Protein 6OHM (pdb70)

Secondary structure (DSSP, 8-state):
--SS--GGG-SS--EEEEEEEEEESHHHHHHHHHHHHHT-SSEEEEEESS--TT-BSSSS-SSSTTBHHHHHHHHHHTT-EEEEEEE--------HHHHHHHHHHH-TTEEEEEE--S--S--B---EEEETTTEEEEES--SSTT----TT--S-------TT---SS-GGGS--TTT-----TTSTTS-SS-TTT-----EE-EEEEEESHHHHHHHHHHHHHHHHHHTTSHHHHSTTSPPP-------EEEEEEEEEEE-HHHHSS-EEHHHHHHHHHHHH-SSEEEEEES-B-----SSS----HHHHHHHHHHHHHHHT---EEEEE--SS-SS---GGGT--HHHHHHHHHHHHHHTSSTTSHHHHHHHHHGGGGGGTEEEEEEEEEEEETTEEEEEE-EE--EEEEETTTEEEEES--BSHHHHSSSSSBEEEEEEEESSEEEEEETTEEEEEEHHHHHHHHHHHHHHH------S-SSSHHHHHHHHHHHHHHHHHHHHHH--SS-TT--SHHHHHHHTTSPPHHHH-HHHHHHHHTT--SSEEE--TTTTTTS-----S-GGGT-/--SSS--GGG-SS--EEEEEEEEEESHHHHHHHHHHHHHT-SSEEEEEESS--TT-BSSSS--SSTTBHHHHHHHHHHTT-EEEEEEE---TTT----HHHHHHHHHTT-TTEEEEEE-SS--S--B---EEEETTTEEEEES--SSTT----TT--S-------TT---SS-GGGS--TTT-----TTSTTS-SS-TTT-----EE-EEEEEESHHHHHHHHHHHHHHHHHHTT-TTTTSTTSPPP--------EEEEEEEEEEE-HHHHSS-EEHHHHHHHHHHHH-SSEEEEEES-B-----SSS----HHHHHHHHHHHHHHHT---EEEEE--SS-SS---GGGT--HHHHHHHHHHHHHHTSSTTSHHHHHHHHHGGGGGGTEEEEEEEEEEEETTEEEEEE-EE--EEEEETTTEEEEES--BSHHHHSSSSSBEEEEEEEESSEEEEEETTEEEEEEHHHHHHHHHHHHHHHTTTT-TT---S-SSSHHHHHHHHHHHHHHHHHHHHHH--SS-TT--SHHHHHHHTTS--HHHH-HHHHHHHGGG--SSEEE--TTTTTTS--S----S-GGG--

Structure (mmCIF, N/CA/C/O backbone):
data_6OHM
#
_entry.id   6OHM
#
_cell.length_a   92.515
_cell.length_b   132.242
_cell.length_c   107.089
_cell.angle_alpha   90.00
_cell.angle_beta   111.45
_cell.angle_gamma   90.00
#
_symmetry.space_group_name_H-M   'C 1 2 1'
#
loop_
_entity.id
_entity.type
_entity.pdbx_description
1 polymer 'Phospholipase D2'
2 non-polymer TUNGSTATE(VI)ION
3 non-polymer 'SULFATE ION'
4 non-polymer GLYCEROL
5 water water
#
loop_
_atom_site.group_PDB
_atom_site.id
_atom_site.type_symbol
_atom_site.label_atom_id
_atom_site.label_alt_id
_atom_site.label_comp_id
_atom_site.label_asym_id
_atom_site.label_entity_id
_atom_site.label_seq_id
_atom_site.pdbx_PDB_ins_code
_atom_site.Cartn_x
_atom_site.Cartn_y
_atom_site.Cartn_z
_atom_site.occupancy
_atom_site.B_iso_or_equiv
_atom_site.auth_seq_id
_atom_site.auth_comp_id
_atom_site.auth_asym_id
_atom_site.auth_atom_id
_atom_site.pdbx_PDB_model_num
ATOM 1 N N . ASP A 1 23 ? 27.660 76.362 14.085 1.00 48.75 316 ASP A N 1
ATOM 2 C CA . ASP A 1 23 ? 27.801 77.814 14.028 1.00 47.64 316 ASP A CA 1
ATOM 3 C C . ASP A 1 23 ? 26.449 78.518 14.086 1.00 46.94 316 ASP A C 1
ATOM 4 O O . ASP A 1 23 ? 26.378 79.710 14.386 1.00 46.39 316 ASP A O 1
ATOM 9 N N . PHE A 1 24 ? 25.374 77.783 13.791 1.00 46.96 317 PHE A N 1
ATOM 10 C CA . PHE A 1 24 ? 24.056 78.388 13.633 1.00 45.98 317 PHE A CA 1
ATOM 11 C C . PHE A 1 24 ? 22.977 77.601 14.366 1.00 46.90 317 PHE A C 1
ATOM 12 O O . PHE A 1 24 ? 21.803 77.649 13.990 1.00 46.75 317 PHE A O 1
ATOM 20 N N . LEU A 1 25 ? 23.356 76.878 15.415 1.00 47.25 318 LEU A N 1
ATOM 21 C CA . LEU A 1 25 ? 22.388 76.215 16.277 1.00 47.80 318 LEU A CA 1
ATOM 22 C C . LEU A 1 25 ? 21.956 77.086 17.449 1.00 46.30 318 LEU A C 1
ATOM 23 O O . LEU A 1 25 ? 21.061 76.685 18.201 1.00 47.00 318 LEU A O 1
ATOM 28 N N . GLN A 1 26 ? 22.555 78.265 17.611 1.00 44.16 319 GLN A N 1
ATOM 29 C CA . GLN A 1 26 ? 22.327 79.099 18.783 1.00 43.03 319 GLN A CA 1
ATOM 30 C C . GLN A 1 26 ? 22.967 80.462 18.549 1.00 38.16 319 GLN A C 1
ATOM 31 O O . GLN A 1 26 ? 23.953 80.575 17.815 1.00 37.13 319 GLN A O 1
ATOM 37 N N . LEU A 1 27 ? 22.387 81.491 19.167 1.00 34.57 320 LEU A N 1
ATOM 38 C CA . LEU A 1 27 ? 22.884 82.851 19.019 1.00 31.45 320 LEU A CA 1
ATOM 39 C C . LEU A 1 27 ? 24.248 83.013 19.695 1.00 27.52 320 LEU A C 1
ATOM 40 O O . LEU A 1 27 ? 24.716 82.149 20.443 1.00 26.95 320 LEU A O 1
ATOM 45 N N . HIS A 1 28 ? 24.880 84.151 19.429 1.00 23.97 321 HIS A N 1
ATOM 46 C CA . HIS A 1 28 ? 26.281 84.364 19.776 1.00 21.92 321 HIS A CA 1
ATOM 47 C C . HIS A 1 28 ? 26.432 85.725 20.455 1.00 19.92 321 HIS A C 1
ATOM 48 O O . HIS A 1 28 ? 25.470 86.304 20.971 1.00 20.56 321 HIS A O 1
ATOM 55 N N . ARG A 1 29 ? 27.661 86.249 20.464 1.00 18.89 322 ARG A N 1
ATOM 56 C CA . ARG A 1 29 ? 27.935 87.560 21.048 1.00 18.29 322 ARG A CA 1
ATOM 57 C C . ARG A 1 29 ? 27.019 88.620 20.449 1.00 16.89 322 ARG A C 1
ATOM 58 O O . ARG A 1 29 ? 26.732 88.608 19.248 1.00 15.10 322 ARG A O 1
ATOM 66 N N . HIS A 1 30 ? 26.552 89.535 21.301 1.00 16.72 323 HIS A N 1
ATOM 67 C CA . HIS A 1 30 ? 25.585 90.568 20.926 1.00 17.17 323 HIS A CA 1
ATOM 68 C C . HIS A 1 30 ? 24.269 89.974 20.427 1.00 16.80 323 HIS A C 1
ATOM 69 O O . HIS A 1 30 ? 23.499 90.655 19.742 1.00 15.19 323 HIS A O 1
ATOM 76 N N . ASP A 1 31 ? 23.999 88.712 20.777 1.00 17.74 324 ASP A N 1
ATOM 77 C CA . ASP A 1 31 ? 22.798 87.991 20.346 1.00 19.65 324 ASP A CA 1
ATOM 78 C C . ASP A 1 31 ? 22.687 87.948 18.823 1.00 17.33 324 ASP A C 1
ATOM 79 O O . ASP A 1 31 ? 21.595 88.019 18.256 1.00 17.61 324 ASP A O 1
ATOM 84 N N . SER A 1 32 ? 23.826 87.828 18.151 1.00 17.24 325 SER A N 1
ATOM 85 C CA . SER A 1 32 ? 23.841 87.728 16.701 1.00 15.51 325 SER A CA 1
ATOM 86 C C . SER A 1 32 ? 23.677 86.276 16.259 1.00 14.97 325 SER A C 1
ATOM 87 O O . SER A 1 32 ? 23.999 85.336 16.990 1.00 15.53 325 SER A O 1
ATOM 90 N N . TYR A 1 33 ? 23.161 86.105 15.039 1.00 14.82 326 TYR A N 1
ATOM 91 C CA . TYR A 1 33 ? 23.058 84.771 14.460 1.00 16.40 326 TYR A CA 1
ATOM 92 C C . TYR A 1 33 ? 24.417 84.210 14.068 1.00 16.40 326 TYR A C 1
ATOM 93 O O . TYR A 1 33 ? 24.549 82.992 13.921 1.00 17.32 326 TYR A O 1
ATOM 102 N N . ALA A 1 34 ? 25.428 85.065 13.907 1.00 16.01 327 ALA A N 1
ATOM 103 C CA . ALA A 1 34 ? 26.739 84.645 13.448 1.00 16.10 327 ALA A CA 1
ATOM 104 C C . ALA A 1 34 ? 27.801 84.912 14.511 1.00 16.83 327 ALA A C 1
ATOM 105 O O . ALA A 1 34 ? 27.764 85.955 15.176 1.00 17.29 327 ALA A O 1
ATOM 107 N N . PRO A 1 35 ? 28.756 84.003 14.688 1.00 16.70 328 PRO A N 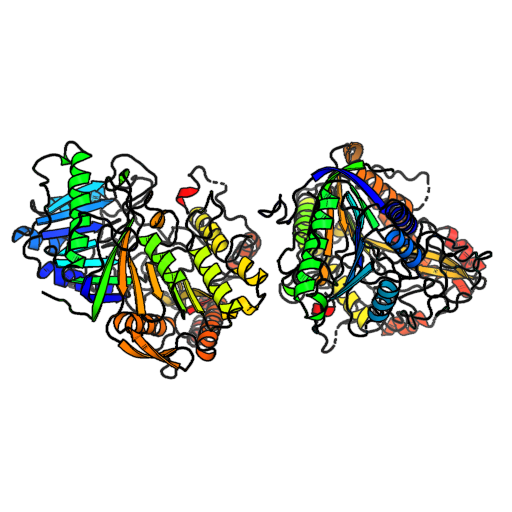1
ATOM 108 C CA . PRO A 1 35 ? 29.815 84.217 15.675 1.00 17.57 328 PRO A CA 1
ATOM 109 C C . PRO A 1 35 ? 30.918 85.091 15.106 1.00 17.76 328 PRO A C 1
ATOM 110 O O . PRO A 1 35 ? 31.047 85.223 13.878 1.00 16.70 328 PRO A O 1
ATOM 114 N N . PRO A 1 36 ? 31.728 85.712 15.965 1.00 17.63 329 PRO A N 1
ATOM 115 C CA . PRO A 1 36 ? 32.909 86.434 15.476 1.00 16.99 329 PRO A CA 1
ATOM 116 C C . PRO A 1 36 ? 33.845 85.496 14.731 1.00 17.45 329 PRO A C 1
ATOM 117 O O . PRO A 1 36 ? 33.985 84.322 15.083 1.00 17.72 329 PRO A O 1
ATOM 121 N N . ARG A 1 37 ? 34.489 86.029 13.696 1.00 15.45 330 ARG A N 1
ATOM 122 C CA . ARG A 1 37 ? 35.352 85.246 12.809 1.00 16.57 330 ARG A CA 1
ATOM 123 C C . ARG A 1 37 ? 36.770 85.797 12.830 1.00 18.00 330 ARG A C 1
ATOM 124 O O . ARG A 1 37 ? 37.069 86.775 12.121 1.00 14.40 330 ARG A O 1
ATOM 132 N N . PRO A 1 38 ? 37.674 85.212 13.609 1.00 21.43 331 PRO A N 1
ATOM 133 C CA . PRO A 1 38 ? 39.062 85.686 13.615 1.00 21.83 331 PRO A CA 1
ATOM 134 C C . PRO A 1 38 ? 39.764 85.363 12.306 1.00 22.40 331 PRO A C 1
ATOM 135 O O . PRO A 1 38 ? 39.380 84.455 11.564 1.00 22.75 331 PRO A O 1
ATOM 139 N N . GLY A 1 39 ? 40.816 86.128 12.031 1.00 22.05 332 GLY A N 1
ATOM 140 C CA . GLY A 1 39 ? 41.590 85.910 10.823 1.00 21.24 332 GLY A CA 1
ATOM 141 C C . GLY A 1 39 ? 40.850 86.231 9.547 1.00 20.42 332 GLY A C 1
ATOM 142 O O . GLY A 1 39 ? 41.067 85.567 8.527 1.00 20.24 332 GLY A O 1
ATOM 143 N N . THR A 1 40 ? 39.975 87.232 9.576 1.00 18.28 333 THR A N 1
ATOM 144 C CA . THR A 1 40 ? 39.190 87.618 8.412 1.00 17.62 333 THR A CA 1
ATOM 145 C C . THR A 1 40 ? 39.881 88.754 7.670 1.00 17.36 333 THR A C 1
ATOM 146 O O . THR A 1 40 ? 40.237 89.772 8.271 1.00 17.17 333 THR A O 1
ATOM 150 N N . LEU A 1 41 ? 40.055 88.584 6.364 1.00 18.34 334 LEU A N 1
ATOM 151 C CA . LEU A 1 41 ? 40.594 89.644 5.522 1.00 20.46 334 LEU A CA 1
ATOM 152 C C . LEU A 1 41 ? 39.482 90.637 5.193 1.00 18.18 334 LEU A C 1
ATOM 153 O O . LEU A 1 41 ? 38.460 90.261 4.608 1.00 17.69 334 LEU A O 1
ATOM 158 N N . ALA A 1 42 ? 39.671 91.901 5.573 1.00 15.82 335 ALA A N 1
ATOM 159 C CA . ALA A 1 42 ? 38.657 92.923 5.356 1.00 14.18 335 ALA A CA 1
ATOM 160 C C . ALA A 1 42 ? 39.309 94.196 4.837 1.00 14.24 335 ALA A C 1
ATOM 161 O O . ALA A 1 42 ? 40.459 94.503 5.165 1.00 15.08 335 ALA A O 1
ATOM 163 N N . ARG A 1 43 ? 38.558 94.935 4.025 1.00 14.30 336 ARG A N 1
ATOM 164 C CA . ARG A 1 43 ? 39.028 96.193 3.459 1.00 15.63 336 ARG A CA 1
ATOM 165 C C . ARG A 1 43 ? 37.882 97.192 3.421 1.00 14.03 336 ARG A C 1
ATOM 166 O O . ARG A 1 43 ? 36.805 96.881 2.904 1.00 13.58 336 ARG A O 1
ATOM 174 N N . TRP A 1 44 ? 38.115 98.390 3.952 1.00 14.76 337 TRP A N 1
ATOM 175 C CA . TRP A 1 44 ? 37.084 99.418 3.960 1.00 12.87 337 TRP A CA 1
ATOM 176 C C . TRP A 1 44 ? 37.146 100.263 2.690 1.00 13.29 337 TRP A C 1
ATOM 177 O O . TRP A 1 44 ? 38.178 100.354 2.020 1.00 12.95 337 TRP A O 1
ATOM 188 N N . PHE A 1 45 ? 36.012 100.880 2.359 1.00 11.88 338 PHE A N 1
ATOM 189 C CA . PHE A 1 45 ? 35.918 101.814 1.243 1.00 12.67 338 PHE A CA 1
ATOM 190 C C . PHE A 1 45 ? 35.234 103.084 1.720 1.00 13.41 338 PHE A C 1
ATOM 191 O O . PHE A 1 45 ? 34.193 103.020 2.381 1.00 14.56 338 PHE A O 1
ATOM 199 N N . VAL A 1 46 ? 35.810 104.232 1.383 1.00 14.40 339 VAL A N 1
ATOM 200 C CA . VAL A 1 46 ? 35.160 105.524 1.572 1.00 14.72 339 VAL A CA 1
ATOM 201 C C . VAL A 1 46 ? 34.791 106.041 0.188 1.00 14.12 339 VAL A C 1
ATOM 202 O O . VAL A 1 46 ? 35.657 106.140 -0.691 1.00 14.93 339 VAL A O 1
ATOM 206 N N . ASN A 1 47 ? 33.500 106.342 -0.006 1.00 14.78 340 ASN A N 1
ATOM 207 C CA . ASN A 1 47 ? 32.906 106.798 -1.265 1.00 13.91 340 ASN A CA 1
ATOM 208 C C . ASN A 1 47 ? 32.699 105.652 -2.253 1.00 14.31 340 ASN A C 1
ATOM 209 O O . ASN A 1 47 ? 33.338 104.601 -2.149 1.00 14.20 340 ASN A O 1
ATOM 214 N N . GLY A 1 48 ? 31.810 105.860 -3.230 1.00 14.66 341 GLY A N 1
ATOM 215 C CA . GLY A 1 48 ? 31.400 104.788 -4.121 1.00 14.72 341 GLY A CA 1
ATOM 216 C C . GLY A 1 48 ? 32.414 104.387 -5.173 1.00 14.52 341 GLY A C 1
ATOM 217 O O . GLY A 1 48 ? 32.347 103.258 -5.670 1.00 14.57 341 GLY A O 1
ATOM 218 N N . ALA A 1 49 ? 33.347 105.277 -5.527 1.00 15.04 342 ALA A N 1
ATOM 219 C CA . ALA A 1 49 ? 34.268 104.993 -6.626 1.00 14.98 342 ALA A CA 1
ATOM 220 C C . ALA A 1 49 ? 35.035 103.695 -6.389 1.00 15.12 342 ALA A C 1
ATOM 221 O O . ALA A 1 49 ? 34.982 102.770 -7.206 1.00 12.69 342 ALA A O 1
ATOM 223 N N . GLY A 1 50 ? 35.754 103.605 -5.269 1.00 15.70 343 GLY A N 1
ATOM 224 C CA . GLY A 1 50 ? 36.480 102.380 -4.975 1.00 16.26 343 GLY A CA 1
ATOM 225 C C . GLY A 1 50 ? 35.561 101.196 -4.742 1.00 16.02 343 GLY A C 1
ATOM 226 O O . GLY A 1 50 ? 35.857 100.073 -5.165 1.00 14.75 343 GLY A O 1
ATOM 227 N N . TYR A 1 51 ? 34.428 101.431 -4.076 1.00 15.02 344 TYR A N 1
ATOM 228 C CA . TYR A 1 51 ? 33.506 100.345 -3.759 1.00 15.24 344 TYR A CA 1
ATOM 229 C C . TYR A 1 51 ? 32.918 99.734 -5.024 1.00 13.82 344 TYR A C 1
ATOM 230 O O . TYR A 1 51 ? 32.967 98.514 -5.218 1.00 13.57 344 TYR A O 1
ATOM 239 N N . PHE A 1 52 ? 32.365 100.574 -5.905 1.00 14.07 345 PHE A N 1
ATOM 240 C CA . PHE A 1 52 ? 31.739 100.068 -7.122 1.00 15.81 345 PHE A CA 1
ATOM 241 C C . PHE A 1 52 ? 32.754 99.413 -8.053 1.00 13.75 345 PHE A C 1
ATOM 242 O O . PHE A 1 52 ? 32.418 98.451 -8.750 1.00 13.20 345 PHE A O 1
ATOM 250 N N . ALA A 1 53 ? 33.993 99.909 -8.076 1.00 12.35 346 ALA A N 1
ATOM 251 C CA . ALA A 1 53 ? 35.015 99.281 -8.906 1.00 13.17 346 ALA A CA 1
ATOM 252 C C . ALA A 1 53 ? 35.388 97.903 -8.371 1.00 13.17 346 ALA A C 1
ATOM 253 O O . ALA A 1 53 ? 35.579 96.960 -9.148 1.00 15.23 346 ALA A O 1
ATOM 255 N N . ALA A 1 54 ? 35.494 97.767 -7.048 1.00 13.39 347 ALA A N 1
ATOM 256 C CA . ALA A 1 54 ? 35.787 96.461 -6.468 1.00 14.24 347 ALA A CA 1
ATOM 257 C C . ALA A 1 54 ? 34.619 95.502 -6.657 1.00 13.82 347 ALA A C 1
ATOM 258 O O . ALA A 1 54 ? 34.823 94.303 -6.881 1.00 13.60 347 ALA A O 1
ATOM 260 N N . VAL A 1 55 ? 33.387 96.011 -6.573 1.00 13.51 348 VAL A N 1
ATOM 261 C CA . VAL A 1 55 ? 32.219 95.183 -6.867 1.00 13.40 348 VAL A CA 1
ATOM 262 C C . VAL A 1 55 ? 32.286 94.665 -8.298 1.00 13.87 348 VAL A C 1
ATOM 263 O O . VAL A 1 55 ? 32.027 93.483 -8.562 1.00 12.86 348 VAL A O 1
ATOM 267 N N . ALA A 1 56 ? 32.646 95.539 -9.242 1.00 13.91 349 ALA A N 1
ATOM 268 C CA . ALA A 1 56 ? 32.774 95.126 -10.636 1.00 13.69 349 ALA A CA 1
ATOM 269 C C . ALA A 1 56 ? 33.823 94.032 -10.795 1.00 14.54 349 ALA A C 1
ATOM 270 O O . ALA A 1 56 ? 33.591 93.029 -11.481 1.00 14.02 349 ALA A O 1
ATOM 272 N N . ASP A 1 57 ? 34.989 94.207 -10.163 1.00 12.83 350 ASP A N 1
ATOM 273 C CA . ASP A 1 57 ? 36.047 93.207 -10.271 1.00 14.82 350 ASP A CA 1
ATOM 274 C C . ASP A 1 57 ? 35.593 91.861 -9.715 1.00 14.01 350 ASP A C 1
ATOM 275 O O . ASP A 1 57 ? 35.942 90.806 -10.258 1.00 13.56 350 ASP A O 1
ATOM 280 N N . ALA A 1 58 ? 34.799 91.880 -8.640 1.00 12.64 351 ALA A N 1
ATOM 281 C CA . ALA A 1 58 ? 34.347 90.634 -8.027 1.00 13.97 351 ALA A CA 1
ATOM 282 C C . ALA A 1 58 ? 33.285 89.948 -8.874 1.00 15.42 351 ALA A C 1
ATOM 283 O O . ALA A 1 58 ? 33.265 88.714 -8.975 1.00 15.86 351 ALA A O 1
ATOM 285 N N . ILE A 1 59 ? 32.380 90.728 -9.468 1.00 15.85 352 ILE A N 1
ATOM 286 C CA . ILE A 1 59 ? 31.397 90.161 -10.385 1.00 15.91 352 ILE A CA 1
ATOM 287 C C . ILE A 1 59 ? 32.098 89.452 -11.535 1.00 17.76 352 ILE A C 1
ATOM 288 O O . ILE A 1 59 ? 31.715 88.343 -11.929 1.00 17.20 352 ILE A O 1
ATOM 293 N N . LEU A 1 60 ? 33.150 90.073 -12.075 1.00 19.08 353 LEU A N 1
ATOM 294 C CA . LEU A 1 60 ? 33.845 89.516 -13.230 1.00 22.05 353 LEU A CA 1
ATOM 295 C C . LEU A 1 60 ? 34.427 88.138 -12.942 1.00 22.59 353 LEU A C 1
ATOM 296 O O . LEU A 1 60 ? 34.489 87.292 -13.842 1.00 22.06 353 LEU A O 1
ATOM 301 N N . ARG A 1 61 ? 34.851 87.886 -11.707 1.00 23.77 354 ARG A N 1
ATOM 302 C CA . ARG A 1 61 ? 35.492 86.623 -11.370 1.00 26.93 354 ARG A CA 1
ATOM 303 C C . ARG A 1 61 ? 34.538 85.607 -10.748 1.00 22.65 354 ARG A C 1
ATOM 304 O O . ARG A 1 61 ? 34.982 84.518 -10.365 1.00 22.53 354 ARG A O 1
ATOM 312 N N . ALA A 1 62 ? 33.249 85.928 -10.645 1.00 19.64 355 ALA A N 1
ATOM 313 C CA . ALA A 1 62 ? 32.277 84.970 -10.133 1.00 18.30 355 ALA A CA 1
ATOM 314 C C . ALA A 1 62 ? 32.281 83.700 -10.976 1.00 19.71 355 ALA A C 1
ATOM 315 O O . ALA A 1 62 ? 32.370 83.749 -12.206 1.00 19.55 355 ALA A O 1
ATOM 317 N N . GLN A 1 63 ? 32.194 82.553 -10.300 1.00 19.87 356 GLN A N 1
ATOM 318 C CA . GLN A 1 63 ? 32.166 81.260 -10.964 1.00 22.44 356 GLN A CA 1
ATOM 319 C C . GLN A 1 63 ? 30.873 80.487 -10.759 1.00 20.57 356 GLN A C 1
ATOM 320 O O . GLN A 1 63 ? 30.552 79.631 -11.591 1.00 19.50 356 GLN A O 1
ATOM 326 N N . GLU A 1 64 ? 30.126 80.760 -9.690 1.00 19.34 357 GLU A N 1
ATOM 327 C CA . GLU A 1 64 ? 28.968 79.945 -9.342 1.00 21.78 357 GLU A CA 1
ATOM 328 C C . GLU A 1 64 ? 27.721 80.783 -9.074 1.00 18.59 357 GLU A C 1
ATOM 329 O O . GLU A 1 64 ? 26.679 80.567 -9.702 1.00 18.04 357 GLU A O 1
ATOM 335 N N . GLU A 1 65 ? 27.803 81.724 -8.132 1.00 17.35 358 GLU A N 1
ATOM 336 C CA . GLU A 1 65 ? 26.627 82.444 -7.666 1.00 17.38 358 GLU A CA 1
ATOM 337 C C . GLU A 1 65 ? 26.968 83.900 -7.385 1.00 15.07 358 GLU A C 1
ATOM 338 O O . GLU A 1 65 ? 28.088 84.230 -6.987 1.00 15.06 358 GLU A O 1
ATOM 344 N N . ILE A 1 66 ? 25.977 84.764 -7.589 1.00 13.85 359 ILE A N 1
ATOM 345 C CA . ILE A 1 66 ? 26.015 86.152 -7.141 1.00 12.78 359 ILE A CA 1
ATOM 346 C C . ILE A 1 66 ? 24.700 86.426 -6.419 1.00 12.47 359 ILE A C 1
ATOM 347 O O . ILE A 1 66 ? 23.623 86.193 -6.981 1.00 12.68 359 ILE A O 1
ATOM 352 N N . PHE A 1 67 ? 24.788 86.889 -5.174 1.00 12.99 360 PHE A N 1
ATOM 353 C CA . PHE A 1 67 ? 23.634 87.274 -4.369 1.00 12.62 360 PHE A CA 1
ATOM 354 C C . PHE A 1 67 ? 23.654 88.788 -4.203 1.00 12.12 360 PHE A C 1
ATOM 355 O O . PHE A 1 67 ? 24.702 89.358 -3.888 1.00 12.57 360 PHE A O 1
ATOM 363 N N . ILE A 1 68 ? 22.503 89.435 -4.389 1.00 11.78 361 ILE A N 1
ATOM 364 C CA . ILE A 1 68 ? 22.409 90.893 -4.311 1.00 12.19 361 ILE A CA 1
ATOM 365 C C . ILE A 1 68 ? 21.151 91.279 -3.544 1.00 12.41 361 ILE A C 1
ATOM 366 O O . ILE A 1 68 ? 20.058 90.803 -3.863 1.00 11.62 361 ILE A O 1
ATOM 371 N N . THR A 1 69 ? 21.297 92.158 -2.548 1.00 12.96 362 THR A N 1
ATOM 372 C CA . THR A 1 69 ? 20.163 92.855 -1.950 1.00 14.29 362 THR A CA 1
ATOM 373 C C . THR A 1 69 ? 20.340 94.351 -2.152 1.00 14.21 362 THR A C 1
ATOM 374 O O . THR A 1 69 ? 21.451 94.876 -2.032 1.00 14.81 362 THR A O 1
ATOM 378 N N . ASP A 1 70 ? 19.241 95.036 -2.448 1.00 13.65 363 ASP A N 1
ATOM 379 C CA . ASP A 1 70 ? 19.281 96.481 -2.605 1.00 14.40 363 ASP A CA 1
ATOM 380 C C . ASP A 1 70 ? 17.940 97.070 -2.204 1.00 12.66 363 ASP A C 1
ATOM 381 O O . ASP A 1 70 ? 16.884 96.528 -2.545 1.00 12.83 363 ASP A O 1
ATOM 386 N N . TRP A 1 71 ? 17.998 98.179 -1.470 1.00 12.55 364 TRP A N 1
ATOM 387 C CA . TRP A 1 71 ? 16.818 99.011 -1.299 1.00 13.22 364 TRP A CA 1
ATOM 388 C C . TRP A 1 71 ? 16.435 99.674 -2.615 1.00 13.48 364 TRP A C 1
ATOM 389 O O . TRP A 1 71 ? 15.245 99.865 -2.894 1.00 13.21 364 TRP A O 1
ATOM 400 N N . TRP A 1 72 ? 17.429 100.009 -3.438 1.00 11.91 365 TRP A N 1
ATOM 401 C CA . TRP A 1 72 ? 17.221 100.499 -4.795 1.00 14.34 365 TRP A CA 1
ATOM 402 C C . TRP A 1 72 ? 18.367 100.005 -5.666 1.00 14.63 365 TRP A C 1
ATOM 403 O O . TRP A 1 72 ? 19.537 100.162 -5.299 1.00 13.81 365 TRP A O 1
ATOM 414 N N . LEU A 1 73 ? 18.030 99.402 -6.804 1.00 15.06 366 LEU A N 1
ATOM 415 C CA . LEU A 1 73 ? 19.011 98.984 -7.801 1.00 15.35 366 LEU A CA 1
ATOM 416 C C . LEU A 1 73 ? 18.670 99.656 -9.122 1.00 15.37 366 LEU A C 1
ATOM 417 O O . LEU A 1 73 ? 17.569 99.464 -9.652 1.00 16.61 366 LEU A O 1
ATOM 422 N N . SER A 1 74 ? 19.611 100.441 -9.651 1.00 15.32 367 SER A N 1
ATOM 423 C CA . SER A 1 74 ? 19.467 101.038 -10.971 1.00 15.47 367 SER A CA 1
ATOM 424 C C . SER A 1 74 ? 20.181 100.148 -11.974 1.00 15.94 367 SER A C 1
ATOM 425 O O . SER A 1 74 ? 21.417 100.057 -11.931 1.00 16.29 367 SER A O 1
ATOM 428 N N . PRO A 1 75 ? 19.468 99.476 -12.881 1.00 16.38 368 PRO A N 1
ATOM 429 C CA . PRO A 1 75 ? 20.142 98.504 -13.762 1.00 16.26 368 PRO A CA 1
ATOM 430 C C . PRO A 1 75 ? 21.232 99.110 -14.626 1.00 15.39 368 PRO A C 1
ATOM 431 O O . PRO A 1 75 ? 22.255 98.459 -14.876 1.00 14.82 368 PRO A O 1
ATOM 435 N N . GLU A 1 76 ? 21.051 100.343 -15.086 1.00 15.11 369 GLU A N 1
ATOM 436 C CA . GLU A 1 76 ? 21.974 100.945 -16.035 1.00 17.34 369 GLU A CA 1
ATOM 437 C C . GLU A 1 76 ? 23.105 101.723 -15.369 1.00 15.54 369 GLU A C 1
ATOM 438 O O . GLU A 1 76 ? 23.825 102.444 -16.064 1.00 14.64 369 GLU A O 1
ATOM 444 N N . VAL A 1 77 ? 23.280 101.605 -14.049 1.00 15.08 370 VAL A N 1
ATOM 445 C CA . VAL A 1 77 ? 24.359 102.334 -13.390 1.00 14.99 370 VAL A CA 1
ATOM 446 C C . VAL A 1 77 ? 25.700 101.745 -13.807 1.00 16.06 370 VAL A C 1
ATOM 447 O O . VAL A 1 77 ? 25.841 100.527 -13.990 1.00 16.35 370 VAL A O 1
ATOM 451 N N . TYR A 1 78 ? 26.693 102.613 -13.978 1.00 16.26 371 TYR A N 1
ATOM 452 C CA . TYR A 1 78 ? 28.038 102.183 -14.330 1.00 16.59 371 TYR A CA 1
ATOM 453 C C . TYR A 1 78 ? 28.889 102.003 -13.083 1.00 15.87 371 TYR A C 1
ATOM 454 O O . TYR A 1 78 ? 28.879 102.844 -12.178 1.00 16.43 371 TYR A O 1
ATOM 463 N N . LEU A 1 79 ? 29.635 100.900 -13.049 1.00 14.62 372 LEU A N 1
ATOM 464 C CA . LEU A 1 79 ? 30.466 100.574 -11.899 1.00 13.87 372 LEU A CA 1
ATOM 465 C C . LEU A 1 79 ? 31.861 101.172 -11.984 1.00 14.84 372 LEU A C 1
ATOM 466 O O . LEU A 1 79 ? 32.555 101.231 -10.963 1.00 14.31 372 LEU A O 1
ATOM 471 N N . LYS A 1 80 ? 32.288 101.608 -13.168 1.00 16.10 373 LYS A N 1
ATOM 472 C CA . LYS A 1 80 ? 33.526 102.355 -13.338 1.00 16.81 373 LYS A CA 1
ATOM 473 C C . LYS A 1 80 ? 33.256 103.547 -14.248 1.00 18.61 373 LYS A C 1
ATOM 474 O O . LYS A 1 80 ? 32.423 103.474 -15.155 1.00 18.51 373 LYS A O 1
ATOM 480 N N . ARG A 1 81 ? 33.956 104.650 -13.990 1.00 18.14 374 ARG A N 1
ATOM 481 C CA . ARG A 1 81 ? 33.706 105.917 -14.661 1.00 18.63 374 ARG A CA 1
ATOM 482 C C . ARG A 1 81 ? 35.002 106.508 -15.194 1.00 18.93 374 ARG A C 1
ATOM 483 O O . ARG A 1 81 ? 36.077 106.248 -14.647 1.00 19.56 374 ARG A O 1
ATOM 491 N N . PRO A 1 82 ? 34.932 107.318 -16.264 1.00 20.11 375 PRO A N 1
ATOM 492 C CA . PRO A 1 82 ? 33.720 107.590 -17.046 1.00 20.04 375 PRO A CA 1
ATOM 493 C C . PRO A 1 82 ? 33.458 106.496 -18.070 1.00 20.15 375 PRO A C 1
ATOM 494 O O . PRO A 1 82 ? 34.397 105.856 -18.538 1.00 21.27 375 PRO A O 1
ATOM 498 N N . ALA A 1 83 ? 32.191 106.283 -18.408 1.00 19.82 376 ALA A N 1
ATOM 499 C CA . ALA A 1 83 ? 31.824 105.218 -19.328 1.00 19.90 376 ALA A CA 1
ATOM 500 C C . ALA A 1 83 ? 32.161 105.599 -20.763 1.00 21.83 376 ALA A C 1
ATOM 501 O O . ALA A 1 83 ? 31.936 106.735 -21.190 1.00 21.06 376 ALA A O 1
ATOM 503 N N . HIS A 1 84 ? 32.707 104.635 -21.506 1.00 23.64 377 HIS A N 1
ATOM 504 C CA . HIS A 1 84 ? 32.956 104.783 -22.932 1.00 26.58 377 HIS A CA 1
ATOM 505 C C . HIS A 1 84 ? 32.298 103.684 -23.750 1.00 25.72 377 HIS A C 1
ATOM 506 O O . HIS A 1 84 ? 32.401 103.702 -24.982 1.00 26.42 377 HIS A O 1
ATOM 513 N N . SER A 1 85 ? 31.636 102.732 -23.104 1.00 24.75 378 SER A N 1
ATOM 514 C CA . SER A 1 85 ? 30.972 101.616 -23.767 1.00 24.78 378 SER A CA 1
ATOM 515 C C . SER A 1 85 ? 30.019 100.986 -22.758 1.00 24.72 378 SER A C 1
ATOM 516 O O . SER A 1 85 ? 29.816 101.515 -21.659 1.00 23.14 378 SER A O 1
ATOM 519 N N . ASP A 1 86 ? 29.433 99.847 -23.128 1.00 27.03 379 ASP A N 1
ATOM 520 C CA . ASP A 1 86 ? 28.591 99.099 -22.204 1.00 29.81 379 ASP A CA 1
ATOM 521 C C . ASP A 1 86 ? 29.400 98.332 -21.168 1.00 26.42 379 ASP A C 1
ATOM 522 O O . ASP A 1 86 ? 28.813 97.798 -20.219 1.00 23.10 379 ASP A O 1
ATOM 527 N N . ASP A 1 87 ? 30.718 98.250 -21.340 1.00 26.20 380 ASP A N 1
ATOM 528 C CA . ASP A 1 87 ? 31.563 97.654 -20.319 1.00 27.31 380 ASP A CA 1
ATOM 529 C C . ASP A 1 87 ? 31.366 98.387 -19.000 1.00 25.28 380 ASP A C 1
ATOM 530 O O . ASP A 1 87 ? 31.284 99.620 -18.961 1.00 26.35 380 ASP A O 1
ATOM 535 N N . TRP A 1 88 ? 31.274 97.612 -17.925 1.00 21.84 381 TRP A N 1
ATOM 536 C CA . TRP A 1 88 ? 31.163 98.036 -16.536 1.00 19.47 381 TRP A CA 1
ATOM 537 C C . TRP A 1 88 ? 29.761 98.526 -16.185 1.00 17.03 381 TRP A C 1
ATOM 538 O O . TRP A 1 88 ? 29.544 98.934 -15.038 1.00 15.52 381 TRP A O 1
ATOM 549 N N . ARG A 1 89 ? 28.802 98.485 -17.106 1.00 16.52 382 ARG A N 1
ATOM 550 C CA . ARG A 1 89 ? 27.418 98.733 -16.726 1.00 16.87 382 ARG A CA 1
ATOM 551 C C . ARG A 1 89 ? 26.877 97.527 -15.967 1.00 15.71 382 ARG A C 1
ATOM 552 O O . ARG A 1 89 ? 27.094 96.379 -16.364 1.00 15.90 382 ARG A O 1
ATOM 560 N N . LEU A 1 90 ? 26.163 97.798 -14.869 1.00 15.29 383 LEU A N 1
ATOM 561 C CA . LEU A 1 90 ? 25.768 96.736 -13.945 1.00 15.64 383 LEU A CA 1
ATOM 562 C C . LEU A 1 90 ? 24.970 95.641 -14.644 1.00 16.91 383 LEU A C 1
ATOM 563 O O . LEU A 1 90 ? 25.274 94.450 -14.499 1.00 17.36 383 LEU A O 1
ATOM 568 N N . ASP A 1 91 ? 23.937 96.018 -15.404 1.00 17.89 384 ASP A N 1
ATOM 569 C CA . ASP A 1 91 ? 23.082 95.004 -16.016 1.00 18.40 384 ASP A CA 1
ATOM 570 C C . ASP A 1 91 ? 23.846 94.179 -17.044 1.00 19.13 384 ASP A C 1
ATOM 571 O O . ASP A 1 91 ? 23.688 92.953 -17.104 1.00 18.95 384 ASP A O 1
ATOM 576 N N . ILE A 1 92 ? 24.690 94.830 -17.846 1.00 18.64 385 ILE A N 1
ATOM 577 C CA . ILE A 1 92 ? 25.491 94.111 -18.834 1.00 18.40 385 ILE A CA 1
ATOM 578 C C . ILE A 1 92 ? 26.442 93.136 -18.149 1.00 16.19 385 ILE A C 1
ATOM 579 O O . ILE A 1 92 ? 26.596 91.991 -18.587 1.00 15.41 385 ILE A O 1
ATOM 584 N N . MET A 1 93 ? 27.095 93.572 -17.066 1.00 13.99 386 MET A N 1
ATOM 585 C CA . MET A 1 93 ? 28.026 92.688 -16.367 1.00 14.43 386 MET A CA 1
ATOM 586 C C . MET A 1 93 ? 27.317 91.455 -15.820 1.00 13.76 386 MET A C 1
ATOM 587 O O . MET A 1 93 ? 27.829 90.335 -15.937 1.00 14.03 386 MET A O 1
ATOM 592 N N . LEU A 1 94 ? 26.141 91.642 -15.213 1.00 13.87 387 LEU A N 1
ATOM 593 C CA . LEU A 1 94 ? 25.398 90.508 -14.671 1.00 14.50 387 LEU A CA 1
ATOM 594 C C . LEU A 1 94 ? 24.914 89.583 -15.782 1.00 15.69 387 LEU A C 1
ATOM 595 O O . LEU A 1 94 ? 24.913 88.357 -15.619 1.00 15.69 387 LEU A O 1
ATOM 600 N N . LYS A 1 95 ? 24.497 90.153 -16.914 1.00 14.38 388 LYS A N 1
ATOM 601 C CA . LYS A 1 95 ? 24.037 89.335 -18.031 1.00 15.03 388 LYS A CA 1
ATOM 602 C C . LYS A 1 95 ? 25.149 88.436 -18.558 1.00 17.49 388 LYS A C 1
ATOM 603 O O . LYS A 1 95 ? 24.920 87.260 -18.855 1.00 16.97 388 LYS A O 1
ATOM 609 N N . ARG A 1 96 ? 26.367 88.962 -18.667 1.00 18.86 389 ARG A N 1
ATOM 610 C CA . ARG A 1 96 ? 27.466 88.144 -19.173 1.00 22.41 389 ARG A CA 1
ATOM 611 C C . ARG A 1 96 ? 27.834 87.031 -18.231 1.00 19.49 389 ARG A C 1
ATOM 612 O O . ARG A 1 96 ? 28.216 85.944 -18.679 1.00 19.48 389 ARG A O 1
ATOM 620 N N . LYS A 1 97 ? 27.835 87.318 -16.935 1.00 16.85 390 LYS A N 1
ATOM 621 C CA . LYS A 1 97 ? 28.110 86.267 -15.974 1.00 16.73 390 LYS A CA 1
ATOM 622 C C . LYS A 1 97 ? 27.036 85.193 -16.039 1.00 16.23 390 LYS A C 1
ATOM 623 O O . LYS A 1 97 ? 27.347 83.997 -16.003 1.00 15.89 390 LYS A O 1
ATOM 629 N N . ALA A 1 98 ? 25.769 85.597 -16.173 1.00 16.44 391 ALA A N 1
ATOM 630 C CA . ALA A 1 98 ? 24.698 84.613 -16.296 1.00 15.72 391 ALA A CA 1
ATOM 631 C C . ALA A 1 98 ? 24.853 83.794 -17.570 1.00 16.54 391 ALA A C 1
ATOM 632 O O . ALA A 1 98 ? 24.566 82.590 -17.583 1.00 17.06 391 ALA A O 1
ATOM 634 N N . GLU A 1 99 ? 25.308 84.430 -18.653 1.00 18.02 392 GLU A N 1
ATOM 635 C CA . GLU A 1 99 ? 25.571 83.690 -19.881 1.00 20.53 392 GLU A CA 1
ATOM 636 C C . GLU A 1 99 ? 26.665 82.648 -19.681 1.00 20.30 392 GLU A C 1
ATOM 637 O O . GLU A 1 99 ? 26.674 81.620 -20.366 1.00 20.19 392 GLU A O 1
ATOM 643 N N . GLU A 1 100 ? 27.582 82.884 -18.741 1.00 21.29 393 GLU A N 1
ATOM 644 C CA . GLU A 1 100 ? 28.625 81.915 -18.432 1.00 24.25 393 GLU A CA 1
ATOM 645 C C . GLU A 1 100 ? 28.148 80.798 -17.512 1.00 24.42 393 GLU A C 1
ATOM 646 O O . GLU A 1 100 ? 28.913 79.863 -17.252 1.00 25.67 393 GLU A O 1
ATOM 652 N N . GLY A 1 101 ? 26.915 80.866 -17.015 1.00 21.96 394 GLY A N 1
ATOM 653 C CA . GLY A 1 101 ? 26.389 79.854 -16.120 1.00 19.95 394 GLY A CA 1
ATOM 654 C C . GLY A 1 101 ? 26.226 80.298 -14.683 1.00 18.16 394 GLY A C 1
ATOM 655 O O . GLY A 1 101 ? 25.712 79.519 -13.872 1.00 17.20 394 GLY A O 1
ATOM 656 N N . VAL A 1 102 ? 26.641 81.518 -14.338 1.00 16.81 395 VAL A N 1
ATOM 657 C CA . VAL A 1 102 ? 26.514 82.000 -12.968 1.00 16.10 395 VAL A CA 1
ATOM 658 C C . VAL A 1 102 ? 25.046 82.248 -12.651 1.00 17.08 395 VAL A C 1
ATOM 659 O O . VAL A 1 102 ? 24.313 82.845 -13.449 1.00 18.01 395 VAL A O 1
ATOM 663 N N . ARG A 1 103 ? 24.604 81.770 -11.490 1.00 16.77 396 ARG A N 1
ATOM 664 C CA . ARG A 1 103 ? 23.241 81.991 -11.024 1.00 17.62 396 ARG A CA 1
ATOM 665 C C . ARG A 1 103 ? 23.202 83.279 -10.208 1.00 16.13 396 ARG A C 1
ATOM 666 O O . ARG A 1 103 ? 23.857 83.376 -9.165 1.00 15.65 396 ARG A O 1
ATOM 674 N N . VAL A 1 104 ? 22.439 84.260 -10.680 1.00 16.69 397 VAL A N 1
ATOM 675 C CA . VAL A 1 104 ? 22.314 85.553 -10.016 1.00 18.13 397 VAL A CA 1
ATOM 676 C C . VAL A 1 104 ? 20.957 85.608 -9.326 1.00 13.66 397 VAL A C 1
ATOM 677 O O . VAL A 1 104 ? 19.914 85.470 -9.976 1.00 15.60 397 VAL A O 1
ATOM 681 N N . SER A 1 105 ? 20.969 85.806 -8.011 1.00 13.33 398 SER A N 1
ATOM 682 C CA . SER A 1 105 ? 19.757 85.901 -7.208 1.00 13.38 398 SER A CA 1
ATOM 683 C C . SER A 1 105 ? 19.709 87.276 -6.555 1.00 12.86 398 SER A C 1
ATOM 684 O O . SER A 1 105 ? 20.672 87.688 -5.901 1.00 12.87 398 SER A O 1
ATOM 687 N N . ILE A 1 106 ? 18.595 87.984 -6.737 1.00 13.54 399 ILE A N 1
ATOM 688 C CA . ILE A 1 106 ? 18.479 89.382 -6.335 1.00 12.76 399 ILE A CA 1
ATOM 689 C C . ILE A 1 106 ? 17.210 89.566 -5.512 1.00 13.61 399 ILE A C 1
ATOM 690 O O . ILE A 1 106 ? 16.136 89.100 -5.907 1.00 14.60 399 ILE A O 1
ATOM 695 N N . LEU A 1 107 ? 17.333 90.257 -4.377 1.00 12.94 400 LEU A N 1
ATOM 696 C CA . LEU A 1 107 ? 16.200 90.626 -3.536 1.00 13.83 400 LEU A CA 1
ATOM 697 C C . LEU A 1 107 ? 16.100 92.144 -3.509 1.00 14.13 400 LEU A C 1
ATOM 698 O O . LEU A 1 107 ? 17.024 92.819 -3.041 1.00 14.62 400 LEU A O 1
ATOM 703 N N . LEU A 1 108 ? 14.985 92.674 -4.003 1.00 13.22 401 LEU A N 1
ATOM 704 C CA . LEU A 1 108 ? 14.757 94.109 -4.081 1.00 12.72 401 LEU A CA 1
ATOM 705 C C . LEU A 1 108 ? 13.611 94.510 -3.164 1.00 13.08 401 LEU A C 1
ATOM 706 O O . LEU A 1 108 ? 12.637 93.765 -3.005 1.00 14.48 401 LEU A O 1
ATOM 711 N N . PHE A 1 109 ? 13.728 95.691 -2.569 1.00 12.95 402 PHE A N 1
ATOM 712 C CA . PHE A 1 109 ? 12.629 96.241 -1.791 1.00 13.37 402 PHE A CA 1
ATOM 713 C C . PHE A 1 109 ? 11.508 96.674 -2.726 1.00 13.91 402 PHE A C 1
ATOM 714 O O . PHE A 1 109 ? 11.755 97.314 -3.753 1.00 15.21 402 PHE A O 1
ATOM 722 N N . LYS A 1 110 ? 10.275 96.313 -2.377 1.00 14.51 403 LYS A N 1
ATOM 723 C CA . LYS A 1 110 ? 9.094 96.714 -3.131 1.00 16.22 403 LYS A CA 1
ATOM 724 C C . LYS A 1 110 ? 8.491 97.942 -2.456 1.00 16.88 403 LYS A C 1
ATOM 725 O O . LYS A 1 110 ? 7.884 97.838 -1.384 1.00 16.53 403 LYS A O 1
ATOM 731 N N . GLU A 1 111 ? 8.660 99.101 -3.084 1.00 18.70 404 GLU A N 1
ATOM 732 C CA . GLU A 1 111 ? 8.167 100.352 -2.535 1.00 24.30 404 GLU A CA 1
ATOM 733 C C . GLU A 1 111 ? 6.657 100.471 -2.730 1.00 29.04 404 GLU A C 1
ATOM 734 O O . GLU A 1 111 ? 6.016 99.649 -3.392 1.00 28.55 404 GLU A O 1
ATOM 740 N N . VAL A 1 112 ? 6.087 101.511 -2.133 1.00 33.82 405 VAL A N 1
ATOM 741 C CA . VAL A 1 112 ? 4.725 101.933 -2.436 1.00 38.93 405 VAL A CA 1
ATOM 742 C C . VAL A 1 112 ? 4.823 102.963 -3.556 1.00 42.46 405 VAL A C 1
ATOM 743 O O . VAL A 1 112 ? 5.246 104.100 -3.329 1.00 42.69 405 VAL A O 1
ATOM 747 N N . GLU A 1 113 ? 4.450 102.556 -4.768 1.00 46.43 406 GLU A N 1
ATOM 748 C CA . GLU A 1 113 ? 4.658 103.359 -5.974 1.00 50.70 406 GLU A CA 1
ATOM 749 C C . GLU A 1 113 ? 4.077 104.767 -5.864 1.00 52.70 406 GLU A C 1
ATOM 750 O O . GLU A 1 113 ? 4.756 105.751 -6.162 1.00 53.26 406 GLU A O 1
ATOM 756 N N . LEU A 1 116 ? 7.128 106.411 -3.058 1.00 51.16 409 LEU A N 1
ATOM 757 C CA . LEU A 1 116 ? 8.538 106.322 -3.425 1.00 49.73 409 LEU A CA 1
ATOM 758 C C . LEU A 1 116 ? 8.711 106.274 -4.940 1.00 49.43 409 LEU A C 1
ATOM 759 O O . LEU A 1 116 ? 7.843 105.776 -5.659 1.00 50.63 409 LEU A O 1
ATOM 764 N N . GLY A 1 117 ? 9.839 106.790 -5.421 1.00 47.33 410 GLY A N 1
ATOM 765 C CA . GLY A 1 117 ? 10.102 106.817 -6.846 1.00 45.05 410 GLY A CA 1
ATOM 766 C C . GLY A 1 117 ? 11.250 105.925 -7.275 1.00 40.60 410 GLY A C 1
ATOM 767 O O . GLY A 1 117 ? 11.862 106.160 -8.320 1.00 41.23 410 GLY A O 1
ATOM 768 N N . ILE A 1 118 ? 11.549 104.894 -6.481 1.00 35.33 411 ILE A N 1
ATOM 769 C CA . ILE A 1 118 ? 12.654 104.001 -6.820 1.00 30.46 411 ILE A CA 1
ATOM 770 C C . ILE A 1 118 ? 12.279 103.076 -7.972 1.00 26.00 411 ILE A C 1
ATOM 771 O O . ILE A 1 118 ? 13.159 102.588 -8.690 1.00 24.38 411 ILE A O 1
ATOM 776 N N . ASN A 1 119 ? 10.983 102.810 -8.162 1.00 23.84 412 ASN A N 1
ATOM 777 C CA . ASN A 1 119 ? 10.468 102.023 -9.285 1.00 22.14 412 ASN A CA 1
ATOM 778 C C . ASN A 1 119 ? 11.137 100.644 -9.345 1.00 18.98 412 ASN A C 1
ATOM 779 O O . ASN A 1 119 ? 11.887 100.317 -10.266 1.00 18.35 412 ASN A O 1
ATOM 784 N N . SER A 1 120 ? 10.837 99.835 -8.323 1.00 17.47 413 SER A N 1
ATOM 785 C CA . SER A 1 120 ? 11.369 98.476 -8.279 1.00 17.20 413 SER A CA 1
ATOM 786 C C . SER A 1 120 ? 10.775 97.600 -9.377 1.00 16.88 413 SER A C 1
ATOM 787 O O . SER A 1 120 ? 11.405 96.622 -9.795 1.00 16.63 413 SER A O 1
ATOM 790 N N . GLY A 1 121 ? 9.570 97.926 -9.848 1.00 18.15 414 GLY A N 1
ATOM 791 C CA . GLY A 1 121 ? 9.000 97.189 -10.964 1.00 17.95 414 GLY A CA 1
ATOM 792 C C . GLY A 1 121 ? 9.846 97.287 -12.218 1.00 18.58 414 GLY A C 1
ATOM 793 O O . GLY A 1 121 ? 10.057 96.292 -12.917 1.00 19.88 414 GLY A O 1
ATOM 794 N N . TYR A 1 122 ? 10.344 98.490 -12.520 1.00 18.59 415 TYR A N 1
ATOM 795 C CA . TYR A 1 122 ? 11.241 98.658 -13.659 1.00 18.85 415 TYR A CA 1
ATOM 796 C C . TYR A 1 122 ? 12.522 97.857 -13.471 1.00 17.43 415 TYR A C 1
ATOM 797 O O . TYR A 1 122 ? 12.987 97.189 -14.401 1.00 17.75 415 TYR A O 1
ATOM 806 N N . SER A 1 123 ? 13.107 97.916 -12.274 1.00 17.00 416 SER A N 1
ATOM 807 C CA . SER A 1 123 ? 14.344 97.186 -12.010 1.00 18.24 416 SER A CA 1
ATOM 808 C C . SER A 1 123 ? 14.131 95.684 -12.150 1.00 16.77 416 SER A C 1
ATOM 809 O O . SER A 1 123 ? 14.939 94.987 -12.774 1.00 16.71 416 SER A O 1
ATOM 812 N N . LYS A 1 124 ? 13.038 95.172 -11.580 1.00 14.55 417 LYS A N 1
ATOM 813 C CA . LYS A 1 124 ? 12.758 93.740 -11.644 1.00 17.48 417 LYS A CA 1
ATOM 814 C C . LYS A 1 124 ? 12.595 93.273 -13.084 1.00 18.17 417 LYS A C 1
ATOM 815 O O . LYS A 1 124 ? 13.201 92.277 -13.499 1.00 17.34 417 LYS A O 1
ATOM 821 N N . ARG A 1 125 ? 11.770 93.978 -13.862 1.00 20.03 418 ARG A N 1
ATOM 822 C CA . ARG A 1 125 ? 11.509 93.552 -15.234 1.00 20.96 418 ARG A CA 1
ATOM 823 C C . ARG A 1 125 ? 12.779 93.593 -16.075 1.00 20.27 418 ARG A C 1
ATOM 824 O O . ARG A 1 125 ? 13.032 92.684 -16.876 1.00 19.98 418 ARG A O 1
ATOM 832 N N . ALA A 1 126 ? 13.600 94.630 -15.893 1.00 19.22 419 ALA A N 1
ATOM 833 C CA . ALA A 1 126 ? 14.834 94.746 -16.665 1.00 18.92 419 ALA A CA 1
ATOM 834 C C . ALA A 1 126 ? 15.816 93.636 -16.314 1.00 18.34 419 ALA A C 1
ATOM 835 O O . ALA A 1 126 ? 16.445 93.052 -17.204 1.00 18.23 419 ALA A O 1
ATOM 837 N N . LEU A 1 127 ? 15.959 93.331 -15.023 1.00 17.11 420 LEU A N 1
ATOM 838 C CA . LEU A 1 127 ? 16.908 92.303 -14.610 1.00 16.45 420 LEU A CA 1
ATOM 839 C C . LEU A 1 127 ? 16.449 90.918 -15.048 1.00 18.29 420 LEU A C 1
ATOM 840 O O . LEU A 1 127 ? 17.264 90.104 -15.497 1.00 18.11 420 LEU A O 1
ATOM 845 N N . MET A 1 128 ? 15.150 90.633 -14.924 1.00 19.24 421 MET A N 1
ATOM 846 C CA . MET A 1 128 ? 14.637 89.325 -15.318 1.00 20.24 421 MET A CA 1
ATOM 847 C C . MET A 1 128 ? 14.755 89.110 -16.821 1.00 20.75 421 MET A C 1
ATOM 848 O O . MET A 1 128 ? 14.917 87.972 -17.276 1.00 21.54 421 MET A O 1
ATOM 853 N N . LEU A 1 129 ? 14.684 90.189 -17.601 1.00 20.89 422 LEU A N 1
ATOM 854 C CA . LEU A 1 129 ? 14.792 90.078 -19.048 1.00 21.69 422 LEU A CA 1
ATOM 855 C C . LEU A 1 129 ? 16.206 89.734 -19.500 1.00 20.30 422 LEU A C 1
ATOM 856 O O . LEU A 1 129 ? 16.377 89.196 -20.599 1.00 19.76 422 LEU A O 1
ATOM 861 N N . LEU A 1 130 ? 17.213 90.004 -18.663 1.00 19.29 423 LEU A N 1
ATOM 862 C CA . LEU A 1 130 ? 18.604 89.904 -19.097 1.00 19.76 423 LEU A CA 1
ATOM 863 C C . LEU A 1 130 ? 18.973 88.482 -19.503 1.00 16.47 423 LEU A C 1
ATOM 864 O O . LEU A 1 130 ? 19.558 88.265 -20.569 1.00 17.00 423 LEU A O 1
ATOM 869 N N . HIS A 1 131 ? 18.665 87.502 -18.655 1.00 18.24 424 HIS A N 1
ATOM 870 C CA . HIS A 1 131 ? 19.088 86.129 -18.900 1.00 17.88 424 HIS A CA 1
ATOM 871 C C . HIS A 1 131 ? 18.285 85.203 -18.002 1.00 18.23 424 HIS A C 1
ATOM 872 O O . HIS A 1 131 ? 17.913 85.598 -16.890 1.00 18.44 424 HIS A O 1
ATOM 879 N N . PRO A 1 132 ? 17.995 83.978 -18.450 1.00 21.09 425 PRO A N 1
ATOM 880 C CA . PRO A 1 132 ? 17.242 83.041 -17.597 1.00 19.74 425 PRO A CA 1
ATOM 881 C C . PRO A 1 132 ? 17.916 82.722 -16.269 1.00 19.38 425 PRO A C 1
ATOM 882 O O . PRO A 1 132 ? 17.219 82.341 -15.321 1.00 18.90 425 PRO A O 1
ATOM 886 N N . ASN A 1 133 ? 19.237 82.855 -16.163 1.00 17.00 426 ASN A N 1
ATOM 887 C CA . ASN A 1 133 ? 19.927 82.555 -14.913 1.00 16.57 426 ASN A CA 1
ATOM 888 C C . ASN A 1 133 ? 19.843 83.683 -13.891 1.00 15.77 426 ASN A C 1
ATOM 889 O O . ASN A 1 133 ? 20.442 83.560 -12.817 1.00 16.04 426 ASN A O 1
ATOM 894 N N . ILE A 1 134 ? 19.132 84.769 -14.187 1.00 15.58 427 ILE A N 1
ATOM 895 C CA . ILE A 1 134 ? 18.971 85.889 -13.262 1.00 15.60 427 ILE A CA 1
ATOM 896 C C . ILE A 1 134 ? 17.551 85.846 -12.720 1.00 16.72 427 ILE A C 1
ATOM 897 O O . ILE A 1 134 ? 16.583 85.859 -13.492 1.00 17.05 427 ILE A O 1
ATOM 902 N N . LYS A 1 135 ? 17.421 85.794 -11.398 1.00 14.83 428 LYS A N 1
ATOM 903 C CA . LYS A 1 135 ? 16.117 85.689 -10.756 1.00 15.70 428 LYS A CA 1
ATOM 904 C C . LYS A 1 135 ? 15.990 86.791 -9.719 1.00 14.88 428 LYS A C 1
ATOM 905 O O . LYS A 1 135 ? 16.910 87.009 -8.925 1.00 15.65 428 LYS A O 1
ATOM 911 N N . VAL A 1 136 ? 14.853 87.483 -9.733 1.00 14.70 429 VAL A N 1
ATOM 912 C CA . VAL A 1 136 ? 14.594 88.610 -8.848 1.00 17.62 429 VAL A CA 1
ATOM 913 C C . VAL A 1 136 ? 13.279 88.370 -8.124 1.00 17.34 429 VAL A C 1
ATOM 914 O O . VAL A 1 136 ? 12.282 87.994 -8.749 1.00 17.20 429 VAL A O 1
ATOM 918 N N . MET A 1 137 ? 13.277 88.587 -6.812 1.00 15.94 430 MET A N 1
ATOM 919 C CA . MET A 1 137 ? 12.061 88.612 -6.014 1.00 14.92 430 MET A CA 1
ATOM 920 C C . MET A 1 137 ? 11.961 89.965 -5.327 1.00 16.41 430 MET A C 1
ATOM 921 O O . MET A 1 137 ? 12.974 90.527 -4.903 1.00 13.98 430 MET A O 1
ATOM 926 N N . ARG A 1 138 ? 10.743 90.491 -5.236 1.00 16.49 431 ARG A N 1
ATOM 927 C CA . ARG A 1 138 ? 10.476 91.746 -4.550 1.00 16.87 431 ARG A CA 1
ATOM 928 C C . ARG A 1 138 ? 9.664 91.477 -3.290 1.00 17.25 431 ARG A C 1
ATOM 929 O O . ARG A 1 138 ? 8.893 90.517 -3.223 1.00 18.63 431 ARG A O 1
ATOM 937 N N . HIS A 1 139 ? 9.841 92.342 -2.292 1.00 15.93 432 HIS A N 1
ATOM 938 C CA . HIS A 1 139 ? 9.191 92.174 -0.998 1.00 15.92 432 HIS A CA 1
ATOM 939 C C . HIS A 1 139 ? 9.218 93.515 -0.282 1.00 16.18 432 HIS A C 1
ATOM 940 O O . HIS A 1 139 ? 10.184 94.272 -0.437 1.00 17.27 432 HIS A O 1
ATOM 947 N N . PRO A 1 140 ? 8.175 93.853 0.498 1.00 17.45 433 PRO A N 1
ATOM 948 C CA . PRO A 1 140 ? 6.948 93.102 0.779 1.00 17.99 433 PRO A CA 1
ATOM 949 C C . PRO A 1 140 ? 5.820 93.407 -0.196 1.00 21.58 433 PRO A C 1
ATOM 950 O O . PRO A 1 140 ? 5.878 94.411 -0.908 1.00 19.61 433 PRO A O 1
ATOM 954 N N . ASP A 1 141 ? 4.803 92.546 -0.212 1.00 26.86 434 ASP A N 1
ATOM 955 C CA . ASP A 1 141 ? 3.596 92.791 -0.990 1.00 35.93 434 ASP A CA 1
ATOM 956 C C . ASP A 1 141 ? 2.501 93.467 -0.175 1.00 38.31 434 ASP A C 1
ATOM 957 O O . ASP A 1 141 ? 1.654 94.159 -0.749 1.00 41.47 434 ASP A O 1
ATOM 962 N N . GLN A 1 142 ? 2.492 93.279 1.141 1.00 36.14 435 GLN A N 1
ATOM 963 C CA . GLN A 1 142 ? 1.525 93.954 1.991 1.00 33.97 435 GLN A CA 1
ATOM 964 C C . GLN A 1 142 ? 1.906 95.418 2.176 1.00 30.02 435 GLN A C 1
ATOM 965 O O . GLN A 1 142 ? 3.058 95.816 1.987 1.00 27.05 435 GLN A O 1
ATOM 971 N N . VAL A 1 143 ? 0.924 96.221 2.577 1.00 29.94 436 VAL A N 1
ATOM 972 C CA . VAL A 1 143 ? 1.200 97.602 2.955 1.00 30.32 436 VAL A CA 1
ATOM 973 C C . VAL A 1 143 ? 1.860 97.607 4.327 1.00 27.43 436 VAL A C 1
ATOM 974 O O . VAL A 1 143 ? 1.366 96.984 5.275 1.00 28.17 436 VAL A O 1
ATOM 978 N N . THR A 1 144 ? 3.001 98.282 4.427 1.00 25.53 437 THR A N 1
ATOM 979 C CA . THR A 1 144 ? 3.709 98.415 5.692 1.00 23.34 437 THR A CA 1
ATOM 980 C C . THR A 1 144 ? 4.571 99.666 5.623 1.00 21.37 437 THR A C 1
ATOM 981 O O . THR A 1 144 ? 4.905 100.149 4.539 1.00 20.04 437 THR A O 1
ATOM 985 N N . LEU A 1 145 ? 4.923 100.188 6.798 1.00 21.24 438 LEU A N 1
ATOM 986 C CA . LEU A 1 145 ? 5.828 101.327 6.865 1.00 20.88 438 LEU A CA 1
ATOM 987 C C . LEU A 1 145 ? 7.276 100.944 6.599 1.00 19.19 438 LEU A C 1
ATOM 988 O O . LEU A 1 145 ? 8.065 101.804 6.195 1.00 18.41 438 LEU A O 1
ATOM 993 N N . TRP A 1 146 ? 7.640 99.683 6.807 1.00 16.85 439 TRP A N 1
ATOM 994 C CA . TRP A 1 146 ? 9.034 99.272 6.875 1.00 16.63 439 TRP A CA 1
ATOM 995 C C . TRP A 1 146 ? 9.519 98.710 5.544 1.00 16.54 439 TRP A C 1
ATOM 996 O O . TRP A 1 146 ? 8.734 98.326 4.674 1.00 16.15 439 TRP A O 1
ATOM 1007 N N . ALA A 1 147 ? 10.842 98.679 5.399 1.00 15.29 440 ALA A N 1
ATOM 1008 C CA . ALA A 1 147 ? 11.481 98.383 4.129 1.00 16.58 440 ALA A CA 1
ATOM 1009 C C . ALA A 1 147 ? 12.632 97.416 4.342 1.00 15.18 440 ALA A C 1
ATOM 1010 O O . ALA A 1 147 ? 13.135 97.248 5.454 1.00 14.54 440 ALA A O 1
ATOM 1012 N N . HIS A 1 148 ? 13.046 96.783 3.251 1.00 15.31 441 HIS A N 1
ATOM 1013 C CA . HIS A 1 148 ? 14.298 96.037 3.210 1.00 13.96 441 HIS A CA 1
ATOM 1014 C C . HIS A 1 148 ? 15.400 97.018 2.843 1.00 13.83 441 HIS A C 1
ATOM 1015 O O . HIS A 1 148 ? 15.441 97.527 1.719 1.00 14.07 441 HIS A O 1
ATOM 1022 N N . HIS A 1 149 ? 16.294 97.282 3.793 1.00 13.72 442 HIS A N 1
ATOM 1023 C CA . HIS A 1 149 ? 17.230 98.385 3.669 1.00 12.98 442 HIS A CA 1
ATOM 1024 C C . HIS A 1 149 ? 18.676 97.954 3.483 1.00 12.76 442 HIS A C 1
ATOM 1025 O O . HIS A 1 149 ? 19.496 98.778 3.064 1.00 13.32 442 HIS A O 1
ATOM 1032 N N . GLU A 1 150 ? 19.009 96.700 3.773 1.00 12.09 443 GLU A N 1
ATOM 1033 C CA . GLU A 1 150 ? 20.396 96.272 3.688 1.00 11.79 443 GLU A CA 1
ATOM 1034 C C . GLU A 1 150 ? 20.890 96.298 2.245 1.00 12.35 443 GLU A C 1
ATOM 1035 O O . GLU A 1 150 ? 20.138 96.058 1.293 1.00 11.58 443 GLU A O 1
ATOM 1041 N N . LYS A 1 151 ? 22.175 96.608 2.096 1.00 11.77 444 LYS A N 1
ATOM 1042 C CA . LYS A 1 151 ? 22.857 96.628 0.808 1.00 12.44 444 LYS A CA 1
ATOM 1043 C C . LYS A 1 151 ? 23.926 95.545 0.843 1.00 13.26 444 LYS A C 1
ATOM 1044 O O . LYS A 1 151 ? 24.812 95.578 1.703 1.00 14.46 444 LYS A O 1
ATOM 1050 N N . LEU A 1 152 ? 23.833 94.579 -0.071 1.00 12.55 445 LEU A N 1
ATOM 1051 C CA . LEU A 1 152 ? 24.696 93.407 -0.009 1.00 12.92 445 LEU A CA 1
ATOM 1052 C C . LEU A 1 152 ? 24.959 92.871 -1.409 1.00 13.50 445 LEU A C 1
ATOM 1053 O O . LEU A 1 152 ? 24.062 92.858 -2.255 1.00 13.35 445 LEU A O 1
ATOM 1058 N N . LEU A 1 153 ? 26.195 92.436 -1.646 1.00 13.06 446 LEU A N 1
ATOM 1059 C CA . LEU A 1 153 ? 26.531 91.664 -2.836 1.00 13.18 446 LEU A CA 1
ATOM 1060 C C . LEU A 1 153 ? 27.563 90.622 -2.440 1.00 13.85 446 LEU A C 1
ATOM 1061 O O . LEU A 1 153 ? 28.640 90.972 -1.945 1.00 14.69 446 LEU A O 1
ATOM 1066 N N . VAL A 1 154 ? 27.239 89.348 -2.654 1.00 14.23 447 VAL A N 1
ATOM 1067 C CA . VAL A 1 154 ? 28.114 88.239 -2.287 1.00 13.89 447 VAL A CA 1
ATOM 1068 C C . VAL A 1 154 ? 28.418 87.423 -3.533 1.00 15.26 447 VAL A C 1
ATOM 1069 O O . VAL A 1 154 ? 27.500 87.039 -4.268 1.00 15.26 447 VAL A O 1
ATOM 1073 N N . VAL A 1 155 ? 29.699 87.134 -3.754 1.00 14.19 448 VAL A N 1
ATOM 1074 C CA . VAL A 1 155 ? 30.147 86.348 -4.897 1.00 14.37 448 VAL A CA 1
ATOM 1075 C C . VAL A 1 155 ? 30.620 84.992 -4.392 1.00 14.82 448 VAL A C 1
ATOM 1076 O O . VAL A 1 155 ? 31.497 84.918 -3.522 1.00 12.90 448 VAL A O 1
ATOM 1080 N N . ASP A 1 156 ? 30.034 83.923 -4.942 1.00 14.18 449 ASP A N 1
ATOM 1081 C CA . ASP A 1 156 ? 30.434 82.539 -4.658 1.00 16.38 449 ASP A CA 1
ATOM 1082 C C . ASP A 1 156 ? 30.479 82.247 -3.158 1.00 17.65 449 ASP A C 1
ATOM 1083 O O . ASP A 1 156 ? 31.223 81.372 -2.706 1.00 18.69 449 ASP A O 1
ATOM 1088 N N . GLN A 1 157 ? 29.678 82.986 -2.382 1.00 16.95 450 GLN A N 1
ATOM 1089 C CA . GLN A 1 157 ? 29.571 82.823 -0.930 1.00 16.56 450 GLN A CA 1
ATOM 1090 C C . GLN A 1 157 ? 30.926 82.939 -0.225 1.00 18.47 450 GLN A C 1
ATOM 1091 O O . GLN A 1 157 ? 31.130 82.345 0.839 1.00 19.06 450 GLN A O 1
ATOM 1097 N N . VAL A 1 158 ? 31.862 83.707 -0.793 1.00 17.53 451 VAL A N 1
ATOM 1098 C CA . VAL A 1 158 ? 33.210 83.798 -0.231 1.00 19.08 451 VAL A CA 1
ATOM 1099 C C . VAL A 1 158 ? 33.727 85.234 -0.214 1.00 17.45 451 VAL A C 1
ATOM 1100 O O . VAL A 1 158 ? 34.707 85.535 0.476 1.00 16.45 451 VAL A O 1
ATOM 1104 N N . VAL A 1 159 ? 33.093 86.133 -0.966 1.00 17.09 452 VAL A N 1
ATOM 1105 C CA . VAL A 1 159 ? 33.461 87.549 -0.967 1.00 17.61 452 VAL A CA 1
ATOM 1106 C C . VAL A 1 159 ? 32.185 88.370 -0.870 1.00 16.47 452 VAL A C 1
ATOM 1107 O O . VAL A 1 159 ? 31.285 88.220 -1.703 1.00 16.35 452 VAL A O 1
ATOM 1111 N N . ALA A 1 160 ? 32.108 89.246 0.133 1.00 15.49 453 ALA A N 1
ATOM 1112 C CA . ALA A 1 160 ? 30.871 89.954 0.436 1.00 14.97 453 ALA A CA 1
ATOM 1113 C C . ALA A 1 160 ? 31.127 91.444 0.610 1.00 13.21 453 ALA A C 1
ATOM 1114 O O . ALA A 1 160 ? 32.019 91.842 1.367 1.00 14.31 453 ALA A O 1
ATOM 1116 N N . PHE A 1 161 ? 30.326 92.255 -0.075 1.00 12.51 454 PHE A N 1
ATOM 1117 C CA . PHE A 1 161 ? 30.341 93.708 0.041 1.00 12.24 454 PHE A CA 1
ATOM 1118 C C . PHE A 1 161 ? 29.097 94.173 0.788 1.00 11.56 454 PHE A C 1
ATOM 1119 O O . PHE A 1 161 ? 27.993 93.687 0.523 1.00 11.40 454 PHE A O 1
ATOM 1127 N N . LEU A 1 162 ? 29.266 95.126 1.706 1.00 12.79 455 LEU A N 1
ATOM 1128 C CA . LEU A 1 162 ? 28.127 95.713 2.403 1.00 12.18 455 LEU A CA 1
ATOM 1129 C C . LEU A 1 162 ? 28.492 97.124 2.849 1.00 11.94 455 LEU A C 1
ATOM 1130 O O . LEU A 1 162 ? 29.605 97.603 2.620 1.00 13.06 455 LEU A O 1
ATOM 1135 N N . GLY A 1 163 ? 27.538 97.793 3.494 1.00 11.60 456 GLY A N 1
ATOM 1136 C CA . GLY A 1 163 ? 27.718 99.178 3.883 1.00 10.92 456 GLY A CA 1
ATOM 1137 C C . GLY A 1 163 ? 26.508 100.026 3.545 1.00 11.98 456 GLY A C 1
ATOM 1138 O O . GLY A 1 163 ? 25.379 99.524 3.536 1.00 12.78 456 GLY A O 1
ATOM 1139 N N . GLY A 1 164 ? 26.723 101.306 3.253 1.00 12.31 457 GLY A N 1
ATOM 1140 C CA . GLY A 1 164 ? 25.636 102.215 2.966 1.00 12.46 457 GLY A CA 1
ATOM 1141 C C . GLY A 1 164 ? 25.328 102.435 1.504 1.00 13.01 457 GLY A C 1
ATOM 1142 O O . GLY A 1 164 ? 24.393 103.177 1.187 1.00 13.85 457 GLY A O 1
ATOM 1143 N N . LEU A 1 165 ? 26.071 101.805 0.598 1.00 12.54 458 LEU A N 1
ATOM 1144 C CA . LEU A 1 165 ? 25.972 102.086 -0.828 1.00 13.84 458 LEU A CA 1
ATOM 1145 C C . LEU A 1 165 ? 25.050 101.080 -1.509 1.00 13.38 458 LEU A C 1
ATOM 1146 O O . LEU A 1 165 ? 25.352 99.882 -1.546 1.00 13.54 458 LEU A O 1
ATOM 1151 N N . ASP A 1 166 ? 23.933 101.568 -2.043 1.00 13.31 459 ASP A N 1
ATOM 1152 C CA . ASP A 1 166 ? 23.160 100.807 -3.012 1.00 12.71 459 ASP A CA 1
ATOM 1153 C C . ASP A 1 166 ? 23.797 100.955 -4.388 1.00 12.68 459 ASP A C 1
ATOM 1154 O O . ASP A 1 166 ? 24.470 101.949 -4.678 1.00 12.26 459 ASP A O 1
ATOM 1159 N N . LEU A 1 167 ? 23.573 99.960 -5.247 1.00 13.66 460 LEU A N 1
ATOM 1160 C CA . LEU A 1 167 ? 23.995 100.054 -6.647 1.00 14.49 460 LEU A CA 1
ATOM 1161 C C . LEU A 1 167 ? 22.955 100.890 -7.391 1.00 15.68 460 LEU A C 1
ATOM 1162 O O . LEU A 1 167 ? 22.113 100.384 -8.139 1.00 14.74 460 LEU A O 1
ATOM 1167 N N . ALA A 1 168 ? 23.024 102.206 -7.181 1.00 15.65 461 ALA A N 1
ATOM 1168 C CA . ALA A 1 168 ? 21.951 103.095 -7.603 1.00 16.53 461 ALA A CA 1
ATOM 1169 C C . ALA A 1 168 ? 22.512 104.440 -8.048 1.00 15.99 461 ALA A C 1
ATOM 1170 O O . ALA A 1 168 ? 23.668 104.784 -7.780 1.00 14.61 461 ALA A O 1
ATOM 1172 N N . TYR A 1 169 ? 21.654 105.205 -8.724 1.00 15.24 462 TYR A N 1
ATOM 1173 C CA . TYR A 1 169 ? 22.005 106.539 -9.195 1.00 15.88 462 TYR A CA 1
ATOM 1174 C C . TYR A 1 169 ? 22.320 107.471 -8.032 1.00 16.09 462 TYR A C 1
ATOM 1175 O O . TYR A 1 169 ? 21.739 107.372 -6.948 1.00 16.52 462 TYR A O 1
ATOM 1184 N N . GLY A 1 170 ? 23.242 108.402 -8.281 1.00 16.39 463 GLY A N 1
ATOM 1185 C CA . GLY A 1 170 ? 23.625 109.400 -7.308 1.00 15.81 463 GLY A CA 1
ATOM 1186 C C . GLY A 1 170 ? 24.667 108.963 -6.305 1.00 15.62 463 GLY A C 1
ATOM 1187 O O . GLY A 1 170 ? 25.170 109.810 -5.558 1.00 15.66 463 GLY A O 1
ATOM 1188 N N . ARG A 1 171 ? 25.017 107.673 -6.263 1.00 13.98 464 ARG A N 1
ATOM 1189 C CA . ARG A 1 171 ? 25.868 107.146 -5.200 1.00 12.19 464 ARG A CA 1
ATOM 1190 C C . ARG A 1 171 ? 27.352 107.221 -5.528 1.00 11.61 464 ARG A C 1
ATOM 1191 O O . ARG A 1 171 ? 28.176 107.345 -4.613 1.00 10.83 464 ARG A O 1
ATOM 1199 N N . TRP A 1 172 ? 27.713 107.139 -6.805 1.00 11.97 465 TRP A N 1
ATOM 1200 C CA . TRP A 1 172 ? 29.118 107.169 -7.189 1.00 12.86 465 TRP A CA 1
ATOM 1201 C C . TRP A 1 172 ? 29.724 108.532 -6.879 1.00 12.38 465 TRP A C 1
ATOM 1202 O O . TRP A 1 172 ? 29.157 109.567 -7.234 1.00 12.86 465 TRP A O 1
ATOM 1213 N N . ASP A 1 173 ? 30.885 108.528 -6.227 1.00 13.16 466 ASP A N 1
ATOM 1214 C CA . ASP A 1 173 ? 31.622 109.754 -5.941 1.00 13.68 466 ASP A CA 1
ATOM 1215 C C . ASP A 1 173 ? 33.027 109.374 -5.496 1.00 14.90 466 ASP A C 1
ATOM 1216 O O . ASP A 1 173 ? 33.328 108.201 -5.256 1.00 14.54 466 ASP A O 1
ATOM 1221 N N . ASP A 1 174 ? 33.883 110.386 -5.392 1.00 15.74 467 ASP A N 1
ATOM 1222 C CA . ASP A 1 174 ? 35.271 110.196 -4.987 1.00 17.73 467 ASP A CA 1
ATOM 1223 C C . ASP A 1 174 ? 35.706 111.410 -4.171 1.00 19.80 467 ASP A C 1
ATOM 1224 O O . ASP A 1 174 ? 34.897 112.287 -3.850 1.00 18.18 467 ASP A O 1
ATOM 1229 N N . LEU A 1 175 ? 37.006 111.470 -3.866 1.00 22.85 468 LEU A N 1
ATOM 1230 C CA . LEU A 1 175 ? 37.547 112.544 -3.039 1.00 26.66 468 LEU A CA 1
ATOM 1231 C C . LEU A 1 175 ? 37.344 113.922 -3.651 1.00 25.64 468 LEU A C 1
ATOM 1232 O O . LEU A 1 175 ? 37.412 114.920 -2.926 1.00 25.58 468 LEU A O 1
ATOM 1237 N N . HIS A 1 176 ? 37.111 114.009 -4.965 1.00 25.01 469 HIS A N 1
ATOM 1238 C CA . HIS A 1 176 ? 36.940 115.315 -5.589 1.00 26.19 469 HIS A CA 1
ATOM 1239 C C . HIS A 1 176 ? 35.581 115.925 -5.280 1.00 21.73 469 HIS A C 1
ATOM 1240 O O . HIS A 1 176 ? 35.450 117.153 -5.339 1.00 21.30 469 HIS A O 1
ATOM 1247 N N . TYR A 1 177 ? 34.597 115.108 -4.906 1.00 16.50 470 TYR A N 1
ATOM 1248 C CA . TYR A 1 177 ? 33.246 115.565 -4.573 1.00 16.04 470 TYR A CA 1
ATOM 1249 C C . TYR A 1 177 ? 32.796 116.666 -5.536 1.00 16.06 470 TYR A C 1
ATOM 1250 O O . TYR A 1 177 ? 32.485 117.792 -5.146 1.00 16.39 470 TYR A O 1
ATOM 1259 N N . ARG A 1 178 ? 32.800 116.318 -6.824 1.00 17.36 471 ARG A N 1
ATOM 1260 C CA . ARG A 1 178 ? 32.554 117.297 -7.877 1.00 18.67 471 ARG A CA 1
ATOM 1261 C C . ARG A 1 178 ? 31.144 117.861 -7.777 1.00 17.72 471 ARG A C 1
ATOM 1262 O O . ARG A 1 178 ? 30.168 117.112 -7.673 1.00 17.20 471 ARG A O 1
ATOM 1270 N N . LEU A 1 179 ? 31.039 119.188 -7.812 1.00 17.95 472 LEU A N 1
ATOM 1271 C CA . LEU A 1 179 ? 29.738 119.839 -7.885 1.00 18.33 472 LEU A CA 1
ATOM 1272 C C . LEU A 1 179 ? 29.228 119.972 -9.312 1.00 19.33 472 LEU A C 1
ATOM 1273 O O . LEU A 1 179 ? 28.032 120.218 -9.509 1.00 19.58 472 LEU A O 1
ATOM 1278 N N . THR A 1 180 ? 30.103 119.832 -10.305 1.00 18.97 473 THR A N 1
ATOM 1279 C CA . THR A 1 180 ? 29.737 119.981 -11.704 1.00 19.91 473 THR A CA 1
ATOM 1280 C C . THR A 1 180 ? 30.280 118.803 -12.501 1.00 20.75 473 THR A C 1
ATOM 1281 O O . THR A 1 180 ? 31.198 118.099 -12.069 1.00 21.60 473 THR A O 1
ATOM 1285 N N . ASP A 1 181 ? 29.698 118.597 -13.683 1.00 20.64 474 ASP A N 1
ATOM 1286 C CA . ASP A 1 181 ? 30.036 117.466 -14.541 1.00 20.81 474 ASP A CA 1
ATOM 1287 C C . ASP A 1 181 ? 29.758 117.900 -15.982 1.00 21.65 474 ASP A C 1
ATOM 1288 O O . ASP A 1 181 ? 28.833 117.442 -16.642 1.00 21.36 474 ASP A O 1
ATOM 1293 N N . LEU A 1 182 ? 30.576 118.826 -16.481 1.00 23.72 475 LEU A N 1
ATOM 1294 C CA . LEU A 1 182 ? 30.401 119.386 -17.814 1.00 27.36 475 LEU A CA 1
ATOM 1295 C C . LEU A 1 182 ? 31.411 118.862 -18.824 1.00 30.34 475 LEU A C 1
ATOM 1296 O O . LEU A 1 182 ? 31.333 119.228 -20.000 1.00 29.96 475 LEU A O 1
ATOM 1301 N N . GLY A 1 183 ? 32.355 118.026 -18.403 1.00 32.95 476 GLY A N 1
ATOM 1302 C CA . GLY A 1 183 ? 33.373 117.520 -19.305 1.00 36.25 476 GLY A CA 1
ATOM 1303 C C . GLY A 1 183 ? 34.748 118.100 -19.033 1.00 38.91 476 GLY A C 1
ATOM 1304 O O . GLY A 1 183 ? 35.723 117.750 -19.699 1.00 40.95 476 GLY A O 1
ATOM 1305 N N . PRO A 1 204 ? 22.740 106.533 -28.142 1.00 59.52 497 PRO A N 1
ATOM 1306 C CA . PRO A 1 204 ? 23.745 107.039 -27.204 1.00 58.37 497 PRO A CA 1
ATOM 1307 C C . PRO A 1 204 ? 25.118 106.394 -27.379 1.00 57.96 497 PRO A C 1
ATOM 1308 O O . PRO A 1 204 ? 25.433 105.407 -26.712 1.00 56.73 497 PRO A O 1
ATOM 1312 N N . ASP A 1 205 ? 25.921 106.956 -28.279 1.00 58.57 498 ASP A N 1
ATOM 1313 C CA . ASP A 1 205 ? 27.296 106.514 -28.469 1.00 56.64 498 ASP A CA 1
ATOM 1314 C C . ASP A 1 205 ? 28.173 107.122 -27.380 1.00 51.06 498 ASP A C 1
ATOM 1315 O O . ASP A 1 205 ? 28.311 108.347 -27.297 1.00 52.30 498 ASP A O 1
ATOM 1320 N N . LEU A 1 206 ? 28.762 106.269 -26.546 1.00 43.83 499 LEU A N 1
ATOM 1321 C CA . LEU A 1 206 ? 29.550 106.717 -25.407 1.00 38.33 499 LEU A CA 1
ATOM 1322 C C . LEU A 1 206 ? 31.040 106.807 -25.702 1.00 35.68 499 LEU A C 1
ATOM 1323 O O . LEU A 1 206 ? 31.811 107.135 -24.793 1.00 32.38 499 LEU A O 1
ATOM 1328 N N . SER A 1 207 ? 31.460 106.534 -26.942 1.00 35.97 500 SER A N 1
ATOM 1329 C CA . SER A 1 207 ? 32.886 106.478 -27.254 1.00 36.25 500 SER A CA 1
ATOM 1330 C C . SER A 1 207 ? 33.603 107.776 -26.902 1.00 36.87 500 SER A C 1
ATOM 1331 O O . SER A 1 207 ? 34.767 107.747 -26.488 1.00 36.87 500 SER A O 1
ATOM 1334 N N . HIS A 1 208 ? 32.931 108.917 -27.043 1.00 37.96 501 HIS A N 1
ATOM 1335 C CA . HIS A 1 208 ? 33.529 110.211 -26.744 1.00 39.16 501 HIS A CA 1
ATOM 1336 C C . HIS A 1 208 ? 33.046 110.800 -25.424 1.00 34.45 501 HIS A C 1
ATOM 1337 O O . HIS A 1 208 ? 33.279 111.985 -25.167 1.00 34.42 501 HIS A O 1
ATOM 1344 N N . ASN A 1 209 ? 32.387 110.008 -24.584 1.00 30.84 502 ASN A N 1
ATOM 1345 C CA . ASN A 1 209 ? 31.807 110.551 -23.365 1.00 26.57 502 ASN A CA 1
ATOM 1346 C C . ASN A 1 209 ? 32.891 110.974 -22.382 1.00 25.13 502 ASN A C 1
ATOM 1347 O O . ASN A 1 209 ? 33.903 110.289 -22.212 1.00 24.22 502 ASN A O 1
ATOM 1352 N N . GLN A 1 210 ? 32.665 112.113 -21.729 1.00 24.17 503 GLN A N 1
ATOM 1353 C CA . GLN A 1 210 ? 33.537 112.606 -20.675 1.00 23.35 503 GLN A CA 1
ATOM 1354 C C . GLN A 1 210 ? 32.809 112.809 -19.354 1.00 22.31 503 GLN A C 1
ATOM 1355 O O . GLN A 1 210 ? 33.456 113.144 -18.355 1.00 23.25 503 GLN A O 1
ATOM 1361 N N . PHE A 1 211 ? 31.492 112.616 -19.314 1.00 22.91 504 PHE A N 1
ATOM 1362 C CA . PHE A 1 211 ? 30.727 112.830 -18.092 1.00 22.21 504 PHE A CA 1
ATOM 1363 C C . PHE A 1 211 ? 30.942 111.688 -17.105 1.00 20.13 504 PHE A C 1
ATOM 1364 O O . PHE A 1 211 ? 30.982 110.514 -17.486 1.00 17.31 504 PHE A O 1
ATOM 1372 N N . PHE A 1 212 ? 31.063 112.039 -15.823 1.00 18.44 505 PHE A N 1
ATOM 1373 C CA . PHE A 1 212 ? 31.145 111.016 -14.787 1.00 18.35 505 PHE A CA 1
ATOM 1374 C C . PHE A 1 212 ? 29.769 110.492 -14.393 1.00 16.41 505 PHE A C 1
ATOM 1375 O O . PHE A 1 212 ? 29.649 109.326 -14.000 1.00 15.72 505 PHE A O 1
ATOM 1383 N N . TRP A 1 213 ? 28.730 111.326 -14.484 1.00 16.22 506 TRP A N 1
ATOM 1384 C CA . TRP A 1 213 ? 27.368 110.950 -14.101 1.00 16.89 506 TRP A CA 1
ATOM 1385 C C . TRP A 1 213 ? 26.454 111.152 -15.306 1.00 18.89 506 TRP A C 1
ATOM 1386 O O . TRP A 1 213 ? 26.014 112.274 -15.577 1.00 19.17 506 TRP A O 1
ATOM 1397 N N . LEU A 1 214 ? 26.156 110.067 -16.018 1.00 18.72 507 LEU A N 1
ATOM 1398 C CA . LEU A 1 214 ? 25.311 110.140 -17.201 1.00 18.59 507 LEU A CA 1
ATOM 1399 C C . LEU A 1 214 ? 23.836 110.185 -16.820 1.00 18.60 507 LEU A C 1
ATOM 1400 O O . LEU A 1 214 ? 23.392 109.474 -15.915 1.00 16.38 507 LEU A O 1
ATOM 1405 N N . GLY A 1 215 ? 23.079 111.028 -17.525 1.00 19.82 508 GLY A N 1
ATOM 1406 C CA . GLY A 1 215 ? 21.634 111.091 -17.377 1.00 20.71 508 GLY A CA 1
ATOM 1407 C C . GLY A 1 215 ? 21.127 111.164 -15.950 1.00 20.17 508 GLY A C 1
ATOM 1408 O O . GLY A 1 215 ? 21.481 112.082 -15.205 1.00 19.76 508 GLY A O 1
ATOM 1409 N N . LYS A 1 216 ? 20.309 110.180 -15.556 1.00 19.72 509 LYS A N 1
ATOM 1410 C CA . LYS A 1 216 ? 19.689 110.176 -14.234 1.00 19.79 509 LYS A CA 1
ATOM 1411 C C . LYS A 1 216 ? 20.702 110.058 -13.100 1.00 17.97 509 LYS A C 1
ATOM 1412 O O . LYS A 1 216 ? 20.340 110.282 -11.939 1.00 16.68 509 LYS A O 1
ATOM 1418 N N . ASP A 1 217 ? 21.950 109.686 -13.405 1.00 17.61 510 ASP A N 1
ATOM 1419 C CA . ASP A 1 217 ? 22.973 109.571 -12.370 1.00 16.30 510 ASP A CA 1
ATOM 1420 C C . ASP A 1 217 ? 23.417 110.940 -11.867 1.00 16.28 510 ASP A C 1
ATOM 1421 O O . ASP A 1 217 ? 23.867 111.064 -10.722 1.00 14.18 510 ASP A O 1
ATOM 1426 N N . TYR A 1 218 ? 23.321 111.967 -12.707 1.00 16.00 511 TYR A N 1
ATOM 1427 C CA . TYR A 1 218 ? 23.593 113.337 -12.287 1.00 16.85 511 TYR A CA 1
ATOM 1428 C C . TYR A 1 218 ? 22.367 113.850 -11.546 1.00 18.44 511 TYR A C 1
ATOM 1429 O O . TYR A 1 218 ? 21.298 114.017 -12.144 1.00 18.21 511 TYR A O 1
ATOM 1438 N N . SER A 1 219 ? 22.508 114.093 -10.246 1.00 20.15 512 SER A N 1
ATOM 1439 C CA . SER A 1 219 ? 21.328 114.334 -9.432 1.00 23.23 512 SER A CA 1
ATOM 1440 C C . SER A 1 219 ? 21.696 115.117 -8.183 1.00 21.93 512 SER A C 1
ATOM 1441 O O . SER A 1 219 ? 22.847 115.127 -7.737 1.00 20.77 512 SER A O 1
ATOM 1444 N N . ASN A 1 220 ? 20.679 115.763 -7.622 1.00 22.47 513 ASN A N 1
ATOM 1445 C CA . ASN A 1 220 ? 20.759 116.437 -6.329 1.00 23.93 513 ASN A CA 1
ATOM 1446 C C . ASN A 1 220 ? 19.428 116.136 -5.644 1.00 25.64 513 ASN A C 1
ATOM 1447 O O . ASN A 1 220 ? 18.435 116.826 -5.889 1.00 26.12 513 ASN A O 1
ATOM 1452 N N . LEU A 1 221 ? 19.405 115.095 -4.806 1.00 27.60 514 LEU A N 1
ATOM 1453 C CA . LEU A 1 221 ? 18.136 114.593 -4.287 1.00 30.42 514 LEU A CA 1
ATOM 1454 C C . LEU A 1 221 ? 17.425 115.586 -3.378 1.00 30.91 514 LEU A C 1
ATOM 1455 O O . LEU A 1 221 ? 16.247 115.375 -3.067 1.00 32.46 514 LEU A O 1
ATOM 1460 N N . ILE A 1 222 ? 18.093 116.657 -2.952 1.00 29.72 515 ILE A N 1
ATOM 1461 C CA . ILE A 1 222 ? 17.385 117.715 -2.239 1.00 30.91 515 ILE A CA 1
ATOM 1462 C C . ILE A 1 222 ? 16.744 118.686 -3.223 1.00 29.86 515 ILE A C 1
ATOM 1463 O O . ILE A 1 222 ? 15.639 119.186 -2.986 1.00 30.44 515 ILE A O 1
ATOM 1468 N N . THR A 1 223 ? 17.415 118.957 -4.346 1.00 28.93 516 THR A N 1
ATOM 1469 C CA . THR A 1 223 ? 16.828 119.820 -5.368 1.00 28.85 516 THR A CA 1
ATOM 1470 C C . THR A 1 223 ? 15.610 119.165 -6.008 1.00 29.67 516 THR A C 1
ATOM 1471 O O . THR A 1 223 ? 14.563 119.803 -6.169 1.00 30.53 516 THR A O 1
ATOM 1475 N N . LYS A 1 224 ? 15.728 117.890 -6.382 1.00 28.94 517 LYS A N 1
ATOM 1476 C CA . LYS A 1 224 ? 14.648 117.213 -7.088 1.00 30.74 517 LYS A CA 1
ATOM 1477 C C . LYS A 1 224 ? 14.798 115.708 -6.935 1.00 28.88 517 LYS A C 1
ATOM 1478 O O . LYS A 1 224 ? 15.901 115.174 -7.092 1.00 26.49 517 LYS A O 1
ATOM 1484 N N . ASP A 1 225 ? 13.691 115.033 -6.640 1.00 30.84 518 ASP A N 1
ATOM 1485 C CA . ASP A 1 225 ? 13.684 113.581 -6.581 1.00 31.75 518 ASP A CA 1
ATOM 1486 C C . ASP A 1 225 ? 13.712 112.994 -7.991 1.00 28.77 518 ASP A C 1
ATOM 1487 O O . ASP A 1 225 ? 13.378 113.659 -8.977 1.00 28.44 518 ASP A O 1
ATOM 1492 N N . TRP A 1 226 ? 14.125 111.731 -8.075 1.00 26.18 519 TRP A N 1
ATOM 1493 C CA . TRP A 1 226 ? 14.253 111.065 -9.365 1.00 25.43 519 TRP A CA 1
ATOM 1494 C C . TRP A 1 226 ? 12.890 110.860 -10.012 1.00 26.74 519 TRP A C 1
ATOM 1495 O O . TRP A 1 226 ? 11.909 110.530 -9.341 1.00 27.97 519 TRP A O 1
ATOM 1506 N N . VAL A 1 227 ? 12.840 111.047 -11.331 1.00 27.28 520 VAL A N 1
ATOM 1507 C CA . VAL A 1 227 ? 11.653 110.773 -12.129 1.00 27.96 520 VAL A CA 1
ATOM 1508 C C . VAL A 1 227 ? 12.084 110.046 -13.396 1.00 27.18 520 VAL A C 1
ATOM 1509 O O . VAL A 1 227 ? 13.249 110.089 -13.796 1.00 26.34 520 VAL A O 1
ATOM 1513 N N . GLN A 1 228 ? 11.122 109.363 -14.018 1.00 27.07 521 GLN A N 1
ATOM 1514 C CA . GLN A 1 228 ? 11.294 108.733 -15.328 1.00 28.06 521 GLN A CA 1
ATOM 1515 C C . GLN A 1 228 ? 12.565 107.882 -15.384 1.00 26.08 521 GLN A C 1
ATOM 1516 O O . GLN A 1 228 ? 13.473 108.112 -16.187 1.00 25.82 521 GLN A O 1
ATOM 1522 N N . LEU A 1 229 ? 12.614 106.881 -14.504 1.00 24.76 522 LEU A N 1
ATOM 1523 C CA . LEU A 1 229 ? 13.782 106.012 -14.438 1.00 23.70 522 LEU A CA 1
ATOM 1524 C C . LEU A 1 229 ? 13.876 105.072 -15.634 1.00 25.74 522 LEU A C 1
ATOM 1525 O O . LEU A 1 229 ? 14.943 104.493 -15.868 1.00 24.03 522 LEU A O 1
ATOM 1530 N N . ASP A 1 230 ? 12.794 104.907 -16.394 1.00 29.02 523 ASP A N 1
ATOM 1531 C CA . ASP A 1 230 ? 12.848 104.144 -17.634 1.00 32.87 523 ASP A CA 1
ATOM 1532 C C . ASP A 1 230 ? 13.486 104.927 -18.776 1.00 32.61 523 ASP A C 1
ATOM 1533 O O . ASP A 1 230 ? 13.554 104.413 -19.897 1.00 33.10 523 ASP A O 1
ATOM 1538 N N . ARG A 1 231 ? 13.946 106.154 -18.517 1.00 32.34 524 ARG A N 1
ATOM 1539 C CA . ARG A 1 231 ? 14.763 106.930 -19.449 1.00 33.40 524 ARG A CA 1
ATOM 1540 C C . ARG A 1 231 ? 16.110 107.180 -18.778 1.00 30.37 524 ARG A C 1
ATOM 1541 O O . ARG A 1 231 ? 16.419 108.309 -18.371 1.00 29.33 524 ARG A O 1
ATOM 1549 N N . PRO A 1 232 ? 16.939 106.140 -18.651 1.00 28.55 525 PRO A N 1
ATOM 1550 C CA . PRO A 1 232 ? 18.118 106.243 -17.775 1.00 26.00 525 PRO A CA 1
ATOM 1551 C C . PRO A 1 232 ? 19.149 107.262 -18.225 1.00 26.39 525 PRO A C 1
ATOM 1552 O O . PRO A 1 232 ? 19.880 107.797 -17.382 1.00 24.61 525 PRO A O 1
ATOM 1556 N N . PHE A 1 233 ? 19.238 107.556 -19.522 1.00 27.80 526 PHE A N 1
ATOM 1557 C CA . PHE A 1 233 ? 20.323 108.374 -20.046 1.00 29.85 526 PHE A CA 1
ATOM 1558 C C . PHE A 1 233 ? 19.884 109.793 -20.380 1.00 29.01 526 PHE A C 1
ATOM 1559 O O . PHE A 1 233 ? 20.611 110.514 -21.072 1.00 29.36 526 PHE A O 1
ATOM 1567 N N . GLU A 1 234 ? 18.723 110.214 -19.894 1.00 28.89 527 GLU A N 1
ATOM 1568 C CA . GLU A 1 234 ? 18.243 111.573 -20.085 1.00 31.21 527 GLU A CA 1
ATOM 1569 C C . GLU A 1 234 ? 18.396 112.346 -18.784 1.00 27.10 527 GLU A C 1
ATOM 1570 O O . GLU A 1 234 ? 18.063 111.833 -17.709 1.00 24.38 527 GLU A O 1
ATOM 1576 N N . ASP A 1 235 ? 18.922 113.564 -18.883 1.00 25.93 528 ASP A N 1
ATOM 1577 C CA . ASP A 1 235 ? 19.037 114.422 -17.713 1.00 26.36 528 ASP A CA 1
ATOM 1578 C C . ASP A 1 235 ? 17.651 114.784 -17.191 1.00 26.47 528 ASP A C 1
ATOM 1579 O O . ASP A 1 235 ? 16.685 114.886 -17.951 1.00 28.08 528 ASP A O 1
ATOM 1584 N N . PHE A 1 236 ? 17.553 114.973 -15.876 1.00 25.69 529 PHE A N 1
ATOM 1585 C CA . PHE A 1 236 ? 16.338 115.515 -15.284 1.00 26.89 529 PHE A CA 1
ATOM 1586 C C . PHE A 1 236 ? 16.590 116.770 -14.461 1.00 27.83 529 PHE A C 1
ATOM 1587 O O . PHE A 1 236 ? 15.639 117.326 -13.901 1.00 29.28 529 PHE A O 1
ATOM 1595 N N . ILE A 1 237 ? 17.837 117.241 -14.387 1.00 27.00 530 ILE A N 1
ATOM 1596 C CA . ILE A 1 237 ? 18.156 118.578 -13.905 1.00 27.63 530 ILE A CA 1
ATOM 1597 C C . ILE A 1 237 ? 19.149 119.202 -14.876 1.00 28.46 530 ILE A C 1
ATOM 1598 O O . ILE A 1 237 ? 19.863 118.506 -15.603 1.00 27.56 530 ILE A O 1
ATOM 1603 N N . ASP A 1 238 ? 19.188 120.536 -14.881 1.00 29.77 531 ASP A N 1
ATOM 1604 C CA . ASP A 1 238 ? 20.006 121.272 -15.841 1.00 31.14 531 ASP A CA 1
ATOM 1605 C C . ASP A 1 238 ? 21.467 121.233 -15.409 1.00 29.59 531 ASP A C 1
ATOM 1606 O O . ASP A 1 238 ? 21.869 121.928 -14.469 1.00 28.82 531 ASP A O 1
ATOM 1611 N N . ARG A 1 239 ? 22.259 120.440 -16.132 1.00 29.39 532 ARG A N 1
ATOM 1612 C CA . ARG A 1 239 ? 23.693 120.325 -15.888 1.00 29.72 532 ARG A CA 1
ATOM 1613 C C . ARG A 1 239 ? 24.388 121.683 -15.901 1.00 30.35 532 ARG A C 1
ATOM 1614 O O . ARG A 1 239 ? 25.320 121.925 -15.124 1.00 28.19 532 ARG A O 1
ATOM 1622 N N . GLU A 1 240 ? 23.950 122.582 -16.780 1.00 32.49 533 GLU A N 1
ATOM 1623 C CA . GLU A 1 240 ? 24.634 123.854 -16.962 1.00 34.16 533 GLU A CA 1
ATOM 1624 C C . GLU A 1 240 ? 24.376 124.842 -15.832 1.00 31.73 533 GLU A C 1
ATOM 1625 O O . GLU A 1 240 ? 25.142 125.799 -15.681 1.00 31.44 533 GLU A O 1
ATOM 1631 N N . THR A 1 241 ? 23.321 124.641 -15.041 1.00 30.28 534 THR A N 1
ATOM 1632 C CA . THR A 1 241 ? 22.943 125.596 -14.009 1.00 30.34 534 THR A CA 1
ATOM 1633 C C . THR A 1 241 ? 22.756 124.990 -12.627 1.00 28.00 534 THR A C 1
ATOM 1634 O O . THR A 1 241 ? 22.697 125.747 -11.651 1.00 26.59 534 THR A O 1
ATOM 1638 N N . THR A 1 242 ? 22.655 123.673 -12.506 1.00 26.88 535 THR A N 1
ATOM 1639 C CA . THR A 1 242 ? 22.231 123.039 -11.258 1.00 26.33 535 THR A CA 1
ATOM 1640 C C . THR A 1 242 ? 23.293 122.074 -10.757 1.00 24.95 535 THR A C 1
ATOM 1641 O O . THR A 1 242 ? 23.450 120.977 -11.327 1.00 24.32 535 THR A O 1
ATOM 1645 N N . PRO A 1 243 ? 24.036 122.423 -9.708 1.00 24.68 536 PRO A N 1
ATOM 1646 C CA . PRO A 1 243 ? 25.077 121.517 -9.208 1.00 22.82 536 PRO A CA 1
ATOM 1647 C C . PRO A 1 243 ? 24.494 120.229 -8.651 1.00 22.40 536 PRO A C 1
ATOM 1648 O O . PRO A 1 243 ? 23.443 120.224 -8.005 1.00 22.54 536 PRO A O 1
ATOM 1652 N N . ARG A 1 244 ? 25.192 119.127 -8.914 1.00 19.73 537 ARG A N 1
ATOM 1653 C CA . ARG A 1 244 ? 24.866 117.867 -8.271 1.00 19.53 537 ARG A CA 1
ATOM 1654 C C . ARG A 1 244 ? 25.228 117.940 -6.791 1.00 19.53 537 ARG A C 1
ATOM 1655 O O . ARG A 1 244 ? 25.959 118.826 -6.341 1.00 19.18 537 ARG A O 1
ATOM 1663 N N . MET A 1 245 ? 24.715 116.992 -6.019 1.00 21.79 538 MET A N 1
ATOM 1664 C CA . MET A 1 245 ? 25.073 116.960 -4.615 1.00 24.91 538 MET A CA 1
ATOM 1665 C C . MET A 1 245 ? 26.063 115.840 -4.362 1.00 20.10 538 MET A C 1
ATOM 1666 O O . MET A 1 245 ? 25.771 114.675 -4.684 1.00 17.53 538 MET A O 1
ATOM 1671 N N . PRO A 1 246 ? 27.238 116.143 -3.816 1.00 18.76 539 PRO A N 1
ATOM 1672 C CA . PRO A 1 246 ? 28.219 115.091 -3.542 1.00 16.78 539 PRO A CA 1
ATOM 1673 C C . PRO A 1 246 ? 27.669 114.075 -2.557 1.00 15.67 539 PRO A C 1
ATOM 1674 O O . PRO A 1 246 ? 26.872 114.398 -1.674 1.00 14.95 539 PRO A O 1
ATOM 1678 N N . TRP A 1 247 ? 28.104 112.832 -2.733 1.00 14.35 540 TRP A N 1
ATOM 1679 C CA . TRP A 1 247 ? 27.639 111.692 -1.956 1.00 13.27 540 TRP A CA 1
ATOM 1680 C C . TRP A 1 247 ? 28.842 111.084 -1.250 1.00 11.68 540 TRP A C 1
ATOM 1681 O O . TRP A 1 247 ? 29.788 110.640 -1.905 1.00 12.19 540 TRP A O 1
ATOM 1692 N N . ARG A 1 248 ? 28.823 111.102 0.075 1.00 12.47 541 ARG A N 1
ATOM 1693 C CA . ARG A 1 248 ? 29.839 110.447 0.882 1.00 13.80 541 ARG A CA 1
ATOM 1694 C C . ARG A 1 248 ? 29.225 109.224 1.546 1.00 12.98 541 ARG A C 1
ATOM 1695 O O . ARG A 1 248 ? 28.107 109.287 2.068 1.00 13.96 541 ARG A O 1
ATOM 1703 N N . ASP A 1 249 ? 29.957 108.116 1.525 1.00 13.38 542 ASP A N 1
ATOM 1704 C CA . ASP A 1 249 ? 29.444 106.856 2.047 1.00 12.71 542 ASP A CA 1
ATOM 1705 C C . ASP A 1 249 ? 30.623 105.982 2.443 1.00 12.13 542 ASP A C 1
ATOM 1706 O O . ASP A 1 249 ? 31.780 106.289 2.141 1.00 11.07 542 ASP A O 1
ATOM 1711 N N . VAL A 1 250 ? 30.315 104.880 3.126 1.00 12.67 543 VAL A N 1
ATOM 1712 C CA . VAL A 1 250 ? 31.325 103.937 3.591 1.00 13.32 543 VAL A CA 1
ATOM 1713 C C . VAL A 1 250 ? 30.851 102.525 3.278 1.00 12.06 543 VAL A C 1
ATOM 1714 O O . VAL A 1 250 ? 29.715 102.158 3.598 1.00 12.71 543 VAL A O 1
ATOM 1718 N N . GLY A 1 251 ? 31.719 101.740 2.642 1.00 11.10 544 GLY A N 1
ATOM 1719 C CA . GLY A 1 251 ? 31.467 100.333 2.419 1.00 11.55 544 GLY A CA 1
ATOM 1720 C C . GLY A 1 251 ? 32.614 99.496 2.950 1.00 12.72 544 GLY A C 1
ATOM 1721 O O . GLY A 1 251 ? 33.608 100.017 3.462 1.00 13.19 544 GLY A O 1
ATOM 1722 N N . VAL A 1 252 ? 32.457 98.179 2.811 1.00 13.28 545 VAL A N 1
ATOM 1723 C CA . VAL A 1 252 ? 33.481 97.246 3.258 1.00 13.82 545 VAL A CA 1
ATOM 1724 C C . VAL A 1 252 ? 33.307 95.949 2.487 1.00 13.36 545 VAL A C 1
ATOM 1725 O O . VAL A 1 252 ? 32.199 95.600 2.071 1.00 12.67 545 VAL A O 1
ATOM 1729 N N . VAL A 1 253 ? 34.416 95.249 2.270 1.00 13.90 546 VAL A N 1
ATOM 1730 C CA . VAL A 1 253 ? 34.404 93.901 1.720 1.00 12.14 546 VAL A CA 1
ATOM 1731 C C . VAL A 1 253 ? 35.070 92.978 2.731 1.00 12.25 546 VAL A C 1
ATOM 1732 O O . VAL A 1 253 ? 36.088 93.333 3.338 1.00 13.32 546 VAL A O 1
ATOM 1736 N N . VAL A 1 254 ? 34.467 91.810 2.942 1.00 12.21 547 VAL A N 1
ATOM 1737 C CA . VAL A 1 254 ? 35.009 90.797 3.836 1.00 12.00 547 VAL A CA 1
ATOM 1738 C C . VAL A 1 254 ? 35.124 89.490 3.063 1.00 14.20 547 VAL A C 1
ATOM 1739 O O . VAL A 1 254 ? 34.354 89.227 2.133 1.00 13.05 547 VAL A O 1
ATOM 1743 N N . HIS A 1 255 ? 36.110 88.679 3.440 1.00 16.81 548 HIS A N 1
ATOM 1744 C CA . HIS A 1 255 ? 36.365 87.402 2.792 1.00 19.55 548 HIS A CA 1
ATOM 1745 C C . HIS A 1 255 ? 36.192 86.263 3.785 1.00 18.84 548 HIS A C 1
ATOM 1746 O O . HIS A 1 255 ? 36.286 86.447 5.002 1.00 20.28 548 HIS A O 1
ATOM 1753 N N . GLY A 1 256 ? 35.952 85.073 3.243 1.00 17.88 549 GLY A N 1
ATOM 1754 C CA . GLY A 1 256 ? 35.942 83.866 4.045 1.00 16.88 549 GLY A CA 1
ATOM 1755 C C . GLY A 1 256 ? 34.686 83.668 4.866 1.00 16.23 549 GLY A C 1
ATOM 1756 O O . GLY A 1 256 ? 33.572 83.841 4.364 1.00 15.24 549 GLY A O 1
ATOM 1757 N N . LEU A 1 257 ? 34.864 83.306 6.137 1.00 17.29 550 LEU A N 1
ATOM 1758 C CA . LEU A 1 257 ? 33.727 82.924 6.975 1.00 18.54 550 LEU A CA 1
ATOM 1759 C C . LEU A 1 257 ? 32.663 84.009 7.107 1.00 17.34 550 LEU A C 1
ATOM 1760 O O . LEU A 1 257 ? 31.469 83.677 6.998 1.00 16.74 550 LEU A O 1
ATOM 1765 N N . PRO A 1 258 ? 32.990 85.288 7.341 1.00 16.26 551 PRO A N 1
ATOM 1766 C CA . PRO A 1 258 ? 31.913 86.293 7.419 1.00 15.77 551 PRO A CA 1
ATOM 1767 C C . PRO A 1 258 ? 31.172 86.482 6.108 1.00 14.51 551 PRO A C 1
ATOM 1768 O O . PRO A 1 258 ? 29.979 86.816 6.117 1.00 13.79 551 PRO A O 1
ATOM 1772 N N . ALA A 1 259 ? 31.846 86.299 4.973 1.00 14.10 552 ALA A N 1
ATOM 1773 C CA . ALA A 1 259 ? 31.137 86.332 3.701 1.00 13.76 552 ALA A CA 1
ATOM 1774 C C . ALA A 1 259 ? 30.153 85.174 3.587 1.00 15.80 552 ALA A C 1
ATOM 1775 O O . ALA A 1 259 ? 29.064 85.341 3.025 1.00 15.49 552 ALA A O 1
ATOM 1777 N N . ARG A 1 260 ? 30.509 84.000 4.118 1.00 18.47 553 ARG A N 1
ATOM 1778 C CA . ARG A 1 260 ? 29.551 82.900 4.149 1.00 21.88 553 ARG A CA 1
ATOM 1779 C C . ARG A 1 260 ? 28.402 83.196 5.105 1.00 19.21 553 ARG A C 1
ATOM 1780 O O . ARG A 1 260 ? 27.249 82.859 4.813 1.00 18.42 553 ARG A O 1
ATOM 1788 N N . ASP A 1 261 ? 28.696 83.821 6.253 1.00 17.05 554 ASP A N 1
ATOM 1789 C CA . ASP A 1 261 ? 27.630 84.230 7.165 1.00 16.12 554 ASP A CA 1
ATOM 1790 C C . ASP A 1 261 ? 26.665 85.188 6.481 1.00 14.15 554 ASP A C 1
ATOM 1791 O O . ASP A 1 261 ? 25.442 85.067 6.631 1.00 14.47 554 ASP A O 1
ATOM 1796 N N . LEU A 1 262 ? 27.199 86.160 5.736 1.00 13.45 555 LEU A N 1
ATOM 1797 C CA . LEU A 1 262 ? 26.341 87.085 5.005 1.00 13.05 555 LEU A CA 1
ATOM 1798 C C . LEU A 1 262 ? 25.545 86.359 3.928 1.00 13.14 555 LEU A C 1
ATOM 1799 O O . LEU A 1 262 ? 24.360 86.649 3.724 1.00 13.67 555 LEU A O 1
ATOM 1804 N N . ALA A 1 263 ? 26.170 85.401 3.238 1.00 13.69 556 ALA A N 1
ATOM 1805 C CA . ALA A 1 263 ? 25.426 84.574 2.295 1.00 14.77 556 ALA A CA 1
ATOM 1806 C C . ALA A 1 263 ? 24.289 83.831 2.984 1.00 15.05 556 ALA A C 1
ATOM 1807 O O . ALA A 1 263 ? 23.219 83.651 2.392 1.00 14.85 556 ALA A O 1
ATOM 1809 N N . ARG A 1 264 ? 24.491 83.406 4.235 1.00 17.05 557 ARG A N 1
ATOM 1810 C CA . ARG A 1 264 ? 23.439 82.677 4.937 1.00 19.67 557 ARG A CA 1
ATOM 1811 C C . ARG A 1 264 ? 22.256 83.582 5.256 1.00 16.99 557 ARG A C 1
ATOM 1812 O O . ARG A 1 264 ? 21.102 83.137 5.218 1.00 16.56 557 ARG A O 1
ATOM 1820 N N . HIS A 1 265 ? 22.517 84.851 5.586 1.00 15.19 558 HIS A N 1
ATOM 1821 C CA . HIS A 1 265 ? 21.420 85.798 5.758 1.00 12.83 558 HIS A CA 1
ATOM 1822 C C . HIS A 1 265 ? 20.636 85.966 4.462 1.00 12.31 558 HIS A C 1
ATOM 1823 O O . HIS A 1 265 ? 19.400 85.998 4.472 1.00 12.38 558 HIS A O 1
ATOM 1830 N N . PHE A 1 266 ? 21.339 86.087 3.334 1.00 11.74 559 PHE A N 1
ATOM 1831 C CA . PHE A 1 266 ? 20.650 86.195 2.055 1.00 12.40 559 PHE A CA 1
ATOM 1832 C C . PHE A 1 266 ? 19.828 84.946 1.772 1.00 13.20 559 PHE A C 1
ATOM 1833 O O . PHE A 1 266 ? 18.673 85.039 1.344 1.00 14.13 559 PHE A O 1
ATOM 1841 N N . ILE A 1 267 ? 20.409 83.767 2.008 1.00 14.54 560 ILE A N 1
ATOM 1842 C CA . ILE A 1 267 ? 19.706 82.513 1.743 1.00 14.56 560 ILE A CA 1
ATOM 1843 C C . ILE A 1 267 ? 18.468 82.396 2.623 1.00 14.52 560 ILE A C 1
ATOM 1844 O O . ILE A 1 267 ? 17.394 81.983 2.162 1.00 14.31 560 ILE A O 1
ATOM 1849 N N . GLN A 1 268 ? 18.592 82.765 3.900 1.00 13.80 561 GLN A N 1
ATOM 1850 C CA . GLN A 1 268 ? 17.442 82.719 4.800 1.00 17.29 561 GLN A CA 1
ATOM 1851 C C . GLN A 1 268 ? 16.314 83.614 4.297 1.00 16.18 561 GLN A C 1
ATOM 1852 O O . GLN A 1 268 ? 15.149 83.200 4.253 1.00 16.18 561 GLN A O 1
ATOM 1858 N N . ARG A 1 269 ? 16.646 84.846 3.904 1.00 15.31 562 ARG A N 1
ATOM 1859 C CA . ARG A 1 269 ? 15.631 85.762 3.389 1.00 17.28 562 ARG A CA 1
ATOM 1860 C C . ARG A 1 269 ? 15.064 85.281 2.059 1.00 15.32 562 ARG A C 1
ATOM 1861 O O . ARG A 1 269 ? 13.859 85.414 1.810 1.00 14.41 562 ARG A O 1
ATOM 1869 N N . TRP A 1 270 ? 15.920 84.738 1.188 1.00 14.05 563 TRP A N 1
ATOM 1870 C CA . TRP A 1 270 ? 15.462 84.238 -0.107 1.00 14.80 563 TRP A CA 1
ATOM 1871 C C . TRP A 1 270 ? 14.444 83.117 0.063 1.00 16.50 563 TRP A C 1
ATOM 1872 O O . TRP A 1 270 ? 13.333 83.182 -0.479 1.00 17.52 563 TRP A O 1
ATOM 1883 N N . ASN A 1 271 ? 14.809 82.073 0.812 1.00 16.59 564 ASN A N 1
ATOM 1884 C CA . ASN A 1 271 ? 13.903 80.945 0.993 1.00 17.16 564 ASN A CA 1
ATOM 1885 C C . ASN A 1 271 ? 12.648 81.348 1.753 1.00 17.08 564 ASN A C 1
ATOM 1886 O O . ASN A 1 271 ? 11.566 80.822 1.478 1.00 17.45 564 ASN A O 1
ATOM 1891 N N . PHE A 1 272 ? 12.766 82.289 2.694 1.00 16.49 565 PHE A N 1
ATOM 1892 C CA . PHE A 1 272 ? 11.584 82.810 3.371 1.00 17.27 565 PHE A CA 1
ATOM 1893 C C . PHE A 1 272 ? 10.670 83.544 2.397 1.00 17.73 565 PHE A C 1
ATOM 1894 O O . PHE A 1 272 ? 9.446 83.369 2.428 1.00 17.79 565 PHE A O 1
ATOM 1902 N N . THR A 1 273 ? 11.250 84.376 1.527 1.00 17.10 566 THR A N 1
ATOM 1903 C CA . THR A 1 273 ? 10.453 85.132 0.565 1.00 18.06 566 THR A CA 1
ATOM 1904 C C . THR A 1 273 ? 9.735 84.213 -0.416 1.00 20.11 566 THR A C 1
ATOM 1905 O O . THR A 1 273 ? 8.636 84.540 -0.881 1.00 21.25 566 THR A O 1
ATOM 1909 N N . LYS A 1 274 ? 10.329 83.057 -0.729 1.00 19.52 567 LYS A N 1
ATOM 1910 C CA . LYS A 1 274 ? 9.663 82.084 -1.592 1.00 20.81 567 LYS A CA 1
ATOM 1911 C C . LYS A 1 274 ? 8.285 81.719 -1.056 1.00 22.25 567 LYS A C 1
ATOM 1912 O O . LYS A 1 274 ? 7.334 81.546 -1.826 1.00 21.83 567 LYS A O 1
ATOM 1918 N N . THR A 1 275 ? 8.159 81.605 0.264 1.00 24.41 568 THR A N 1
ATOM 1919 C CA . THR A 1 275 ? 6.910 81.202 0.897 1.00 26.90 568 THR A CA 1
ATOM 1920 C C . THR A 1 275 ? 5.881 82.324 0.977 1.00 27.91 568 THR A C 1
ATOM 1921 O O . THR A 1 275 ? 4.767 82.077 1.455 1.00 29.03 568 THR A O 1
ATOM 1925 N N . THR A 1 276 ? 6.207 83.540 0.531 1.00 27.57 569 THR A N 1
ATOM 1926 C CA . THR A 1 276 ? 5.312 84.668 0.772 1.00 27.86 569 THR A CA 1
ATOM 1927 C C . THR A 1 276 ? 4.193 84.788 -0.256 1.00 30.57 569 THR A C 1
ATOM 1928 O O . THR A 1 276 ? 3.175 85.422 0.044 1.00 31.10 569 THR A O 1
ATOM 1932 N N . LYS A 1 277 ? 4.341 84.208 -1.446 1.00 28.81 570 LYS A N 1
ATOM 1933 C CA . LYS A 1 277 ? 3.236 84.213 -2.398 1.00 30.29 570 LYS A CA 1
ATOM 1934 C C . LYS A 1 277 ? 3.425 83.094 -3.412 1.00 28.60 570 LYS A C 1
ATOM 1935 O O . LYS A 1 277 ? 4.528 82.571 -3.596 1.00 27.31 570 LYS A O 1
ATOM 1941 N N . ALA A 1 278 ? 2.320 82.746 -4.079 1.00 28.67 571 ALA A N 1
ATOM 1942 C CA . ALA A 1 278 ? 2.282 81.539 -4.902 1.00 28.42 571 ALA A CA 1
ATOM 1943 C C . ALA A 1 278 ? 3.302 81.589 -6.032 1.00 27.06 571 ALA A C 1
ATOM 1944 O O . ALA A 1 278 ? 3.927 80.573 -6.354 1.00 26.39 571 ALA A O 1
ATOM 1946 N N . LYS A 1 279 ? 3.483 82.760 -6.647 1.00 26.84 572 LYS A N 1
ATOM 1947 C CA . LYS A 1 279 ? 4.401 82.868 -7.778 1.00 26.92 572 LYS A CA 1
ATOM 1948 C C . LYS A 1 279 ? 5.826 82.512 -7.372 1.00 24.95 572 LYS A C 1
ATOM 1949 O O . LYS A 1 279 ? 6.560 81.882 -8.141 1.00 23.31 572 LYS A O 1
ATOM 1955 N N . TYR A 1 280 ? 6.231 82.898 -6.163 1.00 25.21 573 TYR A N 1
ATOM 1956 C CA . TYR A 1 280 ? 7.586 82.637 -5.697 1.00 28.44 573 TYR A CA 1
ATOM 1957 C C . TYR A 1 280 ? 7.777 81.224 -5.156 1.00 23.87 573 TYR A C 1
ATOM 1958 O O . TYR A 1 280 ? 8.923 80.797 -4.986 1.00 24.56 573 TYR A O 1
ATOM 1967 N N . LYS A 1 281 ? 6.697 80.486 -4.886 1.00 26.95 574 LYS A N 1
ATOM 1968 C CA . LYS A 1 281 ? 6.833 79.148 -4.321 1.00 27.40 574 LYS A CA 1
ATOM 1969 C C . LYS A 1 281 ? 7.333 78.130 -5.338 1.00 25.68 574 LYS A C 1
ATOM 1970 O O . LYS A 1 281 ? 7.794 77.054 -4.940 1.00 26.23 574 LYS A O 1
ATOM 1976 N N . THR A 1 282 ? 7.264 78.446 -6.631 1.00 23.63 575 THR A N 1
ATOM 1977 C CA . THR A 1 282 ? 7.571 77.491 -7.685 1.00 22.67 575 THR A CA 1
ATOM 1978 C C . THR A 1 282 ? 9.078 77.360 -7.895 1.00 23.14 575 THR A C 1
ATOM 1979 O O . THR A 1 282 ? 9.850 78.242 -7.510 1.00 24.43 575 THR A O 1
ATOM 1983 N N . PRO A 1 283 ? 9.524 76.258 -8.511 1.00 23.52 576 PRO A N 1
ATOM 1984 C CA . PRO A 1 283 ? 10.965 76.090 -8.775 1.00 23.81 576 PRO A CA 1
ATOM 1985 C C . PRO A 1 283 ? 11.554 77.113 -9.738 1.00 25.14 576 PRO A C 1
ATOM 1986 O O . PRO A 1 283 ? 12.775 77.099 -9.939 1.00 26.13 576 PRO A O 1
ATOM 1990 N N . THR A 1 284 ? 10.740 77.979 -10.351 1.00 26.07 577 THR A N 1
ATOM 1991 C CA . THR A 1 284 ? 11.295 79.112 -11.087 1.00 26.69 577 THR A CA 1
ATOM 1992 C C . THR A 1 284 ? 12.212 79.941 -10.198 1.00 24.13 577 THR A C 1
ATOM 1993 O O . THR A 1 284 ? 13.194 80.525 -10.676 1.00 22.88 577 THR A O 1
ATOM 1997 N N . TYR A 1 285 ? 11.920 79.985 -8.903 1.00 21.57 578 TYR A N 1
ATOM 1998 C CA . TYR A 1 285 ? 12.767 80.657 -7.925 1.00 20.66 578 TYR A CA 1
ATOM 1999 C C . TYR A 1 285 ? 13.386 79.595 -7.031 1.00 20.72 578 TYR A C 1
ATOM 2000 O O . TYR A 1 285 ? 12.747 79.147 -6.067 1.00 21.43 578 TYR A O 1
ATOM 2009 N N . PRO A 1 286 ? 14.605 79.144 -7.316 1.00 21.38 579 PRO A N 1
ATOM 2010 C CA . PRO A 1 286 ? 15.125 77.947 -6.649 1.00 21.14 579 PRO A CA 1
ATOM 2011 C C . PRO A 1 286 ? 15.435 78.200 -5.185 1.00 20.04 579 PRO A C 1
ATOM 2012 O O . PRO A 1 286 ? 15.801 79.309 -4.783 1.00 19.95 579 PRO A O 1
ATOM 2016 N N . TYR A 1 287 ? 15.280 77.151 -4.382 1.00 19.68 580 TYR A N 1
ATOM 2017 C CA . TYR A 1 287 ? 15.820 77.188 -3.032 1.00 19.86 580 TYR A CA 1
ATOM 2018 C C . TYR A 1 287 ? 17.318 77.436 -3.101 1.00 19.64 580 TYR A C 1
ATOM 2019 O O . TYR A 1 287 ? 18.024 76.833 -3.913 1.00 16.97 580 TYR A O 1
ATOM 2028 N N . LEU A 1 288 ? 17.800 78.336 -2.255 1.00 16.38 581 LEU A N 1
ATOM 2029 C CA . LEU A 1 288 ? 19.228 78.572 -2.131 1.00 16.19 581 LEU A CA 1
ATOM 2030 C C . LEU A 1 288 ? 19.756 77.847 -0.902 1.00 17.22 581 LEU A C 1
ATOM 2031 O O . LEU A 1 288 ? 19.031 77.629 0.072 1.00 16.47 581 LEU A O 1
ATOM 2036 N N . LEU A 1 289 ? 21.029 77.464 -0.961 1.00 17.74 582 LEU A N 1
ATOM 2037 C CA . LEU A 1 289 ? 21.611 76.630 0.074 1.00 16.78 582 LEU A CA 1
ATOM 2038 C C . LEU A 1 289 ? 22.994 77.138 0.454 1.00 17.22 582 LEU A C 1
ATOM 2039 O O . LEU A 1 289 ? 23.777 77.525 -0.427 1.00 16.53 582 LEU A O 1
ATOM 2044 N N . PRO A 1 290 ? 23.325 77.129 1.746 1.00 19.27 583 PRO A N 1
ATOM 2045 C CA . PRO A 1 290 ? 24.639 77.624 2.174 1.00 21.64 583 PRO A CA 1
ATOM 2046 C C . PRO A 1 290 ? 25.747 76.660 1.783 1.00 26.24 583 PRO A C 1
ATOM 2047 O O . PRO A 1 290 ? 25.618 75.442 1.924 1.00 25.06 583 PRO A O 1
ATOM 2051 N N . LYS A 1 291 ? 26.847 77.221 1.286 1.00 32.32 584 LYS A N 1
ATOM 2052 C CA . LYS A 1 291 ? 27.979 76.413 0.837 1.00 40.06 584 LYS A CA 1
ATOM 2053 C C . LYS A 1 291 ? 28.919 76.203 2.012 1.00 44.77 584 LYS A C 1
ATOM 2054 O O . LYS A 1 291 ? 29.834 76.992 2.254 1.00 45.84 584 LYS A O 1
ATOM 2060 N N . SER A 1 292 ? 28.694 75.115 2.740 1.00 48.16 585 SER A N 1
ATOM 2061 C CA . SER A 1 292 ? 29.527 74.755 3.877 1.00 51.02 585 SER A CA 1
ATOM 2062 C C . SER A 1 292 ? 30.950 74.436 3.431 1.00 51.88 585 SER A C 1
ATOM 2063 O O . SER A 1 292 ? 31.683 73.733 4.124 1.00 52.43 585 SER A O 1
ATOM 2066 N N . PRO A 1 304 ? 43.428 92.314 -2.063 1.00 47.93 597 PRO A N 1
ATOM 2067 C CA . PRO A 1 304 ? 43.804 93.619 -2.610 1.00 47.35 597 PRO A CA 1
ATOM 2068 C C . PRO A 1 304 ? 43.636 94.755 -1.600 1.00 46.00 597 PRO A C 1
ATOM 2069 O O . PRO A 1 304 ? 42.649 95.485 -1.666 1.00 44.60 597 PRO A O 1
ATOM 2073 N N . GLY A 1 305 ? 44.589 94.899 -0.681 1.00 46.64 598 GLY A N 1
ATOM 2074 C CA . GLY A 1 305 ? 44.505 95.907 0.357 1.00 46.33 598 GLY A CA 1
ATOM 2075 C C . GLY A 1 305 ? 43.785 95.481 1.616 1.00 45.48 598 GLY A C 1
ATOM 2076 O O . GLY A 1 305 ? 43.491 96.336 2.462 1.00 46.10 598 GLY A O 1
ATOM 2077 N N . GLY A 1 306 ? 43.494 94.190 1.772 1.00 43.39 599 GLY A N 1
ATOM 2078 C CA . GLY A 1 306 ? 42.752 93.733 2.929 1.00 40.52 599 GLY A CA 1
ATOM 2079 C C . GLY A 1 306 ? 43.632 93.547 4.151 1.00 38.34 599 GLY A C 1
ATOM 2080 O O . GLY A 1 306 ? 44.812 93.206 4.060 1.00 40.40 599 GLY A O 1
ATOM 2081 N N . GLN A 1 307 ? 43.032 93.780 5.313 1.00 32.82 600 GLN A N 1
ATOM 2082 C CA . GLN A 1 307 ? 43.705 93.678 6.598 1.00 26.88 600 GLN A CA 1
ATOM 2083 C C . GLN A 1 307 ? 43.113 92.518 7.389 1.00 23.46 600 GLN A C 1
ATOM 2084 O O . GLN A 1 307 ? 41.893 92.336 7.420 1.00 21.19 600 GLN A O 1
ATOM 2090 N N . CYS A 1 308 ? 43.981 91.729 8.017 1.00 23.46 601 CYS A N 1
ATOM 2091 C CA . CYS A 1 308 ? 43.523 90.632 8.860 1.00 25.00 601 CYS A CA 1
ATOM 2092 C C . CYS A 1 308 ? 42.875 91.190 10.123 1.00 22.41 601 CYS A C 1
ATOM 2093 O O . CYS A 1 308 ? 43.500 91.958 10.862 1.00 21.30 601 CYS A O 1
ATOM 2096 N N . THR A 1 309 ? 41.618 90.816 10.362 1.00 17.61 602 THR A N 1
ATOM 2097 C CA . THR A 1 309 ? 40.829 91.344 11.468 1.00 17.17 602 THR A CA 1
ATOM 2098 C C . THR A 1 309 ? 39.929 90.246 12.018 1.00 17.08 602 THR A C 1
ATOM 2099 O O . THR A 1 309 ? 39.813 89.160 11.445 1.00 18.75 602 THR A O 1
ATOM 2103 N N . THR A 1 310 ? 39.268 90.551 13.131 1.00 17.24 603 THR A N 1
ATOM 2104 C CA . THR A 1 310 ? 38.158 89.747 13.626 1.00 17.62 603 THR A CA 1
ATOM 2105 C C . THR A 1 310 ? 36.861 90.442 13.230 1.00 17.41 603 THR A C 1
ATOM 2106 O O . THR A 1 310 ? 36.657 91.616 13.555 1.00 18.37 603 THR A O 1
ATOM 2110 N N . VAL A 1 311 ? 35.993 89.723 12.523 1.00 15.73 604 VAL A N 1
ATOM 2111 C CA . VAL A 1 311 ? 34.781 90.287 11.943 1.00 15.14 604 VAL A CA 1
ATOM 2112 C C . VAL A 1 311 ? 33.584 89.483 12.429 1.00 16.44 604 VAL A C 1
ATOM 2113 O O . VAL A 1 311 ? 33.612 88.247 12.409 1.00 17.03 604 VAL A O 1
ATOM 2117 N N . GLN A 1 312 ? 32.536 90.183 12.861 1.00 14.66 605 GLN A N 1
ATOM 2118 C CA . GLN A 1 312 ? 31.275 89.546 13.213 1.00 17.56 605 GLN A CA 1
ATOM 2119 C C . GLN A 1 312 ? 30.143 90.223 12.462 1.00 17.35 605 GLN A C 1
ATOM 2120 O O . GLN A 1 312 ? 30.023 91.454 12.487 1.00 13.82 605 GLN A O 1
ATOM 2126 N N . VAL A 1 313 ? 29.316 89.417 11.804 1.00 14.08 606 VAL A N 1
ATOM 2127 C CA . VAL A 1 313 ? 28.142 89.919 11.101 1.00 13.72 606 VAL A CA 1
ATOM 2128 C C . VAL A 1 313 ? 27.021 90.171 12.101 1.00 14.99 606 VAL A C 1
ATOM 2129 O O . VAL A 1 313 ? 26.833 89.408 13.059 1.00 15.28 606 VAL A O 1
ATOM 2133 N N . LEU A 1 314 ? 26.275 91.252 11.878 1.00 13.50 607 LEU A N 1
ATOM 2134 C CA . LEU A 1 314 ? 25.144 91.651 12.703 1.00 13.32 607 LEU A CA 1
ATOM 2135 C C . LEU A 1 314 ? 23.977 92.015 11.793 1.00 13.12 607 LEU A C 1
ATOM 2136 O O . LEU A 1 314 ? 24.167 92.327 10.615 1.00 12.94 607 LEU A O 1
ATOM 2141 N N . ARG A 1 315 ? 22.761 91.990 12.340 1.00 13.21 608 ARG A N 1
ATOM 2142 C CA . ARG A 1 315 ? 21.616 92.331 11.505 1.00 13.67 608 ARG A CA 1
ATOM 2143 C C . ARG A 1 315 ? 20.433 92.792 12.349 1.00 14.52 608 ARG A C 1
ATOM 2144 O O . ARG A 1 315 ? 20.385 92.589 13.567 1.00 14.45 608 ARG A O 1
ATOM 2152 N N . SER A 1 316 ? 19.493 93.450 11.667 1.00 13.16 609 SER A N 1
ATOM 2153 C CA . SER A 1 316 ? 18.147 93.718 12.162 1.00 13.70 609 SER A CA 1
ATOM 2154 C C . SER A 1 316 ? 17.169 92.980 11.260 1.00 13.64 609 SER A C 1
ATOM 2155 O O . SER A 1 316 ? 17.133 93.235 10.052 1.00 13.38 609 SER A O 1
ATOM 2158 N N . VAL A 1 317 ? 16.384 92.063 11.836 1.00 13.90 610 VAL A N 1
ATOM 2159 C CA . VAL A 1 317 ? 15.346 91.348 11.099 1.00 14.14 610 VAL A CA 1
ATOM 2160 C C . VAL A 1 317 ? 14.183 91.083 12.043 1.00 14.92 610 VAL A C 1
ATOM 2161 O O . VAL A 1 317 ? 14.322 91.129 13.266 1.00 14.77 610 VAL A O 1
ATOM 2165 N N . ASP A 1 318 ? 13.026 90.794 11.456 1.00 16.12 611 ASP A N 1
ATOM 2166 C CA . ASP A 1 318 ? 11.801 90.546 12.197 1.00 19.56 611 ASP A CA 1
ATOM 2167 C C . ASP A 1 318 ? 11.043 89.425 11.498 1.00 17.83 611 ASP A C 1
ATOM 2168 O O . ASP A 1 318 ? 11.455 88.934 10.444 1.00 15.57 611 ASP A O 1
ATOM 2173 N N . ARG A 1 319 ? 9.937 89.003 12.114 1.00 18.46 612 ARG A N 1
ATOM 2174 C CA . ARG A 1 319 ? 9.037 88.045 11.482 1.00 19.97 612 ARG A CA 1
ATOM 2175 C C . ARG A 1 319 ? 8.687 88.464 10.057 1.00 17.67 612 ARG A C 1
ATOM 2176 O O . ARG A 1 319 ? 8.774 87.660 9.123 1.00 16.61 612 ARG A O 1
ATOM 2184 N N . TRP A 1 320 ? 8.303 89.733 9.870 1.00 16.52 613 TRP A N 1
ATOM 2185 C CA . TRP A 1 320 ? 7.826 90.167 8.559 1.00 16.49 613 TRP A CA 1
ATOM 2186 C C . TRP A 1 320 ? 8.926 90.119 7.507 1.00 15.94 613 TRP A C 1
ATOM 2187 O O . TRP A 1 320 ? 8.648 89.841 6.335 1.00 16.00 613 TRP A O 1
ATOM 2198 N N . SER A 1 321 ? 10.173 90.374 7.899 1.00 16.26 614 SER A N 1
ATOM 2199 C CA . SER A 1 321 ? 11.253 90.516 6.930 1.00 17.85 614 SER A CA 1
ATOM 2200 C C . SER A 1 321 ? 12.049 89.240 6.707 1.00 17.59 614 SER A C 1
ATOM 2201 O O . SER A 1 321 ? 12.623 89.070 5.628 1.00 18.13 614 SER A O 1
ATOM 2204 N N . ALA A 1 322 ? 12.101 88.338 7.683 1.00 17.63 615 ALA A N 1
ATOM 2205 C CA . ALA A 1 322 ? 12.934 87.150 7.529 1.00 18.23 615 ALA A CA 1
ATOM 2206 C C . ALA A 1 322 ? 12.428 85.930 8.283 1.00 19.18 615 ALA A C 1
ATOM 2207 O O . ALA A 1 322 ? 13.090 84.890 8.227 1.00 20.00 615 ALA A O 1
ATOM 2209 N N . GLY A 1 323 ? 11.300 86.006 8.984 1.00 19.41 616 GLY A N 1
ATOM 2210 C CA . GLY A 1 323 ? 10.821 84.864 9.737 1.00 20.54 616 GLY A CA 1
ATOM 2211 C C . GLY A 1 323 ? 11.588 84.571 11.005 1.00 20.26 616 GLY A C 1
ATOM 2212 O O . GLY A 1 323 ? 11.485 83.460 11.534 1.00 19.79 616 GLY A O 1
ATOM 2213 N N . THR A 1 324 ? 12.356 85.533 11.510 1.00 20.64 617 THR A N 1
ATOM 2214 C CA . THR A 1 324 ? 13.103 85.371 12.751 1.00 21.43 617 THR A CA 1
ATOM 2215 C C . THR A 1 324 ? 13.457 86.758 13.269 1.00 19.38 617 THR A C 1
ATOM 2216 O O . THR A 1 324 ? 13.437 87.739 12.523 1.00 17.03 617 THR A O 1
ATOM 2220 N N . LEU A 1 325 ? 13.781 86.828 14.559 1.00 19.80 618 LEU A N 1
ATOM 2221 C CA . LEU A 1 325 ? 13.923 88.091 15.274 1.00 21.52 618 LEU A CA 1
ATOM 2222 C C . LEU A 1 325 ? 15.380 88.306 15.662 1.00 19.36 618 LEU A C 1
ATOM 2223 O O . LEU A 1 325 ? 16.020 87.392 16.193 1.00 19.48 618 LEU A O 1
ATOM 2228 N N . GLU A 1 326 ? 15.888 89.518 15.426 1.00 17.99 619 GLU A N 1
ATOM 2229 C CA . GLU A 1 326 ? 17.262 89.850 15.783 1.00 14.88 619 GLU A CA 1
ATOM 2230 C C . GLU A 1 326 ? 17.451 91.361 15.750 1.00 15.60 619 GLU A C 1
ATOM 2231 O O . GLU A 1 326 ? 16.974 92.034 14.831 1.00 14.77 619 GLU A O 1
ATOM 2237 N N . ASN A 1 327 ? 18.151 91.885 16.754 1.00 14.88 620 ASN A N 1
ATOM 2238 C CA . ASN A 1 327 ? 18.574 93.284 16.768 1.00 14.74 620 ASN A CA 1
ATOM 2239 C C . ASN A 1 327 ? 20.015 93.375 17.266 1.00 14.07 620 ASN A C 1
ATOM 2240 O O . ASN A 1 327 ? 20.332 94.110 18.202 1.00 14.12 620 ASN A O 1
ATOM 2245 N N . SER A 1 328 ? 20.912 92.618 16.629 1.00 13.97 621 SER A N 1
ATOM 2246 C CA . SER A 1 328 ? 22.294 92.566 17.087 1.00 15.46 621 SER A CA 1
ATOM 2247 C C . SER A 1 328 ? 23.113 93.781 16.671 1.00 14.42 621 SER A C 1
ATOM 2248 O O . SER A 1 328 ? 24.149 94.045 17.291 1.00 14.06 621 SER A O 1
ATOM 2251 N N . ILE A 1 329 ? 22.691 94.522 15.640 1.00 13.31 622 ILE A N 1
ATOM 2252 C CA . ILE A 1 329 ? 23.363 95.782 15.326 1.00 13.42 622 ILE A CA 1
ATOM 2253 C C . ILE A 1 329 ? 23.235 96.745 16.497 1.00 13.14 622 ILE A C 1
ATOM 2254 O O . ILE A 1 329 ? 24.225 97.319 16.968 1.00 14.51 622 ILE A O 1
ATOM 2259 N N . LEU A 1 330 ? 22.006 96.929 16.985 1.00 13.29 623 LEU A N 1
ATOM 2260 C CA . LEU A 1 330 ? 21.775 97.774 18.151 1.00 13.45 623 LEU A CA 1
ATOM 2261 C C . LEU A 1 330 ? 22.603 97.308 19.343 1.00 13.70 623 LEU A C 1
ATOM 2262 O O . LEU A 1 330 ? 23.238 98.122 20.024 1.00 13.73 623 LEU A O 1
ATOM 2267 N N . ASN A 1 331 ? 22.610 95.997 19.611 1.00 13.95 624 ASN A N 1
ATOM 2268 C CA . ASN A 1 331 ? 23.359 95.481 20.754 1.00 14.57 624 ASN A CA 1
ATOM 2269 C C . ASN A 1 331 ? 24.843 95.816 20.641 1.00 14.23 624 ASN A C 1
ATOM 2270 O O . ASN A 1 331 ? 25.472 96.230 21.624 1.00 14.91 624 ASN A O 1
ATOM 2275 N N . ALA A 1 332 ? 25.420 95.640 19.451 1.00 13.88 625 ALA A N 1
ATOM 2276 C CA . ALA A 1 332 ? 26.840 95.922 19.269 1.00 13.84 625 ALA A CA 1
ATOM 2277 C C . ALA A 1 332 ? 27.136 97.409 19.417 1.00 13.88 625 ALA A C 1
ATOM 2278 O O . ALA A 1 332 ? 28.188 97.784 19.949 1.00 13.81 625 ALA A O 1
ATOM 2280 N N . TYR A 1 333 ? 26.230 98.269 18.941 1.00 13.42 626 TYR A N 1
ATOM 2281 C CA . TYR A 1 333 ? 26.408 99.707 19.119 1.00 13.32 626 TYR A CA 1
ATOM 2282 C C . TYR A 1 333 ? 26.474 100.067 20.598 1.00 14.34 626 TYR A C 1
ATOM 2283 O O . TYR A 1 333 ? 27.402 100.754 21.042 1.00 13.76 626 TYR A O 1
ATOM 2292 N N . LEU A 1 334 ? 25.497 99.599 21.382 1.00 15.08 627 LEU A N 1
ATOM 2293 C CA . LEU A 1 334 ? 25.451 99.963 22.796 1.00 15.39 627 LEU A CA 1
ATOM 2294 C C . LEU A 1 334 ? 26.658 99.419 23.550 1.00 15.39 627 LEU A C 1
ATOM 2295 O O . LEU A 1 334 ? 27.241 100.118 24.391 1.00 16.27 627 LEU A O 1
ATOM 2300 N N . HIS A 1 335 ? 27.050 98.175 23.263 1.00 14.55 628 HIS A N 1
ATOM 2301 C CA . HIS A 1 335 ? 28.211 97.596 23.930 1.00 17.85 628 HIS A CA 1
ATOM 2302 C C . HIS A 1 335 ? 29.492 98.334 23.559 1.00 16.57 628 HIS A C 1
ATOM 2303 O O . HIS A 1 335 ? 30.333 98.598 24.426 1.00 15.10 628 HIS A O 1
ATOM 2310 N N . THR A 1 336 ? 29.655 98.675 22.277 1.00 14.40 629 THR A N 1
ATOM 2311 C CA . THR A 1 336 ? 30.877 99.338 21.830 1.00 14.35 629 THR A CA 1
ATOM 2312 C C . THR A 1 336 ? 31.029 100.713 22.472 1.00 15.94 629 THR A C 1
ATOM 2313 O O . THR A 1 336 ? 32.132 101.097 22.880 1.00 16.38 629 THR A O 1
ATOM 2317 N N . ILE A 1 337 ? 29.932 101.466 22.573 1.00 15.37 630 ILE A N 1
ATOM 2318 C CA . ILE A 1 337 ? 29.987 102.773 23.222 1.00 16.51 630 ILE A CA 1
ATOM 2319 C C . ILE A 1 337 ? 30.299 102.614 24.704 1.00 16.87 630 ILE A C 1
ATOM 2320 O O . ILE A 1 337 ? 31.173 103.298 25.249 1.00 17.14 630 ILE A O 1
ATOM 2325 N N . ARG A 1 338 ? 29.599 101.697 25.372 1.00 17.74 631 ARG A N 1
ATOM 2326 C CA . ARG A 1 338 ? 29.782 101.518 26.810 1.00 19.25 631 ARG A CA 1
ATOM 2327 C C . ARG A 1 338 ? 31.213 101.118 27.147 1.00 18.55 631 ARG A C 1
ATOM 2328 O O . ARG A 1 338 ? 31.778 101.587 28.142 1.00 17.49 631 ARG A O 1
ATOM 2336 N N . GLU A 1 339 ? 31.826 100.272 26.319 1.00 18.20 632 GLU A N 1
ATOM 2337 C CA . GLU A 1 339 ? 33.155 99.745 26.601 1.00 20.73 632 GLU A CA 1
ATOM 2338 C C . GLU A 1 339 ? 34.277 100.593 26.014 1.00 19.67 632 GLU A C 1
ATOM 2339 O O . GLU A 1 339 ? 35.449 100.287 26.256 1.00 19.72 632 GLU A O 1
ATOM 2345 N N . SER A 1 340 ? 33.953 101.644 25.261 1.00 17.96 633 SER A N 1
ATOM 2346 C CA . SER A 1 340 ? 34.979 102.519 24.713 1.00 16.37 633 SER A CA 1
ATOM 2347 C C . SER A 1 340 ? 35.755 103.201 25.837 1.00 17.38 633 SER A C 1
ATOM 2348 O O . SER A 1 340 ? 35.237 103.430 26.933 1.00 17.38 633 SER A O 1
ATOM 2351 N N . GLN A 1 341 ? 37.018 103.526 25.558 1.00 17.76 634 GLN A N 1
ATOM 2352 C CA . GLN A 1 341 ? 37.889 104.104 26.567 1.00 21.43 634 GLN A CA 1
ATOM 2353 C C . GLN A 1 341 ? 38.413 105.493 26.231 1.00 18.87 634 GLN A C 1
ATOM 2354 O O . GLN A 1 341 ? 38.849 106.199 27.149 1.00 17.07 634 GLN A O 1
ATOM 2360 N N . HIS A 1 342 ? 38.385 105.910 24.962 1.00 17.55 635 HIS A N 1
ATOM 2361 C CA . HIS A 1 342 ? 39.044 107.154 24.575 1.00 16.45 635 HIS A CA 1
ATOM 2362 C C . HIS A 1 342 ? 38.194 108.039 23.670 1.00 16.06 635 HIS A C 1
ATOM 2363 O O . HIS A 1 342 ? 38.063 109.240 23.933 1.00 16.02 635 HIS A O 1
ATOM 2370 N N . PHE A 1 343 ? 37.631 107.487 22.595 1.00 15.59 636 PHE A N 1
ATOM 2371 C CA . PHE A 1 343 ? 36.844 108.335 21.711 1.00 17.13 636 PHE A CA 1
ATOM 2372 C C . PHE A 1 343 ? 35.902 107.504 20.855 1.00 14.80 636 PHE A C 1
ATOM 2373 O O . PHE A 1 343 ? 36.088 106.298 20.667 1.00 16.78 636 PHE A O 1
ATOM 2381 N N . LEU A 1 344 ? 34.878 108.186 20.345 1.00 14.49 637 LEU A N 1
ATOM 2382 C CA . LEU A 1 344 ? 33.984 107.675 19.319 1.00 14.13 637 LEU A CA 1
ATOM 2383 C C . LEU A 1 344 ? 34.008 108.621 18.126 1.00 14.42 637 LEU A C 1
ATOM 2384 O O . LEU A 1 344 ? 34.047 109.845 18.294 1.00 14.18 637 LEU A O 1
ATOM 2389 N N . TYR A 1 345 ? 34.001 108.053 16.924 1.00 13.90 638 TYR A N 1
ATOM 2390 C CA . TYR A 1 345 ? 33.804 108.809 15.692 1.00 13.84 638 TYR A CA 1
ATOM 2391 C C . TYR A 1 345 ? 32.574 108.233 15.008 1.00 15.12 638 TYR A C 1
ATOM 2392 O O . TYR A 1 345 ? 32.549 107.042 14.674 1.00 14.08 638 TYR A O 1
ATOM 2401 N N . ILE A 1 346 ? 31.551 109.062 14.823 1.00 14.92 639 ILE A N 1
ATOM 2402 C CA . ILE A 1 346 ? 30.269 108.616 14.292 1.00 14.14 639 ILE A CA 1
ATOM 2403 C C . ILE A 1 346 ? 29.965 109.422 13.041 1.00 15.59 639 ILE A C 1
ATOM 2404 O O . ILE A 1 346 ? 29.853 110.652 13.096 1.00 16.65 639 ILE A O 1
ATOM 2409 N N . GLU A 1 347 ? 29.838 108.729 11.917 1.00 14.43 640 GLU A N 1
ATOM 2410 C CA . GLU A 1 347 ? 29.459 109.333 10.647 1.00 14.46 640 GLU A CA 1
ATOM 2411 C C . GLU A 1 347 ? 28.191 108.621 10.196 1.00 14.44 640 GLU A C 1
ATOM 2412 O O . GLU A 1 347 ? 28.237 107.440 9.837 1.00 14.60 640 GLU A O 1
ATOM 2418 N N . ASN A 1 348 ? 27.056 109.315 10.252 1.00 13.77 641 ASN A N 1
ATOM 2419 C CA . ASN A 1 348 ? 25.782 108.653 10.011 1.00 14.03 641 ASN A CA 1
ATOM 2420 C C . ASN A 1 348 ? 24.798 109.605 9.351 1.00 14.84 641 ASN A C 1
ATOM 2421 O O . ASN A 1 348 ? 24.784 110.810 9.624 1.00 15.80 641 ASN A O 1
ATOM 2426 N N . GLN A 1 349 ? 23.960 109.031 8.484 1.00 14.30 642 GLN A N 1
ATOM 2427 C CA . GLN A 1 349 ? 22.925 109.802 7.806 1.00 15.40 642 GLN A CA 1
ATOM 2428 C C . GLN A 1 349 ? 21.886 110.336 8.784 1.00 16.47 642 GLN A C 1
ATOM 2429 O O . GLN A 1 349 ? 21.363 111.438 8.586 1.00 13.72 642 GLN A O 1
ATOM 2435 N N . PHE A 1 350 ? 21.568 109.577 9.831 1.00 16.16 643 PHE A N 1
ATOM 2436 C CA . PHE A 1 350 ? 20.580 109.993 10.814 1.00 17.29 643 PHE A CA 1
ATOM 2437 C C . PHE A 1 350 ? 21.168 109.888 12.212 1.00 15.97 643 PHE A C 1
ATOM 2438 O O . PHE A 1 350 ? 22.079 109.095 12.468 1.00 16.67 643 PHE A O 1
ATOM 2446 N N . PHE A 1 351 ? 20.628 110.705 13.121 1.00 16.04 644 PHE A N 1
ATOM 2447 C CA . PHE A 1 351 ? 21.037 110.726 14.517 1.00 17.09 644 PHE A CA 1
ATOM 2448 C C . PHE A 1 351 ? 19.779 110.990 15.347 1.00 16.11 644 PHE A C 1
ATOM 2449 O O . PHE A 1 351 ? 19.577 112.065 15.911 1.00 15.99 644 PHE A O 1
ATOM 2457 N N . ILE A 1 352 ? 18.907 109.990 15.400 1.00 14.95 645 ILE A N 1
ATOM 2458 C CA . ILE A 1 352 ? 17.622 110.078 16.080 1.00 14.87 645 ILE A CA 1
ATOM 2459 C C . ILE A 1 352 ? 17.640 109.040 17.193 1.00 15.26 645 ILE A C 1
ATOM 2460 O O . ILE A 1 352 ? 17.571 107.833 16.927 1.00 14.95 645 ILE A O 1
ATOM 2465 N N . SER A 1 353 ? 17.744 109.501 18.435 1.00 16.04 646 SER A N 1
ATOM 2466 C CA . SER A 1 353 ? 17.943 108.608 19.572 1.00 15.94 646 SER A CA 1
ATOM 2467 C C . SER A 1 353 ? 17.561 109.362 20.842 1.00 14.80 646 SER A C 1
ATOM 2468 O O . SER A 1 353 ? 16.932 110.424 20.780 1.00 15.75 646 SER A O 1
ATOM 2471 N N . CYS A 1 354 ? 17.960 108.808 21.995 1.00 17.54 647 CYS A N 1
ATOM 2472 C CA . CYS A 1 354 ? 17.594 109.270 23.336 1.00 17.80 647 CYS A CA 1
ATOM 2473 C C . CYS A 1 354 ? 16.147 108.914 23.647 1.00 18.59 647 CYS A C 1
ATOM 2474 O O . CYS A 1 354 ? 15.218 109.627 23.252 1.00 19.04 647 CYS A O 1
ATOM 2477 N N . SER A 1 355 ? 15.957 107.817 24.375 1.00 18.56 648 SER A N 1
ATOM 2478 C CA . SER A 1 355 ? 14.644 107.209 24.522 1.00 19.84 648 SER A CA 1
ATOM 2479 C C . SER A 1 355 ? 13.775 107.962 25.519 1.00 19.58 648 SER A C 1
ATOM 2480 O O . SER A 1 355 ? 14.229 108.351 26.600 1.00 19.32 648 SER A O 1
ATOM 2483 N N . ASP A 1 356 ? 12.511 108.160 25.145 1.00 20.58 649 ASP A N 1
ATOM 2484 C CA . ASP A 1 356 ? 11.468 108.566 26.077 1.00 21.83 649 ASP A CA 1
ATOM 2485 C C . ASP A 1 356 ? 10.493 107.430 26.360 1.00 23.96 649 ASP A C 1
ATOM 2486 O O . ASP A 1 356 ? 9.467 107.648 27.013 1.00 24.17 649 ASP A O 1
ATOM 2491 N N . GLY A 1 357 ? 10.783 106.228 25.865 1.00 25.02 650 GLY A N 1
ATOM 2492 C CA . GLY A 1 357 ? 9.931 105.079 26.071 1.00 27.99 650 GLY A CA 1
ATOM 2493 C C . GLY A 1 357 ? 8.648 105.065 25.273 1.00 30.77 650 GLY A C 1
ATOM 2494 O O . GLY A 1 357 ? 7.867 104.117 25.414 1.00 32.03 650 GLY A O 1
ATOM 2495 N N . ARG A 1 358 ? 8.404 106.071 24.431 1.00 30.37 651 ARG A N 1
ATOM 2496 C CA . ARG A 1 358 ? 7.138 106.158 23.713 1.00 32.29 651 ARG A CA 1
ATOM 2497 C C . ARG A 1 358 ? 7.331 106.496 22.238 1.00 29.82 651 ARG A C 1
ATOM 2498 O O . ARG A 1 358 ? 6.888 105.741 21.367 1.00 32.12 651 ARG A O 1
ATOM 2500 N N . THR A 1 359 ? 7.979 107.623 21.939 1.00 28.87 652 THR A N 1
ATOM 2501 C CA . THR A 1 359 ? 8.130 108.071 20.558 1.00 26.56 652 THR A CA 1
ATOM 2502 C C . THR A 1 359 ? 9.489 107.738 19.957 1.00 22.99 652 THR A C 1
ATOM 2503 O O . THR A 1 359 ? 9.571 107.455 18.756 1.00 22.90 652 THR A O 1
ATOM 2507 N N . VAL A 1 360 ? 10.555 107.778 20.751 1.00 20.52 653 VAL A N 1
ATOM 2508 C CA . VAL A 1 360 ? 11.881 107.333 20.333 1.00 17.89 653 VAL A CA 1
ATOM 2509 C C . VAL A 1 360 ? 12.345 106.298 21.346 1.00 17.55 653 VAL A C 1
ATOM 2510 O O . VAL A 1 360 ? 12.230 106.517 22.557 1.00 18.31 653 VAL A O 1
ATOM 2514 N N . LEU A 1 361 ? 12.848 105.167 20.860 1.00 17.47 654 LEU A N 1
ATOM 2515 C CA . LEU A 1 361 ? 13.053 104.011 21.727 1.00 19.20 654 LEU A CA 1
ATOM 2516 C C . LEU A 1 361 ? 14.505 103.581 21.870 1.00 18.38 654 LEU A C 1
ATOM 2517 O O . LEU A 1 361 ? 14.894 103.135 22.952 1.00 18.78 654 LEU A O 1
ATOM 2522 N N . ASN A 1 362 ? 15.319 103.688 20.821 1.00 16.49 655 ASN A N 1
ATOM 2523 C CA . ASN A 1 362 ? 16.681 103.173 20.899 1.00 16.69 655 ASN A CA 1
ATOM 2524 C C . ASN A 1 362 ? 17.534 104.024 21.837 1.00 18.08 655 ASN A C 1
ATOM 2525 O O . ASN A 1 362 ? 17.336 105.236 21.971 1.00 18.33 655 ASN A O 1
ATOM 2530 N N . LYS A 1 363 ? 18.505 103.372 22.481 1.00 18.93 656 LYS A N 1
ATOM 2531 C CA . LYS A 1 363 ? 19.255 103.962 23.585 1.00 21.11 656 LYS A CA 1
ATOM 2532 C C . LYS A 1 363 ? 20.678 104.361 23.201 1.00 18.78 656 LYS A C 1
ATOM 2533 O O . LYS A 1 363 ? 21.512 104.575 24.087 1.00 17.74 656 LYS A O 1
ATOM 2539 N N . VAL A 1 364 ? 20.972 104.477 21.904 1.00 14.07 657 VAL A N 1
ATOM 2540 C CA . VAL A 1 364 ? 22.328 104.825 21.482 1.00 13.80 657 VAL A CA 1
ATOM 2541 C C . VAL A 1 364 ? 22.731 106.180 22.050 1.00 14.31 657 VAL A C 1
ATOM 2542 O O . VAL A 1 364 ? 23.823 106.340 22.608 1.00 13.96 657 VAL A O 1
ATOM 2546 N N . GLY A 1 365 ? 21.854 107.176 21.918 1.00 14.03 658 GLY A N 1
ATOM 2547 C CA . GLY A 1 365 ? 22.153 108.484 22.478 1.00 15.29 658 GLY A CA 1
ATOM 2548 C C . GLY A 1 365 ? 22.315 108.450 23.985 1.00 15.36 658 GLY A C 1
ATOM 2549 O O . GLY A 1 365 ? 23.153 109.162 24.544 1.00 15.65 658 GLY A O 1
ATOM 2550 N N . ASP A 1 366 ? 21.526 107.611 24.664 1.00 16.37 659 ASP A N 1
ATOM 2551 C CA . ASP A 1 366 ? 21.621 107.511 26.119 1.00 18.48 659 ASP A CA 1
ATOM 2552 C C . ASP A 1 366 ? 22.958 106.920 26.552 1.00 16.73 659 ASP A C 1
ATOM 2553 O O . ASP A 1 366 ? 23.520 107.331 27.576 1.00 15.39 659 ASP A O 1
ATOM 2558 N N . GLU A 1 367 ? 23.478 105.948 25.796 1.00 16.67 660 GLU A N 1
ATOM 2559 C CA . GLU A 1 367 ? 24.782 105.378 26.130 1.00 19.63 660 GLU A CA 1
ATOM 2560 C C . GLU A 1 367 ? 25.891 106.394 25.911 1.00 17.66 660 GLU A C 1
ATOM 2561 O O . GLU A 1 367 ? 26.886 106.404 26.644 1.00 14.93 660 GLU A O 1
ATOM 2567 N N . ILE A 1 368 ? 25.739 107.253 24.901 1.00 15.71 661 ILE A N 1
ATOM 2568 C CA . ILE A 1 368 ? 26.719 108.307 24.672 1.00 14.42 661 ILE A CA 1
ATOM 2569 C C . ILE A 1 368 ? 26.725 109.290 25.837 1.00 14.78 661 ILE A C 1
ATOM 2570 O O . ILE A 1 368 ? 27.789 109.689 26.326 1.00 14.93 661 ILE A O 1
ATOM 2575 N N . VAL A 1 369 ? 25.538 109.690 26.305 1.00 15.72 662 VAL A N 1
ATOM 2576 C CA . VAL A 1 369 ? 25.450 110.602 27.446 1.00 17.01 662 VAL A CA 1
ATOM 2577 C C . VAL A 1 369 ? 26.109 109.985 28.675 1.00 17.07 662 VAL A C 1
ATOM 2578 O O . VAL A 1 369 ? 26.936 110.620 29.342 1.00 17.73 662 VAL A O 1
ATOM 2582 N N . ASP A 1 370 ? 25.752 108.737 28.992 1.00 15.73 663 ASP A N 1
ATOM 2583 C CA . ASP A 1 370 ? 26.303 108.090 30.180 1.00 18.46 663 ASP A CA 1
ATOM 2584 C C . ASP A 1 370 ? 27.816 107.944 30.078 1.00 17.03 663 ASP A C 1
ATOM 2585 O O . ASP A 1 370 ? 28.531 108.122 31.071 1.00 16.45 663 ASP A O 1
ATOM 2590 N N . ARG A 1 371 ? 28.321 107.622 28.885 1.00 17.26 664 ARG A N 1
ATOM 2591 C CA . ARG A 1 371 ? 29.760 107.455 28.713 1.00 17.09 664 ARG A CA 1
ATOM 2592 C C . ARG A 1 371 ? 30.496 108.774 28.907 1.00 16.27 664 ARG A C 1
ATOM 2593 O O . ARG A 1 371 ? 31.552 108.814 29.549 1.00 16.19 664 ARG A O 1
ATOM 2601 N N . ILE A 1 372 ? 29.953 109.864 28.362 1.00 15.81 665 ILE A N 1
ATOM 2602 C CA . ILE A 1 372 ? 30.571 111.172 28.551 1.00 15.82 665 ILE A CA 1
ATOM 2603 C C . ILE A 1 372 ? 30.497 111.590 30.015 1.00 16.78 665 ILE A C 1
ATOM 2604 O O . ILE A 1 372 ? 31.478 112.084 30.585 1.00 17.15 665 ILE A O 1
ATOM 2609 N N . LEU A 1 373 ? 29.337 111.397 30.646 1.00 17.37 666 LEU A N 1
ATOM 2610 C CA . LEU A 1 373 ? 29.199 111.739 32.058 1.00 18.91 666 LEU A CA 1
ATOM 2611 C C . LEU A 1 373 ? 30.172 110.937 32.915 1.00 18.44 666 LEU A C 1
ATOM 2612 O O . LEU A 1 373 ? 30.717 111.454 33.897 1.00 17.70 666 LEU A O 1
ATOM 2617 N N . LYS A 1 374 ? 30.415 109.676 32.549 1.00 19.27 667 LYS A N 1
ATOM 2618 C CA . LYS A 1 374 ? 31.352 108.857 33.311 1.00 21.44 667 LYS A CA 1
ATOM 2619 C C . LYS A 1 374 ? 32.778 109.372 33.159 1.00 20.49 667 LYS A C 1
ATOM 2620 O O . LYS A 1 374 ? 33.527 109.442 34.140 1.00 22.20 667 LYS A O 1
ATOM 2626 N N . ALA A 1 375 ? 33.168 109.750 31.940 1.00 19.33 668 ALA A N 1
ATOM 2627 C CA . ALA A 1 375 ? 34.507 110.288 31.729 1.00 19.45 668 ALA A CA 1
ATOM 2628 C C . ALA A 1 375 ? 34.685 111.625 32.438 1.00 20.61 668 ALA A C 1
ATOM 2629 O O . ALA A 1 375 ? 35.766 111.915 32.964 1.00 20.97 668 ALA A O 1
ATOM 2631 N N . HIS A 1 376 ? 33.640 112.454 32.457 1.00 21.13 669 HIS A N 1
ATOM 2632 C CA . HIS A 1 376 ? 33.723 113.730 33.160 1.00 22.54 669 HIS A CA 1
ATOM 2633 C C . HIS A 1 376 ? 33.824 113.523 34.667 1.00 23.65 669 HIS A C 1
ATOM 2634 O O . HIS A 1 376 ? 34.559 114.245 35.352 1.00 24.16 669 HIS A O 1
ATOM 2641 N N . LYS A 1 377 ? 33.097 112.536 35.199 1.00 25.03 670 LYS A N 1
ATOM 2642 C CA . LYS A 1 377 ? 33.148 112.258 36.632 1.00 27.40 670 LYS A CA 1
ATOM 2643 C C . LYS A 1 377 ? 34.520 111.742 37.051 1.00 25.89 670 LYS A C 1
ATOM 2644 O O . LYS A 1 377 ? 35.006 112.066 38.141 1.00 24.52 670 LYS A O 1
ATOM 2650 N N . GLN A 1 378 ? 35.162 110.943 36.203 1.00 24.63 671 GLN A N 1
ATOM 2651 C CA . GLN A 1 378 ? 36.450 110.352 36.539 1.00 25.98 671 GLN A CA 1
ATOM 2652 C C . GLN A 1 378 ? 37.630 111.220 36.130 1.00 24.27 671 GLN A C 1
ATOM 2653 O O . GLN A 1 378 ? 38.770 110.893 36.481 1.00 23.00 671 GLN A O 1
ATOM 2659 N N . GLY A 1 379 ? 37.389 112.308 35.402 1.00 24.00 672 GLY A N 1
ATOM 2660 C CA . GLY A 1 379 ? 38.457 113.203 35.007 1.00 24.27 672 GLY A CA 1
ATOM 2661 C C . GLY A 1 379 ? 39.315 112.718 33.862 1.00 25.23 672 GLY A C 1
ATOM 2662 O O . GLY A 1 379 ? 40.463 113.156 33.736 1.00 25.44 672 GLY A O 1
ATOM 2663 N N . TRP A 1 380 ? 38.802 111.828 33.018 1.00 25.29 673 TRP A N 1
ATOM 2664 C CA . TRP A 1 380 ? 39.570 111.298 31.901 1.00 27.31 673 TRP A CA 1
ATOM 2665 C C . TRP A 1 380 ? 39.214 112.029 30.610 1.00 23.95 673 TRP A C 1
ATOM 2666 O O . TRP A 1 380 ? 38.106 112.546 30.445 1.00 22.81 673 TRP A O 1
ATOM 2677 N N . CYS A 1 381 ? 40.182 112.073 29.699 1.00 22.93 674 CYS A N 1
ATOM 2678 C CA . CYS A 1 381 ? 40.010 112.689 28.391 1.00 22.68 674 CYS A CA 1
ATOM 2679 C C . CYS A 1 381 ? 39.178 111.779 27.493 1.00 21.55 674 CYS A C 1
ATOM 2680 O O . CYS A 1 381 ? 39.513 110.606 27.301 1.00 22.56 674 CYS A O 1
ATOM 2683 N N . TYR A 1 382 ? 38.093 112.321 26.947 1.00 19.90 675 TYR A N 1
ATOM 2684 C CA . TYR A 1 382 ? 37.173 111.543 26.128 1.00 18.35 675 TYR A CA 1
ATOM 2685 C C . TYR A 1 382 ? 36.504 112.474 25.128 1.00 17.56 675 TYR A C 1
ATOM 2686 O O . TYR A 1 382 ? 36.039 113.553 25.506 1.00 18.16 675 TYR A O 1
ATOM 2695 N N . ARG A 1 383 ? 36.455 112.063 23.861 1.00 15.85 676 ARG A N 1
ATOM 2696 C CA . ARG A 1 383 ? 35.890 112.891 22.804 1.00 15.51 676 ARG A CA 1
ATOM 2697 C C . ARG A 1 383 ? 34.899 112.086 21.975 1.00 15.06 676 ARG A C 1
ATOM 2698 O O . ARG A 1 383 ? 35.114 110.900 21.709 1.00 14.95 676 ARG A O 1
ATOM 2706 N N . VAL A 1 384 ? 33.817 112.739 21.563 1.00 14.86 677 VAL A N 1
ATOM 2707 C CA . VAL A 1 384 ? 32.842 112.164 20.643 1.00 14.49 677 VAL A CA 1
ATOM 2708 C C . VAL A 1 384 ? 32.728 113.094 19.443 1.00 14.47 677 VAL A C 1
ATOM 2709 O O . VAL A 1 384 ? 32.353 114.265 19.592 1.00 14.62 677 VAL A O 1
ATOM 2713 N N . TYR A 1 385 ? 33.058 112.579 18.261 1.00 14.34 678 TYR A N 1
ATOM 2714 C CA . TYR A 1 385 ? 32.872 113.293 17.004 1.00 15.11 678 TYR A CA 1
ATOM 2715 C C . TYR A 1 385 ? 31.627 112.759 16.310 1.00 14.75 678 TYR A C 1
ATOM 2716 O O . TYR A 1 385 ? 31.507 111.549 16.091 1.00 14.90 678 TYR A O 1
ATOM 2725 N N . VAL A 1 386 ? 30.708 113.655 15.963 1.00 14.05 679 VAL A N 1
ATOM 2726 C CA . VAL A 1 386 ? 29.490 113.288 15.250 1.00 14.54 679 VAL A CA 1
ATOM 2727 C C . VAL A 1 386 ? 29.473 114.045 13.933 1.00 15.20 679 VAL A C 1
ATOM 2728 O O . VAL A 1 386 ? 29.537 115.282 13.922 1.00 16.35 679 VAL A O 1
ATOM 2732 N N . LEU A 1 387 ? 29.393 113.307 12.829 1.00 13.83 680 LEU A N 1
ATOM 2733 C CA . LEU A 1 387 ? 29.379 113.882 11.488 1.00 21.11 680 LEU A CA 1
ATOM 2734 C C . LEU A 1 387 ? 28.048 113.545 10.830 1.00 19.11 680 LEU A C 1
ATOM 2735 O O . LEU A 1 387 ? 27.753 112.369 10.590 1.00 13.60 680 LEU A O 1
ATOM 2740 N N . LEU A 1 388 ? 27.253 114.570 10.544 1.00 15.96 681 LEU A N 1
ATOM 2741 C CA . LEU A 1 388 ? 25.901 114.404 10.035 1.00 16.01 681 LEU A CA 1
ATOM 2742 C C . LEU A 1 388 ? 25.725 115.195 8.749 1.00 16.01 681 LEU A C 1
ATOM 2743 O O . LEU A 1 388 ? 26.384 116.220 8.553 1.00 16.90 681 LEU A O 1
ATOM 2748 N N . PRO A 1 389 ? 24.838 114.751 7.860 1.00 16.31 682 PRO A N 1
ATOM 2749 C CA . PRO A 1 389 ? 24.481 115.592 6.712 1.00 16.15 682 PRO A CA 1
ATOM 2750 C C . PRO A 1 389 ? 23.808 116.868 7.196 1.00 17.19 682 PRO A C 1
ATOM 2751 O O . PRO A 1 389 ? 22.971 116.841 8.099 1.00 16.72 682 PRO A O 1
ATOM 2755 N N . LEU A 1 390 ? 24.195 117.997 6.596 1.00 17.12 683 LEU A N 1
ATOM 2756 C CA . LEU A 1 390 ? 23.689 119.285 7.062 1.00 16.12 683 LEU A CA 1
ATOM 2757 C C . LEU A 1 390 ? 22.181 119.402 6.880 1.00 18.21 683 LEU A C 1
ATOM 2758 O O . LEU A 1 390 ? 21.520 120.126 7.635 1.00 18.72 683 LEU A O 1
ATOM 2763 N N . LEU A 1 391 ? 21.624 118.712 5.892 1.00 17.90 684 LEU A N 1
ATOM 2764 C CA . LEU A 1 391 ? 20.187 118.631 5.686 1.00 19.37 684 LEU A CA 1
ATOM 2765 C C . LEU A 1 391 ? 19.830 117.188 5.369 1.00 20.30 684 LEU A C 1
ATOM 2766 O O . LEU A 1 391 ? 20.644 116.460 4.788 1.00 19.05 684 LEU A O 1
ATOM 2771 N N . PRO A 1 392 ? 18.633 116.745 5.747 1.00 22.89 685 PRO A N 1
ATOM 2772 C CA . PRO A 1 392 ? 18.216 115.381 5.410 1.00 24.18 685 PRO A CA 1
ATOM 2773 C C . PRO A 1 392 ? 17.990 115.232 3.914 1.00 25.98 685 PRO A C 1
ATOM 2774 O O . PRO A 1 392 ? 17.620 116.181 3.218 1.00 25.77 685 PRO A O 1
ATOM 2778 N N . GLY A 1 393 ? 18.212 114.016 3.425 1.00 27.02 686 GLY A N 1
ATOM 2779 C CA . GLY A 1 393 ? 18.082 113.737 2.008 1.00 28.04 686 GLY A CA 1
ATOM 2780 C C . GLY A 1 393 ? 16.652 113.569 1.536 1.00 29.48 686 GLY A C 1
ATOM 2781 O O . GLY A 1 393 ? 16.237 112.468 1.164 1.00 28.45 686 GLY A O 1
ATOM 2782 N N . PHE A 1 394 ? 15.888 114.657 1.557 1.00 31.13 687 PHE A N 1
ATOM 2783 C CA . PHE A 1 394 ? 14.536 114.688 1.021 1.00 33.47 687 PHE A CA 1
ATOM 2784 C C . PHE A 1 394 ? 14.394 115.900 0.115 1.00 32.09 687 PHE A C 1
ATOM 2785 O O . PHE A 1 394 ? 15.010 116.944 0.350 1.00 31.53 687 PHE A O 1
ATOM 2793 N N . GLU A 1 395 ? 13.576 115.756 -0.924 1.00 32.69 688 GLU A N 1
ATOM 2794 C CA . GLU A 1 395 ? 13.311 116.878 -1.812 1.00 33.26 688 GLU A CA 1
ATOM 2795 C C . GLU A 1 395 ? 12.590 117.980 -1.048 1.00 34.63 688 GLU A C 1
ATOM 2796 O O . GLU A 1 395 ? 11.606 117.724 -0.347 1.00 34.71 688 GLU A O 1
ATOM 2802 N N . GLY A 1 396 ? 13.082 119.202 -1.175 1.00 34.92 689 GLY A N 1
ATOM 2803 C CA . GLY A 1 396 ? 12.489 120.313 -0.462 1.00 35.37 689 GLY A CA 1
ATOM 2804 C C . GLY A 1 396 ? 13.277 121.579 -0.711 1.00 35.72 689 GLY A C 1
ATOM 2805 O O . GLY A 1 396 ? 14.419 121.550 -1.184 1.00 36.74 689 GLY A O 1
ATOM 2806 N N . ASP A 1 397 ? 12.642 122.695 -0.379 1.00 35.06 690 ASP A N 1
ATOM 2807 C CA . ASP A 1 397 ? 13.208 124.027 -0.566 1.00 33.94 690 ASP A CA 1
ATOM 2808 C C . ASP A 1 397 ? 13.527 124.584 0.816 1.00 30.44 690 ASP A C 1
ATOM 2809 O O . ASP A 1 397 ? 12.647 125.117 1.499 1.00 28.30 690 ASP A O 1
ATOM 2814 N N . ILE A 1 398 ? 14.793 124.463 1.222 1.00 28.72 691 ILE A N 1
ATOM 2815 C CA . ILE A 1 398 ? 15.193 124.902 2.553 1.00 28.18 691 ILE A CA 1
ATOM 2816 C C . ILE A 1 398 ? 15.043 126.410 2.718 1.00 29.30 691 ILE A C 1
ATOM 2817 O O . ILE A 1 398 ? 14.874 126.891 3.844 1.00 29.53 691 ILE A O 1
ATOM 2822 N N . SER A 1 399 ? 15.079 127.172 1.621 1.00 30.43 692 SER A N 1
ATOM 2823 C CA . SER A 1 399 ? 14.931 128.620 1.718 1.00 32.81 692 SER A CA 1
ATOM 2824 C C . SER A 1 399 ? 13.547 129.031 2.205 1.00 33.03 692 SER A C 1
ATOM 2825 O O . SER A 1 399 ? 13.385 130.155 2.692 1.00 32.03 692 SER A O 1
ATOM 2828 N N . THR A 1 400 ? 12.550 128.152 2.087 1.00 33.55 693 THR A N 1
ATOM 2829 C CA . THR A 1 400 ? 11.207 128.415 2.589 1.00 34.31 693 THR A CA 1
ATOM 2830 C C . THR A 1 400 ? 10.846 127.515 3.766 1.00 34.59 693 THR A C 1
ATOM 2831 O O . THR A 1 400 ? 9.663 127.361 4.083 1.00 35.47 693 THR A O 1
ATOM 2835 N N . GLY A 1 401 ? 11.841 126.916 4.419 1.00 34.10 694 GLY A N 1
ATOM 2836 C CA . GLY A 1 401 ? 11.625 126.057 5.563 1.00 33.62 694 GLY A CA 1
ATOM 2837 C C . GLY A 1 401 ? 11.960 124.600 5.326 1.00 32.92 694 GLY A C 1
ATOM 2838 O O . GLY A 1 401 ? 12.210 123.872 6.296 1.00 32.17 694 GLY A O 1
ATOM 2839 N N . GLY A 1 402 ? 11.960 124.149 4.071 1.00 32.63 695 GLY A N 1
ATOM 2840 C CA . GLY A 1 402 ? 12.378 122.810 3.724 1.00 32.31 695 GLY A CA 1
ATOM 2841 C C . GLY A 1 402 ? 11.253 121.830 3.460 1.00 32.53 695 GLY A C 1
ATOM 2842 O O . GLY A 1 402 ? 11.502 120.772 2.871 1.00 32.68 695 GLY A O 1
ATOM 2843 N N . GLY A 1 403 ? 10.029 122.145 3.872 1.00 33.05 696 GLY A N 1
ATOM 2844 C CA . GLY A 1 403 ? 8.926 121.218 3.744 1.00 33.06 696 GLY A CA 1
ATOM 2845 C C . GLY A 1 403 ? 8.814 120.288 4.940 1.00 33.18 696 GLY A C 1
ATOM 2846 O O . GLY A 1 403 ? 9.712 120.173 5.776 1.00 31.57 696 GLY A O 1
ATOM 2847 N N . ASN A 1 404 ? 7.680 119.589 5.005 1.00 35.24 697 ASN A N 1
ATOM 2848 C CA . ASN A 1 404 ? 7.332 118.883 6.233 1.00 37.67 697 ASN A CA 1
ATOM 2849 C C . ASN A 1 404 ? 8.176 117.632 6.447 1.00 34.41 697 ASN A C 1
ATOM 2850 O O . ASN A 1 404 ? 8.423 117.249 7.595 1.00 33.70 697 ASN A O 1
ATOM 2855 N N . SER A 1 405 ? 8.629 116.983 5.373 1.00 32.72 698 SER A N 1
ATOM 2856 C CA . SER A 1 405 ? 9.517 115.838 5.539 1.00 30.63 698 SER A CA 1
ATOM 2857 C C . SER A 1 405 ? 10.857 116.273 6.119 1.00 27.95 698 SER A C 1
ATOM 2858 O O . SER A 1 405 ? 11.356 115.674 7.080 1.00 25.87 698 SER A O 1
ATOM 2861 N N . ILE A 1 406 ? 11.449 117.327 5.554 1.00 27.28 699 ILE A N 1
ATOM 2862 C CA . ILE A 1 406 ? 12.709 117.843 6.080 1.00 27.60 699 ILE A CA 1
ATOM 2863 C C . ILE A 1 406 ? 12.528 118.334 7.512 1.00 24.69 699 ILE A C 1
ATOM 2864 O O . ILE A 1 406 ? 13.369 118.079 8.382 1.00 22.15 699 ILE A O 1
ATOM 2869 N N . GLN A 1 407 ? 11.420 119.024 7.787 1.00 24.47 700 GLN A N 1
ATOM 2870 C CA . GLN A 1 407 ? 11.212 119.560 9.129 1.00 25.43 700 GLN A CA 1
ATOM 2871 C C . GLN A 1 407 ? 10.970 118.448 10.144 1.00 23.58 700 GLN A C 1
ATOM 2872 O O . GLN A 1 407 ? 11.414 118.546 11.294 1.00 22.38 700 GLN A O 1
ATOM 2878 N N . ALA A 1 408 ? 10.276 117.381 9.737 1.00 23.06 701 ALA A N 1
ATOM 2879 C CA . ALA A 1 408 ? 10.052 116.256 10.640 1.00 21.83 701 ALA A CA 1
ATOM 2880 C C . ALA A 1 408 ? 11.371 115.616 11.055 1.00 20.66 701 ALA A C 1
ATOM 2881 O O . ALA A 1 408 ? 11.598 115.347 12.241 1.00 21.30 701 ALA A O 1
ATOM 2883 N N . ILE A 1 409 ? 12.258 115.364 10.090 1.00 18.90 702 ILE A N 1
ATOM 2884 C CA . ILE A 1 409 ? 13.564 114.810 10.430 1.00 18.21 702 ILE A CA 1
ATOM 2885 C C . ILE A 1 409 ? 14.367 115.806 11.256 1.00 16.55 702 ILE A C 1
ATOM 2886 O O . ILE A 1 409 ? 15.004 115.437 12.251 1.00 15.99 702 ILE A O 1
ATOM 2891 N N . LEU A 1 410 ? 14.347 117.084 10.864 1.00 16.78 703 LEU A N 1
ATOM 2892 C CA . LEU A 1 410 ? 15.054 118.104 11.634 1.00 20.11 703 LEU A CA 1
ATOM 2893 C C . LEU A 1 410 ? 14.577 118.130 13.081 1.00 19.04 703 LEU A C 1
ATOM 2894 O O . LEU A 1 410 ? 15.386 118.283 14.004 1.00 18.95 703 LEU A O 1
ATOM 2899 N N . HIS A 1 411 ? 13.270 117.972 13.301 1.00 18.77 704 HIS A N 1
ATOM 2900 C CA . HIS A 1 411 ? 12.748 117.971 14.664 1.00 19.76 704 HIS A CA 1
ATOM 2901 C C . HIS A 1 411 ? 13.400 116.877 15.499 1.00 17.04 704 HIS A C 1
ATOM 2902 O O . HIS A 1 411 ? 13.906 117.135 16.597 1.00 17.00 704 HIS A O 1
ATOM 2909 N N . PHE A 1 412 ? 13.398 115.642 14.992 1.00 16.64 705 PHE A N 1
ATOM 2910 C CA . PHE A 1 412 ? 13.951 114.539 15.766 1.00 16.19 705 PHE A CA 1
ATOM 2911 C C . PHE A 1 412 ? 15.472 114.568 15.801 1.00 16.22 705 PHE A C 1
ATOM 2912 O O . PHE A 1 412 ? 16.065 114.046 16.750 1.00 17.00 705 PHE A O 1
ATOM 2920 N N . THR A 1 413 ? 16.115 115.178 14.804 1.00 15.62 706 THR A N 1
ATOM 2921 C CA . THR A 1 413 ? 17.561 115.357 14.863 1.00 15.47 706 THR A CA 1
ATOM 2922 C C . THR A 1 413 ? 17.942 116.304 15.995 1.00 16.98 706 THR A C 1
ATOM 2923 O O . THR A 1 413 ? 18.801 115.985 16.825 1.00 16.54 706 THR A O 1
ATOM 2927 N N . TYR A 1 414 ? 17.298 117.471 16.055 1.00 16.42 707 TYR A N 1
ATOM 2928 C CA . TYR A 1 414 ? 17.609 118.422 17.115 1.00 18.46 707 TYR A CA 1
ATOM 2929 C C . TYR A 1 414 ? 17.133 117.925 18.476 1.00 18.63 707 TYR A C 1
ATOM 2930 O O . TYR A 1 414 ? 17.703 118.309 19.504 1.00 18.98 707 TYR A O 1
ATOM 2939 N N . ARG A 1 415 ? 16.105 117.068 18.503 1.00 18.39 708 ARG A N 1
ATOM 2940 C CA . ARG A 1 415 ? 15.671 116.467 19.761 1.00 18.94 708 ARG A CA 1
ATOM 2941 C C . ARG A 1 415 ? 16.764 115.586 20.357 1.00 19.31 708 ARG A C 1
ATOM 2942 O O . ARG A 1 415 ? 16.932 115.533 21.581 1.00 19.31 708 ARG A O 1
ATOM 2950 N N . THR A 1 416 ? 17.517 114.880 19.509 1.00 17.91 709 THR A N 1
ATOM 2951 C CA . THR A 1 416 ? 18.653 114.112 20.007 1.00 17.42 709 THR A CA 1
ATOM 2952 C C . THR A 1 416 ? 19.778 115.032 20.456 1.00 16.79 709 THR A C 1
ATOM 2953 O O . THR A 1 416 ? 20.430 114.778 21.476 1.00 16.13 709 THR A O 1
ATOM 2957 N N . LEU A 1 417 ? 20.003 116.118 19.716 1.00 16.58 710 LEU A N 1
ATOM 2958 C CA . LEU A 1 417 ? 21.214 116.910 19.887 1.00 17.00 710 LEU A CA 1
ATOM 2959 C C . LEU A 1 417 ? 21.102 117.891 21.050 1.00 16.68 710 LEU A C 1
ATOM 2960 O O . LEU A 1 417 ? 21.937 117.880 21.958 1.00 16.90 710 LEU A O 1
ATOM 2965 N N . CYS A 1 418 ? 20.080 118.750 21.046 1.00 17.55 711 CYS A N 1
ATOM 2966 C CA . CYS A 1 418 ? 20.153 119.911 21.926 1.00 18.76 711 CYS A CA 1
ATOM 2967 C C . CYS A 1 418 ? 18.823 120.544 22.326 1.00 18.75 711 CYS A C 1
ATOM 2968 O O . CYS A 1 418 ? 18.827 121.578 22.997 1.00 19.83 711 CYS A O 1
ATOM 2971 N N . ARG A 1 419 ? 17.685 119.971 21.941 1.00 17.25 712 ARG A N 1
ATOM 2972 C CA . ARG A 1 419 ? 16.393 120.596 22.222 1.00 21.53 712 ARG A CA 1
ATOM 2973 C C . ARG A 1 419 ? 15.516 119.644 23.030 1.00 20.70 712 ARG A C 1
ATOM 2974 O O . ARG A 1 419 ? 15.106 118.591 22.530 1.00 19.93 712 ARG A O 1
ATOM 2982 N N . GLY A 1 420 ? 15.226 120.017 24.274 1.00 20.27 713 GLY A N 1
ATOM 2983 C CA . GLY A 1 420 ? 14.346 119.252 25.134 1.00 19.48 713 GLY A CA 1
ATOM 2984 C C . GLY A 1 420 ? 15.103 118.432 26.169 1.00 20.09 713 GLY A C 1
ATOM 2985 O O . GLY A 1 420 ? 16.330 118.308 26.150 1.00 19.32 713 GLY A O 1
ATOM 2986 N N . GLU A 1 421 ? 14.325 117.839 27.082 1.00 21.31 714 GLU A N 1
ATOM 2987 C CA . GLU A 1 421 ? 14.891 117.185 28.260 1.00 22.33 714 GLU A CA 1
ATOM 2988 C C . GLU A 1 421 ? 15.672 115.917 27.934 1.00 20.69 714 GLU A C 1
ATOM 2989 O O . GLU A 1 421 ? 16.507 115.498 28.744 1.00 19.29 714 GLU A O 1
ATOM 2995 N N . TYR A 1 422 ? 15.429 115.296 26.781 1.00 17.75 715 TYR A N 1
ATOM 2996 C CA . TYR A 1 422 ? 16.114 114.060 26.427 1.00 18.50 715 TYR A CA 1
ATOM 2997 C C . TYR A 1 422 ? 17.375 114.286 25.607 1.00 16.65 715 TYR A C 1
ATOM 2998 O O . TYR A 1 422 ? 18.149 113.340 25.421 1.00 16.23 715 TYR A O 1
ATOM 3007 N N . SER A 1 423 ? 17.605 115.505 25.129 1.00 16.70 716 SER A N 1
ATOM 3008 C CA . SER A 1 423 ? 18.721 115.764 24.232 1.00 16.27 716 SER A CA 1
ATOM 3009 C C . SER A 1 423 ? 20.057 115.571 24.941 1.00 17.46 716 SER A C 1
ATOM 3010 O O . SER A 1 423 ? 20.170 115.718 26.162 1.00 17.40 716 SER A O 1
ATOM 3013 N N . ILE A 1 424 ? 21.075 115.230 24.148 1.00 16.55 717 ILE A N 1
ATOM 3014 C CA . ILE A 1 424 ? 22.414 115.007 24.689 1.00 17.37 717 ILE A CA 1
ATOM 3015 C C . ILE A 1 424 ? 22.924 116.262 25.386 1.00 18.28 717 ILE A C 1
ATOM 3016 O O . ILE A 1 424 ? 23.427 116.207 26.515 1.00 19.25 717 ILE A O 1
ATOM 3021 N N . LEU A 1 425 ? 22.795 117.416 24.726 1.00 18.53 718 LEU A N 1
ATOM 3022 C CA . LEU A 1 425 ? 23.385 118.636 25.268 1.00 20.12 718 LEU A CA 1
ATOM 3023 C C . LEU A 1 425 ? 22.663 119.102 26.526 1.00 19.55 718 LEU A C 1
ATOM 3024 O O . LEU A 1 425 ? 23.298 119.615 27.453 1.00 19.26 718 LEU A O 1
ATOM 3029 N N . HIS A 1 426 ? 21.338 118.942 26.582 1.00 18.61 719 HIS A N 1
ATOM 3030 C CA . HIS A 1 426 ? 20.620 119.341 27.788 1.00 21.22 719 HIS A CA 1
ATOM 3031 C C . HIS A 1 426 ? 21.077 118.527 28.991 1.00 20.01 719 HIS A C 1
ATOM 3032 O O . HIS A 1 426 ? 21.261 119.072 30.086 1.00 20.01 719 HIS A O 1
ATOM 3039 N N . ARG A 1 427 ? 21.275 117.222 28.806 1.00 17.27 720 ARG A N 1
ATOM 3040 C CA . ARG A 1 427 ? 21.686 116.376 29.919 1.00 18.46 720 ARG A CA 1
ATOM 3041 C C . ARG A 1 427 ? 23.154 116.585 30.273 1.00 18.86 720 ARG A C 1
ATOM 3042 O O . ARG A 1 427 ? 23.528 116.474 31.446 1.00 19.71 720 ARG A O 1
ATOM 3050 N N . LEU A 1 428 ? 23.996 116.905 29.288 1.00 17.15 721 LEU A N 1
ATOM 3051 C CA . LEU A 1 428 ? 25.381 117.249 29.595 1.00 17.26 721 LEU A CA 1
ATOM 3052 C C . LEU A 1 428 ? 25.464 118.592 30.312 1.00 17.81 721 LEU A C 1
ATOM 3053 O O . LEU A 1 428 ? 26.162 118.720 31.326 1.00 19.00 721 LEU A O 1
ATOM 3058 N N . LYS A 1 429 ? 24.753 119.605 29.801 1.00 19.24 722 LYS A N 1
ATOM 3059 C CA . LYS A 1 429 ? 24.737 120.914 30.454 1.00 21.35 722 LYS A CA 1
ATOM 3060 C C . LYS A 1 429 ? 24.277 120.802 31.901 1.00 21.45 722 LYS A C 1
ATOM 3061 O O . LYS A 1 429 ? 24.777 121.519 32.779 1.00 20.88 722 LYS A O 1
ATOM 3067 N N . ALA A 1 430 ? 23.317 119.912 32.164 1.00 20.97 723 ALA A N 1
ATOM 3068 C CA . ALA A 1 430 ? 22.805 119.741 33.517 1.00 22.34 723 ALA A CA 1
ATOM 3069 C C . ALA A 1 430 ? 23.909 119.323 34.479 1.00 23.20 723 ALA A C 1
ATOM 3070 O O . ALA A 1 430 ? 23.944 119.777 35.627 1.00 24.09 723 ALA A O 1
ATOM 3072 N N . ALA A 1 431 ? 24.825 118.470 34.027 1.00 22.21 724 ALA A N 1
ATOM 3073 C CA . ALA A 1 431 ? 25.870 117.958 34.903 1.00 22.25 724 ALA A CA 1
ATOM 3074 C C . ALA A 1 431 ? 27.139 118.799 34.883 1.00 22.39 724 ALA A C 1
ATOM 3075 O O . ALA A 1 431 ? 27.850 118.850 35.892 1.00 22.61 724 ALA A O 1
ATOM 3077 N N . MET A 1 432 ? 27.442 119.466 33.769 1.00 24.28 725 MET A N 1
ATOM 3078 C CA . MET A 1 432 ? 28.737 120.115 33.620 1.00 28.90 725 MET A CA 1
ATOM 3079 C C . MET A 1 432 ? 28.680 121.492 32.975 1.00 28.53 725 MET A C 1
ATOM 3080 O O . MET A 1 432 ? 29.741 122.071 32.723 1.00 28.48 725 MET A O 1
ATOM 3085 N N . GLY A 1 433 ? 27.497 122.031 32.694 1.00 30.97 726 GLY A N 1
ATOM 3086 C CA . GLY A 1 433 ? 27.420 123.357 32.104 1.00 19.94 726 GLY A CA 1
ATOM 3087 C C . GLY A 1 433 ? 28.066 123.417 30.734 1.00 21.61 726 GLY A C 1
ATOM 3088 O O . GLY A 1 433 ? 27.972 122.485 29.925 1.00 18.75 726 GLY A O 1
ATOM 3089 N N . THR A 1 434 ? 28.748 124.535 30.467 1.00 22.20 727 THR A N 1
ATOM 3090 C CA . THR A 1 434 ? 29.331 124.782 29.153 1.00 22.54 727 THR A CA 1
ATOM 3091 C C . THR A 1 434 ? 30.489 123.848 28.823 1.00 22.68 727 THR A C 1
ATOM 3092 O O . THR A 1 434 ? 30.962 123.858 27.680 1.00 21.56 727 THR A O 1
ATOM 3096 N N . ALA A 1 435 ? 30.948 123.041 29.782 1.00 21.59 728 ALA A N 1
ATOM 3097 C CA . ALA A 1 435 ? 32.050 122.119 29.542 1.00 21.27 728 ALA A CA 1
ATOM 3098 C C . ALA A 1 435 ? 31.697 120.994 28.576 1.00 20.04 728 ALA A C 1
ATOM 3099 O O . ALA A 1 435 ? 32.589 120.217 28.215 1.00 20.00 728 ALA A O 1
ATOM 3101 N N . TRP A 1 436 ? 30.432 120.883 28.147 1.00 20.35 729 TRP A N 1
ATOM 3102 C CA . TRP A 1 436 ? 30.067 119.828 27.204 1.00 19.53 729 TRP A CA 1
ATOM 3103 C C . TRP A 1 436 ? 30.875 119.927 25.918 1.00 18.78 729 TRP A C 1
ATOM 3104 O O . TRP A 1 436 ? 31.122 118.909 25.259 1.00 16.91 729 TRP A O 1
ATOM 3115 N N . ARG A 1 437 ? 31.307 121.138 25.556 1.00 19.80 730 ARG A N 1
ATOM 3116 C CA . ARG A 1 437 ? 32.113 121.352 24.361 1.00 21.46 730 ARG A CA 1
ATOM 3117 C C . ARG A 1 437 ? 33.476 120.676 24.434 1.00 19.88 730 ARG A C 1
ATOM 3118 O O . ARG A 1 437 ? 34.134 120.545 23.396 1.00 16.43 730 ARG A O 1
ATOM 3126 N N . ASP A 1 438 ? 33.917 120.260 25.623 1.00 16.99 731 ASP A N 1
ATOM 3127 C CA . ASP A 1 438 ? 35.152 119.496 25.747 1.00 21.33 731 ASP A CA 1
ATOM 3128 C C . ASP A 1 438 ? 34.989 118.039 25.336 1.00 18.70 731 ASP A C 1
ATOM 3129 O O . ASP A 1 438 ? 35.997 117.354 25.130 1.00 18.57 731 ASP A O 1
ATOM 3134 N N . TYR A 1 439 ? 33.754 117.542 25.216 1.00 16.14 732 TYR A N 1
ATOM 3135 C CA . TYR A 1 439 ? 33.532 116.114 25.051 1.00 15.78 732 TYR A CA 1
ATOM 3136 C C . TYR A 1 439 ? 32.819 115.717 23.771 1.00 15.92 732 TYR A C 1
ATOM 3137 O O . TYR A 1 439 ? 32.913 114.548 23.379 1.00 16.12 732 TYR A O 1
ATOM 3146 N N . ILE A 1 440 ? 32.107 116.625 23.113 1.00 15.95 733 ILE A N 1
ATOM 3147 C CA . ILE A 1 440 ? 31.338 116.264 21.931 1.00 15.88 733 ILE A CA 1
ATOM 3148 C C . ILE A 1 440 ? 31.389 117.418 20.937 1.00 17.18 733 ILE A C 1
ATOM 3149 O O . ILE A 1 440 ? 31.243 118.585 21.317 1.00 17.26 733 ILE A O 1
ATOM 3154 N N . SER A 1 441 ? 31.627 117.087 19.668 1.00 16.17 734 SER A N 1
ATOM 3155 C CA . SER A 1 441 ? 31.623 118.043 18.570 1.00 16.52 734 SER A CA 1
ATOM 3156 C C . SER A 1 441 ? 30.716 117.510 17.473 1.00 15.97 734 SER A C 1
ATOM 3157 O O . SER A 1 441 ? 30.881 116.370 17.025 1.00 14.21 734 SER A O 1
ATOM 3160 N N . ILE A 1 442 ? 29.753 118.324 17.054 1.00 16.15 735 ILE A N 1
ATOM 3161 C CA . ILE A 1 442 ? 28.769 117.938 16.050 1.00 16.20 735 ILE A CA 1
ATOM 3162 C C . ILE A 1 442 ? 29.013 118.784 14.808 1.00 16.83 735 ILE A C 1
ATOM 3163 O O . ILE A 1 442 ? 28.961 120.019 14.868 1.00 14.22 735 ILE A O 1
ATOM 3168 N N . CYS A 1 443 ? 29.272 118.121 13.683 1.00 15.15 736 CYS A N 1
ATOM 3169 C CA . CYS A 1 443 ? 29.713 118.801 12.477 1.00 16.45 736 CYS A CA 1
ATOM 3170 C C . CYS A 1 443 ? 29.009 118.221 11.259 1.00 14.94 736 CYS A C 1
ATOM 3171 O O . CYS A 1 443 ? 28.402 117.149 11.308 1.00 14.75 736 CYS A O 1
ATOM 3174 N N . GLY A 1 444 ? 29.097 118.963 10.160 1.00 14.87 737 GLY A N 1
ATOM 3175 C CA . GLY A 1 444 ? 28.687 118.497 8.852 1.00 14.64 737 GLY A CA 1
ATOM 3176 C C . GLY A 1 444 ? 29.807 118.737 7.861 1.00 14.79 737 GLY A C 1
ATOM 3177 O O . GLY A 1 444 ? 30.921 119.091 8.264 1.00 14.30 737 GLY A O 1
ATOM 3178 N N . LEU A 1 445 ? 29.532 118.560 6.571 1.00 14.28 738 LEU A N 1
ATOM 3179 C CA . LEU A 1 445 ? 30.532 118.745 5.529 1.00 14.97 738 LEU A CA 1
ATOM 3180 C C . LEU A 1 445 ? 29.965 119.622 4.425 1.00 14.52 738 LEU A C 1
ATOM 3181 O O . LEU A 1 445 ? 28.774 119.543 4.106 1.00 14.07 738 LEU A O 1
ATOM 3186 N N . ARG A 1 446 ? 30.827 120.452 3.842 1.00 14.36 739 ARG A N 1
ATOM 3187 C CA . ARG A 1 446 ? 30.438 121.343 2.760 1.00 15.80 739 ARG A CA 1
ATOM 3188 C C . ARG A 1 446 ? 31.617 121.499 1.810 1.00 15.53 739 ARG A C 1
ATOM 3189 O O . ARG A 1 446 ? 32.775 121.387 2.219 1.00 15.06 739 ARG A O 1
ATOM 3197 N N . THR A 1 447 ? 31.316 121.748 0.535 1.00 15.18 740 THR A N 1
ATOM 3198 C CA . THR A 1 447 ? 32.351 122.014 -0.456 1.00 15.79 740 THR A CA 1
ATOM 3199 C C . THR A 1 447 ? 31.893 123.150 -1.363 1.00 16.62 740 THR A C 1
ATOM 3200 O O . THR A 1 447 ? 30.771 123.656 -1.252 1.00 16.04 740 THR A O 1
ATOM 3204 N N . HIS A 1 448 ? 32.781 123.564 -2.264 1.00 16.33 741 HIS A N 1
ATOM 3205 C CA . HIS A 1 448 ? 32.461 124.625 -3.206 1.00 20.14 741 HIS A CA 1
ATOM 3206 C C . HIS A 1 448 ? 33.155 124.346 -4.530 1.00 20.39 741 HIS A C 1
ATOM 3207 O O . HIS A 1 448 ? 34.113 123.570 -4.606 1.00 19.90 741 HIS A O 1
ATOM 3214 N N . GLY A 1 449 ? 32.652 124.985 -5.568 1.00 20.37 742 GLY A N 1
ATOM 3215 C CA . GLY A 1 449 ? 33.186 124.834 -6.906 1.00 21.63 742 GLY A CA 1
ATOM 3216 C C . GLY A 1 449 ? 32.816 126.059 -7.703 1.00 21.22 742 GLY A C 1
ATOM 3217 O O . GLY A 1 449 ? 32.584 127.134 -7.143 1.00 21.59 742 GLY A O 1
ATOM 3218 N N . GLU A 1 450 ? 32.744 125.901 -9.022 1.00 22.30 743 GLU A N 1
ATOM 3219 C CA . GLU A 1 450 ? 32.428 127.013 -9.909 1.00 24.83 743 GLU A CA 1
ATOM 3220 C C . GLU A 1 450 ? 31.427 126.561 -10.960 1.00 25.35 743 GLU A C 1
ATOM 3221 O O . GLU A 1 450 ? 31.545 125.462 -11.510 1.00 24.95 743 GLU A O 1
ATOM 3227 N N . LEU A 1 451 ? 30.448 127.421 -11.237 1.00 25.33 744 LEU A N 1
ATOM 3228 C CA . LEU A 1 451 ? 29.429 127.133 -12.239 1.00 25.75 744 LEU A CA 1
ATOM 3229 C C . LEU A 1 451 ? 28.821 128.446 -12.705 1.00 26.39 744 LEU A C 1
ATOM 3230 O O . LEU A 1 451 ? 28.474 129.297 -11.881 1.00 26.33 744 LEU A O 1
ATOM 3235 N N . GLY A 1 452 ? 28.696 128.607 -14.020 1.00 26.37 745 GLY A N 1
ATOM 3236 C CA . GLY A 1 452 ? 28.146 129.835 -14.556 1.00 27.55 745 GLY A CA 1
ATOM 3237 C C . GLY A 1 452 ? 28.995 131.062 -14.324 1.00 28.08 745 GLY A C 1
ATOM 3238 O O . GLY A 1 452 ? 28.478 132.180 -14.379 1.00 28.93 745 GLY A O 1
ATOM 3239 N N . GLY A 1 453 ? 30.287 130.889 -14.060 1.00 28.29 746 GLY A N 1
ATOM 3240 C CA . GLY A 1 453 ? 31.182 132.011 -13.873 1.00 28.25 746 GLY A CA 1
ATOM 3241 C C . GLY A 1 453 ? 31.280 132.550 -12.462 1.00 28.05 746 GLY A C 1
ATOM 3242 O O . GLY A 1 453 ? 31.832 133.640 -12.275 1.00 28.73 746 GLY A O 1
ATOM 3243 N N . HIS A 1 454 ? 30.771 131.832 -11.466 1.00 25.51 747 HIS A N 1
ATOM 3244 C CA . HIS A 1 454 ? 30.821 132.296 -10.087 1.00 26.39 747 HIS A CA 1
ATOM 3245 C C . HIS A 1 454 ? 30.876 131.087 -9.167 1.00 25.84 747 HIS A C 1
ATOM 3246 O O . HIS A 1 454 ? 30.509 129.977 -9.571 1.00 23.49 747 HIS A O 1
ATOM 3253 N N . PRO A 1 455 ? 31.340 131.264 -7.929 1.00 25.56 748 PRO A N 1
ATOM 3254 C CA . PRO A 1 455 ? 31.377 130.136 -6.990 1.00 19.81 748 PRO A CA 1
ATOM 3255 C C . PRO A 1 455 ? 29.985 129.634 -6.639 1.00 19.48 748 PRO A C 1
ATOM 3256 O O . PRO A 1 455 ? 29.028 130.406 -6.535 1.00 19.77 748 PRO A O 1
ATOM 3260 N N . VAL A 1 456 ? 29.886 128.318 -6.454 1.00 19.95 749 VAL A N 1
ATOM 3261 C CA . VAL A 1 456 ? 28.681 127.668 -5.962 1.00 18.55 749 VAL A CA 1
ATOM 3262 C C . VAL A 1 456 ? 29.088 126.764 -4.810 1.00 17.90 749 VAL A C 1
ATOM 3263 O O . VAL A 1 456 ? 30.245 126.360 -4.688 1.00 17.72 749 VAL A O 1
ATOM 3267 N N . SER A 1 457 ? 28.118 126.442 -3.959 1.00 17.59 750 SER A N 1
ATOM 3268 C CA . SER A 1 457 ? 28.387 125.599 -2.804 1.00 19.27 750 SER A CA 1
ATOM 3269 C C . SER A 1 457 ? 27.256 124.601 -2.617 1.00 19.45 750 SER A C 1
ATOM 3270 O O . SER A 1 457 ? 26.108 124.854 -2.990 1.00 20.66 750 SER A O 1
ATOM 3273 N N . GLU A 1 458 ? 27.601 123.460 -2.032 1.00 19.20 751 GLU A N 1
ATOM 3274 C CA . GLU A 1 458 ? 26.616 122.458 -1.669 1.00 19.43 751 GLU A CA 1
ATOM 3275 C C . GLU A 1 458 ? 27.175 121.645 -0.514 1.00 17.16 751 GLU A C 1
ATOM 3276 O O . GLU A 1 458 ? 28.391 121.473 -0.391 1.00 15.90 751 GLU A O 1
ATOM 3282 N N . LEU A 1 459 ? 26.282 121.172 0.349 1.00 15.11 752 LEU A N 1
ATOM 3283 C CA . LEU A 1 459 ? 26.700 120.253 1.392 1.00 14.66 752 LEU A CA 1
ATOM 3284 C C . LEU A 1 459 ? 27.164 118.945 0.767 1.00 14.98 752 LEU A C 1
ATOM 3285 O O . LEU A 1 459 ? 26.751 118.579 -0.336 1.00 14.72 752 LEU A O 1
ATOM 3290 N N . ILE A 1 460 ? 28.055 118.255 1.471 1.00 14.18 753 ILE A N 1
ATOM 3291 C CA . ILE A 1 460 ? 28.426 116.891 1.119 1.00 15.95 753 ILE A CA 1
ATOM 3292 C C . ILE A 1 460 ? 27.494 115.964 1.887 1.00 14.90 753 ILE A C 1
ATOM 3293 O O . ILE A 1 460 ? 27.472 115.980 3.122 1.00 13.41 753 ILE A O 1
ATOM 3298 N N . TYR A 1 461 ? 26.697 115.184 1.158 1.00 16.36 754 TYR A N 1
ATOM 3299 C CA . TYR A 1 461 ? 25.672 114.359 1.787 1.00 16.41 754 TYR A CA 1
ATOM 3300 C C . TYR A 1 461 ? 26.322 113.165 2.468 1.00 16.21 754 TYR A C 1
ATOM 3301 O O . TYR A 1 461 ? 26.818 112.250 1.801 1.00 16.97 754 TYR A O 1
ATOM 3310 N N . ILE A 1 462 ? 26.317 113.172 3.799 1.00 16.56 755 ILE A N 1
ATOM 3311 C CA . ILE A 1 462 ? 26.846 112.067 4.591 1.00 16.13 755 ILE A CA 1
ATOM 3312 C C . ILE A 1 462 ? 25.781 110.975 4.604 1.00 16.29 755 ILE A C 1
ATOM 3313 O O . ILE A 1 462 ? 24.801 111.051 5.347 1.00 16.84 755 ILE A O 1
ATOM 3318 N N . HIS A 1 463 ? 25.955 109.967 3.756 1.00 15.26 756 HIS A N 1
ATOM 3319 C CA . HIS A 1 463 ? 25.075 108.811 3.735 1.00 15.61 756 HIS A CA 1
ATOM 3320 C C . HIS A 1 463 ? 25.673 107.620 4.469 1.00 14.41 756 HIS A C 1
ATOM 3321 O O . HIS A 1 463 ? 25.006 106.588 4.597 1.00 15.77 756 HIS A O 1
ATOM 3328 N N . SER A 1 464 ? 26.903 107.752 4.961 1.00 13.99 757 SER A N 1
ATOM 3329 C CA . SER A 1 464 ? 27.588 106.687 5.678 1.00 13.84 757 SER A CA 1
ATOM 3330 C C . SER A 1 464 ? 26.789 106.240 6.898 1.00 13.13 757 SER A C 1
ATOM 3331 O O . SER A 1 464 ? 25.922 106.955 7.406 1.00 12.72 757 SER A O 1
ATOM 3334 N N . LYS A 1 465 ? 27.108 105.027 7.378 1.00 12.52 758 LYS A N 1
ATOM 3335 C CA . LYS A 1 465 ? 26.573 104.483 8.627 1.00 12.59 758 LYS A CA 1
ATOM 3336 C C . LYS A 1 465 ? 27.731 103.772 9.336 1.00 13.63 758 LYS A C 1
ATOM 3337 O O . LYS A 1 465 ? 27.808 102.545 9.393 1.00 14.29 758 LYS A O 1
ATOM 3343 N N . VAL A 1 466 ? 28.661 104.552 9.883 1.00 13.26 759 VAL A N 1
ATOM 3344 C CA . VAL A 1 466 ? 29.893 103.998 10.428 1.00 13.36 759 VAL A CA 1
ATOM 3345 C C . VAL A 1 466 ? 30.130 104.539 11.832 1.00 12.99 759 VAL A C 1
ATOM 3346 O O . VAL A 1 466 ? 29.794 105.685 12.148 1.00 12.26 759 VAL A O 1
ATOM 3350 N N . LEU A 1 467 ? 30.704 103.689 12.682 1.00 11.82 760 LEU A N 1
ATOM 3351 C CA . LEU A 1 467 ? 31.189 104.076 13.997 1.00 11.95 760 LEU A CA 1
ATOM 3352 C C . LEU A 1 467 ? 32.605 103.551 14.169 1.00 13.48 760 LEU A C 1
ATOM 3353 O O . LEU A 1 467 ? 32.906 102.420 13.774 1.00 13.69 760 LEU A O 1
ATOM 3358 N N . ILE A 1 468 ? 33.473 104.376 14.751 1.00 12.24 761 ILE A N 1
ATOM 3359 C CA . ILE A 1 468 ? 34.832 103.981 15.109 1.00 12.45 761 ILE A CA 1
ATOM 3360 C C . ILE A 1 468 ? 35.022 104.257 16.593 1.00 13.68 761 ILE A C 1
ATOM 3361 O O . ILE A 1 468 ? 34.641 105.327 17.081 1.00 12.71 761 ILE A O 1
ATOM 3366 N N . ALA A 1 469 ? 35.611 103.301 17.306 1.00 13.41 762 ALA A N 1
ATOM 3367 C CA . ALA A 1 469 ? 35.917 103.466 18.720 1.00 14.53 762 ALA A CA 1
ATOM 3368 C C . ALA A 1 469 ? 37.398 103.213 18.956 1.00 14.20 762 ALA A C 1
ATOM 3369 O O . ALA A 1 469 ? 37.933 102.190 18.515 1.00 14.29 762 ALA A O 1
ATOM 3371 N N . ASP A 1 470 ? 38.053 104.158 19.630 1.00 15.20 763 ASP A N 1
ATOM 3372 C CA . ASP A 1 470 ? 39.377 103.973 20.226 1.00 15.61 763 ASP A CA 1
ATOM 3373 C C . ASP A 1 470 ? 40.453 103.589 19.211 1.00 15.88 763 ASP A C 1
ATOM 3374 O O . ASP A 1 470 ? 41.480 103.011 19.590 1.00 16.13 763 ASP A O 1
ATOM 3379 N N . ASP A 1 471 ? 40.256 103.899 17.927 1.00 14.09 764 ASP A N 1
ATOM 3380 C CA . ASP A 1 471 ? 41.201 103.507 16.876 1.00 14.11 764 ASP A CA 1
ATOM 3381 C C . ASP A 1 471 ? 41.419 101.995 16.852 1.00 14.49 764 ASP A C 1
ATOM 3382 O O . ASP A 1 471 ? 42.488 101.518 16.463 1.00 14.95 764 ASP A O 1
ATOM 3387 N N . ARG A 1 472 ? 40.414 101.230 17.281 1.00 13.96 765 ARG A N 1
ATOM 3388 C CA . ARG A 1 472 ? 40.537 99.775 17.364 1.00 15.90 765 ARG A CA 1
ATOM 3389 C C . ARG A 1 472 ? 39.317 99.013 16.874 1.00 15.47 765 ARG A C 1
ATOM 3390 O O . ARG A 1 472 ? 39.469 97.858 16.459 1.00 16.58 765 ARG A O 1
ATOM 3398 N N . THR A 1 473 ? 38.123 99.599 16.904 1.00 14.62 766 THR A N 1
ATOM 3399 C CA . THR A 1 473 ? 36.876 98.911 16.609 1.00 14.73 766 THR A CA 1
ATOM 3400 C C . THR A 1 473 ? 36.077 99.738 15.614 1.00 13.96 766 THR A C 1
ATOM 3401 O O . THR A 1 473 ? 35.990 100.963 15.749 1.00 13.26 766 THR A O 1
ATOM 3405 N N . VAL A 1 474 ? 35.496 99.070 14.615 1.00 12.70 767 VAL A N 1
ATOM 3406 C CA . VAL A 1 474 ? 34.721 99.725 13.569 1.00 12.61 767 VAL A CA 1
ATOM 3407 C C . VAL A 1 474 ? 33.425 98.955 13.348 1.00 14.13 767 VAL A C 1
ATOM 3408 O O . VAL A 1 474 ? 33.423 97.719 13.314 1.00 15.02 767 VAL A O 1
ATOM 3412 N N . ILE A 1 475 ? 32.324 99.687 13.195 1.00 13.35 768 ILE A N 1
ATOM 3413 C CA . ILE A 1 475 ? 31.054 99.129 12.742 1.00 11.95 768 ILE A CA 1
ATOM 3414 C C . ILE A 1 475 ? 30.713 99.786 11.410 1.00 11.84 768 ILE A C 1
ATOM 3415 O O . ILE A 1 475 ? 30.639 101.017 11.324 1.00 11.79 768 ILE A O 1
ATOM 3420 N N . ILE A 1 476 ? 30.498 98.970 10.380 1.00 11.86 769 ILE A N 1
ATOM 3421 C CA . ILE A 1 476 ? 30.115 99.447 9.056 1.00 12.63 769 ILE A CA 1
ATOM 3422 C C . ILE A 1 476 ? 28.877 98.678 8.624 1.00 12.76 769 ILE A C 1
ATOM 3423 O O . ILE A 1 476 ? 28.851 97.445 8.711 1.00 12.39 769 ILE A O 1
ATOM 3428 N N . GLY A 1 477 ? 27.861 99.390 8.160 1.00 13.32 770 GLY A N 1
ATOM 3429 C CA . GLY A 1 477 ? 26.679 98.706 7.680 1.00 12.47 770 GLY A CA 1
ATOM 3430 C C . GLY A 1 477 ? 25.688 99.634 7.019 1.00 12.11 770 GLY A C 1
ATOM 3431 O O . GLY A 1 477 ? 26.030 100.734 6.583 1.00 11.93 770 GLY A O 1
ATOM 3432 N N . SER A 1 478 ? 24.447 99.159 6.940 1.00 13.13 771 SER A N 1
ATOM 3433 C CA . SER A 1 478 ? 23.348 99.928 6.376 1.00 13.95 771 SER A CA 1
ATOM 3434 C C . SER A 1 478 ? 22.529 100.649 7.435 1.00 12.85 771 SER A C 1
ATOM 3435 O O . SER A 1 478 ? 21.687 101.480 7.085 1.00 13.00 771 SER A O 1
ATOM 3438 N N . ALA A 1 479 ? 22.762 100.361 8.713 1.00 12.13 772 ALA A N 1
ATOM 3439 C CA . ALA A 1 479 ? 21.863 100.799 9.773 1.00 12.33 772 ALA A CA 1
ATOM 3440 C C . ALA A 1 479 ? 22.127 102.255 10.140 1.00 12.98 772 ALA A C 1
ATOM 3441 O O . ALA A 1 479 ? 23.207 102.597 10.636 1.00 12.17 772 ALA A O 1
ATOM 3443 N N . ASN A 1 480 ? 21.137 103.106 9.903 1.00 13.23 773 ASN A N 1
ATOM 3444 C CA . ASN A 1 480 ? 21.168 104.459 10.430 1.00 12.76 773 ASN A CA 1
ATOM 3445 C C . ASN A 1 480 ? 20.973 104.433 11.941 1.00 13.00 773 ASN A C 1
ATOM 3446 O O . ASN A 1 480 ? 20.542 103.433 12.521 1.00 12.52 773 ASN A O 1
ATOM 3451 N N . ILE A 1 481 ? 21.302 105.549 12.587 1.00 12.35 774 ILE A N 1
ATOM 3452 C CA . ILE A 1 48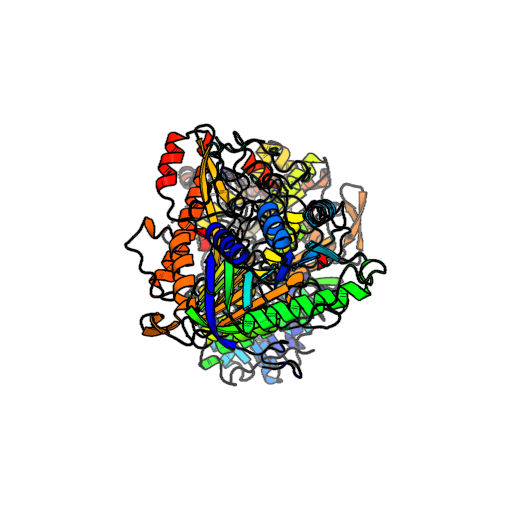1 ? 21.046 105.701 14.019 1.00 15.64 774 ILE A CA 1
ATOM 3453 C C . ILE A 1 481 ? 19.632 106.262 14.138 1.00 15.45 774 ILE A C 1
ATOM 3454 O O . ILE A 1 481 ? 19.414 107.477 14.198 1.00 15.38 774 ILE A O 1
ATOM 3459 N N . ASN A 1 482 ? 18.657 105.354 14.129 1.00 14.68 775 ASN A N 1
ATOM 3460 C CA . ASN A 1 482 ? 17.255 105.663 14.380 1.00 14.11 775 ASN A CA 1
ATOM 3461 C C . ASN A 1 482 ? 16.551 104.363 14.746 1.00 14.14 775 ASN A C 1
ATOM 3462 O O . ASN A 1 482 ? 17.131 103.277 14.660 1.00 13.29 775 ASN A O 1
ATOM 3467 N N . ASP A 1 483 ? 15.287 104.483 15.156 1.00 14.20 776 ASP A N 1
ATOM 3468 C CA . ASP A 1 483 ? 14.528 103.296 15.537 1.00 15.67 776 ASP A CA 1
ATOM 3469 C C . ASP A 1 483 ? 14.260 102.399 14.334 1.00 14.02 776 ASP A C 1
ATOM 3470 O O . ASP A 1 483 ? 14.241 101.169 14.463 1.00 14.84 776 ASP A O 1
ATOM 3475 N N . ARG A 1 484 ? 14.039 103.000 13.163 1.00 14.03 777 ARG A N 1
ATOM 3476 C CA . ARG A 1 484 ? 13.742 102.227 11.960 1.00 15.57 777 ARG A CA 1
ATOM 3477 C C . ARG A 1 484 ? 14.822 101.186 11.684 1.00 15.56 777 ARG A C 1
ATOM 3478 O O . ARG A 1 484 ? 14.514 100.033 11.358 1.00 13.90 777 ARG A O 1
ATOM 3486 N N . SER A 1 485 ? 16.092 101.567 11.831 1.00 15.01 778 SER A N 1
ATOM 3487 C CA . SER A 1 485 ? 17.195 100.661 11.540 1.00 14.79 778 SER A CA 1
ATOM 3488 C C . SER A 1 485 ? 17.559 99.758 12.712 1.00 14.62 778 SER A C 1
ATOM 3489 O O . SER A 1 485 ? 17.971 98.614 12.494 1.00 15.46 778 SER A O 1
ATOM 3492 N N . LEU A 1 486 ? 17.411 100.233 13.948 1.00 14.12 779 LEU A N 1
ATOM 3493 C CA . LEU A 1 486 ? 18.038 99.575 15.089 1.00 14.77 779 LEU A CA 1
ATOM 3494 C C . LEU A 1 486 ? 17.117 98.642 15.863 1.00 14.65 779 LEU A C 1
ATOM 3495 O O . LEU A 1 486 ? 17.607 97.694 16.486 1.00 14.25 779 LEU A O 1
ATOM 3500 N N . LEU A 1 487 ? 15.802 98.873 15.850 1.00 15.30 780 LEU A N 1
ATOM 3501 C CA . LEU A 1 487 ? 14.918 98.099 16.715 1.00 16.63 780 LEU A CA 1
ATOM 3502 C C . LEU A 1 487 ? 14.771 96.652 16.265 1.00 18.30 780 LEU A C 1
ATOM 3503 O O . LEU A 1 487 ? 14.348 95.809 17.064 1.00 18.94 780 LEU A O 1
ATOM 3508 N N . GLY A 1 488 ? 15.112 96.343 15.018 1.00 17.43 781 GLY A N 1
ATOM 3509 C CA . GLY A 1 488 ? 14.929 95.003 14.496 1.00 16.74 781 GLY A CA 1
ATOM 3510 C C . GLY A 1 488 ? 13.546 94.787 13.916 1.00 17.86 781 GLY A C 1
ATOM 3511 O O . GLY A 1 488 ? 13.402 94.227 12.826 1.00 17.75 781 GLY A O 1
ATOM 3512 N N . LYS A 1 489 ? 12.520 95.238 14.644 1.00 20.26 782 LYS A N 1
ATOM 3513 C CA . LYS A 1 489 ? 11.128 95.054 14.246 1.00 23.49 782 LYS A CA 1
ATOM 3514 C C . LYS A 1 489 ? 10.747 95.836 12.996 1.00 19.96 782 LYS A C 1
ATOM 3515 O O . LYS A 1 489 ? 9.678 95.579 12.432 1.00 19.70 782 LYS A O 1
ATOM 3521 N N . ARG A 1 490 ? 11.570 96.786 12.559 1.00 17.31 783 ARG A N 1
ATOM 3522 C CA . ARG A 1 490 ? 11.163 97.669 11.472 1.00 15.19 783 ARG A CA 1
ATOM 3523 C C . ARG A 1 490 ? 11.941 97.336 10.202 1.00 15.57 783 ARG A C 1
ATOM 3524 O O . ARG A 1 490 ? 11.740 96.257 9.637 1.00 15.69 783 ARG A O 1
ATOM 3532 N N . ASP A 1 491 ? 12.818 98.222 9.738 1.00 14.92 784 ASP A N 1
ATOM 3533 C CA . ASP A 1 491 ? 13.582 97.922 8.532 1.00 14.39 784 ASP A CA 1
ATOM 3534 C C . ASP A 1 491 ? 14.582 96.800 8.796 1.00 14.15 784 ASP A C 1
ATOM 3535 O O . ASP A 1 491 ? 15.121 96.665 9.897 1.00 14.26 784 ASP A O 1
ATOM 3540 N N . SER A 1 492 ? 14.834 95.986 7.771 1.00 14.56 785 SER A N 1
ATOM 3541 C CA . SER A 1 492 ? 15.903 95.002 7.862 1.00 14.01 785 SER A CA 1
ATOM 3542 C C . SER A 1 492 ? 17.230 95.655 7.491 1.00 15.01 785 SER A C 1
ATOM 3543 O O . SER A 1 492 ? 17.292 96.492 6.584 1.00 13.57 785 SER A O 1
ATOM 3546 N N . GLU A 1 493 ? 18.286 95.298 8.228 1.00 13.34 786 GLU A N 1
ATOM 3547 C CA . GLU A 1 493 ? 19.586 95.952 8.117 1.00 13.20 786 GLU A CA 1
ATOM 3548 C C . GLU A 1 493 ? 20.702 94.936 8.328 1.00 12.89 786 GLU A C 1
ATOM 3549 O O . GLU A 1 493 ? 20.504 93.880 8.933 1.00 13.04 786 GLU A O 1
ATOM 3555 N N . LEU A 1 494 ? 21.893 95.291 7.846 1.00 12.69 787 LEU A N 1
ATOM 3556 C CA . LEU A 1 494 ? 23.098 94.494 8.027 1.00 13.54 787 LEU A CA 1
ATOM 3557 C C . LEU A 1 494 ? 24.239 95.385 8.500 1.00 13.48 787 LEU A C 1
ATOM 3558 O O . LEU A 1 494 ? 24.286 96.578 8.186 1.00 13.35 787 LEU A O 1
ATOM 3563 N N . ALA A 1 495 ? 25.170 94.790 9.242 1.00 12.52 788 ALA A N 1
ATOM 3564 C CA . ALA A 1 495 ? 26.399 95.479 9.613 1.00 12.52 788 ALA A CA 1
ATOM 3565 C C . ALA A 1 495 ? 27.468 94.441 9.918 1.00 13.49 788 ALA A C 1
ATOM 3566 O O . ALA A 1 495 ? 27.172 93.260 10.119 1.00 14.03 788 ALA A O 1
ATOM 3568 N N . VAL A 1 496 ? 28.720 94.894 9.941 1.00 13.11 789 VAL A N 1
ATOM 3569 C CA . VAL A 1 496 ? 29.833 94.082 10.415 1.00 13.25 789 VAL A CA 1
ATOM 3570 C C . VAL A 1 496 ? 30.554 94.843 11.518 1.00 14.06 789 VAL A C 1
ATOM 3571 O O . VAL A 1 496 ? 30.787 96.053 11.408 1.00 12.28 789 VAL A O 1
ATOM 3575 N N . LEU A 1 497 ? 30.887 94.126 12.587 1.00 14.42 790 LEU A N 1
ATOM 3576 C CA . LEU A 1 497 ? 31.710 94.637 13.672 1.00 14.58 790 LEU A CA 1
ATOM 3577 C C . LEU A 1 497 ? 33.138 94.160 13.437 1.00 14.53 790 LEU A C 1
ATOM 3578 O O . LEU A 1 497 ? 33.398 92.953 13.439 1.00 14.93 790 LEU A O 1
ATOM 3583 N N . ILE A 1 498 ? 34.052 95.101 13.219 1.00 13.24 791 ILE A N 1
ATOM 3584 C CA . ILE A 1 498 ? 35.426 94.793 12.835 1.00 14.16 791 ILE A CA 1
ATOM 3585 C C . ILE A 1 498 ? 36.347 95.194 13.978 1.00 13.89 791 ILE A C 1
ATOM 3586 O O . ILE A 1 498 ? 36.459 96.381 14.312 1.00 13.85 791 ILE A O 1
ATOM 3591 N N . GLU A 1 499 ? 37.002 94.204 14.577 1.00 15.03 792 GLU A N 1
ATOM 3592 C CA . GLU A 1 499 ? 37.918 94.420 15.689 1.00 15.97 792 GLU A CA 1
ATOM 3593 C C . GLU A 1 499 ? 39.326 94.039 15.256 1.00 15.88 792 GLU A C 1
ATOM 3594 O O . GLU A 1 499 ? 39.537 92.965 14.680 1.00 15.40 792 GLU A O 1
ATOM 3600 N N . ASP A 1 500 ? 40.284 94.917 15.529 1.00 16.43 793 ASP A N 1
ATOM 3601 C CA . ASP A 1 500 ? 41.654 94.673 15.109 1.00 17.82 793 ASP A CA 1
ATOM 3602 C C . ASP A 1 500 ? 42.357 93.726 16.069 1.00 18.88 793 ASP A C 1
ATOM 3603 O O . ASP A 1 500 ? 42.199 93.818 17.289 1.00 18.77 793 ASP A O 1
ATOM 3608 N N . THR A 1 501 ? 43.139 92.807 15.504 1.00 20.47 794 THR A N 1
ATOM 3609 C CA . THR A 1 501 ? 44.088 92.019 16.273 1.00 22.97 794 THR A CA 1
ATOM 3610 C C . THR A 1 501 ? 45.530 92.388 15.970 1.00 23.35 794 THR A C 1
ATOM 3611 O O . THR A 1 501 ? 46.411 92.099 16.786 1.00 23.91 794 THR A O 1
ATOM 3615 N N . GLU A 1 502 ? 45.788 93.010 14.825 1.00 23.63 795 GLU A N 1
ATOM 3616 C CA . GLU A 1 502 ? 47.094 93.556 14.492 1.00 24.32 795 GLU A CA 1
ATOM 3617 C C . GLU A 1 502 ? 47.077 95.054 14.751 1.00 20.99 795 GLU A C 1
ATOM 3618 O O . GLU A 1 502 ? 46.062 95.720 14.528 1.00 19.81 795 GLU A O 1
ATOM 3624 N N . THR A 1 503 ? 48.195 95.582 15.237 1.00 19.52 796 THR A N 1
ATOM 3625 C CA . THR A 1 503 ? 48.249 96.958 15.699 1.00 19.19 796 THR A CA 1
ATOM 3626 C C . THR A 1 503 ? 49.462 97.667 15.112 1.00 20.51 796 THR A C 1
ATOM 3627 O O . THR A 1 503 ? 50.328 97.060 14.476 1.00 20.09 796 THR A O 1
ATOM 3631 N N . GLU A 1 504 ? 49.515 98.976 15.338 1.00 20.71 797 GLU A N 1
ATOM 3632 C CA . GLU A 1 504 ? 50.691 99.758 14.995 1.00 23.32 797 GLU A CA 1
ATOM 3633 C C . GLU A 1 504 ? 50.840 100.869 16.017 1.00 20.68 797 GLU A C 1
ATOM 3634 O O . GLU A 1 504 ? 49.837 101.327 16.583 1.00 19.09 797 GLU A O 1
ATOM 3640 N N . PRO A 1 505 ? 52.067 101.308 16.300 1.00 21.23 798 PRO A N 1
ATOM 3641 C CA . PRO A 1 505 ? 52.270 102.327 17.341 1.00 21.63 798 PRO A CA 1
ATOM 3642 C C . PRO A 1 505 ? 51.670 103.662 16.926 1.00 21.46 798 PRO A C 1
ATOM 3643 O O . PRO A 1 505 ? 51.892 104.141 15.811 1.00 21.72 798 PRO A O 1
ATOM 3647 N N . SER A 1 506 ? 50.909 104.260 17.835 1.00 19.88 799 SER A N 1
ATOM 3648 C CA . SER A 1 506 ? 50.234 105.524 17.571 1.00 19.29 799 SER A CA 1
ATOM 3649 C C . SER A 1 506 ? 50.257 106.342 18.857 1.00 19.30 799 SER A C 1
ATOM 3650 O O . SER A 1 506 ? 51.068 106.102 19.759 1.00 20.73 799 SER A O 1
ATOM 3653 N N . LEU A 1 507 ? 49.352 107.314 18.950 1.00 17.81 800 LEU A N 1
ATOM 3654 C CA . LEU A 1 507 ? 49.261 108.198 20.099 1.00 19.47 800 LEU A CA 1
ATOM 3655 C C . LEU A 1 507 ? 47.820 108.275 20.583 1.00 19.41 800 LEU A C 1
ATOM 3656 O O . LEU A 1 507 ? 46.872 108.155 19.798 1.00 18.15 800 LEU A O 1
ATOM 3661 N N . MET A 1 508 ? 47.666 108.486 21.888 1.00 17.80 801 MET A N 1
ATOM 3662 C CA . MET A 1 508 ? 46.352 108.710 22.486 1.00 18.31 801 MET A CA 1
ATOM 3663 C C . MET A 1 508 ? 46.552 109.665 23.653 1.00 18.53 801 MET A C 1
ATOM 3664 O O . MET A 1 508 ? 47.064 109.260 24.702 1.00 19.64 801 MET A O 1
ATOM 3669 N N . ASN A 1 509 ? 46.160 110.926 23.462 1.00 18.72 802 ASN A N 1
ATOM 3670 C CA . ASN A 1 509 ? 46.391 112.000 24.432 1.00 19.72 802 ASN A CA 1
ATOM 3671 C C . ASN A 1 509 ? 47.848 112.033 24.885 1.00 20.17 802 ASN A C 1
ATOM 3672 O O . ASN A 1 509 ? 48.155 112.136 26.075 1.00 19.72 802 ASN A O 1
ATOM 3677 N N . GLY A 1 510 ? 48.758 111.936 23.912 1.00 21.14 803 GLY A N 1
ATOM 3678 C CA . GLY A 1 510 ? 50.178 112.083 24.156 1.00 22.94 803 GLY A CA 1
ATOM 3679 C C . GLY A 1 510 ? 50.907 110.819 24.568 1.00 24.53 803 GLY A C 1
ATOM 3680 O O . GLY A 1 510 ? 52.143 110.797 24.538 1.00 24.89 803 GLY A O 1
ATOM 3681 N N . ALA A 1 511 ? 50.191 109.773 24.959 1.00 24.24 804 ALA A N 1
ATOM 3682 C CA . ALA A 1 511 ? 50.825 108.537 25.392 1.00 25.01 804 ALA A CA 1
ATOM 3683 C C . ALA A 1 511 ? 50.939 107.568 24.223 1.00 24.53 804 ALA A C 1
ATOM 3684 O O . ALA A 1 511 ? 50.121 107.585 23.300 1.00 23.15 804 ALA A O 1
ATOM 3686 N N . GLU A 1 512 ? 51.971 106.725 24.260 1.00 26.33 805 GLU A N 1
ATOM 3687 C CA . GLU A 1 512 ? 52.096 105.692 23.241 1.00 28.59 805 GLU A CA 1
ATOM 3688 C C . GLU A 1 512 ? 50.908 104.744 23.323 1.00 25.36 805 GLU A C 1
ATOM 3689 O O . GLU A 1 512 ? 50.460 104.375 24.412 1.00 24.40 805 GLU A O 1
ATOM 3695 N N . TYR A 1 513 ? 50.397 104.351 22.159 1.00 22.59 806 TYR A N 1
ATOM 3696 C CA . TYR A 1 513 ? 49.130 103.634 22.089 1.00 20.14 806 TYR A CA 1
ATOM 3697 C C . TYR A 1 513 ? 49.153 102.697 20.893 1.00 19.93 806 TYR A C 1
ATOM 3698 O O . TYR A 1 513 ? 49.388 103.138 19.764 1.00 20.68 806 TYR A O 1
ATOM 3707 N N . GLN A 1 514 ? 48.912 101.411 21.137 1.00 20.43 807 GLN A N 1
ATOM 3708 C CA . GLN A 1 514 ? 48.835 100.423 20.062 1.00 22.05 807 GLN A CA 1
ATOM 3709 C C . GLN A 1 514 ? 47.444 100.492 19.445 1.00 18.86 807 GLN A C 1
ATOM 3710 O O . GLN A 1 514 ? 46.477 99.962 19.997 1.00 17.04 807 GLN A O 1
ATOM 3716 N N . ALA A 1 515 ? 47.338 101.154 18.296 1.00 18.24 808 ALA A N 1
ATOM 3717 C CA . ALA A 1 515 ? 46.071 101.298 17.598 1.00 17.19 808 ALA A CA 1
ATOM 3718 C C . ALA A 1 515 ? 45.893 100.180 16.576 1.00 15.77 808 ALA A C 1
ATOM 3719 O O . ALA A 1 515 ? 46.865 99.647 16.037 1.00 16.12 808 ALA A O 1
ATOM 3721 N N . GLY A 1 516 ? 44.637 99.835 16.307 1.00 15.25 809 GLY A N 1
ATOM 3722 C CA . GLY A 1 516 ? 44.360 98.779 15.346 1.00 16.25 809 GLY A CA 1
ATOM 3723 C C . GLY A 1 516 ? 44.583 99.248 13.918 1.00 16.99 809 GLY A C 1
ATOM 3724 O O . GLY A 1 516 ? 44.277 100.384 13.560 1.00 16.56 809 GLY A O 1
ATOM 3725 N N . ARG A 1 517 ? 45.108 98.346 13.083 1.00 17.24 810 ARG A N 1
ATOM 3726 C CA . ARG A 1 517 ? 45.518 98.741 11.737 1.00 18.06 810 ARG A CA 1
ATOM 3727 C C . ARG A 1 517 ? 44.323 99.136 10.876 1.00 16.40 810 ARG A C 1
ATOM 3728 O O . ARG A 1 517 ? 44.348 100.176 10.209 1.00 14.63 810 ARG A O 1
ATOM 3736 N N . PHE A 1 518 ? 43.266 98.317 10.881 1.00 15.75 811 PHE A N 1
ATOM 3737 C CA . PHE A 1 518 ? 42.074 98.613 10.087 1.00 13.96 811 PHE A CA 1
ATOM 3738 C C . PHE A 1 518 ? 41.398 99.891 10.569 1.00 14.72 811 PHE A C 1
ATOM 3739 O O . PHE A 1 518 ? 41.052 100.769 9.766 1.00 13.53 811 PHE A O 1
ATOM 3747 N N . ALA A 1 519 ? 41.199 100.012 11.883 1.00 14.45 812 ALA A N 1
ATOM 3748 C CA . ALA A 1 519 ? 40.475 101.160 12.421 1.00 14.85 812 ALA A CA 1
ATOM 3749 C C . ALA A 1 519 ? 41.276 102.447 12.269 1.00 14.37 812 ALA A C 1
ATOM 3750 O O . ALA A 1 519 ? 40.723 103.485 11.890 1.00 13.46 812 ALA A O 1
ATOM 3752 N N . LEU A 1 520 ? 42.579 102.403 12.557 1.00 14.30 813 LEU A N 1
ATOM 3753 C CA . LEU A 1 520 ? 43.390 103.614 12.469 1.00 14.32 813 LEU A CA 1
ATOM 3754 C C . LEU A 1 520 ? 43.498 104.113 11.033 1.00 14.60 813 LEU A C 1
ATOM 3755 O O . LEU A 1 520 ? 43.416 105.322 10.785 1.00 14.27 813 LEU A O 1
ATOM 3760 N N . SER A 1 521 ? 43.694 103.202 10.074 1.00 14.86 814 SER A N 1
ATOM 3761 C CA . SER A 1 521 ? 43.775 103.621 8.678 1.00 15.86 814 SER A CA 1
ATOM 3762 C C . SER A 1 521 ? 42.474 104.272 8.229 1.00 13.91 814 SER A C 1
ATOM 3763 O O . SER A 1 521 ? 42.489 105.301 7.544 1.00 14.76 814 SER A O 1
ATOM 3766 N N . LEU A 1 522 ? 41.336 103.700 8.624 1.00 13.56 815 LEU A N 1
ATOM 3767 C CA . LEU A 1 522 ? 40.049 104.286 8.260 1.00 13.22 815 LEU A CA 1
ATOM 3768 C C . LEU A 1 522 ? 39.845 105.635 8.940 1.00 13.74 815 LEU A C 1
ATOM 3769 O O . LEU A 1 522 ? 39.408 106.602 8.304 1.00 13.13 815 LEU A O 1
ATOM 3774 N N . ARG A 1 523 ? 40.145 105.717 10.239 1.00 13.76 816 ARG A N 1
ATOM 3775 C CA . ARG A 1 523 ? 39.940 106.970 10.960 1.00 16.97 816 ARG A CA 1
ATOM 3776 C C . ARG A 1 523 ? 40.831 108.079 10.411 1.00 14.75 816 ARG A C 1
ATOM 3777 O O . ARG A 1 523 ? 40.377 109.215 10.225 1.00 13.79 816 ARG A O 1
ATOM 3785 N N . LYS A 1 524 ? 42.102 107.769 10.137 1.00 13.95 817 LYS A N 1
ATOM 3786 C CA . LYS A 1 524 ? 42.996 108.773 9.569 1.00 16.30 817 LYS A CA 1
ATOM 3787 C C . LYS A 1 524 ? 42.556 109.195 8.174 1.00 15.07 817 LYS A C 1
ATOM 3788 O O . LYS A 1 524 ? 42.755 110.353 7.787 1.00 14.38 817 LYS A O 1
ATOM 3794 N N . HIS A 1 525 ? 41.975 108.274 7.402 1.00 14.73 818 HIS A N 1
ATOM 3795 C CA . HIS A 1 525 ? 41.484 108.638 6.078 1.00 17.37 818 HIS A CA 1
ATOM 3796 C C . HIS A 1 525 ? 40.279 109.563 6.178 1.00 16.55 818 HIS A C 1
ATOM 3797 O O . HIS A 1 525 ? 40.151 110.511 5.395 1.00 16.02 818 HIS A O 1
ATOM 3804 N N . CYS A 1 526 ? 39.383 109.304 7.134 1.00 15.59 819 CYS A N 1
ATOM 3805 C CA . CYS A 1 526 ? 38.261 110.211 7.353 1.00 15.80 819 CYS A CA 1
ATOM 3806 C C . CYS A 1 526 ? 38.754 111.585 7.790 1.00 16.04 819 CYS A C 1
ATOM 3807 O O . CYS A 1 526 ? 38.366 112.609 7.216 1.00 15.96 819 CYS A O 1
ATOM 3810 N N . PHE A 1 527 ? 39.631 111.624 8.797 1.00 15.79 820 PHE A N 1
ATOM 3811 C CA . PHE A 1 527 ? 40.136 112.903 9.291 1.00 16.63 820 PHE A CA 1
ATOM 3812 C C . PHE A 1 527 ? 40.887 113.657 8.204 1.00 17.45 820 PHE A C 1
ATOM 3813 O O . PHE A 1 527 ? 40.736 114.878 8.068 1.00 17.93 820 PHE A O 1
ATOM 3821 N N . GLY A 1 528 ? 41.702 112.948 7.420 1.00 18.11 821 GLY A N 1
ATOM 3822 C CA . GLY A 1 528 ? 42.518 113.614 6.418 1.00 18.90 821 GLY A CA 1
ATOM 3823 C C . GLY A 1 528 ? 41.695 114.252 5.316 1.00 19.90 821 GLY A C 1
ATOM 3824 O O . GLY A 1 528 ? 41.952 115.392 4.918 1.00 19.91 821 GLY A O 1
ATOM 3825 N N . VAL A 1 529 ? 40.697 113.528 4.805 1.00 19.17 822 VAL A N 1
ATOM 3826 C CA . VAL A 1 529 ? 39.824 114.089 3.778 1.00 21.00 822 VAL A CA 1
ATOM 3827 C C . VAL A 1 529 ? 39.012 115.246 4.344 1.00 20.41 822 VAL A C 1
ATOM 3828 O O . VAL A 1 529 ? 38.840 116.283 3.692 1.00 20.88 822 VAL A O 1
ATOM 3832 N N . ILE A 1 530 ? 38.513 115.091 5.571 1.00 20.03 823 ILE A N 1
ATOM 3833 C CA . ILE A 1 530 ? 37.643 116.100 6.166 1.00 20.47 823 ILE A CA 1
ATOM 3834 C C . ILE A 1 530 ? 38.415 117.381 6.461 1.00 21.04 823 ILE A C 1
ATOM 3835 O O . ILE A 1 530 ? 37.893 118.490 6.291 1.00 20.00 823 ILE A O 1
ATOM 3840 N N . LEU A 1 531 ? 39.665 117.255 6.906 1.00 21.06 824 LEU A N 1
ATOM 3841 C CA . LEU A 1 531 ? 40.461 118.415 7.285 1.00 22.47 824 LEU A CA 1
ATOM 3842 C C . LEU A 1 531 ? 41.346 118.932 6.157 1.00 23.58 824 LEU A C 1
ATOM 3843 O O . LEU A 1 531 ? 41.975 119.984 6.319 1.00 22.84 824 LEU A O 1
ATOM 3848 N N . GLY A 1 532 ? 41.408 118.228 5.032 1.00 26.01 825 GLY A N 1
ATOM 3849 C CA . GLY A 1 532 ? 42.211 118.651 3.900 1.00 29.89 825 GLY A CA 1
ATOM 3850 C C . GLY A 1 532 ? 43.698 118.443 4.107 1.00 33.06 825 GLY A C 1
ATOM 3851 O O . GLY A 1 532 ? 44.511 119.280 3.712 1.00 35.50 825 GLY A O 1
ATOM 3852 N N . PRO A 1 537 ? 48.372 117.836 5.160 1.00 49.43 830 PRO A N 1
ATOM 3853 C CA . PRO A 1 537 ? 49.703 117.955 4.556 1.00 50.25 830 PRO A CA 1
ATOM 3854 C C . PRO A 1 537 ? 50.785 118.036 5.622 1.00 50.56 830 PRO A C 1
ATOM 3855 O O . PRO A 1 537 ? 51.700 117.219 5.643 1.00 51.51 830 PRO A O 1
ATOM 3859 N N . ASP A 1 538 ? 50.675 119.039 6.488 1.00 49.77 831 ASP A N 1
ATOM 3860 C CA . ASP A 1 538 ? 51.461 119.128 7.708 1.00 49.16 831 ASP A CA 1
ATOM 3861 C C . ASP A 1 538 ? 50.627 118.806 8.940 1.00 44.27 831 ASP A C 1
ATOM 3862 O O . ASP A 1 538 ? 51.119 118.938 10.065 1.00 44.67 831 ASP A O 1
ATOM 3867 N N . LEU A 1 539 ? 49.376 118.392 8.748 1.00 39.21 832 LEU A N 1
ATOM 3868 C CA . LEU A 1 539 ? 48.494 118.088 9.865 1.00 35.21 832 LEU A CA 1
ATOM 3869 C C . LEU A 1 539 ? 48.940 116.812 10.566 1.00 30.38 832 LEU A C 1
ATOM 3870 O O . LEU A 1 539 ? 49.201 115.792 9.920 1.00 29.78 832 LEU A O 1
ATOM 3875 N N . ASP A 1 540 ? 49.025 116.870 11.893 1.00 27.25 833 ASP A N 1
ATOM 3876 C CA . ASP A 1 540 ? 49.357 115.705 12.704 1.00 24.37 833 ASP A CA 1
ATOM 3877 C C . ASP A 1 540 ? 48.056 115.015 13.100 1.00 21.96 833 ASP A C 1
ATOM 3878 O O . ASP A 1 540 ? 47.304 115.525 13.937 1.00 21.58 833 ASP A O 1
ATOM 3883 N N . LEU A 1 541 ? 47.792 113.854 12.501 1.00 21.34 834 LEU A N 1
ATOM 3884 C CA . LEU A 1 541 ? 46.565 113.107 12.745 1.00 19.65 834 LEU A CA 1
ATOM 3885 C C . LEU A 1 541 ? 46.785 111.873 13.613 1.00 18.67 834 LEU A C 1
ATOM 3886 O O . LEU A 1 541 ? 45.879 111.040 13.729 1.00 17.48 834 LEU A O 1
ATOM 3891 N N . ARG A 1 542 ? 47.962 111.731 14.223 1.00 19.08 835 ARG A N 1
ATOM 3892 C CA . ARG A 1 542 ? 48.239 110.538 15.017 1.00 18.62 835 ARG A CA 1
ATOM 3893 C C . ARG A 1 542 ? 47.362 110.482 16.261 1.00 19.11 835 ARG A C 1
ATOM 3894 O O . ARG A 1 542 ? 46.805 109.428 16.588 1.00 19.25 835 ARG A O 1
ATOM 3902 N N . ASP A 1 543 ? 47.230 111.607 16.964 1.00 18.50 836 ASP A N 1
ATOM 3903 C CA . ASP A 1 543 ? 46.526 111.661 18.234 1.00 18.00 836 ASP A CA 1
ATOM 3904 C C . ASP A 1 543 ? 45.121 112.197 18.013 1.00 17.58 836 ASP A C 1
ATOM 3905 O O . ASP A 1 543 ? 44.969 113.373 17.646 1.00 17.95 836 ASP A O 1
ATOM 3910 N N . PRO A 1 544 ? 44.076 111.402 18.225 1.00 17.03 837 PRO A N 1
ATOM 3911 C CA . PRO A 1 544 ? 42.710 111.876 17.967 1.00 16.93 837 PRO A CA 1
ATOM 3912 C C . PRO A 1 544 ? 41.998 112.536 19.141 1.00 17.80 837 PRO A C 1
ATOM 3913 O O . PRO A 1 544 ? 40.851 112.960 18.958 1.00 17.62 837 PRO A O 1
ATOM 3917 N N . ILE A 1 545 ? 42.604 112.651 20.327 1.00 18.14 838 ILE A N 1
ATOM 3918 C CA . ILE A 1 545 ? 41.867 113.188 21.473 1.00 17.85 838 ILE A CA 1
ATOM 3919 C C . ILE A 1 545 ? 42.624 114.275 22.229 1.00 19.17 838 ILE A C 1
ATOM 3920 O O . ILE A 1 545 ? 42.054 114.925 23.114 1.00 19.21 838 ILE A O 1
ATOM 3925 N N . CYS A 1 546 ? 43.902 114.481 21.917 1.00 19.53 839 CYS A N 1
ATOM 3926 C CA . CYS A 1 546 ? 44.679 115.455 22.673 1.00 19.83 839 CYS A CA 1
ATOM 3927 C C . CYS A 1 546 ? 44.097 116.858 22.512 1.00 20.01 839 CYS A C 1
ATOM 3928 O O . CYS A 1 546 ? 43.473 117.184 21.499 1.00 17.54 839 CYS A O 1
ATOM 3931 N N . ASP A 1 547 ? 44.307 117.687 23.541 1.00 20.88 840 ASP A N 1
ATOM 3932 C CA . ASP A 1 547 ? 43.734 119.033 23.579 1.00 22.62 840 ASP A CA 1
ATOM 3933 C C . ASP A 1 547 ? 44.047 119.820 22.313 1.00 20.90 840 ASP A C 1
ATOM 3934 O O . ASP A 1 547 ? 43.165 120.464 21.733 1.00 21.58 840 ASP A O 1
ATOM 3939 N N . ASP A 1 548 ? 45.310 119.793 21.882 1.00 21.14 841 ASP A N 1
ATOM 3940 C CA . ASP A 1 548 ? 45.708 120.576 20.717 1.00 23.04 841 ASP A CA 1
ATOM 3941 C C . ASP A 1 548 ? 44.930 120.159 19.475 1.00 21.82 841 ASP A C 1
ATOM 3942 O O . ASP A 1 548 ? 44.483 121.013 18.701 1.00 21.97 841 ASP A O 1
ATOM 3947 N N . PHE A 1 549 ? 44.743 118.854 19.267 1.00 20.63 842 PHE A N 1
ATOM 3948 C CA . PHE A 1 549 ? 44.020 118.437 18.069 1.00 19.56 842 PHE A CA 1
ATOM 3949 C C . PHE A 1 549 ? 42.534 118.750 18.176 1.00 18.97 842 PHE A C 1
ATOM 3950 O O . PHE A 1 549 ? 41.918 119.189 17.197 1.00 19.02 842 PHE A O 1
ATOM 3958 N N . PHE A 1 550 ? 41.930 118.501 19.341 1.00 19.39 843 PHE A N 1
ATOM 3959 C CA . PHE A 1 550 ? 40.501 118.756 19.485 1.00 20.76 843 PHE A CA 1
ATOM 3960 C C . PHE A 1 550 ? 40.189 120.233 19.292 1.00 22.08 843 PHE A C 1
ATOM 3961 O O . PHE A 1 550 ? 39.172 120.586 18.685 1.00 20.91 843 PHE A O 1
ATOM 3969 N N . GLN A 1 551 ? 41.059 121.112 19.795 1.00 25.03 844 GLN A N 1
ATOM 3970 C CA . GLN A 1 551 ? 40.897 122.543 19.554 1.00 28.97 844 GLN A CA 1
ATOM 3971 C C . GLN A 1 551 ? 41.028 122.865 18.072 1.00 25.76 844 GLN A C 1
ATOM 3972 O O . GLN A 1 551 ? 40.253 123.658 17.525 1.00 23.13 844 GLN A O 1
ATOM 3978 N N . LEU A 1 552 ? 42.010 122.253 17.409 1.00 25.89 845 LEU A N 1
ATOM 3979 C CA . LEU A 1 552 ? 42.204 122.460 15.980 1.00 27.36 845 LEU A CA 1
ATOM 3980 C C . LEU A 1 552 ? 40.970 122.031 15.188 1.00 23.93 845 LEU A C 1
ATOM 3981 O O . LEU A 1 552 ? 40.543 122.730 14.261 1.00 22.71 845 LEU A O 1
ATOM 3986 N N . TRP A 1 553 ? 40.370 120.898 15.563 1.00 21.49 846 TRP A N 1
ATOM 3987 C CA . TRP A 1 553 ? 39.142 120.432 14.923 1.00 19.45 846 TRP A CA 1
ATOM 3988 C C . TRP A 1 553 ? 38.017 121.453 15.071 1.00 20.33 846 TRP A C 1
ATOM 3989 O O . TRP A 1 553 ? 37.369 121.830 14.086 1.00 18.72 846 TRP A O 1
ATOM 4000 N N . GLN A 1 554 ? 37.772 121.911 16.301 1.00 20.23 847 GLN A N 1
ATOM 4001 C CA . GLN A 1 554 ? 36.692 122.863 16.537 1.00 22.24 847 GLN A CA 1
ATOM 4002 C C . GLN A 1 554 ? 36.964 124.196 15.850 1.00 20.99 847 GLN A C 1
ATOM 4003 O O . GLN A 1 554 ? 36.047 124.805 15.287 1.00 16.38 847 GLN A O 1
ATOM 4009 N N . ASP A 1 555 ? 38.214 124.666 15.887 1.00 21.03 848 ASP A N 1
ATOM 4010 C CA . ASP A 1 555 ? 38.544 125.938 15.248 1.00 21.97 848 ASP A CA 1
ATOM 4011 C C . ASP A 1 555 ? 38.277 125.888 13.749 1.00 22.61 848 ASP A C 1
ATOM 4012 O O . ASP A 1 555 ? 37.723 126.834 13.177 1.00 22.37 848 ASP A O 1
ATOM 4017 N N . MET A 1 556 ? 38.662 124.788 13.096 1.00 24.01 849 MET A N 1
ATOM 4018 C CA . MET A 1 556 ? 38.460 124.678 11.655 1.00 27.66 849 MET A CA 1
ATOM 4019 C C . MET A 1 556 ? 36.980 124.564 11.310 1.00 23.35 849 MET A C 1
ATOM 4020 O O . MET A 1 556 ? 36.511 125.201 10.359 1.00 21.81 849 MET A O 1
ATOM 4025 N N . ALA A 1 557 ? 36.232 123.756 12.069 1.00 20.34 850 ALA A N 1
ATOM 4026 C CA . ALA A 1 557 ? 34.796 123.638 11.833 1.00 18.55 850 ALA A CA 1
ATOM 4027 C C . ALA A 1 557 ? 34.108 124.991 11.945 1.00 18.21 850 ALA A C 1
ATOM 4028 O O . ALA A 1 557 ? 33.239 125.326 11.132 1.00 17.20 850 ALA A O 1
ATOM 4030 N N . GLU A 1 558 ? 34.487 125.786 12.946 1.00 19.57 851 GLU A N 1
ATOM 4031 C CA . GLU A 1 558 ? 33.883 127.103 13.106 1.00 22.83 851 GLU A CA 1
ATOM 4032 C C . GLU A 1 558 ? 34.351 128.062 12.018 1.00 21.55 851 GLU A C 1
ATOM 4033 O O . GLU A 1 558 ? 33.546 128.824 11.468 1.00 19.86 851 GLU A O 1
ATOM 4039 N N . SER A 1 559 ? 35.647 128.036 11.695 1.00 20.31 852 SER A N 1
ATOM 4040 C CA . SER A 1 559 ? 36.188 128.952 10.696 1.00 20.29 852 SER A CA 1
ATOM 4041 C C . SER A 1 559 ? 35.583 128.691 9.321 1.00 19.64 852 SER A C 1
ATOM 4042 O O . SER A 1 559 ? 35.172 129.627 8.624 1.00 19.91 852 SER A O 1
ATOM 4045 N N . ASN A 1 560 ? 35.522 127.420 8.913 1.00 17.95 853 ASN A N 1
ATOM 4046 C CA . ASN A 1 560 ? 34.929 127.087 7.620 1.00 18.37 853 ASN A CA 1
ATOM 4047 C C . ASN A 1 560 ? 33.455 127.462 7.575 1.00 16.68 853 ASN A C 1
ATOM 4048 O O . ASN A 1 560 ? 32.979 128.022 6.580 1.00 17.37 853 ASN A O 1
ATOM 4053 N N . ALA A 1 561 ? 32.714 127.148 8.641 1.00 16.36 854 ALA A N 1
ATOM 4054 C CA . ALA A 1 561 ? 31.297 127.493 8.678 1.00 17.10 854 ALA A CA 1
ATOM 4055 C C . ALA A 1 561 ? 31.093 128.993 8.523 1.00 18.33 854 ALA A C 1
ATOM 4056 O O . ALA A 1 561 ? 30.180 129.430 7.814 1.00 18.09 854 ALA A O 1
ATOM 4058 N N . ASN A 1 562 ? 31.947 129.795 9.167 1.00 19.97 855 ASN A N 1
ATOM 4059 C CA . ASN A 1 562 ? 31.820 131.248 9.083 1.00 22.15 855 ASN A CA 1
ATOM 4060 C C . ASN A 1 562 ? 32.111 131.752 7.673 1.00 20.85 855 ASN A C 1
ATOM 4061 O O . ASN A 1 562 ? 31.432 132.662 7.181 1.00 21.01 855 ASN A O 1
ATOM 4066 N N . ILE A 1 563 ? 33.126 131.186 7.015 1.00 19.81 856 ILE A N 1
ATOM 4067 C CA . ILE A 1 563 ? 33.465 131.616 5.661 1.00 20.50 856 ILE A CA 1
ATOM 4068 C C . ILE A 1 563 ? 32.345 131.257 4.695 1.00 19.55 856 ILE A C 1
ATOM 4069 O O . ILE A 1 563 ? 31.920 132.082 3.876 1.00 18.90 856 ILE A O 1
ATOM 4074 N N . TYR A 1 564 ? 31.849 130.019 4.776 1.00 19.43 857 TYR A N 1
ATOM 4075 C CA . TYR A 1 564 ? 30.768 129.598 3.890 1.00 19.71 857 TYR A CA 1
ATOM 4076 C C . TYR A 1 564 ? 29.526 130.457 4.090 1.00 18.80 857 TYR A C 1
ATOM 4077 O O . TYR A 1 564 ? 28.820 130.776 3.124 1.00 17.96 857 TYR A O 1
ATOM 4086 N N . GLU A 1 565 ? 29.250 130.853 5.335 1.00 19.68 858 GLU A N 1
ATOM 4087 C CA . GLU A 1 565 ? 28.107 131.726 5.593 1.00 23.16 858 GLU A CA 1
ATOM 4088 C C . GLU A 1 565 ? 28.353 133.129 5.051 1.00 22.34 858 GLU A C 1
ATOM 4089 O O . GLU A 1 565 ? 27.428 133.780 4.548 1.00 21.45 858 GLU A O 1
ATOM 4095 N N . GLN A 1 566 ? 29.594 133.611 5.143 1.00 21.73 859 GLN A N 1
ATOM 4096 C CA . GLN A 1 566 ? 29.914 134.941 4.632 1.00 23.58 859 GLN A CA 1
ATOM 4097 C C . GLN A 1 566 ? 29.808 135.006 3.112 1.00 21.22 859 GLN A C 1
ATOM 4098 O O . GLN A 1 566 ? 29.408 136.040 2.562 1.00 20.46 859 GLN A O 1
ATOM 4104 N N . ILE A 1 567 ? 30.146 133.921 2.422 1.00 20.00 860 ILE A N 1
ATOM 4105 C CA . ILE A 1 567 ? 30.215 133.942 0.963 1.00 20.38 860 ILE A CA 1
ATOM 4106 C C . ILE A 1 567 ? 28.902 133.502 0.329 1.00 21.00 860 ILE A C 1
ATOM 4107 O O . ILE A 1 567 ? 28.459 134.091 -0.661 1.00 22.01 860 ILE A O 1
ATOM 4112 N N . PHE A 1 568 ? 28.261 132.474 0.884 1.00 20.69 861 PHE A N 1
ATOM 4113 C CA . PHE A 1 568 ? 27.106 131.851 0.255 1.00 20.19 861 PHE A CA 1
ATOM 4114 C C . PHE A 1 568 ? 25.796 132.060 1.000 1.00 20.11 861 PHE A C 1
ATOM 4115 O O . PHE A 1 568 ? 24.734 131.807 0.419 1.00 19.81 861 PHE A O 1
ATOM 4123 N N . ARG A 1 569 ? 25.836 132.507 2.258 1.00 20.34 862 ARG A N 1
ATOM 4124 C CA . ARG A 1 569 ? 24.633 132.609 3.089 1.00 20.59 862 ARG A CA 1
ATOM 4125 C C . ARG A 1 569 ? 23.837 131.307 3.046 1.00 20.19 862 ARG A C 1
ATOM 4126 O O . ARG A 1 569 ? 22.611 131.303 2.907 1.00 20.84 862 ARG A O 1
ATOM 4134 N N . CYS A 1 570 ? 24.548 130.189 3.154 1.00 21.54 863 CYS A N 1
ATOM 4135 C CA . CYS A 1 570 ? 23.939 128.885 2.952 1.00 23.84 863 CYS A CA 1
ATOM 4136 C C . CYS A 1 570 ? 23.194 128.427 4.199 1.00 24.21 863 CYS A C 1
ATOM 4137 O O . CYS A 1 570 ? 23.518 128.810 5.328 1.00 24.10 863 CYS A O 1
ATOM 4140 N N . LEU A 1 571 ? 22.179 127.602 3.977 1.00 23.50 864 LEU A N 1
ATOM 4141 C CA . LEU A 1 571 ? 21.339 127.026 5.006 1.00 24.17 864 LEU A CA 1
ATOM 4142 C C . LEU A 1 571 ? 21.646 125.539 5.162 1.00 22.30 864 LEU A C 1
ATOM 4143 O O . LEU A 1 571 ? 22.009 124.874 4.187 1.00 22.86 864 LEU A O 1
ATOM 4148 N N . PRO A 1 572 ? 21.522 124.980 6.376 1.00 21.52 865 PRO A N 1
ATOM 4149 C CA . PRO A 1 572 ? 21.078 125.621 7.620 1.00 21.13 865 PRO A CA 1
ATOM 4150 C C . PRO A 1 572 ? 22.103 126.587 8.206 1.00 21.21 865 PRO A C 1
ATOM 4151 O O . PRO A 1 572 ? 23.279 126.547 7.840 1.00 20.73 865 PRO A O 1
ATOM 4155 N N . SER A 1 573 ? 21.648 127.444 9.115 1.00 21.82 866 SER A N 1
ATOM 4156 C CA . SER A 1 573 ? 22.499 128.473 9.688 1.00 22.98 866 SER A CA 1
ATOM 4157 C C . SER A 1 573 ? 21.952 128.867 11.050 1.00 23.47 866 SER A C 1
ATOM 4158 O O . SER A 1 573 ? 20.742 128.824 11.283 1.00 22.95 866 SER A O 1
ATOM 4161 N N . ASN A 1 574 ? 22.858 129.259 11.947 1.00 23.87 867 ASN A N 1
ATOM 4162 C CA . ASN A 1 574 ? 22.425 129.793 13.231 1.00 24.22 867 ASN A CA 1
ATOM 4163 C C . ASN A 1 574 ? 21.839 131.195 13.111 1.00 25.98 867 ASN A C 1
ATOM 4164 O O . ASN A 1 574 ? 21.295 131.707 14.095 1.00 26.62 867 ASN A O 1
ATOM 4169 N N . ALA A 1 575 ? 21.927 131.819 11.933 1.00 23.89 868 ALA A N 1
ATOM 4170 C CA . ALA A 1 575 ? 21.392 133.158 11.726 1.00 23.18 868 ALA A CA 1
ATOM 4171 C C . ALA A 1 575 ? 19.885 133.177 11.504 1.00 22.31 868 ALA A C 1
ATOM 4172 O O . ALA A 1 575 ? 19.282 134.251 11.578 1.00 22.59 868 ALA A O 1
ATOM 4174 N N . THR A 1 576 ? 19.264 132.032 11.232 1.00 21.54 869 THR A N 1
ATOM 4175 C CA . THR A 1 576 ? 17.830 131.951 10.956 1.00 22.08 869 THR A CA 1
ATOM 4176 C C . THR A 1 576 ? 17.200 131.046 12.010 1.00 23.04 869 THR A C 1
ATOM 4177 O O . THR A 1 576 ? 17.096 129.831 11.823 1.00 22.03 869 THR A O 1
ATOM 4181 N N . ARG A 1 577 ? 16.775 131.643 13.118 1.00 24.33 870 ARG A N 1
ATOM 4182 C CA . ARG A 1 577 ? 16.187 130.878 14.206 1.00 27.40 870 ARG A CA 1
ATOM 4183 C C . ARG A 1 577 ? 14.670 130.803 14.127 1.00 25.82 870 ARG A C 1
ATOM 4184 O O . ARG A 1 577 ? 14.061 130.070 14.913 1.00 25.24 870 ARG A O 1
ATOM 4192 N N . SER A 1 578 ? 14.049 131.521 13.194 1.00 26.06 871 SER A N 1
ATOM 4193 C CA . SER A 1 578 ? 12.615 131.431 12.974 1.00 27.21 871 SER A CA 1
ATOM 4194 C C . SER A 1 578 ? 12.340 131.496 11.480 1.00 29.39 871 SER A C 1
ATOM 4195 O O . SER A 1 578 ? 13.187 131.916 10.687 1.00 28.99 871 SER A O 1
ATOM 4198 N N . LEU A 1 579 ? 11.141 131.051 11.097 1.00 31.06 872 LEU A N 1
ATOM 4199 C CA . LEU A 1 579 ? 10.715 131.219 9.714 1.00 33.18 872 LEU A CA 1
ATOM 4200 C C . LEU A 1 579 ? 10.547 132.692 9.374 1.00 34.19 872 LEU A C 1
ATOM 4201 O O . LEU A 1 579 ? 10.749 133.093 8.222 1.00 34.35 872 LEU A O 1
ATOM 4206 N N . ARG A 1 580 ? 10.191 133.506 10.369 1.00 34.53 873 ARG A N 1
ATOM 4207 C CA . ARG A 1 580 ? 10.123 134.952 10.192 1.00 35.63 873 ARG A CA 1
ATOM 4208 C C . ARG A 1 580 ? 11.460 135.508 9.712 1.00 32.91 873 ARG A C 1
ATOM 4209 O O . ARG A 1 580 ? 11.535 136.185 8.680 1.00 31.62 873 ARG A O 1
ATOM 4217 N N . THR A 1 581 ? 12.536 135.222 10.451 1.00 31.24 874 THR A N 1
ATOM 4218 C CA . THR A 1 581 ? 13.847 135.734 10.065 1.00 30.37 874 THR A CA 1
ATOM 4219 C C . THR A 1 581 ? 14.396 135.018 8.837 1.00 29.03 874 THR A C 1
ATOM 4220 O O . THR A 1 581 ? 15.163 135.610 8.069 1.00 29.22 874 THR A O 1
ATOM 4224 N N . LEU A 1 582 ? 14.022 133.752 8.635 1.00 27.80 875 LEU A N 1
ATOM 4225 C CA . LEU A 1 582 ? 14.447 133.046 7.431 1.00 27.46 875 LEU A CA 1
ATOM 4226 C C . LEU A 1 582 ? 13.907 133.726 6.178 1.00 28.46 875 LEU A C 1
ATOM 4227 O O . LEU A 1 582 ? 14.609 133.824 5.164 1.00 26.08 875 LEU A O 1
ATOM 4232 N N . ARG A 1 583 ? 12.662 134.209 6.237 1.00 30.63 876 ARG A N 1
ATOM 4233 C CA . ARG A 1 583 ? 12.050 134.866 5.086 1.00 33.97 876 ARG A CA 1
ATOM 4234 C C . ARG A 1 583 ? 12.856 136.085 4.653 1.00 33.24 876 ARG A C 1
ATOM 4235 O O . ARG A 1 583 ? 13.102 136.292 3.459 1.00 33.24 876 ARG A O 1
ATOM 4243 N N . GLU A 1 584 ? 13.277 136.907 5.615 1.00 33.17 877 GLU A N 1
ATOM 4244 C CA . GLU A 1 584 ? 14.084 138.075 5.281 1.00 33.85 877 GLU A CA 1
ATOM 4245 C C . GLU A 1 584 ? 15.503 137.681 4.891 1.00 29.06 877 GLU A C 1
ATOM 4246 O O . GLU A 1 584 ? 16.117 138.339 4.042 1.00 26.81 877 GLU A O 1
ATOM 4252 N N . TYR A 1 585 ? 16.026 136.606 5.485 1.00 26.38 878 TYR A N 1
ATOM 4253 C CA . TYR A 1 585 ? 17.416 136.219 5.264 1.00 24.61 878 TYR A CA 1
ATOM 4254 C C . TYR A 1 585 ? 17.660 135.784 3.825 1.00 23.32 878 TYR A C 1
ATOM 4255 O O . TYR A 1 585 ? 18.673 136.158 3.222 1.00 23.82 878 TYR A O 1
ATOM 4264 N N . VAL A 1 586 ? 16.750 134.987 3.258 1.00 22.68 879 VAL A N 1
ATOM 4265 C CA . VAL A 1 586 ? 16.976 134.425 1.928 1.00 22.49 879 VAL A CA 1
ATOM 4266 C C . VAL A 1 586 ? 16.703 135.415 0.808 1.00 23.18 879 VAL A C 1
ATOM 4267 O O . VAL A 1 586 ? 17.019 135.121 -0.351 1.00 22.89 879 VAL A O 1
ATOM 4271 N N . ALA A 1 587 ? 16.126 136.575 1.113 1.00 23.80 880 ALA A N 1
ATOM 4272 C CA . ALA A 1 587 ? 15.890 137.592 0.095 1.00 26.20 880 ALA A CA 1
ATOM 4273 C C . ALA A 1 587 ? 17.139 138.402 -0.227 1.00 26.72 880 ALA A C 1
ATOM 4274 O O . ALA A 1 587 ? 17.074 139.309 -1.063 1.00 28.39 880 ALA A O 1
ATOM 4276 N N . VAL A 1 588 ? 18.263 138.095 0.409 1.00 25.70 881 VAL A N 1
ATOM 4277 C CA . VAL A 1 588 ? 19.517 138.810 0.214 1.00 24.73 881 VAL A CA 1
ATOM 4278 C C . VAL A 1 588 ? 20.382 138.006 -0.746 1.00 24.02 881 VAL A C 1
ATOM 4279 O O . VAL A 1 588 ? 20.548 136.792 -0.573 1.00 23.42 881 VAL A O 1
ATOM 4283 N N . GLU A 1 589 ? 20.925 138.672 -1.764 1.00 23.39 882 GLU A N 1
ATOM 4284 C CA . GLU A 1 589 ? 21.822 137.988 -2.691 1.00 25.47 882 GLU A CA 1
ATOM 4285 C C . GLU A 1 589 ? 23.188 137.794 -2.040 1.00 22.59 882 GLU A C 1
ATOM 4286 O O . GLU A 1 589 ? 23.762 138.756 -1.521 1.00 22.92 882 GLU A O 1
ATOM 4292 N N . PRO A 1 590 ? 23.731 136.580 -2.037 1.00 22.95 883 PRO A N 1
ATOM 4293 C CA . PRO A 1 590 ? 25.027 136.351 -1.392 1.00 22.36 883 PRO A CA 1
ATOM 4294 C C . PRO A 1 590 ? 26.190 136.880 -2.221 1.00 22.18 883 PRO A C 1
ATOM 4295 O O . PRO A 1 590 ? 26.086 137.116 -3.427 1.00 22.21 883 PRO A O 1
ATOM 4299 N N . LEU A 1 591 ? 27.319 137.066 -1.530 1.00 22.30 884 LEU A N 1
ATOM 4300 C CA . LEU A 1 591 ? 28.518 137.615 -2.154 1.00 22.05 884 LEU A CA 1
ATOM 4301 C C . LEU A 1 591 ? 29.031 136.754 -3.304 1.00 23.76 884 LEU A C 1
ATOM 4302 O O . LEU A 1 591 ? 29.708 137.279 -4.195 1.00 22.32 884 LEU A O 1
ATOM 4307 N N . ALA A 1 592 ? 28.724 135.452 -3.301 1.00 21.20 885 ALA A N 1
ATOM 4308 C CA . ALA A 1 592 ? 29.193 134.563 -4.362 1.00 21.01 885 ALA A CA 1
ATOM 4309 C C . ALA A 1 592 ? 28.849 135.101 -5.747 1.00 21.64 885 ALA A C 1
ATOM 4310 O O . ALA A 1 592 ? 29.675 135.043 -6.665 1.00 22.31 885 ALA A O 1
ATOM 4312 N N . THR A 1 593 ? 27.638 135.636 -5.919 1.00 22.15 886 THR A N 1
ATOM 4313 C CA . THR A 1 593 ? 27.229 136.171 -7.213 1.00 23.55 886 THR A CA 1
ATOM 4314 C C . THR A 1 593 ? 27.295 137.689 -7.292 1.00 24.72 886 THR A C 1
ATOM 4315 O O . THR A 1 593 ? 27.407 138.226 -8.399 1.00 25.12 886 THR A O 1
ATOM 4319 N N . VAL A 1 594 ? 27.224 138.391 -6.157 1.00 23.51 887 VAL A N 1
ATOM 4320 C CA . VAL A 1 594 ? 27.362 139.846 -6.175 1.00 24.30 887 VAL A CA 1
ATOM 4321 C C . VAL A 1 594 ? 28.762 140.241 -6.626 1.00 26.77 887 VAL A C 1
ATOM 4322 O O . VAL A 1 594 ? 28.937 141.169 -7.425 1.00 25.34 887 VAL A O 1
ATOM 4326 N N . SER A 1 595 ? 29.780 139.544 -6.127 1.00 25.96 888 SER A N 1
ATOM 4327 C CA . SER A 1 595 ? 31.171 139.837 -6.477 1.00 28.11 888 SER A CA 1
ATOM 4328 C C . SER A 1 595 ? 31.965 138.541 -6.501 1.00 27.20 888 SER A C 1
ATOM 4329 O O . SER A 1 595 ? 32.623 138.173 -5.520 1.00 26.39 888 SER A O 1
ATOM 4332 N N . PRO A 1 596 ? 31.927 137.817 -7.617 1.00 27.56 889 PRO A N 1
ATOM 4333 C CA . PRO A 1 596 ? 32.666 136.544 -7.720 1.00 27.44 889 PRO A CA 1
ATOM 4334 C C . PRO A 1 596 ? 34.146 136.695 -7.398 1.00 28.75 889 PRO A C 1
ATOM 4335 O O . PRO A 1 596 ? 34.716 135.805 -6.748 1.00 28.16 889 PRO A O 1
ATOM 4339 N N . PRO A 1 597 ? 34.818 137.784 -7.817 1.00 30.77 890 PRO A N 1
ATOM 4340 C CA . PRO A 1 597 ? 36.229 137.935 -7.407 1.00 31.62 890 PRO A CA 1
ATOM 4341 C C . PRO A 1 597 ? 36.420 138.030 -5.902 1.00 31.31 890 PRO A C 1
ATOM 4342 O O . PRO A 1 597 ? 37.288 137.345 -5.347 1.00 31.23 890 PRO A O 1
ATOM 4346 N N . LEU A 1 598 ? 35.639 138.875 -5.224 1.00 31.67 891 LEU A N 1
ATOM 4347 C CA . LEU A 1 598 ? 35.754 138.985 -3.772 1.00 31.94 891 LEU A CA 1
ATOM 4348 C C . LEU A 1 598 ? 35.420 137.662 -3.095 1.00 28.18 891 LEU A C 1
ATOM 4349 O O . LEU A 1 598 ? 36.045 137.291 -2.093 1.00 27.30 891 LEU A O 1
ATOM 4354 N N . ALA A 1 599 ? 34.438 136.935 -3.631 1.00 25.96 892 ALA A N 1
ATOM 4355 C CA . ALA A 1 599 ? 34.064 135.648 -3.055 1.00 24.48 892 ALA A CA 1
ATOM 4356 C C . ALA A 1 599 ? 35.185 134.628 -3.205 1.00 24.91 892 ALA A C 1
ATOM 4357 O O . ALA A 1 599 ? 35.471 133.870 -2.271 1.00 24.03 892 ALA A O 1
ATOM 4359 N N . ARG A 1 600 ? 35.832 134.597 -4.373 1.00 27.05 893 ARG A N 1
ATOM 4360 C CA . ARG A 1 600 ? 36.918 133.649 -4.600 1.00 29.39 893 ARG A CA 1
ATOM 4361 C C . ARG A 1 600 ? 38.092 133.916 -3.668 1.00 30.34 893 ARG A C 1
ATOM 4362 O O . ARG A 1 600 ? 38.719 132.977 -3.166 1.00 29.77 893 ARG A O 1
ATOM 4370 N N . SER A 1 601 ? 38.408 135.191 -3.432 1.00 31.54 894 SER A N 1
ATOM 4371 C CA . SER A 1 601 ? 39.513 135.529 -2.542 1.00 31.81 894 SER A CA 1
ATOM 4372 C C . SER A 1 601 ? 39.262 135.005 -1.131 1.00 29.09 894 SER A C 1
ATOM 4373 O O . SER A 1 601 ? 40.143 134.391 -0.518 1.00 27.82 894 SER A O 1
ATOM 4376 N N . GLU A 1 602 ? 38.053 135.225 -0.606 1.00 26.35 895 GLU A N 1
ATOM 4377 C CA . GLU A 1 602 ? 37.737 134.750 0.737 1.00 24.91 895 GLU A CA 1
ATOM 4378 C C . GLU A 1 602 ? 37.701 133.228 0.810 1.00 23.32 895 GLU A C 1
ATOM 4379 O O . GLU A 1 602 ? 38.049 132.653 1.849 1.00 22.17 895 GLU A O 1
ATOM 4385 N N . LEU A 1 603 ? 37.290 132.558 -0.272 1.00 22.00 896 LEU A N 1
ATOM 4386 C CA . LEU A 1 603 ? 37.171 131.104 -0.243 1.00 23.02 896 LEU A CA 1
ATOM 4387 C C . LEU A 1 603 ? 38.523 130.408 -0.142 1.00 24.18 896 LEU A C 1
ATOM 4388 O O . LEU A 1 603 ? 38.569 129.232 0.234 1.00 24.10 896 LEU A O 1
ATOM 4393 N N . THR A 1 604 ? 39.620 131.100 -0.456 1.00 25.64 897 THR A N 1
ATOM 4394 C CA . THR A 1 604 ? 40.940 130.496 -0.303 1.00 27.58 897 THR A CA 1
ATOM 4395 C C . THR A 1 604 ? 41.271 130.196 1.154 1.00 26.95 897 THR A C 1
ATOM 4396 O O . THR A 1 604 ? 42.191 129.416 1.422 1.00 27.08 897 THR A O 1
ATOM 4400 N N . GLN A 1 605 ? 40.548 130.796 2.099 1.00 26.72 898 GLN A N 1
ATOM 4401 C CA . GLN A 1 605 ? 40.788 130.551 3.514 1.00 26.73 898 GLN A CA 1
ATOM 4402 C C . GLN A 1 605 ? 40.076 129.308 4.037 1.00 23.25 898 GLN A C 1
ATOM 4403 O O . GLN A 1 605 ? 40.279 128.946 5.200 1.00 22.20 898 GLN A O 1
ATOM 4409 N N . VAL A 1 606 ? 39.247 128.653 3.224 1.00 22.44 899 VAL A N 1
ATOM 4410 C CA . VAL A 1 606 ? 38.662 127.381 3.632 1.00 21.72 899 VAL A CA 1
ATOM 4411 C C . VAL A 1 606 ? 39.733 126.300 3.582 1.00 22.76 899 VAL A C 1
ATOM 4412 O O . VAL A 1 606 ? 40.558 126.260 2.659 1.00 21.91 899 VAL A O 1
ATOM 4416 N N . GLN A 1 607 ? 39.739 125.422 4.584 1.00 24.25 900 GLN A N 1
ATOM 4417 C CA . GLN A 1 607 ? 40.625 124.264 4.595 1.00 26.73 900 GLN A CA 1
ATOM 4418 C C . GLN A 1 607 ? 39.810 123.033 4.957 1.00 22.72 900 GLN A C 1
ATOM 4419 O O . GLN A 1 607 ? 39.211 122.977 6.035 1.00 21.60 900 GLN A O 1
ATOM 4425 N N . GLY A 1 608 ? 39.794 122.051 4.061 1.00 20.18 901 GLY A N 1
ATOM 4426 C CA . GLY A 1 608 ? 38.979 120.875 4.273 1.00 19.15 901 GLY A CA 1
ATOM 4427 C C . GLY A 1 608 ? 37.505 121.180 4.053 1.00 18.37 901 GLY A C 1
ATOM 4428 O O . GLY A 1 608 ? 37.119 122.226 3.529 1.00 19.15 901 GLY A O 1
ATOM 4429 N N . HIS A 1 609 ? 36.674 120.237 4.490 1.00 16.19 902 HIS A N 1
ATOM 4430 C CA . HIS A 1 609 ? 35.230 120.337 4.325 1.00 15.71 902 HIS A CA 1
ATOM 4431 C C . HIS A 1 609 ? 34.473 120.484 5.641 1.00 14.90 902 HIS A C 1
ATOM 4432 O O . HIS A 1 609 ? 33.248 120.630 5.619 1.00 14.42 902 HIS A O 1
ATOM 4439 N N . LEU A 1 610 ? 35.163 120.468 6.778 1.00 15.62 903 LEU A N 1
ATOM 4440 C CA . LEU A 1 610 ? 34.501 120.417 8.077 1.00 15.59 903 LEU A CA 1
ATOM 4441 C C . LEU A 1 610 ? 33.816 121.739 8.415 1.00 16.63 903 LEU A C 1
ATOM 4442 O O . LEU A 1 610 ? 34.429 122.805 8.331 1.00 17.01 903 LEU A O 1
ATOM 4447 N N . VAL A 1 611 ? 32.541 121.669 8.806 1.00 15.80 904 VAL A N 1
ATOM 4448 C CA . VAL A 1 611 ? 31.790 122.830 9.272 1.00 16.70 904 VAL A CA 1
ATOM 4449 C C . VAL A 1 611 ? 31.019 122.426 10.518 1.00 17.78 904 VAL A C 1
ATOM 4450 O O . VAL A 1 611 ? 30.518 121.302 10.609 1.00 15.87 904 VAL A O 1
ATOM 4454 N N . HIS A 1 612 ? 30.955 123.327 11.488 1.00 20.50 905 HIS A N 1
ATOM 4455 C CA . HIS A 1 612 ? 30.033 123.171 12.607 1.00 22.55 905 HIS A CA 1
ATOM 4456 C C . HIS A 1 612 ? 28.607 122.924 12.114 1.00 19.75 905 HIS A C 1
ATOM 4457 O O . HIS A 1 612 ? 28.101 123.628 11.232 1.00 20.24 905 HIS A O 1
ATOM 4464 N N . PHE A 1 613 ? 27.928 121.967 12.770 1.00 19.04 906 PHE A N 1
ATOM 4465 C CA . PHE A 1 613 ? 26.484 121.705 12.590 1.00 19.51 906 PHE A CA 1
ATOM 4466 C C . PHE A 1 613 ? 25.614 122.709 13.347 1.00 21.19 906 PHE A C 1
ATOM 4467 O O . PHE A 1 613 ? 25.436 122.556 14.562 1.00 25.34 906 PHE A O 1
ATOM 4475 N N . PRO A 1 614 ? 24.990 123.688 12.672 1.00 20.38 907 PRO A N 1
ATOM 4476 C CA . PRO A 1 614 ? 24.302 124.776 13.399 1.00 20.53 90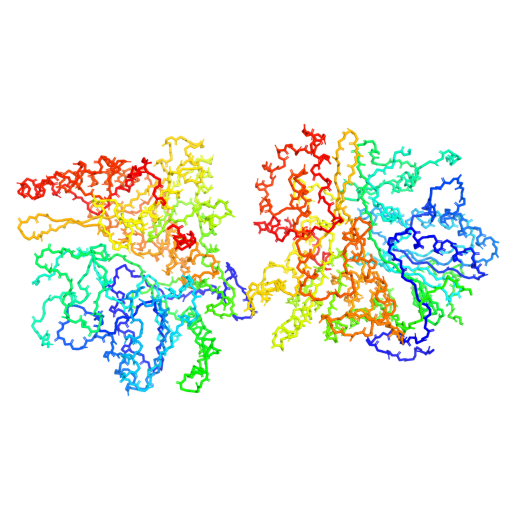7 PRO A CA 1
ATOM 4477 C C . PRO A 1 614 ? 23.191 124.308 14.337 1.00 19.94 907 PRO A C 1
ATOM 4478 O O . PRO A 1 614 ? 22.155 123.803 13.891 1.00 20.05 907 PRO A O 1
ATOM 4482 N N . LEU A 1 615 ? 23.387 124.489 15.643 1.00 19.54 908 LEU A N 1
ATOM 4483 C CA . LEU A 1 615 ? 22.442 123.969 16.625 1.00 20.68 908 LEU A CA 1
ATOM 4484 C C . LEU A 1 615 ? 21.209 124.846 16.816 1.00 21.01 908 LEU A C 1
ATOM 4485 O O . LEU A 1 615 ? 20.243 124.392 17.439 1.00 21.32 908 LEU A O 1
ATOM 4490 N N . LYS A 1 616 ? 21.204 126.076 16.301 1.00 21.77 909 LYS A N 1
ATOM 4491 C CA . LYS A 1 616 ? 20.100 126.997 16.536 1.00 22.13 909 LYS A CA 1
ATOM 4492 C C . LYS A 1 616 ? 19.166 127.153 15.341 1.00 21.25 909 LYS A C 1
ATOM 4493 O O . LYS A 1 616 ? 18.211 127.931 15.426 1.00 21.49 909 LYS A O 1
ATOM 4499 N N . PHE A 1 617 ? 19.402 126.434 14.246 1.00 19.70 910 PHE A N 1
ATOM 4500 C CA . PHE A 1 617 ? 18.600 126.619 13.039 1.00 20.57 910 PHE A CA 1
ATOM 4501 C C . PHE A 1 617 ? 17.127 126.348 13.323 1.00 21.18 910 PHE A C 1
ATOM 4502 O O . PHE A 1 617 ? 16.758 125.243 13.734 1.00 21.97 910 PHE A O 1
ATOM 4510 N N . LEU A 1 618 ? 16.291 127.371 13.112 1.00 21.89 911 LEU A N 1
ATOM 4511 C CA . LEU A 1 618 ? 14.838 127.278 13.294 1.00 23.32 911 LEU A CA 1
ATOM 4512 C C . LEU A 1 618 ? 14.458 126.814 14.700 1.00 24.30 911 LEU A C 1
ATOM 4513 O O . LEU A 1 618 ? 13.435 126.149 14.890 1.00 24.38 911 LEU A O 1
ATOM 4518 N N . GLU A 1 619 ? 15.266 127.166 15.704 1.00 25.16 912 GLU A N 1
ATOM 4519 C CA . GLU A 1 619 ? 14.993 126.706 17.061 1.00 26.45 912 GLU A CA 1
ATOM 4520 C C . GLU A 1 619 ? 13.725 127.320 17.645 1.00 29.22 912 GLU A C 1
ATOM 4521 O O . GLU A 1 619 ? 13.193 126.788 18.625 1.00 29.68 912 GLU A O 1
ATOM 4527 N N . ASP A 1 620 ? 13.228 128.418 17.069 1.00 30.61 913 ASP A N 1
ATOM 4528 C CA . ASP A 1 620 ? 11.999 129.039 17.548 1.00 32.80 913 ASP A CA 1
ATOM 4529 C C . ASP A 1 620 ? 10.740 128.371 17.010 1.00 31.36 913 ASP A C 1
ATOM 4530 O O . ASP A 1 620 ? 9.643 128.699 17.476 1.00 29.74 913 ASP A O 1
ATOM 4535 N N . GLU A 1 621 ? 10.862 127.457 16.051 1.00 30.91 914 GLU A N 1
ATOM 4536 C CA . GLU A 1 621 ? 9.720 126.775 15.461 1.00 32.25 914 GLU A CA 1
ATOM 4537 C C . GLU A 1 621 ? 9.535 125.394 16.083 1.00 33.83 914 GLU A C 1
ATOM 4538 O O . GLU A 1 621 ? 10.458 124.819 16.666 1.00 31.77 914 GLU A O 1
ATOM 4544 N N . SER A 1 622 ? 8.319 124.860 15.938 1.00 38.47 915 SER A N 1
ATOM 4545 C CA . SER A 1 622 ? 8.000 123.555 16.513 1.00 42.47 915 SER A CA 1
ATOM 4546 C C . SER A 1 622 ? 8.566 122.411 15.676 1.00 43.41 915 SER A C 1
ATOM 4547 O O . SER A 1 622 ? 9.081 121.433 16.231 1.00 47.34 915 SER A O 1
ATOM 4550 N N . LEU A 1 623 ? 8.455 122.505 14.351 1.00 40.17 916 LEU A N 1
ATOM 4551 C CA . LEU A 1 623 ? 9.058 121.650 13.331 1.00 36.11 916 LEU A CA 1
ATOM 4552 C C . LEU A 1 623 ? 8.329 120.316 13.136 1.00 36.82 916 LEU A C 1
ATOM 4553 O O . LEU A 1 623 ? 8.683 119.581 12.215 1.00 36.89 916 LEU A O 1
ATOM 4558 N N . LEU A 1 624 ? 7.341 119.969 13.953 1.00 38.93 917 LEU A N 1
ATOM 4559 C CA . LEU A 1 624 ? 6.595 118.734 13.712 1.00 41.09 917 LEU A CA 1
ATOM 4560 C C . LEU A 1 624 ? 5.405 118.991 12.798 1.00 42.51 917 LEU A C 1
ATOM 4561 O O . LEU A 1 624 ? 4.933 120.121 12.681 1.00 43.27 917 LEU A O 1
ATOM 4566 N N . GLY A 1 632 ? 0.865 115.075 9.168 1.00 52.67 925 GLY A N 1
ATOM 4567 C CA . GLY A 1 632 ? 0.082 115.222 10.380 1.00 53.29 925 GLY A CA 1
ATOM 4568 C C . GLY A 1 632 ? -0.475 113.908 10.893 1.00 54.18 925 GLY A C 1
ATOM 4569 O O . GLY A 1 632 ? -0.272 113.548 12.053 1.00 54.27 925 GLY A O 1
ATOM 4570 N N . MET A 1 633 ? -1.186 113.189 10.027 1.00 54.94 926 MET A N 1
ATOM 4571 C CA . MET A 1 633 ? -1.746 111.891 10.374 1.00 55.52 926 MET A CA 1
ATOM 4572 C C . MET A 1 633 ? -0.827 110.738 9.999 1.00 52.35 926 MET A C 1
ATOM 4573 O O . MET A 1 633 ? -1.164 109.580 10.270 1.00 52.27 926 MET A O 1
ATOM 4578 N N . ILE A 1 634 ? 0.309 111.025 9.370 1.00 49.33 927 ILE A N 1
ATOM 4579 C CA . ILE A 1 634 ? 1.352 110.007 9.220 1.00 46.42 927 ILE A CA 1
ATOM 4580 C C . ILE A 1 634 ? 1.826 109.589 10.606 1.00 41.10 927 ILE A C 1
ATOM 4581 O O . ILE A 1 634 ? 2.095 110.463 11.455 1.00 40.29 927 ILE A O 1
ATOM 4586 N N . PRO A 1 635 ? 1.921 108.295 10.907 1.00 37.30 928 PRO A N 1
ATOM 4587 C CA . PRO A 1 635 ? 2.439 107.887 12.218 1.00 34.56 928 PRO A CA 1
ATOM 4588 C C . PRO A 1 635 ? 3.836 108.447 12.440 1.00 31.57 928 PRO A C 1
ATOM 4589 O O . PRO A 1 635 ? 4.657 108.495 11.521 1.00 29.72 928 PRO A O 1
ATOM 4593 N N . LEU A 1 636 ? 4.091 108.895 13.673 1.00 29.89 929 LEU A N 1
ATOM 4594 C CA . LEU A 1 636 ? 5.377 109.511 13.984 1.00 29.41 929 LEU A CA 1
ATOM 4595 C C . LEU A 1 636 ? 6.536 108.552 13.750 1.00 25.80 929 LEU A C 1
ATOM 4596 O O . LEU A 1 636 ? 7.637 108.989 13.396 1.00 24.15 929 LEU A O 1
ATOM 4601 N N . GLU A 1 637 ? 6.311 107.248 13.932 1.00 25.64 930 GLU A N 1
ATOM 4602 C CA . GLU A 1 637 ? 7.380 106.271 13.752 1.00 27.04 930 GLU A CA 1
ATOM 4603 C C . GLU A 1 637 ? 7.858 106.174 12.309 1.00 24.21 930 GLU A C 1
ATOM 4604 O O . GLU A 1 637 ? 8.844 105.476 12.047 1.00 23.05 930 GLU A O 1
ATOM 4610 N N . VAL A 1 638 ? 7.185 106.845 11.373 1.00 23.76 931 VAL A N 1
ATOM 4611 C CA . VAL A 1 638 ? 7.696 106.943 10.008 1.00 22.93 931 VAL A CA 1
ATOM 4612 C C . VAL A 1 638 ? 9.010 107.712 9.991 1.00 21.82 931 VAL A C 1
ATOM 4613 O O . VAL A 1 638 ? 9.931 107.387 9.228 1.00 19.58 931 VAL A O 1
ATOM 4617 N N . TRP A 1 639 ? 9.128 108.724 10.855 1.00 22.02 932 TRP A N 1
ATOM 4618 C CA . TRP A 1 639 ? 10.265 109.636 10.857 1.00 23.24 932 TRP A CA 1
ATOM 4619 C C . TRP A 1 639 ? 11.401 109.192 11.764 1.00 25.24 932 TRP A C 1
ATOM 4620 O O . TRP A 1 639 ? 12.534 109.650 11.583 1.00 25.48 932 TRP A O 1
ATOM 4631 N N . THR A 1 640 ? 11.128 108.341 12.743 1.00 26.51 933 THR A N 1
ATOM 4632 C CA . THR A 1 640 ? 12.163 107.915 13.668 1.00 28.33 933 THR A CA 1
ATOM 4633 C C . THR A 1 640 ? 12.859 106.673 13.115 1.00 29.06 933 THR A C 1
ATOM 4634 O O . THR A 1 640 ? 13.149 105.734 13.843 1.00 30.06 933 THR A O 1
ATOM 4638 N N . ARG B 1 22 ? -5.400 47.168 41.893 1.00 57.84 315 ARG B N 1
ATOM 4639 C CA . ARG B 1 22 ? -4.453 46.828 40.839 1.00 57.70 315 ARG B CA 1
ATOM 4640 C C . ARG B 1 22 ? -3.043 46.766 41.407 1.00 57.38 315 ARG B C 1
ATOM 4641 O O . ARG B 1 22 ? -2.779 47.284 42.494 1.00 56.91 315 ARG B O 1
ATOM 4643 N N . ASP B 1 23 ? -2.138 46.145 40.661 1.00 57.63 316 ASP B N 1
ATOM 4644 C CA . ASP B 1 23 ? -0.904 45.623 41.226 1.00 58.43 316 ASP B CA 1
ATOM 4645 C C . ASP B 1 23 ? 0.307 46.452 40.816 1.00 56.87 316 ASP B C 1
ATOM 4646 O O . ASP B 1 23 ? 0.242 47.339 39.959 1.00 56.23 316 ASP B O 1
ATOM 4651 N N . PHE B 1 24 ? 1.429 46.128 41.454 1.00 56.21 317 PHE B N 1
ATOM 4652 C CA . PHE B 1 24 ? 2.683 46.859 41.334 1.00 54.33 317 PHE B CA 1
ATOM 4653 C C . PHE B 1 24 ? 3.802 45.941 40.856 1.00 56.00 317 PHE B C 1
ATOM 4654 O O . PHE B 1 24 ? 4.936 46.002 41.337 1.00 56.77 317 PHE B O 1
ATOM 4662 N N . LEU B 1 25 ? 3.482 45.065 39.904 1.00 56.96 318 LEU B N 1
ATOM 4663 C CA . LEU B 1 25 ? 4.488 44.234 39.255 1.00 59.08 318 LEU B CA 1
ATOM 4664 C C . LEU B 1 25 ? 5.120 44.923 38.055 1.00 58.76 318 LEU B C 1
ATOM 4665 O O . LEU B 1 25 ? 6.252 44.592 37.682 1.00 59.98 318 LEU B O 1
ATOM 4667 N N . GLN B 1 26 ? 4.418 45.880 37.453 1.00 57.14 319 GLN B N 1
ATOM 4668 C CA . GLN B 1 26 ? 4.868 46.574 36.257 1.00 56.72 319 GLN B CA 1
ATOM 4669 C C . GLN B 1 26 ? 4.733 48.077 36.463 1.00 52.32 319 GLN B C 1
ATOM 4670 O O . GLN B 1 26 ? 4.123 48.543 37.429 1.00 51.91 319 GLN B O 1
ATOM 4676 N N . LEU B 1 27 ? 5.323 48.836 35.546 1.00 49.01 320 LEU B N 1
ATOM 4677 C CA . LEU B 1 27 ? 5.031 50.256 35.440 1.00 44.35 320 LEU B CA 1
ATOM 4678 C C . LEU B 1 27 ? 3.816 50.451 34.537 1.00 41.05 320 LEU B C 1
ATOM 4679 O O . LEU B 1 27 ? 3.440 49.567 33.763 1.00 43.43 320 LEU B O 1
ATOM 4684 N N . HIS B 1 28 ? 3.195 51.619 34.650 1.00 35.85 321 HIS B N 1
ATOM 4685 C CA . HIS B 1 28 ? 1.909 51.858 34.008 1.00 31.72 321 HIS B CA 1
ATOM 4686 C C . HIS B 1 28 ? 1.993 53.105 33.131 1.00 27.57 321 HIS B C 1
ATOM 4687 O O . HIS B 1 28 ? 3.075 53.544 32.723 1.00 25.97 321 HIS B O 1
ATOM 4694 N N . ARG B 1 29 ? 0.828 53.675 32.818 1.00 25.06 322 ARG B N 1
ATOM 4695 C CA . ARG B 1 29 ? 0.752 54.870 31.989 1.00 22.95 322 ARG B CA 1
ATOM 4696 C C . ARG B 1 29 ? 1.626 55.978 32.566 1.00 20.76 322 ARG B C 1
ATOM 4697 O O . ARG B 1 29 ? 1.707 56.155 33.784 1.00 20.92 322 ARG B O 1
ATOM 4705 N N . HIS B 1 30 ? 2.296 56.713 31.674 1.00 20.85 323 HIS B N 1
ATOM 4706 C CA . HIS B 1 30 ? 3.265 57.752 32.030 1.00 19.77 323 HIS B CA 1
ATOM 4707 C C . HIS B 1 30 ? 4.439 57.197 32.830 1.00 21.64 323 HIS B C 1
ATOM 4708 O O . HIS B 1 30 ? 5.135 57.953 33.516 1.00 20.11 323 HIS B O 1
ATOM 4715 N N . ASP B 1 31 ? 4.675 55.883 32.738 1.00 24.73 324 ASP B N 1
ATOM 4716 C CA . ASP B 1 31 ? 5.760 55.214 33.460 1.00 28.45 324 ASP B CA 1
ATOM 4717 C C . ASP B 1 31 ? 5.657 55.455 34.965 1.00 24.81 324 ASP B C 1
ATOM 4718 O O . ASP B 1 31 ? 6.662 55.632 35.655 1.00 24.33 324 ASP B O 1
ATOM 4723 N N . SER B 1 32 ? 4.429 55.474 35.473 1.00 23.25 325 SER B N 1
ATOM 4724 C CA . SER B 1 32 ? 4.179 55.634 36.896 1.00 21.76 325 SER B CA 1
ATOM 4725 C C . SER B 1 32 ? 4.170 54.277 37.591 1.00 22.81 325 SER B C 1
ATOM 4726 O O . SER B 1 32 ? 3.881 53.245 36.980 1.00 23.21 325 SER B O 1
ATOM 4729 N N . TYR B 1 33 ? 4.495 54.291 38.885 1.00 22.58 326 TYR B N 1
ATOM 4730 C CA . TYR B 1 33 ? 4.426 53.079 39.690 1.00 23.88 326 TYR B CA 1
ATOM 4731 C C . TYR B 1 33 ? 2.992 52.634 39.949 1.00 23.49 326 TYR B C 1
ATOM 4732 O O . TYR B 1 33 ? 2.779 51.486 40.352 1.00 24.21 326 TYR B O 1
ATOM 4741 N N . ALA B 1 34 ? 2.009 53.512 39.738 1.00 22.58 327 ALA B N 1
ATOM 4742 C CA . ALA B 1 34 ? 0.622 53.200 40.039 1.00 23.50 327 ALA B CA 1
ATOM 4743 C C . ALA B 1 34 ? -0.248 53.348 38.796 1.00 22.77 327 ALA B C 1
ATOM 4744 O O . ALA B 1 34 ? -0.012 54.244 37.979 1.00 22.49 327 ALA B O 1
ATOM 4746 N N . PRO B 1 35 ? -1.257 52.500 38.628 1.00 24.24 328 PRO B N 1
ATOM 4747 C CA . PRO B 1 35 ? -2.142 52.612 37.463 1.00 23.19 328 PRO B CA 1
ATOM 4748 C C . PRO B 1 35 ? -3.250 53.619 37.712 1.00 23.02 328 PRO B C 1
ATOM 4749 O O . PRO B 1 35 ? -3.546 53.958 38.869 1.00 22.91 328 PRO B O 1
ATOM 4753 N N . PRO B 1 36 ? -3.886 54.121 36.653 1.00 21.60 329 PRO B N 1
ATOM 4754 C CA . PRO B 1 36 ? -5.074 54.964 36.839 1.00 21.82 329 PRO B CA 1
ATOM 4755 C C . PRO B 1 36 ? -6.167 54.206 37.579 1.00 22.46 329 PRO B C 1
ATOM 4756 O O . PRO B 1 36 ? -6.347 53.001 37.395 1.00 20.91 329 PRO B O 1
ATOM 4760 N N . ARG B 1 37 ? -6.897 54.926 38.427 1.00 19.39 330 ARG B N 1
ATOM 4761 C CA . ARG B 1 37 ? -7.958 54.337 39.244 1.00 20.11 330 ARG B CA 1
ATOM 4762 C C . ARG B 1 37 ? -9.306 54.919 38.843 1.00 20.94 330 ARG B C 1
ATOM 4763 O O . ARG B 1 37 ? -9.662 56.031 39.275 1.00 18.82 330 ARG B O 1
ATOM 4771 N N . PRO B 1 38 ? -10.082 54.225 38.016 1.00 21.66 331 PRO B N 1
ATOM 4772 C CA . PRO B 1 38 ? -11.410 54.727 37.653 1.00 20.79 331 PRO B CA 1
ATOM 4773 C C . PRO B 1 38 ? -12.362 54.677 38.838 1.00 21.02 331 PRO B C 1
ATOM 4774 O O . PRO B 1 38 ? -12.169 53.930 39.799 1.00 21.01 331 PRO B O 1
ATOM 4778 N N . GLY B 1 39 ? -13.407 55.498 38.755 1.00 19.61 332 GLY B N 1
ATOM 4779 C CA . GLY B 1 39 ? -14.407 55.544 39.809 1.00 21.43 332 GLY B CA 1
ATOM 4780 C C . GLY B 1 39 ? -13.885 56.031 41.143 1.00 21.55 332 GLY B C 1
ATOM 4781 O O . GLY B 1 39 ? -14.335 55.553 42.190 1.00 21.80 332 GLY B O 1
ATOM 4782 N N . THR B 1 40 ? -12.942 56.968 41.134 1.00 19.17 333 THR B N 1
ATOM 4783 C CA . THR B 1 40 ? -12.355 57.501 42.358 1.00 21.25 333 THR B CA 1
ATOM 4784 C C . THR B 1 40 ? -13.081 58.774 42.777 1.00 20.11 333 THR B C 1
ATOM 4785 O O . THR B 1 40 ? -13.326 59.655 41.949 1.00 17.72 333 THR B O 1
ATOM 4789 N N . LEU B 1 41 ? -13.412 58.866 44.062 1.00 21.61 334 LEU B N 1
ATOM 4790 C CA . LEU B 1 41 ? -14.001 60.071 44.632 1.00 23.80 334 LEU B CA 1
ATOM 4791 C C . LEU B 1 41 ? -12.903 61.092 44.912 1.00 21.33 334 LEU B C 1
ATOM 4792 O O . LEU B 1 41 ? -12.000 60.830 45.714 1.00 20.10 334 LEU B O 1
ATOM 4797 N N . ALA B 1 42 ? -12.979 62.254 44.259 1.00 19.53 335 ALA B N 1
ATOM 4798 C CA . ALA B 1 42 ? -11.943 63.273 44.351 1.00 19.00 335 ALA B CA 1
ATOM 4799 C C . ALA B 1 42 ? -12.563 64.647 44.567 1.00 18.60 335 ALA B C 1
ATOM 4800 O O . ALA B 1 42 ? -13.634 64.960 44.036 1.00 18.77 335 ALA B O 1
ATOM 4802 N N . ARG B 1 43 ? -11.855 65.475 45.330 1.00 18.34 336 ARG B N 1
ATOM 4803 C CA . ARG B 1 43 ? -12.361 66.766 45.781 1.00 19.31 336 ARG B CA 1
ATOM 4804 C C . ARG B 1 43 ? -11.206 67.754 45.851 1.00 17.84 336 ARG B C 1
ATOM 4805 O O . ARG B 1 43 ? -10.237 67.520 46.580 1.00 18.52 336 ARG B O 1
ATOM 4813 N N . TRP B 1 44 ? -11.302 68.853 45.101 1.00 16.61 337 TRP B N 1
ATOM 4814 C CA . TRP B 1 44 ? -10.242 69.853 45.103 1.00 14.98 337 TRP B CA 1
ATOM 4815 C C . TRP B 1 44 ? -10.470 70.892 46.199 1.00 15.94 337 TRP B C 1
ATOM 4816 O O . TRP B 1 44 ? -11.586 71.085 46.689 1.00 15.33 337 TRP B O 1
ATOM 4827 N N . PHE B 1 45 ? -9.379 71.560 46.580 1.00 15.78 338 PHE B N 1
ATOM 4828 C CA . PHE B 1 45 ? -9.390 72.672 47.523 1.00 17.04 338 PHE B CA 1
ATOM 4829 C C . PHE B 1 45 ? -8.532 73.798 46.967 1.00 17.31 338 PHE B C 1
ATOM 4830 O O . PHE B 1 45 ? -7.405 73.558 46.522 1.00 17.67 338 PHE B O 1
ATOM 4838 N N . VAL B 1 46 ? -9.048 75.023 47.008 1.00 17.54 339 VAL B N 1
ATOM 4839 C CA . VAL B 1 46 ? -8.259 76.218 46.731 1.00 17.70 339 VAL B CA 1
ATOM 4840 C C . VAL B 1 46 ? -8.105 76.983 48.038 1.00 17.80 339 VAL B C 1
ATOM 4841 O O . VAL B 1 46 ? -9.100 77.252 48.726 1.00 16.87 339 VAL B O 1
ATOM 4845 N N . ASN B 1 47 ? -6.853 77.310 48.379 1.00 17.24 340 ASN B N 1
ATOM 4846 C CA . ASN B 1 47 ? -6.430 77.924 49.636 1.00 17.55 340 ASN B CA 1
ATOM 4847 C C . ASN B 1 47 ? -6.475 76.919 50.784 1.00 18.20 340 ASN B C 1
ATOM 4848 O O . ASN B 1 47 ? -7.126 75.874 50.684 1.00 18.57 340 ASN B O 1
ATOM 4853 N N . GLY B 1 48 ? -5.784 77.235 51.883 1.00 18.30 341 GLY B N 1
ATOM 4854 C CA . GLY B 1 48 ? -5.589 76.272 52.953 1.00 18.00 341 GLY B CA 1
ATOM 4855 C C . GLY B 1 48 ? -6.767 76.083 53.885 1.00 19.18 341 GLY B C 1
ATOM 4856 O O . GLY B 1 48 ? -6.834 75.054 54.565 1.00 19.52 341 GLY B O 1
ATOM 4857 N N . ALA B 1 49 ? -7.694 77.044 53.936 1.00 20.36 342 ALA B N 1
ATOM 4858 C CA . ALA B 1 49 ? -8.771 76.989 54.924 1.00 22.12 342 ALA B CA 1
ATOM 4859 C C . ALA B 1 49 ? -9.587 75.707 54.788 1.00 21.45 342 ALA B C 1
ATOM 4860 O O . ALA B 1 49 ? -9.740 74.947 55.751 1.00 23.22 342 ALA B O 1
ATOM 4862 N N . GLY B 1 50 ? -10.122 75.450 53.594 1.00 20.06 343 GLY B N 1
ATOM 4863 C CA . GLY B 1 50 ? -10.888 74.229 53.392 1.00 19.93 343 GLY B CA 1
ATOM 4864 C C . GLY B 1 50 ? -10.025 72.983 53.460 1.00 19.65 343 GLY B C 1
ATOM 4865 O O . GLY B 1 50 ? -10.459 71.944 53.966 1.00 20.13 343 GLY B O 1
ATOM 4866 N N . TYR B 1 51 ? -8.790 73.074 52.961 1.00 18.06 344 TYR B N 1
ATOM 4867 C CA . TYR B 1 51 ? -7.876 71.936 52.990 1.00 17.81 344 TYR B CA 1
ATOM 4868 C C . TYR B 1 51 ? -7.545 71.530 54.422 1.00 18.45 344 TYR B C 1
ATOM 4869 O O . TYR B 1 51 ? -7.686 70.360 54.799 1.00 18.82 344 TYR B O 1
ATOM 4878 N N . PHE B 1 52 ? -7.102 72.491 55.235 1.00 20.21 345 PHE B N 1
ATOM 4879 C CA . PHE B 1 52 ? -6.708 72.183 56.606 1.00 23.17 345 PHE B CA 1
ATOM 4880 C C . PHE B 1 52 ? -7.899 71.733 57.442 1.00 22.04 345 PHE B C 1
ATOM 4881 O O . PHE B 1 52 ? -7.759 70.865 58.311 1.00 21.74 345 PHE B O 1
ATOM 4889 N N . ALA B 1 53 ? -9.077 72.314 57.201 1.00 21.53 346 ALA B N 1
ATOM 4890 C CA . ALA B 1 53 ? -10.264 71.898 57.942 1.00 23.29 346 ALA B CA 1
ATOM 4891 C C . ALA B 1 53 ? -10.661 70.473 57.584 1.00 23.43 346 ALA B C 1
ATOM 4892 O O . ALA B 1 53 ? -11.080 69.702 58.456 1.00 24.99 346 ALA B O 1
ATOM 4894 N N . ALA B 1 54 ? -10.532 70.103 56.306 1.00 22.16 347 ALA B N 1
ATOM 4895 C CA . ALA B 1 54 ? -10.850 68.738 55.898 1.00 21.55 347 ALA B CA 1
ATOM 4896 C C . ALA B 1 54 ? -9.829 67.747 56.443 1.00 21.93 347 ALA B C 1
ATOM 4897 O O . ALA B 1 54 ? -10.187 66.626 56.825 1.00 22.68 347 ALA B O 1
ATOM 4899 N N . VAL B 1 55 ? -8.552 68.144 56.486 1.00 21.35 348 VAL B N 1
ATOM 4900 C CA . VAL B 1 55 ? -7.523 67.301 57.092 1.00 22.11 348 VAL B CA 1
ATOM 4901 C C . VAL B 1 55 ? -7.845 67.043 58.558 1.00 23.98 348 VAL B C 1
ATOM 4902 O O . VAL B 1 55 ? -7.722 65.912 59.049 1.00 24.25 348 VAL B O 1
ATOM 4906 N N . ALA B 1 56 ? -8.266 68.084 59.278 1.00 23.97 349 ALA B N 1
ATOM 4907 C CA . ALA B 1 56 ? -8.637 67.916 60.679 1.00 25.19 349 ALA B CA 1
ATOM 4908 C C . ALA B 1 56 ? -9.777 66.916 60.827 1.00 27.36 349 ALA B C 1
ATOM 4909 O O . ALA B 1 56 ? -9.730 66.024 61.683 1.00 28.44 349 ALA B O 1
ATOM 4911 N N . ASP B 1 57 ? -10.811 67.047 59.992 1.00 28.38 350 ASP B N 1
ATOM 4912 C CA . ASP B 1 57 ? -11.941 66.128 60.066 1.00 30.01 350 ASP B CA 1
ATOM 4913 C C . ASP B 1 57 ? -11.507 64.694 59.791 1.00 29.57 350 ASP B C 1
ATOM 4914 O O . ASP B 1 57 ? -12.008 63.756 60.420 1.00 30.67 350 ASP B O 1
ATOM 4919 N N . ALA B 1 58 ? -10.567 64.506 58.861 1.00 26.83 351 ALA B N 1
ATOM 4920 C CA . ALA B 1 58 ? -10.098 63.159 58.554 1.00 26.11 351 ALA B CA 1
ATOM 4921 C C . ALA B 1 58 ? -9.264 62.590 59.695 1.00 26.96 351 ALA B C 1
ATOM 4922 O O . ALA B 1 58 ? -9.348 61.392 59.994 1.00 28.09 351 ALA B O 1
ATOM 4924 N N . ILE B 1 59 ? -8.457 63.432 60.347 1.00 27.04 352 ILE B N 1
ATOM 4925 C CA . ILE B 1 59 ? -7.664 62.975 61.487 1.00 28.77 352 ILE B CA 1
ATOM 4926 C C . ILE B 1 59 ? -8.576 62.474 62.601 1.00 32.60 352 ILE B C 1
ATOM 4927 O O . ILE B 1 59 ? -8.293 61.457 63.248 1.00 32.96 352 ILE B O 1
ATOM 4932 N N . LEU B 1 60 ? -9.689 63.173 62.834 1.00 35.65 353 LEU B N 1
ATOM 4933 C CA . LEU B 1 60 ? -10.634 62.749 63.861 1.00 39.80 353 LEU B CA 1
ATOM 4934 C C . LEU B 1 60 ? -11.196 61.362 63.576 1.00 41.22 353 LEU B C 1
ATOM 4935 O O . LEU B 1 60 ? -11.435 60.587 64.510 1.00 43.34 353 LEU B O 1
ATOM 4940 N N . ARG B 1 61 ? -11.414 61.027 62.305 1.00 39.77 354 ARG B N 1
ATOM 4941 C CA . ARG B 1 61 ? -11.993 59.739 61.943 1.00 40.73 354 ARG B CA 1
ATOM 4942 C C . ARG B 1 61 ? -10.964 58.620 61.859 1.00 37.28 354 ARG B C 1
ATOM 4943 O O . ARG B 1 61 ? -11.345 57.474 61.600 1.00 37.44 354 ARG B O 1
ATOM 4951 N N . ALA B 1 62 ? -9.684 58.918 62.067 1.00 33.81 355 ALA B N 1
ATOM 4952 C CA . ALA B 1 62 ? -8.651 57.896 61.963 1.00 32.31 355 ALA B CA 1
ATOM 4953 C C . ALA B 1 62 ? -8.862 56.807 63.008 1.00 34.02 355 ALA B C 1
ATOM 4954 O O . ALA B 1 62 ? -9.184 57.086 64.165 1.00 34.24 355 ALA B O 1
ATOM 4956 N N . GLN B 1 63 ? -8.678 55.555 62.591 1.00 35.24 356 GLN B N 1
ATOM 4957 C CA . GLN B 1 63 ? -8.839 54.423 63.488 1.00 38.69 356 GLN B CA 1
ATOM 4958 C C . GLN B 1 63 ? -7.597 53.555 63.625 1.00 37.76 356 GLN B C 1
ATOM 4959 O O . GLN B 1 63 ? -7.467 52.861 64.640 1.00 38.63 356 GLN B O 1
ATOM 4965 N N . GLU B 1 64 ? -6.678 53.581 62.658 1.00 35.84 357 GLU B N 1
ATOM 4966 C CA . GLU B 1 64 ? -5.524 52.691 62.710 1.00 38.71 357 GLU B CA 1
ATOM 4967 C C . GLU B 1 64 ? -4.205 53.426 62.496 1.00 36.38 357 GLU B C 1
ATOM 4968 O O . GLU B 1 64 ? -3.318 53.375 63.355 1.00 33.02 357 GLU B O 1
ATOM 4974 N N . GLU B 1 65 ? -4.054 54.095 61.352 1.00 30.89 358 GLU B N 1
ATOM 4975 C CA . GLU B 1 65 ? -2.779 54.688 60.973 1.00 32.95 358 GLU B CA 1
ATOM 4976 C C . GLU B 1 65 ? -2.989 56.075 60.385 1.00 30.85 358 GLU B C 1
ATOM 4977 O O . GLU B 1 65 ? -4.020 56.359 59.768 1.00 28.90 358 GLU B O 1
ATOM 4983 N N . ILE B 1 66 ? -1.987 56.932 60.574 1.00 27.19 359 ILE B N 1
ATOM 4984 C CA . ILE B 1 66 ? -1.881 58.211 59.878 1.00 27.17 359 ILE B CA 1
ATOM 4985 C C . ILE B 1 66 ? -0.452 58.338 59.369 1.00 24.91 359 ILE B C 1
ATOM 4986 O O . ILE B 1 66 ? 0.498 58.250 60.156 1.00 25.37 359 ILE B O 1
ATOM 4991 N N . PHE B 1 67 ? -0.300 58.537 58.061 1.00 25.96 360 PHE B N 1
ATOM 4992 C CA . PHE B 1 67 ? 0.994 58.774 57.436 1.00 23.23 360 PHE B CA 1
ATOM 4993 C C . PHE B 1 67 ? 1.095 60.244 57.051 1.00 25.95 360 PHE B C 1
ATOM 4994 O O . PHE B 1 67 ? 0.143 60.814 56.511 1.00 23.20 360 PHE B O 1
ATOM 5002 N N . ILE B 1 68 ? 2.245 60.860 57.325 1.00 21.41 361 ILE B N 1
ATOM 5003 C CA . ILE B 1 68 ? 2.455 62.277 57.036 1.00 21.93 361 ILE B CA 1
ATOM 5004 C C . ILE B 1 68 ? 3.844 62.473 56.443 1.00 20.75 361 ILE B C 1
ATOM 5005 O O . ILE B 1 68 ? 4.839 62.019 57.016 1.00 21.36 361 ILE B O 1
ATOM 5010 N N . THR B 1 69 ? 3.911 63.154 55.302 1.00 19.59 362 THR B N 1
ATOM 5011 C CA . THR B 1 69 ? 5.159 63.683 54.769 1.00 19.70 362 THR B CA 1
ATOM 5012 C C . THR B 1 69 ? 5.047 65.195 54.663 1.00 20.25 362 THR B C 1
ATOM 5013 O O . THR B 1 69 ? 4.003 65.722 54.266 1.00 20.81 362 THR B O 1
ATOM 5017 N N . ASP B 1 70 ? 6.127 65.889 55.005 1.00 20.68 363 ASP B N 1
ATOM 5018 C CA . ASP B 1 70 ? 6.145 67.339 54.901 1.00 19.74 363 ASP B CA 1
ATOM 5019 C C . ASP B 1 70 ? 7.561 67.805 54.611 1.00 19.26 363 ASP B C 1
ATOM 5020 O O . ASP B 1 70 ? 8.524 67.293 55.186 1.00 19.94 363 ASP B O 1
ATOM 5025 N N . TRP B 1 71 ? 7.676 68.766 53.698 1.00 17.84 364 TRP B N 1
ATOM 5026 C CA . TRP B 1 71 ? 8.903 69.543 53.609 1.00 17.75 364 TRP B CA 1
ATOM 5027 C C . TRP B 1 71 ? 9.119 70.330 54.895 1.00 17.82 364 TRP B C 1
ATOM 5028 O O . TRP B 1 71 ? 10.244 70.420 55.401 1.00 19.09 364 TRP B O 1
ATOM 5039 N N . TRP B 1 72 ? 8.041 70.886 55.448 1.00 16.70 365 TRP B N 1
ATOM 5040 C CA . TRP B 1 72 ? 8.058 71.595 56.720 1.00 16.49 365 TRP B CA 1
ATOM 5041 C C . TRP B 1 72 ? 6.754 71.311 57.450 1.00 16.92 365 TRP B C 1
ATOM 5042 O O . TRP B 1 72 ? 5.672 71.480 56.879 1.00 17.05 365 TRP B O 1
ATOM 5053 N N . LEU B 1 73 ? 6.860 70.875 58.701 1.00 18.11 366 LEU B N 1
ATOM 5054 C CA . LEU B 1 73 ? 5.706 70.650 59.562 1.00 19.95 366 LEU B CA 1
ATOM 5055 C C . LEU B 1 73 ? 5.847 71.531 60.796 1.00 20.14 366 LEU B C 1
ATOM 5056 O O . LEU B 1 73 ? 6.799 71.374 61.568 1.00 20.89 366 LEU B O 1
ATOM 5061 N N . SER B 1 74 ? 4.900 72.453 60.978 1.00 19.59 367 SER B N 1
ATOM 5062 C CA . SER B 1 74 ? 4.861 73.287 62.171 1.00 19.89 367 SER B CA 1
ATOM 5063 C C . SER B 1 74 ? 3.941 72.620 63.183 1.00 21.15 367 SER B C 1
ATOM 5064 O O . SER B 1 74 ? 2.721 72.579 62.960 1.00 21.44 367 SER B O 1
ATOM 5067 N N . PRO B 1 75 ? 4.464 72.080 64.287 1.00 22.66 368 PRO B N 1
ATOM 5068 C CA . PRO B 1 75 ? 3.613 71.280 65.183 1.00 23.81 368 PRO B CA 1
ATOM 5069 C C . PRO B 1 75 ? 2.441 72.046 65.773 1.00 24.40 368 PRO B C 1
ATOM 5070 O O . PRO B 1 75 ? 1.369 71.459 65.966 1.00 25.35 368 PRO B O 1
ATOM 5074 N N . GLU B 1 76 ? 2.601 73.338 66.050 1.00 23.20 369 GLU B N 1
ATOM 5075 C CA . GLU B 1 76 ? 1.580 74.116 66.739 1.00 23.97 369 GLU B CA 1
ATOM 5076 C C . GLU B 1 76 ? 0.642 74.857 65.791 1.00 22.23 369 GLU B C 1
ATOM 5077 O O . GLU B 1 76 ? -0.110 75.725 66.243 1.00 23.30 369 GLU B O 1
ATOM 5083 N N . VAL B 1 77 ? 0.661 74.541 64.496 1.00 21.81 370 VAL B N 1
ATOM 5084 C CA . VAL B 1 77 ? -0.246 75.200 63.565 1.00 20.48 370 VAL B CA 1
ATOM 5085 C C . VAL B 1 77 ? -1.672 74.731 63.825 1.00 22.55 370 VAL B C 1
ATOM 5086 O O . VAL B 1 77 ? -1.914 73.569 64.186 1.00 23.46 370 VAL B O 1
ATOM 5090 N N . TYR B 1 78 ? -2.628 75.640 63.661 1.00 22.45 371 TYR B N 1
ATOM 5091 C CA . TYR B 1 78 ? -4.037 75.328 63.851 1.00 23.51 371 TYR B CA 1
ATOM 5092 C C . TYR B 1 78 ? -4.690 74.981 62.522 1.00 21.84 371 TYR B C 1
ATOM 5093 O O . TYR B 1 78 ? -4.455 75.646 61.510 1.00 20.95 371 TYR B O 1
ATOM 5102 N N . LEU B 1 79 ? -5.514 73.934 62.534 1.00 22.70 372 LEU B N 1
ATOM 5103 C CA . LEU B 1 79 ? -6.183 73.473 61.326 1.00 23.06 372 LEU B CA 1
ATOM 5104 C C . LEU B 1 79 ? -7.526 74.152 61.098 1.00 23.93 372 LEU B C 1
ATOM 5105 O O . LEU B 1 79 ? -8.086 74.029 60.003 1.00 24.45 372 LEU B O 1
ATOM 5110 N N . LYS B 1 80 ? -8.052 74.855 62.101 1.00 26.15 373 LYS B N 1
ATOM 5111 C CA . LYS B 1 80 ? -9.254 75.665 61.968 1.00 27.23 373 LYS B CA 1
ATOM 5112 C C . LYS B 1 80 ? -9.034 76.977 62.706 1.00 26.44 373 LYS B C 1
ATOM 5113 O O . LYS B 1 80 ? -8.393 76.999 63.761 1.00 26.22 373 LYS B O 1
ATOM 5119 N N . ARG B 1 81 ? -9.557 78.065 62.147 1.00 26.18 374 ARG B N 1
ATOM 5120 C CA . ARG B 1 81 ? -9.325 79.407 62.659 1.00 26.82 374 ARG B CA 1
ATOM 5121 C C . ARG B 1 81 ? -10.644 80.147 62.828 1.00 29.07 374 ARG B C 1
ATOM 5122 O O . ARG B 1 81 ? -11.605 79.884 62.098 1.00 28.67 374 ARG B O 1
ATOM 5130 N N . PRO B 1 82 ? -10.722 81.085 63.788 1.00 30.46 375 PRO B N 1
ATOM 5131 C CA . PRO B 1 82 ? -9.673 81.418 64.759 1.00 31.30 375 PRO B CA 1
ATOM 5132 C C . PRO B 1 82 ? -9.621 80.414 65.901 1.00 30.90 375 PRO B C 1
ATOM 5133 O O . PRO B 1 82 ? -10.653 79.856 66.277 1.00 31.34 375 PRO B O 1
ATOM 5137 N N . ALA B 1 83 ? -8.429 80.190 66.444 1.00 29.40 376 ALA B N 1
ATOM 5138 C CA . ALA B 1 83 ? -8.285 79.259 67.552 1.00 30.23 376 ALA B CA 1
ATOM 5139 C C . ALA B 1 83 ? -8.888 79.844 68.823 1.00 33.23 376 ALA B C 1
ATOM 5140 O O . ALA B 1 83 ? -8.718 81.029 69.126 1.00 33.20 376 ALA B O 1
ATOM 5142 N N . HIS B 1 84 ? -9.607 79.003 69.565 1.00 35.92 377 HIS B N 1
ATOM 5143 C CA . HIS B 1 84 ? -10.127 79.371 70.871 1.00 39.66 377 HIS B CA 1
ATOM 5144 C C . HIS B 1 84 ? -9.655 78.450 71.984 1.00 39.71 377 HIS B C 1
ATOM 5145 O O . HIS B 1 84 ? -9.893 78.756 73.157 1.00 40.35 377 HIS B O 1
ATOM 5152 N N . SER B 1 85 ? -8.994 77.345 71.657 1.00 38.54 378 SER B N 1
ATOM 5153 C CA . SER B 1 85 ? -8.545 76.377 72.649 1.00 39.63 378 SER B CA 1
ATOM 5154 C C . SER B 1 85 ? -7.466 75.509 72.012 1.00 40.83 378 SER B C 1
ATOM 5155 O O . SER B 1 85 ? -7.017 75.771 70.892 1.00 38.32 378 SER B O 1
ATOM 5158 N N . ASP B 1 86 ? -7.054 74.463 72.733 1.00 46.64 379 ASP B N 1
ATOM 5159 C CA . ASP B 1 86 ? -6.136 73.480 72.173 1.00 50.55 379 ASP B CA 1
ATOM 5160 C C . ASP B 1 86 ? -6.773 72.682 71.044 1.00 42.74 379 ASP B C 1
ATOM 5161 O O . ASP B 1 86 ? -6.050 72.067 70.251 1.00 37.03 379 ASP B O 1
ATOM 5166 N N . ASP B 1 87 ? -8.102 72.671 70.962 1.00 40.99 380 ASP B N 1
ATOM 5167 C CA . ASP B 1 87 ? -8.783 71.937 69.905 1.00 38.04 380 ASP B CA 1
ATOM 5168 C C . ASP B 1 87 ? -8.342 72.442 68.539 1.00 35.58 380 ASP B C 1
ATOM 5169 O O . ASP B 1 87 ? -8.099 73.638 68.346 1.00 35.78 380 ASP B O 1
ATOM 5174 N N . TRP B 1 88 ? -8.221 71.509 67.597 1.00 31.68 381 TRP B N 1
ATOM 5175 C CA . TRP B 1 88 ? -7.873 71.749 66.199 1.00 27.35 381 TRP B CA 1
ATOM 5176 C C . TRP B 1 88 ? -6.416 72.148 65.997 1.00 25.80 381 TRP B C 1
ATOM 5177 O O . TRP B 1 88 ? -6.034 72.493 64.872 1.00 25.28 381 TRP B O 1
ATOM 5188 N N . ARG B 1 89 ? -5.587 72.114 67.040 1.00 25.91 382 ARG B N 1
ATOM 5189 C CA . ARG B 1 89 ? -4.151 72.277 66.849 1.00 25.14 382 ARG B CA 1
ATOM 5190 C C . ARG B 1 89 ? -3.549 70.944 66.424 1.00 25.14 382 ARG B C 1
ATOM 5191 O O . ARG B 1 89 ? -3.860 69.902 67.008 1.00 25.85 382 ARG B O 1
ATOM 5199 N N . LEU B 1 90 ? -2.681 70.984 65.410 1.00 24.61 383 LEU B N 1
ATOM 5200 C CA . LEU B 1 90 ? -2.215 69.758 64.765 1.00 23.95 383 LEU B CA 1
ATOM 5201 C C . LEU B 1 90 ? -1.594 68.791 65.769 1.00 24.30 383 LEU B C 1
ATOM 5202 O O . LEU B 1 90 ? -1.962 67.611 65.816 1.00 24.06 383 LEU B O 1
ATOM 5207 N N . ASP B 1 91 ? -0.656 69.272 66.590 1.00 24.82 384 ASP B N 1
ATOM 5208 C CA . ASP B 1 91 ? 0.026 68.375 67.521 1.00 27.07 384 ASP B CA 1
ATOM 5209 C C . ASP B 1 91 ? -0.941 67.806 68.553 1.00 28.42 384 ASP B C 1
ATOM 5210 O O . ASP B 1 91 ? -0.826 66.637 68.943 1.00 29.11 384 A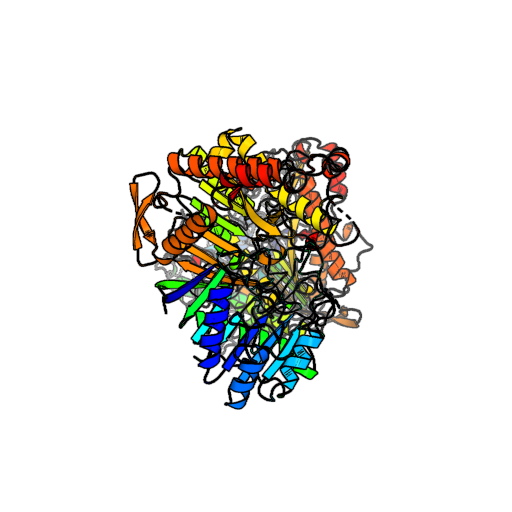SP B O 1
ATOM 5215 N N . ILE B 1 92 ? -1.903 68.616 69.003 1.00 28.02 385 ILE B N 1
ATOM 5216 C CA . ILE B 1 92 ? -2.901 68.130 69.951 1.00 29.40 385 ILE B CA 1
ATOM 5217 C C . ILE B 1 92 ? -3.747 67.033 69.317 1.00 29.25 385 ILE B C 1
ATOM 5218 O O . ILE B 1 92 ? -4.034 66.007 69.945 1.00 29.80 385 ILE B O 1
ATOM 5223 N N . MET B 1 93 ? -4.151 67.227 68.059 1.00 28.68 386 MET B N 1
ATOM 5224 C CA . MET B 1 93 ? -4.977 66.227 67.391 1.00 30.50 386 MET B CA 1
ATOM 5225 C C . MET B 1 93 ? -4.223 64.914 67.215 1.00 30.66 386 MET B C 1
ATOM 5226 O O . MET B 1 93 ? -4.773 63.835 67.468 1.00 32.02 386 MET B O 1
ATOM 5231 N N . LEU B 1 94 ? -2.958 64.988 66.790 1.00 28.89 387 LEU B N 1
ATOM 5232 C CA . LEU B 1 94 ? -2.159 63.780 66.616 1.00 29.00 387 LEU B CA 1
ATOM 5233 C C . LEU B 1 94 ? -1.934 63.069 67.944 1.00 30.94 387 LEU B C 1
ATOM 5234 O O . LEU B 1 94 ? -1.986 61.835 68.015 1.00 31.48 387 LEU B O 1
ATOM 5239 N N . LYS B 1 95 ? -1.682 63.834 69.008 1.00 31.17 388 LYS B N 1
ATOM 5240 C CA . LYS B 1 95 ? -1.458 63.236 70.319 1.00 33.29 388 LYS B CA 1
ATOM 5241 C C . LYS B 1 95 ? -2.701 62.505 70.815 1.00 34.56 388 LYS B C 1
ATOM 5242 O O . LYS B 1 95 ? -2.603 61.405 71.373 1.00 35.76 388 LYS B O 1
ATOM 5248 N N . ARG B 1 96 ? -3.881 63.096 70.612 1.00 34.78 389 ARG B N 1
ATOM 5249 C CA . ARG B 1 96 ? -5.114 62.463 71.071 1.00 36.39 389 ARG B CA 1
ATOM 5250 C C . ARG B 1 96 ? -5.378 61.158 70.329 1.00 36.02 389 ARG B C 1
ATOM 5251 O O . ARG B 1 96 ? -5.783 60.161 70.938 1.00 38.03 389 ARG B O 1
ATOM 5259 N N . LYS B 1 97 ? -5.162 61.143 69.011 1.00 34.45 390 LYS B N 1
ATOM 5260 C CA . LYS B 1 97 ? -5.369 59.912 68.254 1.00 34.11 390 LYS B CA 1
ATOM 5261 C C . LYS B 1 97 ? -4.339 58.855 68.631 1.00 34.67 390 LYS B C 1
ATOM 5262 O O . LYS B 1 97 ? -4.669 57.666 68.724 1.00 34.14 390 LYS B O 1
ATOM 5268 N N . ALA B 1 98 ? -3.089 59.269 68.856 1.00 33.70 391 ALA B N 1
ATOM 5269 C CA . ALA B 1 98 ? -2.057 58.319 69.256 1.00 33.84 391 ALA B CA 1
ATOM 5270 C C . ALA B 1 98 ? -2.399 57.665 70.588 1.00 36.51 391 ALA B C 1
ATOM 5271 O O . ALA B 1 98 ? -2.104 56.484 70.804 1.00 37.96 391 ALA B O 1
ATOM 5273 N N . GLU B 1 99 ? -3.028 58.420 71.492 1.00 39.27 392 GLU B N 1
ATOM 5274 C CA . GLU B 1 99 ? -3.468 57.848 72.758 1.00 42.55 392 GLU B CA 1
ATOM 5275 C C . GLU B 1 99 ? -4.514 56.760 72.547 1.00 42.61 392 GLU B C 1
ATOM 5276 O O . GLU B 1 99 ? -4.569 55.796 73.319 1.00 44.85 392 GLU B O 1
ATOM 5282 N N . GLU B 1 100 ? -5.344 56.893 71.511 1.00 41.16 393 GLU B N 1
ATOM 5283 C CA . GLU B 1 100 ? -6.382 55.915 71.208 1.00 44.84 393 GLU B CA 1
ATOM 5284 C C . GLU B 1 100 ? -5.860 54.720 70.426 1.00 44.33 393 GLU B C 1
ATOM 5285 O O . GLU B 1 100 ? -6.658 53.865 70.027 1.00 40.84 393 GLU B O 1
ATOM 5291 N N . GLY B 1 101 ? -4.553 54.643 70.193 1.00 42.44 394 GLY B N 1
ATOM 5292 C CA . GLY B 1 101 ? -3.960 53.529 69.488 1.00 41.42 394 GLY B CA 1
ATOM 5293 C C . GLY B 1 101 ? -3.605 53.792 68.043 1.00 39.46 394 GLY B C 1
ATOM 5294 O O . GLY B 1 101 ? -3.117 52.876 67.372 1.00 38.56 394 GLY B O 1
ATOM 5295 N N . VAL B 1 102 ? -3.833 55.004 67.537 1.00 35.15 395 VAL B N 1
ATOM 5296 C CA . VAL B 1 102 ? -3.472 55.309 66.157 1.00 35.86 395 VAL B CA 1
ATOM 5297 C C . VAL B 1 102 ? -1.958 55.426 66.050 1.00 32.44 395 VAL B C 1
ATOM 5298 O O . VAL B 1 102 ? -1.316 56.133 66.838 1.00 34.10 395 VAL B O 1
ATOM 5302 N N . ARG B 1 103 ? -1.381 54.720 65.082 1.00 34.77 396 ARG B N 1
ATOM 5303 C CA . ARG B 1 103 ? 0.055 54.764 64.832 1.00 34.99 396 ARG B CA 1
ATOM 5304 C C . ARG B 1 103 ? 0.333 55.861 63.808 1.00 32.30 396 ARG B C 1
ATOM 5305 O O . ARG B 1 103 ? -0.046 55.739 62.638 1.00 28.35 396 ARG B O 1
ATOM 5313 N N . VAL B 1 104 ? 0.991 56.930 64.250 1.00 29.31 397 VAL B N 1
ATOM 5314 C CA . VAL B 1 104 ? 1.290 58.085 63.412 1.00 28.75 397 VAL B CA 1
ATOM 5315 C C . VAL B 1 104 ? 2.736 57.985 62.949 1.00 28.58 397 VAL B C 1
ATOM 5316 O O . VAL B 1 104 ? 3.663 58.069 63.763 1.00 30.15 397 VAL B O 1
ATOM 5320 N N . SER B 1 105 ? 2.935 57.826 61.645 1.00 27.39 398 SER B N 1
ATOM 5321 C CA . SER B 1 105 ? 4.264 57.737 61.055 1.00 27.06 398 SER B CA 1
ATOM 5322 C C . SER B 1 105 ? 4.510 58.968 60.195 1.00 25.29 398 SER B C 1
ATOM 5323 O O . SER B 1 105 ? 3.708 59.279 59.307 1.00 24.24 398 SER B O 1
ATOM 5326 N N . ILE B 1 106 ? 5.617 59.663 60.458 1.00 25.75 399 ILE B N 1
ATOM 5327 C CA . ILE B 1 106 ? 5.884 60.973 59.871 1.00 24.52 399 ILE B CA 1
ATOM 5328 C C . ILE B 1 106 ? 7.266 60.967 59.233 1.00 23.55 399 ILE B C 1
ATOM 5329 O O . ILE B 1 106 ? 8.246 60.560 59.868 1.00 24.02 399 ILE B O 1
ATOM 5334 N N . LEU B 1 107 ? 7.345 61.433 57.988 1.00 22.06 400 LEU B N 1
ATOM 5335 C CA . LEU B 1 107 ? 8.608 61.610 57.280 1.00 21.83 400 LEU B CA 1
ATOM 5336 C C . LEU B 1 107 ? 8.828 63.098 57.034 1.00 21.28 400 LEU B C 1
ATOM 5337 O O . LEU B 1 107 ? 8.028 63.740 56.346 1.00 20.77 400 LEU B O 1
ATOM 5342 N N . LEU B 1 108 ? 9.905 63.639 57.595 1.00 22.12 401 LEU B N 1
ATOM 5343 C CA . LEU B 1 108 ? 10.229 65.052 57.477 1.00 21.19 401 LEU B CA 1
ATOM 5344 C C . LEU B 1 108 ? 11.516 65.242 56.686 1.00 21.47 401 LEU B C 1
ATOM 5345 O O . LEU B 1 108 ? 12.437 64.424 56.757 1.00 22.44 401 LEU B O 1
ATOM 5350 N N . PHE B 1 109 ? 11.577 66.339 55.935 1.00 19.79 402 PHE B N 1
ATOM 5351 C CA . PHE B 1 109 ? 12.816 66.704 55.264 1.00 19.78 402 PHE B CA 1
ATOM 5352 C C . PHE B 1 109 ? 13.818 67.235 56.283 1.00 20.75 402 PHE B C 1
ATOM 5353 O O . PHE B 1 109 ? 13.487 68.093 57.108 1.00 20.99 402 PHE B O 1
ATOM 5361 N N . LYS B 1 110 ? 15.043 66.720 56.227 1.00 22.66 403 LYS B N 1
ATOM 5362 C CA . LYS B 1 110 ? 16.122 67.156 57.106 1.00 24.63 403 LYS B CA 1
ATOM 5363 C C . LYS B 1 110 ? 16.950 68.198 56.364 1.00 25.47 403 LYS B C 1
ATOM 5364 O O . LYS B 1 110 ? 17.698 67.865 55.440 1.00 25.31 403 LYS B O 1
ATOM 5370 N N . GLU B 1 111 ? 16.815 69.455 56.771 1.00 26.60 404 GLU B N 1
ATOM 5371 C CA . GLU B 1 111 ? 17.511 70.546 56.112 1.00 30.46 404 GLU B CA 1
ATOM 5372 C C . GLU B 1 111 ? 18.933 70.689 56.646 1.00 35.30 404 GLU B C 1
ATOM 5373 O O . GLU B 1 111 ? 19.270 70.218 57.736 1.00 35.55 404 GLU B O 1
ATOM 5379 N N . VAL B 1 112 ? 19.779 71.336 55.846 1.00 40.46 405 VAL B N 1
ATOM 5380 C CA . VAL B 1 112 ? 21.039 71.865 56.355 1.00 46.76 405 VAL B CA 1
ATOM 5381 C C . VAL B 1 112 ? 20.710 73.074 57.220 1.00 50.61 405 VAL B C 1
ATOM 5382 O O . VAL B 1 112 ? 20.150 74.063 56.733 1.00 50.40 405 VAL B O 1
ATOM 5386 N N . GLU B 1 113 ? 21.056 72.996 58.510 1.00 54.89 406 GLU B N 1
ATOM 5387 C CA . GLU B 1 113 ? 20.424 73.856 59.510 1.00 57.58 406 GLU B CA 1
ATOM 5388 C C . GLU B 1 113 ? 20.617 75.337 59.204 1.00 57.45 406 GLU B C 1
ATOM 5389 O O . GLU B 1 113 ? 19.671 76.127 59.292 1.00 56.24 406 GLU B O 1
ATOM 5395 N N . LEU B 1 114 ? 21.837 75.742 58.863 1.00 58.42 407 LEU B N 1
ATOM 5396 C CA . LEU B 1 114 ? 22.060 77.153 58.579 1.00 57.81 407 LEU B CA 1
ATOM 5397 C C . LEU B 1 114 ? 21.575 77.563 57.193 1.00 56.50 407 LEU B C 1
ATOM 5398 O O . LEU B 1 114 ? 21.478 78.765 56.920 1.00 56.11 407 LEU B O 1
ATOM 5403 N N . ALA B 1 115 ? 21.249 76.604 56.323 1.00 55.21 408 ALA B N 1
ATOM 5404 C CA . ALA B 1 115 ? 20.785 76.939 54.981 1.00 53.83 408 ALA B CA 1
ATOM 5405 C C . ALA B 1 115 ? 19.299 77.286 54.965 1.00 51.92 408 ALA B C 1
ATOM 5406 O O . ALA B 1 115 ? 18.888 78.226 54.275 1.00 51.62 408 ALA B O 1
ATOM 5408 N N . LEU B 1 116 ? 18.482 76.537 55.707 1.00 50.58 409 LEU B N 1
ATOM 5409 C CA . LEU B 1 116 ? 17.052 76.792 55.810 1.00 48.64 409 LEU B CA 1
ATOM 5410 C C . LEU B 1 116 ? 16.666 76.940 57.274 1.00 47.41 409 LEU B C 1
ATOM 5411 O O . LEU B 1 116 ? 17.278 76.335 58.157 1.00 48.07 409 LEU B O 1
ATOM 5416 N N . GLY B 1 117 ? 15.632 77.737 57.525 1.00 45.06 410 GLY B N 1
ATOM 5417 C CA . GLY B 1 117 ? 15.179 77.952 58.885 1.00 43.33 410 GLY B CA 1
ATOM 5418 C C . GLY B 1 117 ? 13.904 77.212 59.239 1.00 40.36 410 GLY B C 1
ATOM 5419 O O . GLY B 1 117 ? 13.103 77.710 60.033 1.00 41.10 410 GLY B O 1
ATOM 5420 N N . ILE B 1 118 ? 13.702 76.023 58.664 1.00 37.38 411 ILE B N 1
ATOM 5421 C CA . ILE B 1 118 ? 12.491 75.260 58.956 1.00 33.75 411 ILE B CA 1
ATOM 5422 C C . ILE B 1 118 ? 12.586 74.496 60.271 1.00 31.50 411 ILE B C 1
ATOM 5423 O O . ILE B 1 118 ? 11.547 74.135 60.839 1.00 30.37 411 ILE B O 1
ATOM 5428 N N . ASN B 1 119 ? 13.800 74.228 60.758 1.00 29.74 412 ASN B N 1
ATOM 5429 C CA . ASN B 1 119 ? 14.028 73.613 62.067 1.00 28.25 412 ASN B CA 1
ATOM 5430 C C . ASN B 1 119 ? 13.282 72.282 62.199 1.00 27.10 412 ASN B C 1
ATOM 5431 O O . ASN B 1 119 ? 12.412 72.103 63.055 1.00 27.67 412 ASN B O 1
ATOM 5436 N N . SER B 1 120 ? 13.648 71.336 61.328 1.00 24.38 413 SER B N 1
ATOM 5437 C CA . SER B 1 120 ? 13.046 70.008 61.388 1.00 23.42 413 SER B CA 1
ATOM 5438 C C . SER B 1 120 ? 13.397 69.294 62.688 1.00 25.11 413 SER B C 1
ATOM 5439 O O . SER B 1 120 ? 12.654 68.409 63.129 1.00 24.47 413 SER B O 1
ATOM 5442 N N . GLY B 1 121 ? 14.523 69.656 63.307 1.00 26.60 414 GLY B N 1
ATOM 5443 C CA . GLY B 1 121 ? 14.862 69.086 64.601 1.00 27.27 414 GLY B CA 1
ATOM 5444 C C . GLY B 1 121 ? 13.858 69.448 65.679 1.00 27.60 414 GLY B C 1
ATOM 5445 O O . GLY B 1 121 ? 13.447 68.594 66.468 1.00 29.57 414 GLY B O 1
ATOM 5446 N N . TYR B 1 122 ? 13.450 70.719 65.731 1.00 26.91 415 TYR B N 1
ATOM 5447 C CA . TYR B 1 122 ? 12.403 71.109 66.670 1.00 28.38 415 TYR B CA 1
ATOM 5448 C C . TYR B 1 122 ? 11.096 70.393 66.360 1.00 27.04 415 TYR B C 1
ATOM 5449 O O . TYR B 1 122 ? 10.385 69.960 67.274 1.00 26.82 415 TYR B O 1
ATOM 5458 N N . SER B 1 123 ? 10.759 70.273 65.074 1.00 25.95 416 SER B N 1
ATOM 5459 C CA . SER B 1 123 ? 9.532 69.586 64.687 1.00 26.11 416 SER B CA 1
ATOM 5460 C C . SER B 1 123 ? 9.543 68.139 65.161 1.00 26.78 416 SER B C 1
ATOM 5461 O O . SER B 1 123 ? 8.574 67.663 65.764 1.00 27.22 416 SER B O 1
ATOM 5464 N N . LYS B 1 124 ? 10.643 67.426 64.907 1.00 28.00 417 LYS B N 1
ATOM 5465 C CA . LYS B 1 124 ? 10.707 66.012 65.261 1.00 30.42 417 LYS B CA 1
ATOM 5466 C C . LYS B 1 124 ? 10.644 65.819 66.769 1.00 30.94 417 LYS B C 1
ATOM 5467 O O . LYS B 1 124 ? 9.859 65.005 67.267 1.00 31.64 417 LYS B O 1
ATOM 5473 N N . ARG B 1 125 ? 11.478 66.553 67.512 1.00 31.34 418 ARG B N 1
ATOM 5474 C CA . ARG B 1 125 ? 11.461 66.449 68.967 1.00 33.97 418 ARG B CA 1
ATOM 5475 C C . ARG B 1 125 ? 10.066 66.722 69.518 1.00 32.87 418 ARG B C 1
ATOM 5476 O O . ARG B 1 125 ? 9.529 65.925 70.293 1.00 33.94 418 ARG B O 1
ATOM 5484 N N . ALA B 1 126 ? 9.446 67.828 69.099 1.00 31.14 419 ALA B N 1
ATOM 5485 C CA . ALA B 1 126 ? 8.121 68.169 69.609 1.00 30.53 419 ALA B CA 1
ATOM 5486 C C . ALA B 1 126 ? 7.099 67.084 69.284 1.00 30.74 419 ALA B C 1
ATOM 5487 O O . ALA B 1 126 ? 6.225 66.779 70.104 1.00 32.41 419 ALA B O 1
ATOM 5489 N N . LEU B 1 127 ? 7.200 66.480 68.096 1.00 29.71 420 LEU B N 1
ATOM 5490 C CA . LEU B 1 127 ? 6.233 65.458 67.705 1.00 29.67 420 LEU B CA 1
ATOM 5491 C C . LEU B 1 127 ? 6.438 64.165 68.488 1.00 32.10 420 LEU B C 1
ATOM 5492 O O . LEU B 1 127 ? 5.469 63.570 68.975 1.00 33.08 420 LEU B O 1
ATOM 5497 N N . MET B 1 128 ? 7.691 63.715 68.621 1.00 33.12 421 MET B N 1
ATOM 5498 C CA . MET B 1 128 ? 7.965 62.471 69.336 1.00 36.77 421 MET B CA 1
ATOM 5499 C C . MET B 1 128 ? 7.589 62.567 70.809 1.00 35.69 421 MET B C 1
ATOM 5500 O O . MET B 1 128 ? 7.184 61.565 71.410 1.00 35.93 421 MET B O 1
ATOM 5505 N N . LEU B 1 129 ? 7.719 63.754 71.402 1.00 35.62 422 LEU B N 1
ATOM 5506 C CA . LEU B 1 129 ? 7.395 63.945 72.811 1.00 38.46 422 LEU B CA 1
ATOM 5507 C C . LEU B 1 129 ? 5.916 63.717 73.110 1.00 36.57 422 LEU B C 1
ATOM 5508 O O . LEU B 1 129 ? 5.559 63.504 74.273 1.00 36.72 422 LEU B O 1
ATOM 5513 N N . LEU B 1 130 ? 5.055 63.737 72.090 1.00 34.61 423 LEU B N 1
ATOM 5514 C CA . LEU B 1 130 ? 3.613 63.724 72.326 1.00 34.30 423 LEU B CA 1
ATOM 5515 C C . LEU B 1 130 ? 3.133 62.362 72.818 1.00 34.98 423 LEU B C 1
ATOM 5516 O O . LEU B 1 130 ? 2.397 62.276 73.807 1.00 36.13 423 LEU B O 1
ATOM 5521 N N . HIS B 1 131 ? 3.528 61.287 72.137 1.00 35.78 424 HIS B N 1
ATOM 5522 C CA . HIS B 1 131 ? 3.069 59.950 72.492 1.00 37.80 424 HIS B CA 1
ATOM 5523 C C . HIS B 1 131 ? 3.993 58.931 71.846 1.00 38.56 424 HIS B C 1
ATOM 5524 O O . HIS B 1 131 ? 4.512 59.181 70.752 1.00 33.64 424 HIS B O 1
ATOM 5531 N N . PRO B 1 132 ? 4.224 57.783 72.493 1.00 38.78 425 PRO B N 1
ATOM 5532 C CA . PRO B 1 132 ? 5.076 56.751 71.878 1.00 39.91 425 PRO B CA 1
ATOM 5533 C C . PRO B 1 132 ? 4.552 56.226 70.554 1.00 37.83 425 PRO B C 1
ATOM 5534 O O . PRO B 1 132 ? 5.344 55.701 69.761 1.00 37.00 425 PRO B O 1
ATOM 5538 N N . ASN B 1 133 ? 3.250 56.334 70.289 1.00 35.88 426 ASN B N 1
ATOM 5539 C CA . ASN B 1 133 ? 2.701 55.865 69.021 1.00 38.34 426 ASN B CA 1
ATOM 5540 C C . ASN B 1 133 ? 3.022 56.791 67.856 1.00 39.20 426 ASN B C 1
ATOM 5541 O O . ASN B 1 133 ? 2.664 56.467 66.718 1.00 41.98 426 ASN B O 1
ATOM 5546 N N . ILE B 1 134 ? 3.674 57.923 68.104 1.00 37.62 427 ILE B N 1
ATOM 5547 C CA . ILE B 1 134 ? 4.072 58.853 67.053 1.00 34.32 427 ILE B CA 1
ATOM 5548 C C . ILE B 1 134 ? 5.558 58.667 66.792 1.00 34.60 427 ILE B C 1
ATOM 5549 O O . ILE B 1 134 ? 6.388 58.881 67.685 1.00 36.05 427 ILE B O 1
ATOM 5554 N N . LYS B 1 135 ? 5.892 58.276 65.568 1.00 34.45 428 LYS B N 1
ATOM 5555 C CA . LYS B 1 135 ? 7.258 57.974 65.170 1.00 34.06 428 LYS B CA 1
ATOM 5556 C C . LYS B 1 135 ? 7.637 58.887 64.015 1.00 31.00 428 LYS B C 1
ATOM 5557 O O . LYS B 1 135 ? 6.879 59.020 63.049 1.00 29.02 428 LYS B O 1
ATOM 5563 N N . VAL B 1 136 ? 8.801 59.521 64.120 1.00 30.35 429 VAL B N 1
ATOM 5564 C CA . VAL B 1 136 ? 9.267 60.479 63.127 1.00 27.90 429 VAL B CA 1
ATOM 5565 C C . VAL B 1 136 ? 10.648 60.058 62.650 1.00 27.86 429 VAL B C 1
ATOM 5566 O O . VAL B 1 136 ? 11.516 59.726 63.464 1.00 29.92 429 VAL B O 1
ATOM 5570 N N . MET B 1 137 ? 10.850 60.080 61.338 1.00 26.73 430 MET B N 1
ATOM 5571 C CA . MET B 1 137 ? 12.165 59.911 60.741 1.00 29.45 430 MET B CA 1
ATOM 5572 C C . MET B 1 137 ? 12.451 61.108 59.848 1.00 29.65 430 MET B C 1
ATOM 5573 O O . MET B 1 137 ? 11.561 61.595 59.144 1.00 28.58 430 MET B O 1
ATOM 5578 N N . ARG B 1 138 ? 13.688 61.592 59.900 1.00 30.61 431 ARG B N 1
ATOM 5579 C CA . ARG B 1 138 ? 14.148 62.674 59.047 1.00 30.32 431 ARG B CA 1
ATOM 5580 C C . ARG B 1 138 ? 15.095 62.121 57.991 1.00 30.46 431 ARG B C 1
ATOM 5581 O O . ARG B 1 138 ? 15.744 61.092 58.192 1.00 32.54 431 ARG B O 1
ATOM 5589 N N . HIS B 1 139 ? 15.166 62.818 56.856 1.00 28.82 432 HIS B N 1
ATOM 5590 C CA . HIS B 1 139 ? 15.968 62.375 55.728 1.00 29.46 432 HIS B CA 1
ATOM 5591 C C . HIS B 1 139 ? 16.164 63.568 54.812 1.00 27.47 432 HIS B C 1
ATOM 5592 O O . HIS B 1 139 ? 15.247 64.392 54.695 1.00 25.05 432 HIS B O 1
ATOM 5599 N N . PRO B 1 140 ? 17.329 63.711 54.162 1.00 29.08 433 PRO B N 1
ATOM 5600 C CA . PRO B 1 140 ? 18.488 62.818 54.253 1.00 32.68 433 PRO B CA 1
ATOM 5601 C C . PRO B 1 140 ? 19.488 63.230 55.332 1.00 38.99 433 PRO B C 1
ATOM 5602 O O . PRO B 1 140 ? 19.525 64.400 55.706 1.00 36.39 433 PRO B O 1
ATOM 5606 N N . ASP B 1 141 ? 20.282 62.279 55.830 1.00 48.35 434 ASP B N 1
ATOM 5607 C CA . ASP B 1 141 ? 21.379 62.642 56.722 1.00 56.65 434 ASP B CA 1
ATOM 5608 C C . ASP B 1 141 ? 22.585 63.106 55.918 1.00 56.14 434 ASP B C 1
ATOM 5609 O O . ASP B 1 141 ? 23.166 64.158 56.204 1.00 55.07 434 ASP B O 1
ATOM 5614 N N . GLN B 1 142 ? 22.968 62.327 54.907 1.00 57.23 435 GLN B N 1
ATOM 5615 C CA . GLN B 1 142 ? 23.890 62.791 53.884 1.00 58.92 435 GLN B CA 1
ATOM 5616 C C . GLN B 1 142 ? 23.408 64.127 53.335 1.00 57.25 435 GLN B C 1
ATOM 5617 O O . GLN B 1 142 ? 22.210 64.325 53.124 1.00 55.68 435 GLN B O 1
ATOM 5623 N N . VAL B 1 143 ? 24.337 65.054 53.132 1.00 57.55 436 VAL B N 1
ATOM 5624 C CA . VAL B 1 143 ? 23.985 66.402 52.700 1.00 55.10 436 VAL B CA 1
ATOM 5625 C C . VAL B 1 143 ? 24.036 66.467 51.180 1.00 52.07 436 VAL B C 1
ATOM 5626 O O . VAL B 1 143 ? 25.005 66.019 50.556 1.00 54.40 436 VAL B O 1
ATOM 5630 N N . THR B 1 144 ? 22.980 67.017 50.588 1.00 46.52 437 THR B N 1
ATOM 5631 C CA . THR B 1 144 ? 22.842 67.118 49.146 1.00 42.99 437 THR B CA 1
ATOM 5632 C C . THR B 1 144 ? 22.138 68.430 48.837 1.00 37.19 437 THR B C 1
ATOM 5633 O O . THR B 1 144 ? 21.721 69.162 49.739 1.00 34.35 437 THR B O 1
ATOM 5637 N N . LEU B 1 145 ? 22.006 68.727 47.546 1.00 35.20 438 LEU B N 1
ATOM 5638 C CA . LEU B 1 145 ? 21.281 69.923 47.142 1.00 32.65 438 LEU B CA 1
ATOM 5639 C C . LEU B 1 145 ? 19.773 69.735 47.178 1.00 29.42 438 LEU B C 1
ATOM 5640 O O . LEU B 1 145 ? 19.042 70.730 47.194 1.00 28.54 438 LEU B O 1
ATOM 5645 N N . TRP B 1 146 ? 19.293 68.495 47.203 1.00 27.96 439 TRP B N 1
ATOM 5646 C CA . TRP B 1 146 ? 17.888 68.203 46.965 1.00 25.03 439 TRP B CA 1
ATOM 5647 C C . TRP B 1 146 ? 17.157 67.901 48.269 1.00 25.23 439 TRP B C 1
ATOM 5648 O O . TRP B 1 146 ? 17.762 67.695 49.323 1.00 27.01 439 TRP B O 1
ATOM 5659 N N . ALA B 1 147 ? 15.828 67.884 48.180 1.00 22.91 440 ALA B N 1
ATOM 5660 C CA . ALA B 1 147 ? 14.974 67.824 49.354 1.00 21.26 440 ALA B CA 1
ATOM 5661 C C . ALA B 1 147 ? 13.805 66.885 49.105 1.00 20.38 440 ALA B C 1
ATOM 5662 O O . ALA B 1 147 ? 13.472 66.557 47.963 1.00 20.19 440 ALA B O 1
ATOM 5664 N N . HIS B 1 148 ? 13.180 66.461 50.201 1.00 19.52 441 HIS B N 1
ATOM 5665 C CA . HIS B 1 148 ? 11.899 65.767 50.154 1.00 19.38 441 HIS B CA 1
ATOM 5666 C C . HIS B 1 148 ? 10.800 66.819 50.180 1.00 18.22 441 HIS B C 1
ATOM 5667 O O . HIS B 1 148 ? 10.567 67.463 51.208 1.00 18.30 441 HIS B O 1
ATOM 5674 N N . HIS B 1 149 ? 10.124 66.991 49.048 1.00 18.31 442 HIS B N 1
ATOM 5675 C CA . HIS B 1 149 ? 9.233 68.121 48.856 1.00 17.18 442 HIS B CA 1
ATOM 5676 C C . HIS B 1 149 ? 7.755 67.765 48.906 1.00 17.06 442 HIS B C 1
ATOM 5677 O O . HIS B 1 149 ? 6.931 68.665 49.090 1.00 15.87 442 HIS B O 1
ATOM 5684 N N . GLU B 1 150 ? 7.400 66.491 48.760 1.00 16.66 443 GLU B N 1
ATOM 5685 C CA . GLU B 1 150 ? 5.995 66.123 48.652 1.00 16.83 443 GLU B CA 1
ATOM 5686 C C . GLU B 1 150 ? 5.259 66.397 49.959 1.00 17.41 443 GLU B C 1
ATOM 5687 O O . GLU B 1 150 ? 5.807 66.230 51.053 1.00 18.47 443 GLU B O 1
ATOM 5693 N N . LYS B 1 151 ? 4.010 66.834 49.837 1.00 16.39 444 LYS B N 1
ATOM 5694 C CA . LYS B 1 151 ? 3.137 67.085 50.978 1.00 16.83 444 LYS B CA 1
ATOM 5695 C C . LYS B 1 151 ? 2.018 66.057 50.939 1.00 17.35 444 LYS B C 1
ATOM 5696 O O . LYS B 1 151 ? 1.293 65.967 49.942 1.00 18.07 444 LYS B O 1
ATOM 5702 N N . LEU B 1 152 ? 1.883 65.278 52.009 1.00 18.53 445 LEU B N 1
ATOM 5703 C CA . LEU B 1 152 ? 0.960 64.152 51.992 1.00 18.16 445 LEU B CA 1
ATOM 5704 C C . LEU B 1 152 ? 0.441 63.872 53.395 1.00 18.33 445 LEU B C 1
ATOM 5705 O O . LEU B 1 152 ? 1.176 64.007 54.377 1.00 19.16 445 LEU B O 1
ATOM 5710 N N . LEU B 1 153 ? -0.835 63.496 53.479 1.00 18.45 446 LEU B N 1
ATOM 5711 C CA . LEU B 1 153 ? -1.415 62.956 54.705 1.00 20.09 446 LEU B CA 1
ATOM 5712 C C . LEU B 1 153 ? -2.425 61.890 54.312 1.00 21.76 446 LEU B C 1
ATOM 5713 O O . LEU B 1 153 ? -3.376 62.181 53.578 1.00 20.43 446 LEU B O 1
ATOM 5718 N N . VAL B 1 154 ? -2.211 60.660 54.783 1.00 22.97 447 VAL B N 1
ATOM 5719 C CA . VAL B 1 154 ? -3.067 59.520 54.465 1.00 22.08 447 VAL B CA 1
ATOM 5720 C C . VAL B 1 154 ? -3.627 58.955 55.762 1.00 25.77 447 VAL B C 1
ATOM 5721 O O . VAL B 1 154 ? -2.872 58.686 56.704 1.00 25.77 447 VAL B O 1
ATOM 5725 N N . VAL B 1 155 ? -4.940 58.752 55.798 1.00 27.48 448 VAL B N 1
ATOM 5726 C CA . VAL B 1 155 ? -5.623 58.196 56.961 1.00 28.56 448 VAL B CA 1
ATOM 5727 C C . VAL B 1 155 ? -6.055 56.776 56.624 1.00 28.89 448 VAL B C 1
ATOM 5728 O O . VAL B 1 155 ? -6.830 56.563 55.684 1.00 28.41 448 VAL B O 1
ATOM 5732 N N . ASP B 1 156 ? -5.541 55.809 57.391 1.00 30.31 449 ASP B N 1
ATOM 5733 C CA . ASP B 1 156 ? -5.929 54.399 57.291 1.00 31.57 449 ASP B CA 1
ATOM 5734 C C . ASP B 1 156 ? -5.769 53.852 55.873 1.00 30.72 449 ASP B C 1
ATOM 5735 O O . ASP B 1 156 ? -6.509 52.956 55.459 1.00 31.25 449 ASP B O 1
ATOM 5740 N N . GLN B 1 157 ? -4.801 54.388 55.127 1.00 29.14 450 GLN B N 1
ATOM 5741 C CA . GLN B 1 157 ? -4.491 53.971 53.759 1.00 29.33 450 GLN B CA 1
ATOM 5742 C C . GLN B 1 157 ? -5.694 54.063 52.820 1.00 28.93 450 GLN B C 1
ATOM 5743 O O . GLN B 1 157 ? -5.720 53.399 51.779 1.00 29.25 450 GLN B O 1
ATOM 5749 N N . VAL B 1 158 ? -6.699 54.874 53.152 1.00 28.99 451 VAL B N 1
ATOM 5750 C CA . VAL B 1 158 ? -7.907 54.954 52.333 1.00 29.35 451 VAL B CA 1
ATOM 5751 C C . VAL B 1 158 ? -8.344 56.378 52.026 1.00 26.63 451 VAL B C 1
ATOM 5752 O O . VAL B 1 158 ? -9.170 56.580 51.117 1.00 26.08 451 VAL B O 1
ATOM 5756 N N . VAL B 1 159 ? -7.855 57.395 52.731 1.00 25.43 452 VAL B N 1
ATOM 5757 C CA . VAL B 1 159 ? -8.151 58.791 52.430 1.00 24.35 452 VAL B CA 1
ATOM 5758 C C . VAL B 1 159 ? -6.834 59.552 52.436 1.00 23.03 452 VAL B C 1
ATOM 5759 O O . VAL B 1 159 ? -6.095 59.502 53.425 1.00 22.70 452 VAL B O 1
ATOM 5763 N N . ALA B 1 160 ? -6.538 60.254 51.340 1.00 22.19 453 ALA B N 1
ATOM 5764 C CA . ALA B 1 160 ? -5.232 60.876 51.156 1.00 21.80 453 ALA B CA 1
ATOM 5765 C C . ALA B 1 160 ? -5.376 62.326 50.716 1.00 20.06 453 ALA B C 1
ATOM 5766 O O . ALA B 1 160 ? -6.169 62.634 49.820 1.00 20.55 453 ALA B O 1
ATOM 5768 N N . PHE B 1 161 ? -4.595 63.203 51.339 1.00 19.19 454 PHE B N 1
ATOM 5769 C CA . PHE B 1 161 ? -4.527 64.617 50.996 1.00 17.15 454 PHE B CA 1
ATOM 5770 C C . PHE B 1 161 ? -3.152 64.930 50.425 1.00 17.07 454 PHE B C 1
ATOM 5771 O O . PHE B 1 161 ? -2.135 64.477 50.957 1.00 16.52 454 PHE B O 1
ATOM 5779 N N . LEU B 1 162 ? -3.118 65.719 49.354 1.00 15.19 455 LEU B N 1
ATOM 5780 C CA . LEU B 1 162 ? -1.855 66.160 48.781 1.00 16.91 455 LEU B CA 1
ATOM 5781 C C . LEU B 1 162 ? -2.085 67.478 48.055 1.00 15.15 455 LEU B C 1
ATOM 5782 O O . LEU B 1 162 ? -3.189 68.030 48.058 1.00 16.61 455 LEU B O 1
ATOM 5787 N N . GLY B 1 163 ? -1.026 67.983 47.429 1.00 16.02 456 GLY B N 1
ATOM 5788 C CA . GLY B 1 163 ? -1.070 69.291 46.805 1.00 15.66 456 GLY B CA 1
ATOM 5789 C C . GLY B 1 163 ? 0.142 70.121 47.171 1.00 15.42 456 GLY B C 1
ATOM 5790 O O . GLY B 1 163 ? 1.213 69.570 47.436 1.00 14.99 456 GLY B O 1
ATOM 5791 N N . GLY B 1 164 ? -0.007 71.442 47.194 1.00 15.28 457 GLY B N 1
ATOM 5792 C CA . GLY B 1 164 ? 1.097 72.328 47.486 1.00 15.14 457 GLY B CA 1
ATOM 5793 C C . GLY B 1 164 ? 1.204 72.797 48.917 1.00 16.03 457 GLY B C 1
ATOM 5794 O O . GLY B 1 164 ? 2.148 73.521 49.243 1.00 16.41 457 GLY B O 1
ATOM 5795 N N . LEU B 1 165 ? 0.284 72.395 49.789 1.00 16.18 458 LEU B N 1
ATOM 5796 C CA . LEU B 1 165 ? 0.198 72.923 51.145 1.00 16.55 458 LEU B CA 1
ATOM 5797 C C . LEU B 1 165 ? 0.920 72.005 52.125 1.00 17.00 458 LEU B C 1
ATOM 5798 O O . LEU B 1 165 ? 0.521 70.850 52.307 1.00 17.88 458 LEU B O 1
ATOM 5803 N N . ASP B 1 166 ? 1.973 72.523 52.755 1.00 15.90 459 ASP B N 1
ATOM 5804 C CA . ASP B 1 166 ? 2.516 71.893 53.948 1.00 16.58 459 ASP B CA 1
ATOM 5805 C C . ASP B 1 166 ? 1.658 72.265 55.155 1.00 16.64 459 ASP B C 1
ATOM 5806 O O . ASP B 1 166 ? 0.957 73.280 55.159 1.00 16.53 459 ASP B O 1
ATOM 5811 N N . LEU B 1 167 ? 1.712 71.424 56.189 1.00 17.62 460 LEU B N 1
ATOM 5812 C CA . LEU B 1 167 ? 1.075 71.746 57.467 1.00 19.28 460 LEU B CA 1
ATOM 5813 C C . LEU B 1 167 ? 2.029 72.658 58.237 1.00 17.98 460 LEU B C 1
ATOM 5814 O O . LEU B 1 167 ? 2.715 72.250 59.177 1.00 16.94 460 LEU B O 1
ATOM 5819 N N . ALA B 1 168 ? 2.077 73.923 57.817 1.00 17.53 461 ALA B N 1
ATOM 5820 C CA . ALA B 1 168 ? 3.118 74.829 58.280 1.00 18.14 461 ALA B CA 1
ATOM 5821 C C . ALA B 1 168 ? 2.589 76.256 58.357 1.00 18.20 461 ALA B C 1
ATOM 5822 O O . ALA B 1 168 ? 1.540 76.590 57.799 1.00 17.82 461 ALA B O 1
ATOM 5824 N N . TYR B 1 169 ? 3.348 77.100 59.056 1.00 18.56 462 TYR B N 1
ATOM 5825 C CA . TYR B 1 169 ? 2.976 78.497 59.237 1.00 19.09 462 TYR B CA 1
ATOM 5826 C C . TYR B 1 169 ? 2.930 79.236 57.902 1.00 18.53 462 TYR B C 1
ATOM 5827 O O . TYR B 1 169 ? 3.675 78.930 56.967 1.00 17.92 462 TYR B O 1
ATOM 5836 N N . GLY B 1 170 ? 2.051 80.235 57.832 1.00 19.23 463 GLY B N 1
ATOM 5837 C CA . GLY B 1 170 ? 1.910 81.065 56.655 1.00 18.36 463 GLY B CA 1
ATOM 5838 C C . GLY B 1 170 ? 1.027 80.502 55.563 1.00 18.60 463 GLY B C 1
ATOM 5839 O O . GLY B 1 170 ? 0.685 81.239 54.630 1.00 18.36 463 GLY B O 1
ATOM 5840 N N . ARG B 1 171 ? 0.632 79.231 55.653 1.00 18.34 464 ARG B N 1
ATOM 5841 C CA . ARG B 1 171 ? -0.079 78.560 54.569 1.00 16.65 464 ARG B CA 1
ATOM 5842 C C . ARG B 1 171 ? -1.587 78.759 54.623 1.00 17.53 464 ARG B C 1
ATOM 5843 O O . ARG B 1 171 ? -2.242 78.761 53.572 1.00 16.79 464 ARG B O 1
ATOM 5851 N N . TRP B 1 172 ? -2.156 78.906 55.816 1.00 16.92 465 TRP B N 1
ATOM 5852 C CA . TRP B 1 172 ? -3.600 79.046 55.942 1.00 17.39 465 TRP B CA 1
ATOM 5853 C C . TRP B 1 172 ? -4.065 80.373 55.355 1.00 17.51 465 TRP B C 1
ATOM 5854 O O . TRP B 1 172 ? -3.523 81.433 55.682 1.00 18.13 465 TRP B O 1
ATOM 5865 N N . ASP B 1 173 ? -5.085 80.314 54.502 1.00 17.22 466 ASP B N 1
ATOM 5866 C CA . ASP B 1 173 ? -5.679 81.513 53.927 1.00 17.72 466 ASP B CA 1
ATOM 5867 C C . ASP B 1 173 ? -7.037 81.150 53.344 1.00 17.89 466 ASP B C 1
ATOM 5868 O O . ASP B 1 173 ? -7.411 79.977 53.282 1.00 17.73 466 ASP B O 1
ATOM 5873 N N . ASP B 1 174 ? -7.776 82.175 52.923 1.00 19.02 467 ASP B N 1
ATOM 5874 C CA . ASP B 1 174 ? -9.073 81.986 52.276 1.00 20.84 467 ASP B CA 1
ATOM 5875 C C . ASP B 1 174 ? -9.253 83.079 51.222 1.00 22.21 467 ASP B C 1
ATOM 5876 O O . ASP B 1 174 ? -8.318 83.831 50.924 1.00 21.62 467 ASP B O 1
ATOM 5881 N N . LEU B 1 175 ? -10.470 83.169 50.660 1.00 25.36 468 LEU B N 1
ATOM 5882 C CA . LEU B 1 175 ? -10.774 84.153 49.616 1.00 30.28 468 LEU B CA 1
ATOM 5883 C C . LEU B 1 175 ? -10.556 85.588 50.060 1.00 29.62 468 LEU B C 1
ATOM 5884 O O . LEU B 1 175 ? -10.400 86.470 49.208 1.00 28.25 468 LEU B O 1
ATOM 5889 N N . HIS B 1 176 ? -10.585 85.852 51.362 1.00 30.21 469 HIS B N 1
ATOM 5890 C CA . HIS B 1 176 ? -10.404 87.219 51.821 1.00 31.41 469 HIS B CA 1
ATOM 5891 C C . HIS B 1 176 ? -8.973 87.697 51.631 1.00 27.75 469 HIS B C 1
ATOM 5892 O O . HIS B 1 176 ? -8.754 88.909 51.529 1.00 27.66 469 HIS B O 1
ATOM 5899 N N . TYR B 1 177 ? -8.014 86.775 51.547 1.00 24.38 470 TYR B N 1
ATOM 5900 C CA . TYR B 1 177 ? -6.592 87.086 51.388 1.00 21.94 470 TYR B CA 1
ATOM 5901 C C . TYR B 1 177 ? -6.206 88.300 52.231 1.00 21.60 470 TYR B C 1
ATOM 5902 O O . TYR B 1 177 ? -5.715 89.314 51.734 1.00 20.33 470 TYR B O 1
ATOM 5911 N N . ARG B 1 178 ? -6.470 88.182 53.533 1.00 22.52 471 ARG B N 1
ATOM 5912 C CA . ARG B 1 178 ? -6.329 89.316 54.438 1.00 25.24 471 ARG B CA 1
ATOM 5913 C C . ARG B 1 178 ? -4.880 89.780 54.521 1.00 23.92 471 ARG B C 1
ATOM 5914 O O . ARG B 1 178 ? -3.961 88.974 54.689 1.00 23.17 471 ARG B O 1
ATOM 5922 N N . LEU B 1 179 ? -4.684 91.091 54.416 1.00 24.26 472 LEU B N 1
ATOM 5923 C CA . LEU B 1 179 ? -3.373 91.688 54.616 1.00 23.30 472 LEU B CA 1
ATOM 5924 C C . LEU B 1 179 ? -3.100 92.032 56.074 1.00 23.88 472 LEU B C 1
ATOM 5925 O O . LEU B 1 179 ? -1.938 92.243 56.440 1.00 23.09 472 LEU B O 1
ATOM 5930 N N . THR B 1 180 ? -4.133 92.094 56.911 1.00 24.74 473 THR B N 1
ATOM 5931 C CA . THR B 1 180 ? -3.973 92.457 58.310 1.00 25.16 473 THR B CA 1
ATOM 5932 C C . THR B 1 180 ? -4.660 91.427 59.197 1.00 25.22 473 THR B C 1
ATOM 5933 O O . THR B 1 180 ? -5.517 90.659 58.754 1.00 22.75 473 THR B O 1
ATOM 5937 N N . ASP B 1 181 ? -4.268 91.424 60.472 1.00 25.99 474 ASP B N 1
ATOM 5938 C CA . ASP B 1 181 ? -4.770 90.481 61.461 1.00 26.76 474 ASP B CA 1
ATOM 5939 C C . ASP B 1 181 ? -4.667 91.164 62.827 1.00 30.46 474 ASP B C 1
ATOM 5940 O O . ASP B 1 181 ? -3.880 90.789 63.695 1.00 29.13 474 ASP B O 1
ATOM 5945 N N . LEU B 1 182 ? -5.481 92.204 63.017 1.00 34.60 475 LEU B N 1
ATOM 5946 C CA . LEU B 1 182 ? -5.430 93.024 64.220 1.00 39.80 475 LEU B CA 1
ATOM 5947 C C . LEU B 1 182 ? -6.478 92.646 65.259 1.00 44.10 475 LEU B C 1
ATOM 5948 O O . LEU B 1 182 ? -6.385 93.107 66.400 1.00 44.67 475 LEU B O 1
ATOM 5953 N N . GLY B 1 183 ? -7.462 91.829 64.899 1.00 47.82 476 GLY B N 1
ATOM 5954 C CA . GLY B 1 183 ? -8.511 91.450 65.828 1.00 52.87 476 GLY B CA 1
ATOM 5955 C C . GLY B 1 183 ? -9.504 92.566 66.087 1.00 57.51 476 GLY B C 1
ATOM 5956 O O . GLY B 1 183 ? -10.246 92.968 65.190 1.00 59.78 476 GLY B O 1
ATOM 5957 N N . PRO B 1 204 ? 0.043 79.925 76.501 1.00 59.87 497 PRO B N 1
ATOM 5958 C CA . PRO B 1 204 ? -0.824 81.107 76.465 1.00 59.08 497 PRO B CA 1
ATOM 5959 C C . PRO B 1 204 ? -2.302 80.751 76.328 1.00 56.66 497 PRO B C 1
ATOM 5960 O O . PRO B 1 204 ? -2.653 79.840 75.578 1.00 55.96 497 PRO B O 1
ATOM 5964 N N . ASP B 1 205 ? -3.155 81.470 77.053 1.00 54.73 498 ASP B N 1
ATOM 5965 C CA . ASP B 1 205 ? -4.586 81.206 77.026 1.00 52.35 498 ASP B CA 1
ATOM 5966 C C . ASP B 1 205 ? -5.215 81.793 75.770 1.00 48.94 498 ASP B C 1
ATOM 5967 O O . ASP B 1 205 ? -4.922 82.927 75.380 1.00 48.53 498 ASP B O 1
ATOM 5972 N N . LEU B 1 206 ? -6.093 81.013 75.140 1.00 46.44 499 LEU B N 1
ATOM 5973 C CA . LEU B 1 206 ? -6.705 81.384 73.870 1.00 42.78 499 LEU B CA 1
ATOM 5974 C C . LEU B 1 206 ? -8.180 81.739 74.000 1.00 40.74 499 LEU B C 1
ATOM 5975 O O . LEU B 1 206 ? -8.868 81.857 72.980 1.00 38.35 499 LEU B O 1
ATOM 5980 N N . SER B 1 207 ? -8.681 81.920 75.225 1.00 40.73 500 SER B N 1
ATOM 5981 C CA . SER B 1 207 ? -10.107 82.153 75.423 1.00 40.99 500 SER B CA 1
ATOM 5982 C C . SER B 1 207 ? -10.579 83.473 74.829 1.00 42.99 500 SER B C 1
ATOM 5983 O O . SER B 1 207 ? -11.777 83.624 74.569 1.00 46.57 500 SER B O 1
ATOM 5986 N N . HIS B 1 208 ? -9.678 84.429 74.613 1.00 43.00 501 HIS B N 1
ATOM 5987 C CA . HIS B 1 208 ? -10.046 85.733 74.081 1.00 41.01 501 HIS B CA 1
ATOM 5988 C C . HIS B 1 208 ? -9.556 85.943 72.655 1.00 38.49 501 HIS B C 1
ATOM 5989 O O . HIS B 1 208 ? -9.639 87.064 72.144 1.00 39.19 501 HIS B O 1
ATOM 5996 N N . ASN B 1 209 ? -9.066 84.896 71.996 1.00 36.68 502 ASN B N 1
ATOM 5997 C CA . ASN B 1 209 ? -8.329 85.079 70.753 1.00 35.83 502 ASN B CA 1
ATOM 5998 C C . ASN B 1 209 ? -9.247 85.474 69.603 1.00 34.73 502 ASN B C 1
ATOM 5999 O O . ASN B 1 209 ? -10.283 84.845 69.368 1.00 34.11 502 ASN B O 1
ATOM 6004 N N . GLN B 1 210 ? -8.842 86.514 68.873 1.00 34.88 503 GLN B N 1
ATOM 6005 C CA . GLN B 1 210 ? -9.509 86.937 67.652 1.00 36.25 503 GLN B CA 1
ATOM 6006 C C . GLN B 1 210 ? -8.584 86.910 66.445 1.00 33.19 503 GLN B C 1
ATOM 6007 O O . GLN B 1 210 ? -9.008 87.292 65.347 1.00 32.40 503 GLN B O 1
ATOM 6013 N N . PHE B 1 211 ? -7.337 86.479 66.614 1.00 31.24 504 PHE B N 1
ATOM 6014 C CA . PHE B 1 211 ? -6.381 86.458 65.518 1.00 29.50 504 PHE B CA 1
ATOM 6015 C C . PHE B 1 211 ? -6.570 85.212 64.664 1.00 26.56 504 PHE B C 1
ATOM 6016 O O . PHE B 1 211 ? -6.798 84.113 65.178 1.00 25.32 504 PHE B O 1
ATOM 6024 N N . PHE B 1 212 ? -6.481 85.393 63.347 1.00 24.96 505 PHE B N 1
ATOM 6025 C CA . PHE B 1 212 ? -6.499 84.252 62.442 1.00 24.82 505 PHE B CA 1
ATOM 6026 C C . PHE B 1 212 ? -5.124 83.608 62.320 1.00 22.80 505 PHE B C 1
ATOM 6027 O O . PHE B 1 212 ? -5.031 82.393 62.111 1.00 23.12 505 PHE B O 1
ATOM 6035 N N . TRP B 1 213 ? -4.055 84.392 62.458 1.00 22.04 506 TRP B N 1
ATOM 6036 C CA . TRP B 1 213 ? -2.681 83.898 62.370 1.00 21.47 506 TRP B CA 1
ATOM 6037 C C . TRP B 1 213 ? -1.963 84.261 63.665 1.00 23.21 506 TRP B C 1
ATOM 6038 O O . TRP B 1 213 ? -1.511 85.397 63.834 1.00 23.76 506 TRP B O 1
ATOM 6049 N N . LEU B 1 214 ? -1.849 83.293 64.573 1.00 24.95 507 LEU B N 1
ATOM 6050 C CA . LEU B 1 214 ? -1.205 83.524 65.857 1.00 26.63 507 LEU B CA 1
ATOM 6051 C C . LEU B 1 214 ? 0.311 83.443 65.731 1.00 26.03 507 LEU B C 1
ATOM 6052 O O . LEU B 1 214 ? 0.846 82.545 65.075 1.00 24.66 507 LEU B O 1
ATOM 6057 N N . GLY B 1 215 ? 1.000 84.389 66.371 1.00 26.28 508 GLY B N 1
ATOM 6058 C CA . GLY B 1 215 ? 2.448 84.361 66.484 1.00 26.21 508 GLY B CA 1
ATOM 6059 C C . GLY B 1 215 ? 3.207 84.124 65.193 1.00 24.79 508 GLY B C 1
ATOM 6060 O O . GLY B 1 215 ? 3.102 84.909 64.247 1.00 24.11 508 GLY B O 1
ATOM 6061 N N . LYS B 1 216 ? 3.970 83.028 65.141 1.00 24.13 509 LYS B N 1
ATOM 6062 C CA . LYS B 1 216 ? 4.802 82.743 63.975 1.00 23.33 509 LYS B CA 1
ATOM 6063 C C . LYS B 1 216 ? 3.984 82.483 62.716 1.00 20.93 509 LYS B C 1
ATOM 6064 O O . LYS B 1 216 ? 4.542 82.519 61.615 1.00 19.29 509 LYS B O 1
ATOM 6070 N N . ASP B 1 217 ? 2.679 82.227 62.854 1.00 20.58 510 ASP B N 1
ATOM 6071 C CA . ASP B 1 217 ? 1.832 81.998 61.687 1.00 20.19 510 ASP B CA 1
ATOM 6072 C C . ASP B 1 217 ? 1.599 83.283 60.899 1.00 19.03 510 ASP B C 1
ATOM 6073 O O . ASP B 1 217 ? 1.349 83.228 59.689 1.00 19.51 510 ASP B O 1
ATOM 6078 N N . TYR B 1 218 ? 1.668 84.437 61.560 1.00 20.51 511 TYR B N 1
ATOM 6079 C CA . TYR B 1 218 ? 1.575 85.730 60.888 1.00 20.08 511 TYR B CA 1
ATOM 6080 C C . TYR B 1 218 ? 2.937 86.058 60.290 1.00 21.13 511 TYR B C 1
ATOM 6081 O O . TYR B 1 218 ? 3.901 86.297 61.024 1.00 18.92 511 TYR B O 1
ATOM 6090 N N . SER B 1 219 ? 3.026 86.085 58.962 1.00 21.35 512 SER B N 1
ATOM 6091 C CA . SER B 1 219 ? 4.339 86.177 58.343 1.00 21.84 512 SER B CA 1
ATOM 6092 C C . SER B 1 219 ? 4.241 86.790 56.955 1.00 20.64 512 SER B C 1
ATOM 6093 O O . SER B 1 219 ? 3.188 86.774 56.310 1.00 19.43 512 SER B O 1
ATOM 6096 N N . ASN B 1 220 ? 5.373 87.332 56.510 1.00 20.45 513 ASN B N 1
ATOM 6097 C CA . ASN B 1 220 ? 5.572 87.753 55.125 1.00 22.63 513 ASN B CA 1
ATOM 6098 C C . ASN B 1 220 ? 6.952 87.236 54.730 1.00 22.77 513 ASN B C 1
ATOM 6099 O O . ASN B 1 220 ? 7.968 87.862 55.049 1.00 22.11 513 ASN B O 1
ATOM 6104 N N . LEU B 1 221 ? 6.984 86.089 54.045 1.00 24.09 514 LEU B N 1
ATOM 6105 C CA . LEU B 1 221 ? 8.252 85.417 53.779 1.00 27.20 514 LEU B CA 1
ATOM 6106 C C . LEU B 1 221 ? 9.187 86.249 52.908 1.00 26.79 514 LEU B C 1
ATOM 6107 O O . LEU B 1 221 ? 10.404 86.035 52.948 1.00 27.82 514 LEU B O 1
ATOM 6112 N N . ILE B 1 222 ? 8.661 87.202 52.138 1.00 26.57 515 ILE B N 1
ATOM 6113 C CA . ILE B 1 222 ? 9.539 88.095 51.388 1.00 26.96 515 ILE B CA 1
ATOM 6114 C C . ILE B 1 222 ? 10.084 89.193 52.293 1.00 26.63 515 ILE B C 1
ATOM 6115 O O . ILE B 1 222 ? 11.251 89.590 52.178 1.00 25.58 515 ILE B O 1
ATOM 6120 N N . THR B 1 223 ? 9.256 89.699 53.209 1.00 26.35 516 THR B N 1
ATOM 6121 C CA . THR B 1 223 ? 9.730 90.706 54.151 1.00 27.94 516 THR B CA 1
ATOM 6122 C C . THR B 1 223 ? 10.762 90.127 55.115 1.00 27.15 516 THR B C 1
ATOM 6123 O O . THR B 1 223 ? 11.780 90.771 55.398 1.00 27.07 516 THR B O 1
ATOM 6127 N N . LYS B 1 224 ? 10.524 88.919 55.625 1.00 25.75 517 LYS B N 1
ATOM 6128 C CA . LYS B 1 224 ? 11.378 88.363 56.671 1.00 26.96 517 LYS B CA 1
ATOM 6129 C C . LYS B 1 224 ? 11.118 86.869 56.808 1.00 26.33 517 LYS B C 1
ATOM 6130 O O . LYS B 1 224 ? 9.967 86.452 56.966 1.00 24.58 517 LYS B O 1
ATOM 6136 N N . ASP B 1 225 ? 12.187 86.075 56.755 1.00 28.13 518 ASP B N 1
ATOM 6137 C CA . ASP B 1 225 ? 12.088 84.631 56.915 1.00 29.35 518 ASP B CA 1
ATOM 6138 C C . ASP B 1 225 ? 11.836 84.269 58.379 1.00 27.09 518 ASP B C 1
ATOM 6139 O O . ASP B 1 225 ? 12.158 85.026 59.298 1.00 26.24 518 ASP B O 1
ATOM 6144 N N . TRP B 1 226 ? 11.248 83.089 58.585 1.00 25.41 519 TRP B N 1
ATOM 6145 C CA . TRP B 1 226 ? 10.910 82.638 59.930 1.00 24.88 519 TRP B CA 1
ATOM 6146 C C . TRP B 1 226 ? 12.162 82.468 60.782 1.00 26.78 519 TRP B C 1
ATOM 6147 O O . TRP B 1 226 ? 13.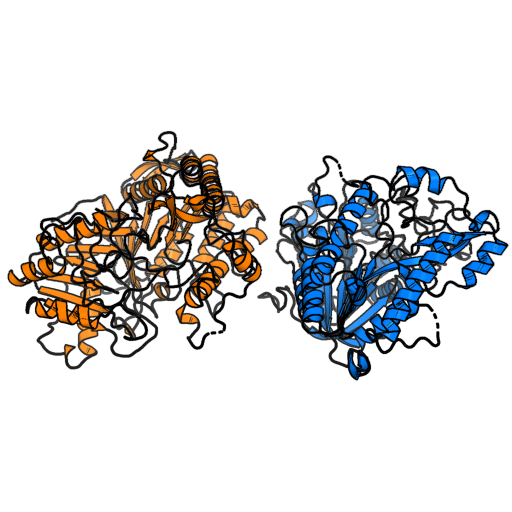214 82.044 60.298 1.00 26.24 519 TRP B O 1
ATOM 6158 N N . VAL B 1 227 ? 12.034 82.802 62.068 1.00 28.63 520 VAL B N 1
ATOM 6159 C CA . VAL B 1 227 ? 13.087 82.617 63.057 1.00 30.50 520 VAL B CA 1
ATOM 6160 C C . VAL B 1 227 ? 12.444 82.138 64.350 1.00 31.72 520 VAL B C 1
ATOM 6161 O O . VAL B 1 227 ? 11.252 82.343 64.590 1.00 31.46 520 VAL B O 1
ATOM 6165 N N . GLN B 1 228 ? 13.257 81.495 65.187 1.00 32.89 521 GLN B N 1
ATOM 6166 C CA . GLN B 1 228 ? 12.871 81.087 66.538 1.00 33.97 521 GLN B CA 1
ATOM 6167 C C .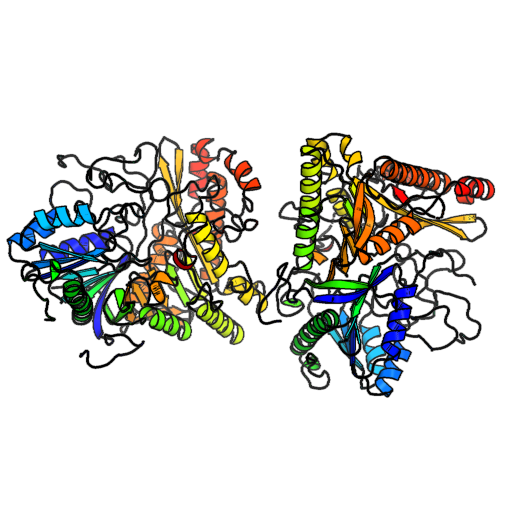 GLN B 1 228 ? 11.534 80.343 66.541 1.00 30.03 521 GLN B C 1
ATOM 6168 O O . GLN B 1 228 ? 10.553 80.763 67.157 1.00 29.10 521 GLN B O 1
ATOM 6174 N N . LEU B 1 229 ? 11.512 79.216 65.829 1.00 27.21 522 LEU B N 1
ATOM 6175 C CA . LEU B 1 229 ? 10.287 78.436 65.715 1.00 24.93 522 LEU B CA 1
ATOM 6176 C C . LEU B 1 229 ? 9.948 77.678 66.992 1.00 26.58 522 LEU B C 1
ATOM 6177 O O . LEU B 1 229 ? 8.842 77.134 67.090 1.00 25.72 522 LEU B O 1
ATOM 6182 N N . ASP B 1 230 ? 10.861 77.621 67.961 1.00 28.87 523 ASP B N 1
ATOM 6183 C CA . ASP B 1 230 ? 10.538 77.075 69.273 1.00 31.76 523 ASP B CA 1
ATOM 6184 C C . ASP B 1 230 ? 9.820 78.084 70.161 1.00 30.40 523 ASP B C 1
ATOM 6185 O O . ASP B 1 230 ? 9.531 77.772 71.321 1.00 31.03 523 ASP B O 1
ATOM 6190 N N . ARG B 1 231 ? 9.543 79.284 69.649 1.00 28.77 524 ARG B N 1
ATOM 6191 C CA . ARG B 1 231 ? 8.656 80.253 70.288 1.00 30.97 524 ARG B CA 1
ATOM 6192 C C . ARG B 1 231 ? 7.458 80.455 69.366 1.00 28.30 524 ARG B C 1
ATOM 6193 O O . ARG B 1 231 ? 7.311 81.513 68.738 1.00 26.12 524 ARG B O 1
ATOM 6201 N N . PRO B 1 232 ? 6.576 79.456 69.269 1.00 29.02 525 PRO B N 1
ATOM 6202 C CA . PRO B 1 232 ? 5.570 79.463 68.196 1.00 28.33 525 PRO B CA 1
ATOM 6203 C C . PRO B 1 232 ? 4.522 80.552 68.328 1.00 27.77 525 PRO B C 1
ATOM 6204 O O . PRO B 1 232 ? 3.914 80.921 67.317 1.00 26.15 525 PRO B O 1
ATOM 6208 N N . PHE B 1 233 ? 4.289 81.091 69.522 1.00 29.62 526 PHE B N 1
ATOM 6209 C CA . PHE B 1 233 ? 3.194 82.029 69.726 1.00 30.67 526 PHE B CA 1
ATOM 6210 C C . PHE B 1 233 ? 3.666 83.469 69.899 1.00 30.78 526 PHE B C 1
ATOM 6211 O O . PHE B 1 233 ? 2.868 84.333 70.275 1.00 30.52 526 PHE B O 1
ATOM 6219 N N . GLU B 1 234 ? 4.934 83.750 69.617 1.00 31.29 527 GLU B N 1
ATOM 6220 C CA . GLU B 1 234 ? 5.458 85.108 69.614 1.00 33.92 527 GLU B CA 1
ATOM 6221 C C . GLU B 1 234 ? 5.529 85.634 68.186 1.00 30.02 527 GLU B C 1
ATOM 6222 O O . GLU B 1 234 ? 5.919 84.909 67.266 1.00 27.95 527 GLU B O 1
ATOM 6228 N N . ASP B 1 235 ? 5.154 86.899 68.007 1.00 29.12 528 ASP B N 1
ATOM 6229 C CA . ASP B 1 235 ? 5.275 87.530 66.700 1.00 28.78 528 ASP B CA 1
ATOM 6230 C C . ASP B 1 235 ? 6.742 87.790 66.372 1.00 28.25 528 ASP B C 1
ATOM 6231 O O . ASP B 1 235 ? 7.568 88.021 67.259 1.00 29.67 528 ASP B O 1
ATOM 6236 N N . PHE B 1 236 ? 7.066 87.746 65.079 1.00 27.01 529 PHE B N 1
ATOM 6237 C CA . PHE B 1 236 ? 8.392 88.128 64.614 1.00 27.74 529 PHE B CA 1
ATOM 6238 C C . PHE B 1 236 ? 8.358 89.228 63.560 1.00 28.63 529 PHE B C 1
ATOM 6239 O O . PHE B 1 236 ? 9.421 89.637 63.078 1.00 28.77 529 PHE B O 1
ATOM 6247 N N . ILE B 1 237 ? 7.172 89.720 63.194 1.00 29.04 530 ILE B N 1
ATOM 6248 C CA . ILE B 1 237 ? 7.012 90.978 62.479 1.00 29.54 530 ILE B CA 1
ATOM 6249 C C . ILE B 1 237 ? 5.901 91.754 63.173 1.00 31.30 530 ILE B C 1
ATOM 6250 O O . ILE B 1 237 ? 5.089 91.193 63.912 1.00 31.62 530 ILE B O 1
ATOM 6255 N N . ASP B 1 238 ? 5.874 93.065 62.931 1.00 32.15 531 ASP B N 1
ATOM 6256 C CA . ASP B 1 238 ? 4.975 93.969 63.646 1.00 33.71 531 ASP B CA 1
ATOM 6257 C C . ASP B 1 238 ? 3.613 93.999 62.957 1.00 32.13 531 ASP B C 1
ATOM 6258 O O . ASP B 1 238 ? 3.470 94.568 61.871 1.00 30.52 531 ASP B O 1
ATOM 6263 N N . ARG B 1 239 ? 2.607 93.415 63.617 1.00 32.77 532 ARG B N 1
ATOM 6264 C CA . ARG B 1 239 ? 1.243 93.402 63.090 1.00 33.32 532 ARG B CA 1
ATOM 6265 C C . ARG B 1 239 ? 0.747 94.798 62.741 1.00 33.45 532 ARG B C 1
ATOM 6266 O O . ARG B 1 239 ? 0.034 94.985 61.747 1.00 31.42 532 ARG B O 1
ATOM 6274 N N . GLU B 1 240 ? 1.091 95.790 63.562 1.00 35.71 533 GLU B N 1
ATOM 6275 C CA . GLU B 1 240 ? 0.542 97.129 63.389 1.00 38.64 533 GLU B CA 1
ATOM 6276 C C . GLU B 1 240 ? 1.111 97.845 62.173 1.00 34.49 533 GLU B C 1
ATOM 6277 O O . GLU B 1 240 ? 0.477 98.778 61.669 1.00 33.96 533 GLU B O 1
ATOM 6283 N N . THR B 1 241 ? 2.287 97.439 61.693 1.00 32.31 534 THR B N 1
ATOM 6284 C CA . THR B 1 241 ? 2.953 98.135 60.602 1.00 31.77 534 THR B CA 1
ATOM 6285 C C . THR B 1 241 ? 3.287 97.256 59.406 1.00 31.05 534 THR B C 1
ATOM 6286 O O . THR B 1 241 ? 3.551 97.798 58.328 1.00 30.47 534 THR B O 1
ATOM 6290 N N . THR B 1 242 ? 3.280 95.935 59.553 1.00 30.80 535 THR B N 1
ATOM 6291 C CA . THR B 1 242 ? 3.788 95.033 58.518 1.00 30.84 535 THR B CA 1
ATOM 6292 C C . THR B 1 242 ? 2.697 94.093 58.024 1.00 29.15 535 THR B C 1
ATOM 6293 O O . THR B 1 242 ? 2.265 93.199 58.777 1.00 28.44 535 THR B O 1
ATOM 6297 N N . PRO B 1 243 ? 2.232 94.240 56.786 1.00 27.66 536 PRO B N 1
ATOM 6298 C CA . PRO B 1 243 ? 1.151 93.381 56.292 1.00 26.68 536 PRO B CA 1
ATOM 6299 C C . PRO B 1 243 ? 1.581 91.934 56.095 1.00 25.88 536 PRO B C 1
ATOM 6300 O O . PRO B 1 243 ? 2.754 91.612 55.896 1.00 25.98 536 PRO B O 1
ATOM 6304 N N . ARG B 1 244 ? 0.577 91.062 56.157 1.00 24.62 537 ARG B N 1
ATOM 6305 C CA . ARG B 1 244 ? 0.700 89.653 55.817 1.00 25.21 537 ARG B CA 1
ATOM 6306 C C . ARG B 1 244 ? 1.096 89.463 54.357 1.00 23.15 537 ARG B C 1
ATOM 6307 O O . ARG B 1 244 ? 0.875 90.326 53.504 1.00 23.80 537 ARG B O 1
ATOM 6315 N N . MET B 1 245 ? 1.644 88.284 54.067 1.00 22.20 538 MET B N 1
ATOM 6316 C CA . MET B 1 245 ? 1.749 87.811 52.696 1.00 22.82 538 MET B CA 1
ATOM 6317 C C . MET B 1 245 ? 0.607 86.844 52.431 1.00 19.13 538 MET B C 1
ATOM 6318 O O . MET B 1 245 ? 0.620 85.726 52.972 1.00 18.97 538 MET B O 1
ATOM 6323 N N . PRO B 1 246 ? -0.400 87.214 51.638 1.00 18.88 539 PRO B N 1
ATOM 6324 C CA . PRO B 1 246 ? -1.472 86.261 51.324 1.00 17.19 539 PRO B CA 1
ATOM 6325 C C . PRO B 1 246 ? -0.923 85.044 50.595 1.00 16.96 539 PRO B C 1
ATOM 6326 O O . PRO B 1 246 ? -0.033 85.151 49.749 1.00 15.78 539 PRO B O 1
ATOM 6330 N N . TRP B 1 247 ? -1.461 83.878 50.941 1.00 17.19 540 TRP B N 1
ATOM 6331 C CA . TRP B 1 247 ? -0.969 82.596 50.450 1.00 18.33 540 TRP B CA 1
ATOM 6332 C C . TRP B 1 247 ? -2.074 81.914 49.658 1.00 16.33 540 TRP B C 1
ATOM 6333 O O . TRP B 1 247 ? -3.133 81.597 50.210 1.00 18.27 540 TRP B O 1
ATOM 6344 N N . ARG B 1 248 ? -1.835 81.697 48.369 1.00 16.93 541 ARG B N 1
ATOM 6345 C CA . ARG B 1 248 ? -2.769 80.976 47.514 1.00 15.63 541 ARG B CA 1
ATOM 6346 C C . ARG B 1 248 ? -2.167 79.629 47.142 1.00 14.37 541 ARG B C 1
ATOM 6347 O O . ARG B 1 248 ? -0.990 79.551 46.774 1.00 14.09 541 ARG B O 1
ATOM 6355 N N . ASP B 1 249 ? -2.974 78.576 47.233 1.00 15.19 542 ASP B N 1
ATOM 6356 C CA . ASP B 1 249 ? -2.485 77.223 46.997 1.00 16.08 542 ASP B CA 1
ATOM 6357 C C . ASP B 1 249 ? -3.651 76.347 46.563 1.00 15.16 542 ASP B C 1
ATOM 6358 O O . ASP B 1 249 ? -4.817 76.745 46.635 1.00 15.78 542 ASP B O 1
ATOM 6363 N N . VAL B 1 250 ? -3.321 75.137 46.116 1.00 14.67 543 VAL B N 1
ATOM 6364 C CA . VAL B 1 250 ? -4.315 74.181 45.639 1.00 13.85 543 VAL B CA 1
ATOM 6365 C C . VAL B 1 250 ? -3.994 72.814 46.229 1.00 14.39 543 VAL B C 1
ATOM 6366 O O . VAL B 1 250 ? -2.841 72.370 46.187 1.00 12.85 543 VAL B O 1
ATOM 6370 N N . GLY B 1 251 ? -5.013 72.154 46.787 1.00 15.75 544 GLY B N 1
ATOM 6371 C CA . GLY B 1 251 ? -4.881 70.799 47.282 1.00 16.64 544 GLY B CA 1
ATOM 6372 C C . GLY B 1 251 ? -5.999 69.918 46.750 1.00 17.84 544 GLY B C 1
ATOM 6373 O O . GLY B 1 251 ? -6.843 70.358 45.966 1.00 18.14 544 GLY B O 1
ATOM 6374 N N . VAL B 1 252 ? -5.988 68.662 47.200 1.00 16.37 545 VAL B N 1
ATOM 6375 C CA . VAL B 1 252 ? -6.964 67.682 46.739 1.00 15.80 545 VAL B CA 1
ATOM 6376 C C . VAL B 1 252 ? -6.993 66.526 47.726 1.00 15.33 545 VAL B C 1
ATOM 6377 O O . VAL B 1 252 ? -5.976 66.182 48.334 1.00 15.75 545 VAL B O 1
ATOM 6381 N N . VAL B 1 253 ? -8.171 65.927 47.889 1.00 15.18 546 VAL B N 1
ATOM 6382 C CA . VAL B 1 253 ? -8.330 64.690 48.640 1.00 17.59 546 VAL B CA 1
ATOM 6383 C C . VAL B 1 253 ? -8.859 63.624 47.690 1.00 17.08 546 VAL B C 1
ATOM 6384 O O . VAL B 1 253 ? -9.747 63.891 46.873 1.00 17.58 546 VAL B O 1
ATOM 6388 N N . VAL B 1 254 ? -8.288 62.426 47.774 1.00 17.98 547 VAL B N 1
ATOM 6389 C CA . VAL B 1 254 ? -8.719 61.293 46.967 1.00 18.02 547 VAL B CA 1
ATOM 6390 C C . VAL B 1 254 ? -9.022 60.131 47.901 1.00 19.43 547 VAL B C 1
ATOM 6391 O O . VAL B 1 254 ? -8.423 60.003 48.974 1.00 20.54 547 VAL B O 1
ATOM 6395 N N . HIS B 1 255 ? -9.976 59.292 47.497 1.00 20.48 548 HIS B N 1
ATOM 6396 C CA . HIS B 1 255 ? -10.449 58.184 48.316 1.00 23.68 548 HIS B CA 1
ATOM 6397 C C . HIS B 1 255 ? -10.192 56.855 47.623 1.00 24.85 548 HIS B C 1
ATOM 6398 O O . HIS B 1 255 ? -10.177 56.769 46.392 1.00 24.63 548 HIS B O 1
ATOM 6405 N N . GLY B 1 256 ? -10.012 55.814 48.428 1.00 25.40 549 GLY B N 1
ATOM 6406 C CA . GLY B 1 256 ? -10.004 54.461 47.892 1.00 26.90 549 GLY B CA 1
ATOM 6407 C C . GLY B 1 256 ? -8.656 54.074 47.333 1.00 26.32 549 GLY B C 1
ATOM 6408 O O . GLY B 1 256 ? -7.620 54.294 47.963 1.00 26.23 549 GLY B O 1
ATOM 6409 N N . LEU B 1 257 ? -8.671 53.487 46.136 1.00 26.55 550 LEU B N 1
ATOM 6410 C CA . LEU B 1 257 ? -7.454 52.908 45.572 1.00 26.62 550 LEU B CA 1
ATOM 6411 C C . LEU B 1 257 ? -6.324 53.911 45.365 1.00 24.43 550 LEU B C 1
ATOM 6412 O O . LEU B 1 257 ? -5.170 53.557 45.666 1.00 24.25 550 LEU B O 1
ATOM 6417 N N . PRO B 1 258 ? -6.550 55.134 44.864 1.00 22.29 551 PRO B N 1
ATOM 6418 C CA . PRO B 1 258 ? -5.428 56.086 44.779 1.00 20.94 551 PRO B CA 1
ATOM 6419 C C . PRO B 1 258 ? -4.839 56.441 46.132 1.00 20.20 551 PRO B C 1
ATOM 6420 O O . PRO B 1 258 ? -3.628 56.679 46.228 1.00 19.83 551 PRO B O 1
ATOM 6424 N N . ALA B 1 259 ? -5.661 56.497 47.181 1.00 20.25 552 ALA B N 1
ATOM 6425 C CA . ALA B 1 259 ? -5.122 56.713 48.520 1.00 21.26 552 ALA B CA 1
ATOM 6426 C C . ALA B 1 259 ? -4.258 55.537 48.956 1.00 22.01 552 ALA B C 1
ATOM 6427 O O . ALA B 1 259 ? -3.236 55.727 49.627 1.00 21.03 552 ALA B O 1
ATOM 6429 N N . ARG B 1 260 ? -4.657 54.317 48.585 1.00 25.48 553 ARG B N 1
ATOM 6430 C CA . ARG B 1 260 ? -3.815 53.146 48.810 1.00 28.51 553 ARG B CA 1
ATOM 6431 C C . ARG B 1 260 ? -2.476 53.291 48.100 1.00 26.17 553 ARG B C 1
ATOM 6432 O O . ARG B 1 260 ? -1.421 52.984 48.670 1.00 25.80 553 ARG B O 1
ATOM 6440 N N . ASP B 1 261 ? -2.504 53.738 46.839 1.00 23.88 554 ASP B N 1
ATOM 6441 C CA . ASP B 1 261 ? -1.268 53.942 46.090 1.00 22.26 554 ASP B CA 1
ATOM 6442 C C . ASP B 1 261 ? -0.383 54.987 46.760 1.00 20.93 554 ASP B C 1
ATOM 6443 O O . ASP B 1 261 ? 0.844 54.835 46.809 1.00 20.98 554 ASP B O 1
ATOM 6448 N N . LEU B 1 262 ? -0.987 56.064 47.268 1.00 20.31 555 LEU B N 1
ATOM 6449 C CA . LEU B 1 262 ? -0.211 57.087 47.963 1.00 19.88 555 LEU B CA 1
ATOM 6450 C C . LEU B 1 262 ? 0.328 56.562 49.289 1.00 20.15 555 LEU B C 1
ATOM 6451 O O . LEU B 1 262 ? 1.453 56.892 49.684 1.00 20.27 555 LEU B O 1
ATOM 6456 N N . ALA B 1 263 ? -0.458 55.746 49.992 1.00 22.16 556 ALA B N 1
ATOM 6457 C CA . ALA B 1 263 ? 0.060 55.083 51.183 1.00 24.51 556 ALA B CA 1
ATOM 6458 C C . ALA B 1 263 ? 1.225 54.162 50.842 1.00 26.39 556 ALA B C 1
ATOM 6459 O O . ALA B 1 263 ? 2.143 53.999 51.654 1.00 28.26 556 ALA B O 1
ATOM 6461 N N . ARG B 1 264 ? 1.213 53.561 49.648 1.00 27.06 557 ARG B N 1
ATOM 6462 C CA . ARG B 1 264 ? 2.299 52.665 49.263 1.00 27.68 557 ARG B CA 1
ATOM 6463 C C . ARG B 1 264 ? 3.580 53.437 48.973 1.00 26.32 557 ARG B C 1
ATOM 6464 O O . ARG B 1 264 ? 4.682 52.950 49.257 1.00 26.59 557 ARG B O 1
ATOM 6472 N N . HIS B 1 265 ? 3.459 54.639 48.399 1.00 23.61 558 HIS B N 1
ATOM 6473 C CA . HIS B 1 265 ? 4.632 55.492 48.243 1.00 22.10 558 HIS B CA 1
ATOM 6474 C C . HIS B 1 265 ? 5.236 55.837 49.596 1.00 20.81 558 HIS B C 1
ATOM 6475 O O . HIS B 1 265 ? 6.462 55.829 49.758 1.00 21.34 558 HIS B O 1
ATOM 6482 N N . PHE B 1 266 ? 4.389 56.155 50.576 1.00 20.58 559 PHE B N 1
ATOM 6483 C CA . PHE B 1 266 ? 4.884 56.458 51.915 1.00 22.61 559 PHE B CA 1
ATOM 6484 C C . PHE B 1 266 ? 5.587 55.250 52.518 1.00 25.12 559 PHE B C 1
ATOM 6485 O O . PHE B 1 266 ? 6.692 55.366 53.062 1.00 23.17 559 PHE B O 1
ATOM 6493 N N . ILE B 1 267 ? 4.956 54.077 52.424 1.00 26.75 560 ILE B N 1
ATOM 6494 C CA . ILE B 1 267 ? 5.525 52.863 53.002 1.00 28.91 560 ILE B CA 1
ATOM 6495 C C . ILE B 1 267 ? 6.866 52.539 52.356 1.00 30.85 560 ILE B C 1
ATOM 6496 O O . ILE B 1 267 ? 7.827 52.164 53.039 1.00 31.59 560 ILE B O 1
ATOM 6501 N N . GLN B 1 268 ? 6.955 52.687 51.033 1.00 31.89 561 GLN B N 1
ATOM 6502 C CA . GLN B 1 268 ? 8.219 52.467 50.337 1.00 35.00 561 GLN B CA 1
ATOM 6503 C C . GLN B 1 268 ? 9.308 53.392 50.870 1.00 32.22 561 GLN B C 1
ATOM 6504 O O . GLN B 1 268 ? 10.425 52.952 51.163 1.00 33.48 561 GLN B O 1
ATOM 6510 N N . ARG B 1 269 ? 8.994 54.684 51.008 1.00 28.58 562 ARG B N 1
ATOM 6511 C CA . ARG B 1 269 ? 9.964 55.632 51.547 1.00 27.29 562 ARG B CA 1
ATOM 6512 C C . ARG B 1 269 ? 10.276 55.335 53.008 1.00 27.97 562 ARG B C 1
ATOM 6513 O O . ARG B 1 269 ? 11.430 55.448 53.437 1.00 28.20 562 ARG B O 1
ATOM 6521 N N . TRP B 1 270 ? 9.259 54.955 53.786 1.00 27.89 563 TRP B N 1
ATOM 6522 C CA . TRP B 1 270 ? 9.466 54.673 55.203 1.00 28.77 563 TRP B CA 1
ATOM 6523 C C . TRP B 1 270 ? 10.408 53.490 55.397 1.00 29.33 563 TRP B C 1
ATOM 6524 O O . TRP B 1 270 ? 11.380 53.571 56.158 1.00 29.59 563 TRP B O 1
ATOM 6535 N N . ASN B 1 271 ? 10.136 52.376 54.714 1.00 30.43 564 ASN B N 1
ATOM 6536 C CA . ASN B 1 271 ? 11.005 51.211 54.848 1.00 32.33 564 ASN B CA 1
ATOM 6537 C C . ASN B 1 271 ? 12.387 51.471 54.260 1.00 32.88 564 ASN B C 1
ATOM 6538 O O . ASN B 1 271 ? 13.377 50.902 54.732 1.00 35.38 564 ASN B O 1
ATOM 6543 N N . PHE B 1 272 ? 12.477 52.332 53.244 1.00 31.23 565 PHE B N 1
ATOM 6544 C CA . PHE B 1 272 ? 13.777 52.670 52.673 1.00 32.21 565 PHE B CA 1
ATOM 6545 C C . PHE B 1 272 ? 14.599 53.525 53.633 1.00 32.33 565 PHE B C 1
ATOM 6546 O O . PHE B 1 272 ? 15.800 53.290 53.809 1.00 33.13 565 PHE B O 1
ATOM 6554 N N . THR B 1 273 ? 13.971 54.529 54.252 1.00 30.80 566 THR B N 1
ATOM 6555 C CA . THR B 1 273 ? 14.682 55.387 55.196 1.00 30.90 566 THR B CA 1
ATOM 6556 C C . THR B 1 273 ? 15.196 54.593 56.390 1.00 34.10 566 THR B C 1
ATOM 6557 O O . THR B 1 273 ? 16.225 54.948 56.979 1.00 34.45 566 THR B O 1
ATOM 6561 N N . LYS B 1 274 ? 14.495 53.517 56.749 1.00 37.99 567 LYS B N 1
ATOM 6562 C CA . LYS B 1 274 ? 14.946 52.619 57.807 1.00 43.67 567 LYS B CA 1
ATOM 6563 C C . LYS B 1 274 ? 16.402 52.215 57.624 1.00 46.13 567 LYS B C 1
ATOM 6564 O O . LYS B 1 274 ? 17.197 52.253 58.570 1.00 46.85 567 LYS B O 1
ATOM 6570 N N . THR B 1 275 ? 16.764 51.811 56.410 1.00 48.29 568 THR B N 1
ATOM 6571 C CA . THR B 1 275 ? 18.079 51.262 56.113 1.00 52.82 568 THR B CA 1
ATOM 6572 C C . THR B 1 275 ? 19.131 52.333 55.850 1.00 54.77 568 THR B C 1
ATOM 6573 O O . THR B 1 275 ? 20.194 52.014 55.305 1.00 56.93 568 THR B O 1
ATOM 6577 N N . THR B 1 276 ? 18.867 53.586 56.219 1.00 53.54 569 THR B N 1
ATOM 6578 C CA . THR B 1 276 ? 19.823 54.665 56.027 1.00 53.06 569 THR B CA 1
ATOM 6579 C C . THR B 1 276 ? 20.488 55.116 57.319 1.00 54.72 569 THR B C 1
ATOM 6580 O O . THR B 1 276 ? 21.420 55.926 57.266 1.00 54.58 569 THR B O 1
ATOM 6584 N N . LYS B 1 277 ? 20.039 54.618 58.469 1.00 54.39 570 LYS B N 1
ATOM 6585 C CA . LYS B 1 277 ? 20.552 55.048 59.761 1.00 55.42 570 LYS B CA 1
ATOM 6586 C C . LYS B 1 277 ? 20.456 53.885 60.734 1.00 55.62 570 LYS B C 1
ATOM 6587 O O . LYS B 1 277 ? 19.445 53.180 60.762 1.00 55.69 570 LYS B O 1
ATOM 6593 N N . ALA B 1 278 ? 21.509 53.692 61.533 1.00 56.09 571 ALA B N 1
ATOM 6594 C CA . ALA B 1 278 ? 21.516 52.587 62.488 1.00 57.55 571 ALA B CA 1
ATOM 6595 C C . ALA B 1 278 ? 20.391 52.726 63.505 1.00 57.46 571 ALA B C 1
ATOM 6596 O O . ALA B 1 278 ? 19.793 51.727 63.921 1.00 58.61 571 ALA B O 1
ATOM 6598 N N . LYS B 1 279 ? 20.084 53.959 63.916 1.00 57.10 572 LYS B N 1
ATOM 6599 C CA . LYS B 1 279 ? 18.987 54.167 64.855 1.00 58.29 572 LYS B CA 1
ATOM 6600 C C . LYS B 1 279 ? 17.644 53.829 64.218 1.00 59.57 572 LYS B C 1
ATOM 6601 O O . LYS B 1 279 ? 16.767 53.253 64.873 1.00 59.45 572 LYS B O 1
ATOM 6607 N N . TYR B 1 280 ? 17.464 54.176 62.942 1.00 58.99 573 TYR B N 1
ATOM 6608 C CA . TYR B 1 280 ? 16.199 53.902 62.271 1.00 57.73 573 TYR B CA 1
ATOM 6609 C C . TYR B 1 280 ? 16.017 52.421 61.954 1.00 59.29 573 TYR B C 1
ATOM 6610 O O . TYR B 1 280 ? 14.886 51.988 61.712 1.00 59.49 573 TYR B O 1
ATOM 6619 N N . LYS B 1 281 ? 17.099 51.637 61.951 1.00 62.38 574 LYS B N 1
ATOM 6620 C CA . LYS B 1 281 ? 16.985 50.193 61.772 1.00 64.02 574 LYS B CA 1
ATOM 6621 C C . LYS B 1 281 ? 16.402 49.497 62.994 1.00 65.86 574 LYS B C 1
ATOM 6622 O O . LYS B 1 281 ? 16.069 48.310 62.909 1.00 67.60 574 LYS B O 1
ATOM 6628 N N . THR B 1 282 ? 16.272 50.200 64.116 1.00 65.81 575 THR B N 1
ATOM 6629 C CA . THR B 1 282 ? 15.804 49.583 65.344 1.00 67.01 575 THR B CA 1
ATOM 6630 C C . THR B 1 282 ? 14.314 49.256 65.257 1.00 65.71 575 THR B C 1
ATOM 6631 O O . THR B 1 282 ? 13.560 49.931 64.552 1.00 64.25 575 THR B O 1
ATOM 6635 N N . PRO B 1 283 ? 13.868 48.222 65.972 1.00 66.01 576 PRO B N 1
ATOM 6636 C CA . PRO B 1 283 ? 12.430 47.911 66.001 1.00 64.29 576 PRO B CA 1
ATOM 6637 C C . PRO B 1 283 ? 11.554 49.019 66.570 1.00 61.60 576 PRO B C 1
ATOM 6638 O O . PRO B 1 283 ? 10.331 48.954 66.392 1.00 60.86 576 PRO B O 1
ATOM 6642 N N . THR B 1 284 ? 12.121 50.021 67.254 1.00 60.08 577 THR B N 1
ATOM 6643 C CA . THR B 1 284 ? 11.301 51.134 67.731 1.00 57.72 577 THR B CA 1
ATOM 6644 C C . THR B 1 284 ? 10.561 51.795 66.575 1.00 53.88 577 THR B C 1
ATOM 6645 O O . THR B 1 284 ? 9.395 52.183 66.712 1.00 53.02 577 THR B O 1
ATOM 6649 N N . TYR B 1 285 ? 11.223 51.932 65.432 1.00 50.99 578 TYR B N 1
ATOM 6650 C CA . TYR B 1 285 ? 10.530 52.187 64.181 1.00 47.54 578 TYR B CA 1
ATOM 6651 C C . TYR B 1 285 ? 10.192 50.846 63.548 1.00 47.06 578 TYR B C 1
ATOM 6652 O O . TYR B 1 285 ? 11.105 50.052 63.294 1.00 48.93 578 TYR B O 1
ATOM 6661 N N . PRO B 1 286 ? 8.923 50.522 63.337 1.00 45.10 579 PRO B N 1
ATOM 6662 C CA . PRO B 1 286 ? 8.580 49.253 62.694 1.00 45.29 579 PRO B CA 1
ATOM 6663 C C . PRO B 1 286 ? 8.407 49.401 61.188 1.00 44.52 579 PRO B C 1
ATOM 6664 O O . PRO B 1 286 ? 8.246 50.499 60.651 1.00 40.71 579 PRO B O 1
ATOM 6668 N N . TYR B 1 287 ? 8.464 48.258 60.508 1.00 48.13 580 TYR B N 1
ATOM 6669 C CA . TYR B 1 287 ? 8.155 48.226 59.086 1.00 49.72 580 TYR B CA 1
ATOM 6670 C C . TYR B 1 287 ? 6.680 48.516 58.868 1.00 52.60 580 TYR B C 1
ATOM 6671 O O . TYR B 1 287 ? 5.825 48.085 59.645 1.00 58.78 580 TYR B O 1
ATOM 6680 N N . LEU B 1 288 ? 6.380 49.246 57.803 1.00 58.30 581 LEU B N 1
ATOM 6681 C CA . LEU B 1 288 ? 5.002 49.459 57.399 1.00 32.51 581 LEU B CA 1
ATOM 6682 C C . LEU B 1 288 ? 4.672 48.539 56.230 1.00 32.56 581 LEU B C 1
ATOM 6683 O O . LEU B 1 288 ? 5.542 48.179 55.433 1.00 32.54 581 LEU B O 1
ATOM 6688 N N . LEU B 1 289 ? 3.406 48.140 56.150 1.00 34.26 582 LEU B N 1
ATOM 6689 C CA . LEU B 1 289 ? 2.971 47.206 55.128 1.00 33.88 582 LEU B CA 1
ATOM 6690 C C . LEU B 1 289 ? 1.707 47.717 54.453 1.00 34.48 582 LEU B C 1
ATOM 6691 O O . LEU B 1 289 ? 0.799 48.222 55.126 1.00 35.20 582 LEU B O 1
ATOM 6696 N N . PRO B 1 290 ? 1.628 47.614 53.128 1.00 37.44 583 PRO B N 1
ATOM 6697 C CA . PRO B 1 290 ? 0.408 48.022 52.420 1.00 39.50 583 PRO B CA 1
ATOM 6698 C C . PRO B 1 290 ? -0.788 47.194 52.858 1.00 43.72 583 PRO B C 1
ATOM 6699 O O . PRO B 1 290 ? -0.715 45.966 52.962 1.00 45.44 583 PRO B O 1
ATOM 6703 N N . LYS B 1 291 ? -1.894 47.881 53.115 1.00 45.97 584 LYS B N 1
ATOM 6704 C CA . LYS B 1 291 ? -3.117 47.241 53.576 1.00 49.21 584 LYS B CA 1
ATOM 6705 C C . LYS B 1 291 ? -3.804 46.488 52.440 1.00 50.82 584 LYS B C 1
ATOM 6706 O O . LYS B 1 291 ? -5.030 46.374 52.408 1.00 51.90 584 LYS B O 1
ATOM 6712 N N . THR B 1 302 ? -15.165 55.898 55.149 1.00 47.46 595 THR B N 1
ATOM 6713 C CA . THR B 1 302 ? -15.586 57.260 55.459 1.00 47.62 595 THR B CA 1
ATOM 6714 C C . THR B 1 302 ? -15.165 58.218 54.352 1.00 44.20 595 THR B C 1
ATOM 6715 O O . THR B 1 302 ? -14.189 57.970 53.644 1.00 41.63 595 THR B O 1
ATOM 6719 N N . LEU B 1 303 ? -15.918 59.314 54.205 1.00 44.23 596 LEU B N 1
ATOM 6720 C CA . LEU B 1 303 ? -15.793 60.208 53.064 1.00 43.04 596 LEU B CA 1
ATOM 6721 C C . LEU B 1 303 ? -15.992 61.658 53.492 1.00 42.43 596 LEU B C 1
ATOM 6722 O O . LEU B 1 303 ? -16.941 61.955 54.239 1.00 45.33 596 LEU B O 1
ATOM 6727 N N . PRO B 1 304 ? -15.109 62.573 53.080 1.00 40.70 597 PRO B N 1
ATOM 6728 C CA . PRO B 1 304 ? -15.560 63.966 52.915 1.00 39.62 597 PRO B CA 1
ATOM 6729 C C . PRO B 1 304 ? -16.574 64.118 51.792 1.00 37.01 597 PRO B C 1
ATOM 6730 O O . PRO B 1 304 ? -17.531 64.891 51.926 1.00 37.02 597 PRO B O 1
ATOM 6734 N N . GLY B 1 305 ? -16.399 63.388 50.695 1.00 33.70 598 GLY B N 1
ATOM 6735 C CA . GLY B 1 305 ? -17.211 63.529 49.500 1.00 32.55 598 GLY B CA 1
ATOM 6736 C C . GLY B 1 305 ? -16.383 64.056 48.337 1.00 29.47 598 GLY B C 1
ATOM 6737 O O . GLY B 1 305 ? -15.171 64.251 48.439 1.00 27.68 598 GLY B O 1
ATOM 6738 N N . GLY B 1 306 ? -17.065 64.285 47.219 1.00 30.08 599 GLY B N 1
ATOM 6739 C CA . GLY B 1 306 ? -16.426 64.874 46.045 1.00 29.25 599 GLY B CA 1
ATOM 6740 C C . GLY B 1 306 ? -17.066 64.368 44.756 1.00 30.01 599 GLY B C 1
ATOM 6741 O O . GLY B 1 306 ? -18.223 63.952 44.749 1.00 34.15 599 GLY B O 1
ATOM 6742 N N . GLN B 1 307 ? -16.278 64.405 43.681 1.00 26.91 600 GLN B N 1
ATOM 6743 C CA . GLN B 1 307 ? -16.727 64.053 42.340 1.00 24.95 600 GLN B CA 1
ATOM 6744 C C . GLN B 1 307 ? -16.084 62.746 41.883 1.00 23.46 600 GLN B C 1
ATOM 6745 O O . GLN B 1 307 ? -14.910 62.488 42.165 1.00 21.77 600 GLN B O 1
ATOM 6751 N N . CYS B 1 308 ? -16.856 61.927 41.167 1.00 23.72 601 CYS B N 1
ATOM 6752 C CA . CYS B 1 308 ? -16.355 60.664 40.630 1.00 24.24 601 CYS B CA 1
ATOM 6753 C C . CYS B 1 308 ? -15.462 60.932 39.422 1.00 22.37 601 CYS B C 1
ATOM 6754 O O . CYS B 1 308 ? -15.890 61.575 38.458 1.00 21.72 601 CYS B O 1
ATOM 6757 N N . THR B 1 309 ? -14.224 60.438 39.473 1.00 21.28 602 THR B N 1
ATOM 6758 C CA . THR B 1 309 ? -13.220 60.717 38.452 1.00 20.66 602 THR B CA 1
ATOM 6759 C C . THR B 1 309 ? -12.314 59.501 38.292 1.00 19.85 602 THR B C 1
ATOM 6760 O O . THR B 1 309 ? -12.411 58.523 39.039 1.00 20.68 602 THR B O 1
ATOM 6764 N N . THR B 1 310 ? -11.410 59.581 37.321 1.00 18.66 603 THR B N 1
ATOM 6765 C CA . THR B 1 310 ? -10.297 58.649 37.212 1.00 18.91 603 THR B CA 1
ATOM 6766 C C . THR B 1 310 ? -9.038 59.351 37.703 1.00 18.19 603 THR B C 1
ATOM 6767 O O . THR B 1 310 ? -8.706 60.443 37.229 1.00 17.93 603 THR B O 1
ATOM 6771 N N . VAL B 1 311 ? -8.350 58.735 38.661 1.00 18.09 604 VAL B N 1
ATOM 6772 C CA . VAL B 1 311 ? -7.209 59.352 39.325 1.00 16.97 604 VAL B CA 1
ATOM 6773 C C . VAL B 1 311 ? -6.009 58.426 39.198 1.00 17.38 604 VAL B C 1
ATOM 6774 O O . VAL B 1 311 ? -6.113 57.228 39.481 1.00 18.90 604 VAL B O 1
ATOM 6778 N N . GLN B 1 312 ? -4.875 58.978 38.776 1.00 16.61 605 GLN B N 1
ATOM 6779 C CA . GLN B 1 312 ? -3.618 58.242 38.737 1.00 17.50 605 GLN B CA 1
ATOM 6780 C C . GLN B 1 312 ? -2.576 58.987 39.556 1.00 17.83 605 GLN B C 1
ATOM 6781 O O . GLN B 1 312 ? -2.383 60.194 39.371 1.00 17.86 605 GLN B O 1
ATOM 6787 N N . VAL B 1 313 ? -1.906 58.267 40.449 1.00 15.21 606 VAL B N 1
ATOM 6788 C CA . VAL B 1 313 ? -0.833 58.845 41.247 1.00 16.66 606 VAL B CA 1
ATOM 6789 C C . VAL B 1 313 ? 0.438 58.905 40.410 1.00 16.07 606 VAL B C 1
ATOM 6790 O O . VAL B 1 313 ? 0.731 57.995 39.624 1.00 16.66 606 VAL B O 1
ATOM 6794 N N . LEU B 1 314 ? 1.185 59.998 40.566 1.00 14.71 607 LEU B N 1
ATOM 6795 C CA . LEU B 1 314 ? 2.443 60.229 39.875 1.00 14.07 607 LEU B CA 1
ATOM 6796 C C . LEU B 1 314 ? 3.471 60.706 40.890 1.00 15.96 607 LEU B C 1
ATOM 6797 O O . LEU B 1 314 ? 3.118 61.213 41.956 1.00 14.98 607 LEU B O 1
ATOM 6802 N N . ARG B 1 315 ? 4.752 60.564 40.553 1.00 16.37 608 ARG B N 1
ATOM 6803 C CA . ARG B 1 315 ? 5.769 61.004 41.499 1.00 16.27 608 ARG B CA 1
ATOM 6804 C C . ARG B 1 315 ? 7.092 61.264 40.794 1.00 17.10 608 ARG B C 1
ATOM 6805 O O . ARG B 1 315 ? 7.316 60.844 39.656 1.00 16.96 608 ARG B O 1
ATOM 6813 N N . SER B 1 316 ? 7.955 61.995 41.498 1.00 17.34 609 SER B N 1
ATOM 6814 C CA . SER B 1 316 ? 9.369 62.130 41.179 1.00 15.41 609 SER B CA 1
ATOM 6815 C C . SER B 1 316 ? 10.143 61.524 42.339 1.00 17.61 609 SER B C 1
ATOM 6816 O O . SER B 1 316 ? 9.988 61.968 43.480 1.00 17.59 609 SER B O 1
ATOM 6819 N N . VAL B 1 317 ? 10.950 60.496 42.061 1.00 18.78 610 VAL B N 1
ATOM 6820 C CA . VAL B 1 317 ? 11.830 59.904 43.063 1.00 20.31 610 VAL B CA 1
ATOM 6821 C C . VAL B 1 317 ? 13.127 59.478 42.390 1.00 21.30 610 VAL B C 1
ATOM 6822 O O . VAL B 1 317 ? 13.193 59.294 41.173 1.00 20.64 610 VAL B O 1
ATOM 6826 N N . ASP B 1 318 ? 14.162 59.312 43.211 1.00 23.72 611 ASP B N 1
ATOM 6827 C CA . ASP B 1 318 ? 15.490 58.922 42.760 1.00 28.30 611 ASP B CA 1
ATOM 6828 C C . ASP B 1 318 ? 16.029 57.848 43.699 1.00 31.82 611 ASP B C 1
ATOM 6829 O O . ASP B 1 318 ? 15.410 57.513 44.712 1.00 29.12 611 ASP B O 1
ATOM 6834 N N . ARG B 1 319 ? 17.193 57.295 43.344 1.00 36.53 612 ARG B N 1
ATOM 6835 C CA . ARG B 1 319 ? 17.867 56.355 44.235 1.00 42.43 612 ARG B CA 1
ATOM 6836 C C . ARG B 1 319 ? 18.123 56.974 45.604 1.00 34.68 612 ARG B C 1
ATOM 6837 O O . ARG B 1 319 ? 18.010 56.295 46.631 1.00 33.72 612 ARG B O 1
ATOM 6839 N N . TRP B 1 320 ? 18.459 58.267 45.643 1.00 32.29 613 TRP B N 1
ATOM 6840 C CA . TRP B 1 320 ? 18.785 58.896 46.919 1.00 31.09 613 TRP B CA 1
ATOM 6841 C C . TRP B 1 320 ? 17.551 59.045 47.799 1.00 29.86 613 TRP B C 1
ATOM 6842 O O . TRP B 1 320 ? 17.635 58.895 49.024 1.00 30.62 613 TRP B O 1
ATOM 6853 N N . SER B 1 321 ? 16.396 59.324 47.196 1.00 27.72 614 SER B N 1
ATOM 6854 C CA . SER B 1 321 ? 15.193 59.652 47.951 1.00 26.55 614 SER B CA 1
ATOM 6855 C C . SER B 1 321 ? 14.302 58.447 48.220 1.00 26.13 614 SER B C 1
ATOM 6856 O O . SER B 1 321 ? 13.600 58.424 49.239 1.00 26.07 614 SER B O 1
ATOM 6859 N N . ALA B 1 322 ? 14.308 57.448 47.341 1.00 25.81 615 ALA B N 1
ATOM 6860 C CA . ALA B 1 322 ? 13.430 56.299 47.528 1.00 25.91 615 ALA B CA 1
ATOM 6861 C C . ALA B 1 322 ? 14.026 54.982 47.058 1.00 27.78 615 ALA B C 1
ATOM 6862 O O . ALA B 1 322 ? 13.328 53.966 47.119 1.00 27.74 615 ALA B O 1
ATOM 6864 N N . GLY B 1 323 ? 15.275 54.949 46.600 1.00 29.22 616 GLY B N 1
ATOM 6865 C CA . GLY B 1 323 ? 15.853 53.717 46.103 1.00 30.94 616 GLY B CA 1
ATOM 6866 C C . GLY B 1 323 ? 15.363 53.291 44.740 1.00 31.30 616 GLY B C 1
ATOM 6867 O O . GLY B 1 323 ? 15.638 52.163 44.325 1.00 31.99 616 GLY B O 1
ATOM 6868 N N . THR B 1 324 ? 14.642 54.157 44.031 1.00 30.13 617 THR B N 1
ATOM 6869 C CA . THR B 1 324 ? 14.147 53.851 42.698 1.00 30.96 617 THR B CA 1
ATOM 6870 C C . THR B 1 324 ? 13.940 55.163 41.953 1.00 28.98 617 THR B C 1
ATOM 6871 O O . THR B 1 324 ? 13.771 56.222 42.561 1.00 27.22 617 THR B O 1
ATOM 6875 N N . LEU B 1 325 ? 13.965 55.088 40.625 1.00 29.43 618 LEU B N 1
ATOM 6876 C CA . LEU B 1 325 ? 13.929 56.271 39.775 1.00 30.00 618 LEU B CA 1
ATOM 6877 C C . LEU B 1 325 ? 12.587 56.373 39.061 1.00 26.08 618 LEU B C 1
ATOM 6878 O O . LEU B 1 325 ? 12.126 55.403 38.448 1.00 24.91 618 LEU B O 1
ATOM 6883 N N . GLU B 1 326 ? 11.971 57.551 39.129 1.00 23.29 619 GLU B N 1
ATOM 6884 C CA . GLU B 1 326 ? 10.699 57.781 38.460 1.00 21.06 619 GLU B CA 1
ATOM 6885 C C . GLU B 1 326 ? 10.538 59.274 38.215 1.00 19.88 619 GLU B C 1
ATOM 6886 O O . GLU B 1 326 ? 10.853 60.087 39.087 1.00 18.81 619 GLU B O 1
ATOM 6892 N N . ASN B 1 327 ? 10.063 59.626 37.023 1.00 19.05 620 ASN B N 1
ATOM 6893 C CA . ASN B 1 327 ? 9.711 61.008 36.709 1.00 18.89 620 ASN B CA 1
ATOM 6894 C C . ASN B 1 327 ? 8.370 61.042 35.978 1.00 17.33 620 ASN B C 1
ATOM 6895 O O . ASN B 1 327 ? 8.228 61.631 34.905 1.00 16.51 620 ASN B O 1
ATOM 6900 N N . SER B 1 328 ? 7.358 60.408 36.574 1.00 16.56 621 SER B N 1
ATOM 6901 C CA . SER B 1 328 ? 6.057 60.302 35.926 1.00 15.92 621 SER B CA 1
ATOM 6902 C C . SER B 1 328 ? 5.237 61.584 36.021 1.00 15.69 621 SER B C 1
ATOM 6903 O O . SER B 1 328 ? 4.307 61.760 35.227 1.00 14.45 621 SER B O 1
ATOM 6906 N N . ILE B 1 329 ? 5.546 62.477 36.965 1.00 15.08 622 ILE B N 1
ATOM 6907 C CA . ILE B 1 329 ? 4.892 63.786 36.973 1.00 13.79 622 ILE B CA 1
ATOM 6908 C C . ILE B 1 329 ? 5.243 64.549 35.703 1.00 16.09 622 ILE B C 1
ATOM 6909 O O . ILE B 1 329 ? 4.370 65.107 35.026 1.00 16.13 622 ILE B O 1
ATOM 6914 N N . LEU B 1 330 ? 6.533 64.584 35.366 1.00 16.04 623 LEU B N 1
ATOM 6915 C CA . LEU B 1 330 ? 6.975 65.226 34.133 1.00 15.85 623 LEU B CA 1
ATOM 6916 C C . LEU B 1 330 ? 6.339 64.565 32.916 1.00 15.38 623 LEU B C 1
ATOM 6917 O O . LEU B 1 330 ? 5.842 65.248 32.012 1.00 13.01 623 LEU B O 1
ATOM 6922 N N . ASN B 1 331 ? 6.346 63.229 32.877 1.00 15.92 624 ASN B N 1
ATOM 6923 C CA . ASN B 1 331 ? 5.746 62.523 31.748 1.00 16.99 624 ASN B CA 1
ATOM 6924 C C . ASN B 1 331 ? 4.276 62.889 31.585 1.00 16.40 624 ASN B C 1
ATOM 6925 O O . ASN B 1 331 ? 3.805 63.115 30.463 1.00 16.23 624 ASN B O 1
ATOM 6930 N N . ALA B 1 332 ? 3.535 62.966 32.694 1.00 15.30 625 ALA B N 1
ATOM 6931 C CA . ALA B 1 332 ? 2.126 63.331 32.607 1.00 15.64 625 ALA B CA 1
ATOM 6932 C C . ALA B 1 332 ? 1.952 64.774 32.148 1.00 15.37 625 ALA B C 1
ATOM 6933 O O . ALA B 1 332 ? 1.013 65.086 31.405 1.00 15.09 625 ALA B O 1
ATOM 6935 N N . TYR B 1 333 ? 2.839 65.671 32.587 1.00 14.49 626 TYR B N 1
ATOM 6936 C CA . TYR B 1 333 ? 2.758 67.062 32.148 1.00 14.41 626 TYR B CA 1
ATOM 6937 C C . TYR B 1 333 ? 2.937 67.166 30.637 1.00 14.62 626 TYR B C 1
ATOM 6938 O O . TYR B 1 333 ? 2.115 67.776 29.941 1.00 14.51 626 TYR B O 1
ATOM 6947 N N . LEU B 1 334 ? 4.004 66.562 30.109 1.00 14.73 627 LEU B N 1
ATOM 6948 C CA . LEU B 1 334 ? 4.270 66.649 28.675 1.00 16.17 627 LEU B CA 1
ATOM 6949 C C . LEU B 1 334 ? 3.131 66.041 27.864 1.00 15.95 627 LEU B C 1
ATOM 6950 O O . LEU B 1 334 ? 2.674 66.629 26.877 1.00 14.70 627 LEU B O 1
ATOM 6955 N N . HIS B 1 335 ? 2.648 64.865 28.276 1.00 16.08 628 HIS B N 1
ATOM 6956 C CA . HIS B 1 335 ? 1.567 64.213 27.543 1.00 18.41 628 HIS B CA 1
ATOM 6957 C C . HIS B 1 335 ? 0.292 65.049 27.564 1.00 16.05 628 HIS B C 1
ATOM 6958 O O . HIS B 1 335 ? -0.382 65.190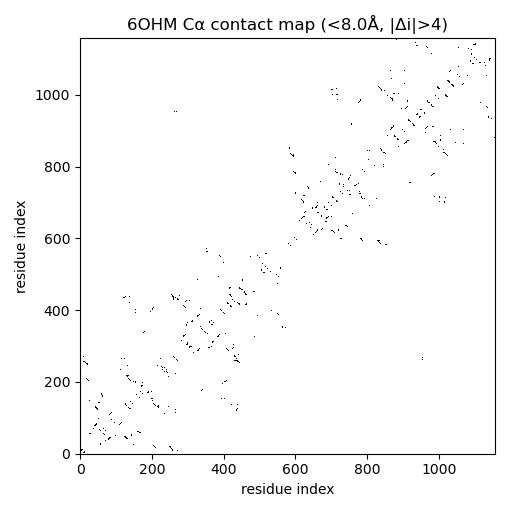 26.536 1.00 15.43 628 HIS B O 1
ATOM 6965 N N . THR B 1 336 ? -0.057 65.607 28.727 1.00 14.99 629 THR B N 1
ATOM 6966 C CA . THR B 1 336 ? -1.281 66.395 28.839 1.00 13.99 629 THR B CA 1
ATOM 6967 C C . THR B 1 336 ? -1.219 67.643 27.964 1.00 15.06 629 THR B C 1
ATOM 6968 O O . THR B 1 336 ? -2.210 68.012 27.320 1.00 12.95 629 THR B O 1
ATOM 6972 N N . ILE B 1 337 ? -0.057 68.299 27.919 1.00 14.62 630 ILE B N 1
ATOM 6973 C CA . ILE B 1 337 ? 0.104 69.473 27.066 1.00 14.74 630 ILE B CA 1
ATOM 6974 C C . ILE B 1 337 ? -0.001 69.079 25.597 1.00 16.06 630 ILE B C 1
ATOM 6975 O O . ILE B 1 337 ? -0.699 69.730 24.809 1.00 15.65 630 ILE B O 1
ATOM 6980 N N . ARG B 1 338 ? 0.681 67.994 25.214 1.00 17.51 631 ARG B N 1
ATOM 6981 C CA . ARG B 1 338 ? 0.696 67.561 23.820 1.00 21.22 631 ARG B CA 1
ATOM 6982 C C . ARG B 1 338 ? -0.703 67.210 23.325 1.00 19.92 631 ARG B C 1
ATOM 6983 O O . ARG B 1 338 ? -1.068 67.541 22.191 1.00 20.12 631 ARG B O 1
ATOM 6991 N N . GLU B 1 339 ? -1.499 66.545 24.160 1.00 19.52 632 GLU B N 1
ATOM 6992 C CA . GLU B 1 339 ? -2.804 66.048 23.745 1.00 20.67 632 GLU B CA 1
ATOM 6993 C C . GLU B 1 339 ? -3.934 67.039 23.983 1.00 19.01 632 GLU B C 1
ATOM 6994 O O . GLU B 1 339 ? -5.067 66.768 23.568 1.00 18.25 632 GLU B O 1
ATOM 7000 N N . SER B 1 340 ? -3.661 68.169 24.634 1.00 17.55 633 SER B N 1
ATOM 7001 C CA . SER B 1 340 ? -4.701 69.161 24.861 1.00 17.85 633 SER B CA 1
ATOM 7002 C C . SER B 1 340 ? -5.247 69.667 23.532 1.00 18.68 633 SER B C 1
ATOM 7003 O O . SER B 1 340 ? -4.537 69.728 22.523 1.00 18.04 633 SER B O 1
ATOM 7006 N N . GLN B 1 341 ? -6.531 70.023 23.535 1.00 19.05 634 GLN B N 1
ATOM 7007 C CA . GLN B 1 341 ? -7.211 70.437 22.319 1.00 21.38 634 GLN B CA 1
ATOM 7008 C C . GLN B 1 341 ? -7.707 71.872 22.341 1.00 18.79 634 GLN B C 1
ATOM 7009 O O . GLN B 1 341 ? -7.989 72.420 21.268 1.00 18.15 634 GLN B O 1
ATOM 7015 N N . HIS B 1 342 ? -7.821 72.498 23.512 1.00 17.18 635 HIS B N 1
ATOM 7016 C CA . HIS B 1 342 ? -8.482 73.793 23.585 1.00 17.28 635 HIS B CA 1
ATOM 7017 C C . HIS B 1 342 ? -7.721 74.806 24.434 1.00 16.31 635 HIS B C 1
ATOM 7018 O O . HIS B 1 342 ? -7.491 75.935 23.986 1.00 16.40 635 HIS B O 1
ATOM 7025 N N . PHE B 1 343 ? -7.326 74.444 25.652 1.00 15.64 636 PHE B N 1
ATOM 7026 C CA . PHE B 1 343 ? -6.642 75.432 26.476 1.00 15.60 636 PHE B CA 1
ATOM 7027 C C . PHE B 1 343 ? -5.894 74.757 27.614 1.00 14.61 636 PHE B C 1
ATOM 7028 O O . PHE B 1 343 ? -6.192 73.625 28.005 1.00 13.72 636 PHE B O 1
ATOM 7036 N N . LEU B 1 344 ? -4.908 75.484 28.134 1.00 14.06 637 LEU B N 1
ATOM 7037 C CA . LEU B 1 344 ? -4.221 75.143 29.369 1.00 13.05 637 LEU B CA 1
ATOM 7038 C C . LEU B 1 344 ? -4.381 76.292 30.351 1.00 12.63 637 LEU B C 1
ATOM 7039 O O . LEU B 1 344 ? -4.332 77.466 29.963 1.00 11.07 637 LEU B O 1
ATOM 7044 N N . TYR B 1 345 ? -4.584 75.946 31.618 1.00 12.09 638 TYR B N 1
ATOM 7045 C CA . TYR B 1 345 ? -4.543 76.902 32.716 1.00 12.80 638 TYR B CA 1
ATOM 7046 C C . TYR B 1 345 ? -3.479 76.425 33.692 1.00 13.48 638 TYR B C 1
ATOM 7047 O O . TYR B 1 345 ? -3.602 75.339 34.267 1.00 13.14 638 TYR B O 1
ATOM 7056 N N . ILE B 1 346 ? -2.430 77.221 33.856 1.00 15.14 639 ILE B N 1
ATOM 7057 C CA . ILE B 1 346 ? -1.277 76.849 34.664 1.00 17.01 639 ILE B CA 1
ATOM 7058 C C . ILE B 1 346 ? -1.155 77.857 35.793 1.00 16.96 639 ILE B C 1
ATOM 7059 O O . ILE B 1 346 ? -1.004 79.060 35.548 1.00 16.79 639 ILE B O 1
ATOM 7064 N N . GLU B 1 347 ? -1.233 77.367 37.022 1.00 16.15 640 GLU B N 1
ATOM 7065 C CA . GLU B 1 347 ? -1.004 78.162 38.220 1.00 16.11 640 GLU B CA 1
ATOM 7066 C C . GLU B 1 347 ? 0.133 77.480 38.968 1.00 15.49 640 GLU B C 1
ATOM 7067 O O . GLU B 1 347 ? -0.043 76.376 39.495 1.00 16.00 640 GLU B O 1
ATOM 7073 N N . ASN B 1 348 ? 1.309 78.106 38.979 1.00 14.36 641 ASN B N 1
ATOM 7074 C CA . ASN B 1 348 ? 2.474 77.454 39.556 1.00 14.13 641 ASN B CA 1
ATOM 7075 C C . ASN B 1 348 ? 3.379 78.473 40.227 1.00 13.89 641 ASN B C 1
ATOM 7076 O O . ASN B 1 348 ? 3.487 79.623 39.790 1.00 15.64 641 ASN B O 1
ATOM 7081 N N . GLN B 1 349 ? 4.040 78.020 41.295 1.00 13.44 642 GLN B N 1
ATOM 7082 C CA . GLN B 1 349 ? 4.991 78.864 42.008 1.00 14.10 642 GLN B CA 1
ATOM 7083 C C . GLN B 1 349 ? 6.187 79.218 41.132 1.00 14.33 642 GLN B C 1
ATOM 7084 O O . GLN B 1 349 ? 6.722 80.329 41.222 1.00 12.86 642 GLN B O 1
ATOM 7090 N N . PHE B 1 350 ? 6.624 78.287 40.282 1.00 14.72 643 PHE B N 1
ATOM 7091 C CA . PHE B 1 350 ? 7.776 78.503 39.418 1.00 17.84 643 PHE B CA 1
ATOM 7092 C C . PHE B 1 350 ? 7.403 78.219 37.969 1.00 18.24 643 PHE B C 1
ATOM 7093 O O . PHE B 1 350 ? 6.439 77.507 37.676 1.00 16.92 643 PHE B O 1
ATOM 7101 N N . PHE B 1 351 ? 8.191 78.795 37.056 1.00 19.05 644 PHE B N 1
ATOM 7102 C CA . PHE B 1 351 ? 8.011 78.597 35.617 1.00 20.00 644 PHE B CA 1
ATOM 7103 C C . PHE B 1 351 ? 9.410 78.672 34.997 1.00 18.95 644 PHE B C 1
ATOM 7104 O O . PHE B 1 351 ? 9.815 79.675 34.403 1.00 17.68 644 PHE B O 1
ATOM 7112 N N . ILE B 1 352 ? 10.167 77.589 35.160 1.00 17.97 645 ILE B N 1
ATOM 7113 C CA . ILE B 1 352 ? 11.565 77.525 34.748 1.00 18.60 645 ILE B CA 1
ATOM 7114 C C . ILE B 1 352 ? 11.690 76.333 33.808 1.00 18.52 645 ILE B C 1
ATOM 7115 O O . ILE B 1 352 ? 11.721 75.179 34.254 1.00 18.59 645 ILE B O 1
ATOM 7120 N N . SER B 1 353 ? 11.757 76.601 32.508 1.00 18.90 646 SER B N 1
ATOM 7121 C CA . SER B 1 353 ? 11.704 75.538 31.508 1.00 18.98 646 SER B CA 1
ATOM 7122 C C . SER B 1 353 ? 12.407 76.018 30.240 1.00 20.98 646 SER B C 1
ATOM 7123 O O . SER B 1 353 ? 13.230 76.938 30.283 1.00 21.83 646 SER B O 1
ATOM 7126 N N . CYS B 1 354 ? 12.069 75.387 29.108 1.00 22.19 647 CYS B N 1
ATOM 7127 C CA . CYS B 1 354 ? 12.688 75.616 27.804 1.00 23.98 647 CYS B CA 1
ATOM 7128 C C . CYS B 1 354 ? 14.142 75.164 27.821 1.00 24.91 647 CYS B C 1
ATOM 7129 O O . CYS B 1 354 ? 15.033 75.898 28.261 1.00 24.53 647 CYS B O 1
ATOM 7132 N N . SER B 1 355 ? 14.382 73.952 27.328 1.00 25.54 648 SER B N 1
ATOM 7133 C CA . SER B 1 355 ? 15.658 73.284 27.527 1.00 27.30 648 SER B CA 1
ATOM 7134 C C . SER B 1 355 ? 16.723 73.790 26.564 1.00 27.56 648 SER B C 1
ATOM 7135 O O . SER B 1 355 ? 16.474 73.963 25.368 1.00 26.82 648 SER B O 1
ATOM 7138 N N . ASP B 1 356 ? 17.920 74.029 27.100 1.00 28.68 649 ASP B N 1
ATOM 7139 C CA . ASP B 1 356 ? 19.111 74.228 26.287 1.00 29.98 649 ASP B CA 1
ATOM 7140 C C . ASP B 1 356 ? 20.038 73.024 26.326 1.00 31.17 649 ASP B C 1
ATOM 7141 O O . ASP B 1 356 ? 21.132 73.076 25.753 1.00 32.76 649 ASP B O 1
ATOM 7146 N N . GLY B 1 357 ? 19.630 71.947 26.996 1.00 31.38 650 GLY B N 1
ATOM 7147 C CA . GLY B 1 357 ? 20.409 70.734 27.082 1.00 33.24 650 GLY B CA 1
ATOM 7148 C C . GLY B 1 357 ? 21.489 70.720 28.141 1.00 35.46 650 GLY B C 1
ATOM 7149 O O . GLY B 1 357 ? 22.168 69.695 28.288 1.00 35.18 650 GLY B O 1
ATOM 7150 N N . ARG B 1 358 ? 21.686 71.813 28.883 1.00 37.73 651 ARG B N 1
ATOM 7151 C CA . ARG B 1 358 ? 22.784 71.842 29.846 1.00 41.44 651 ARG B CA 1
ATOM 7152 C C . ARG B 1 358 ? 22.423 72.526 31.163 1.00 39.77 651 ARG B C 1
ATOM 7153 O O . ARG B 1 358 ? 22.708 71.982 32.234 1.00 41.26 651 ARG B O 1
ATOM 7161 N N . THR B 1 359 ? 21.827 73.721 31.116 1.00 36.93 652 THR B N 1
ATOM 7162 C CA . THR B 1 359 ? 21.466 74.429 32.344 1.00 33.03 652 THR B CA 1
ATOM 7163 C C . THR B 1 359 ? 20.007 74.237 32.740 1.00 29.21 652 THR B C 1
ATOM 7164 O O . THR B 1 359 ? 19.708 74.096 33.930 1.00 28.38 652 THR B O 1
ATOM 7168 N N . VAL B 1 360 ? 19.089 74.237 31.777 1.00 25.89 653 VAL B N 1
ATOM 7169 C CA . VAL B 1 360 ? 17.684 73.924 32.009 1.00 22.97 653 VAL B CA 1
ATOM 7170 C C . VAL B 1 360 ? 17.324 72.750 31.110 1.00 23.02 653 VAL B C 1
ATOM 7171 O O . VAL B 1 360 ? 17.556 72.801 29.898 1.00 23.27 653 VAL B O 1
ATOM 7175 N N . LEU B 1 361 ? 16.772 71.693 31.701 1.00 21.26 654 LEU B N 1
ATOM 7176 C CA . LEU B 1 361 ? 16.610 70.424 31.000 1.00 21.44 654 LEU B CA 1
ATOM 7177 C C . LEU B 1 361 ? 15.166 70.047 30.703 1.00 20.18 654 LEU B C 1
ATOM 7178 O O . LEU B 1 361 ? 14.900 69.475 29.644 1.00 20.01 654 LEU B O 1
ATOM 7183 N N . ASN B 1 362 ? 14.219 70.337 31.595 1.00 19.65 655 ASN B N 1
ATOM 7184 C CA . ASN B 1 362 ? 12.849 69.889 31.367 1.00 18.86 655 ASN B CA 1
ATOM 7185 C C . ASN B 1 362 ? 12.232 70.615 30.174 1.00 19.73 655 ASN B C 1
ATOM 7186 O O . ASN B 1 362 ? 12.563 71.767 29.876 1.00 19.33 655 ASN B O 1
ATOM 7191 N N . LYS B 1 363 ? 11.323 69.922 29.481 1.00 19.71 656 LYS B N 1
ATOM 7192 C CA . LYS B 1 363 ? 10.796 70.392 28.205 1.00 21.20 656 LYS B CA 1
ATOM 7193 C C . LYS B 1 363 ? 9.328 70.803 28.280 1.00 18.27 656 LYS B C 1
ATOM 7194 O O . LYS B 1 363 ? 8.642 70.807 27.254 1.00 18.22 656 LYS B O 1
ATOM 7200 N N . VAL B 1 364 ? 8.838 71.166 29.468 1.00 16.76 657 VAL B N 1
ATOM 7201 C CA . VAL B 1 364 ? 7.452 71.613 29.598 1.00 15.81 657 VAL B CA 1
ATOM 7202 C C . VAL B 1 364 ? 7.210 72.857 28.749 1.00 15.87 657 VAL B C 1
ATOM 7203 O O . VAL B 1 364 ? 6.218 72.949 28.014 1.00 14.77 657 VAL B O 1
ATOM 7207 N N . GLY B 1 365 ? 8.114 73.836 28.837 1.00 15.52 658 GLY B N 1
ATOM 7208 C CA . GLY B 1 365 ? 7.965 75.038 28.035 1.00 15.82 658 GLY B CA 1
ATOM 7209 C C . GLY B 1 365 ? 8.085 74.777 26.546 1.00 17.02 658 GLY B C 1
ATOM 7210 O O . GLY B 1 365 ? 7.429 75.443 25.740 1.00 18.18 658 GLY B O 1
ATOM 7211 N N . ASP B 1 366 ? 8.918 73.809 26.160 1.00 17.11 659 ASP B N 1
ATOM 7212 C CA . ASP B 1 366 ? 9.048 73.464 24.748 1.00 18.62 659 ASP B CA 1
ATOM 7213 C C . ASP B 1 366 ? 7.764 72.842 24.210 1.00 17.94 659 ASP B C 1
ATOM 7214 O O . ASP B 1 366 ? 7.357 73.132 23.078 1.00 17.49 659 ASP B O 1
ATOM 7219 N N . GLU B 1 367 ? 7.111 71.988 25.005 1.00 18.48 660 GLU B N 1
ATOM 7220 C CA . GLU B 1 367 ? 5.842 71.402 24.579 1.00 19.58 660 GLU B CA 1
ATOM 7221 C C . GLU B 1 367 ? 4.755 72.461 24.452 1.00 17.86 660 GLU B C 1
ATOM 7222 O O . GLU B 1 367 ? 3.886 72.365 23.577 1.00 16.48 660 GLU B O 1
ATOM 7228 N N . ILE B 1 368 ? 4.772 73.469 25.325 1.00 16.46 661 ILE B N 1
ATOM 7229 C CA . ILE B 1 368 ? 3.791 74.545 25.222 1.00 16.19 661 ILE B CA 1
ATOM 7230 C C . ILE B 1 368 ? 4.013 75.342 23.942 1.00 16.32 661 ILE B C 1
ATOM 7231 O O . ILE B 1 368 ? 3.061 75.659 23.218 1.00 16.90 661 ILE B O 1
ATOM 7236 N N . VAL B 1 369 ? 5.271 75.675 23.644 1.00 16.46 662 VAL B N 1
ATOM 7237 C CA . VAL B 1 369 ? 5.580 76.374 22.397 1.00 17.49 662 VAL B CA 1
ATOM 7238 C C . VAL B 1 369 ? 5.117 75.551 21.202 1.00 17.76 662 VAL B C 1
ATOM 7239 O O . VAL B 1 369 ? 4.440 76.059 20.300 1.00 17.68 662 VAL B O 1
ATOM 7243 N N . ASP B 1 370 ? 5.470 74.261 21.184 1.00 17.84 663 ASP B N 1
ATOM 7244 C CA . ASP B 1 370 ? 5.096 73.404 20.063 1.00 19.54 663 ASP B CA 1
ATOM 7245 C C . ASP B 1 370 ? 3.582 73.323 19.907 1.00 15.83 663 ASP B C 1
ATOM 7246 O O . ASP B 1 370 ? 3.067 73.310 18.783 1.00 14.45 663 ASP B O 1
ATOM 7251 N N . ARG B 1 371 ? 2.855 73.267 21.024 1.00 14.84 664 ARG B N 1
ATOM 7252 C CA . ARG B 1 371 ? 1.401 73.158 20.956 1.00 14.71 664 ARG B CA 1
ATOM 7253 C C . ARG B 1 371 ? 0.777 74.438 20.419 1.00 14.51 664 ARG B C 1
ATOM 7254 O O . ARG B 1 371 ? -0.167 74.388 19.622 1.00 14.26 664 ARG B O 1
ATOM 7262 N N . ILE B 1 372 ? 1.287 75.593 20.851 1.00 13.49 665 ILE B N 1
ATOM 7263 C CA . ILE B 1 372 ? 0.787 76.869 20.347 1.00 13.79 665 ILE B CA 1
ATOM 7264 C C . ILE B 1 372 ? 1.073 77.001 18.856 1.00 15.39 665 ILE B C 1
ATOM 7265 O O . ILE B 1 372 ? 0.202 77.395 18.070 1.00 16.87 665 ILE B O 1
ATOM 7270 N N . LEU B 1 373 ? 2.302 76.671 18.445 1.00 15.46 666 LEU B N 1
ATOM 7271 C CA . LEU B 1 373 ? 2.654 76.756 17.030 1.00 17.41 666 LEU B CA 1
ATOM 7272 C C . LEU B 1 373 ? 1.759 75.858 16.189 1.00 18.32 666 LEU B C 1
ATOM 7273 O O . LEU B 1 373 ? 1.330 76.244 15.094 1.00 18.31 666 LEU B O 1
ATOM 7278 N N . LYS B 1 374 ? 1.461 74.655 16.688 1.00 19.60 667 LYS B N 1
ATOM 7279 C CA . LYS B 1 374 ? 0.579 73.751 15.959 1.00 22.40 667 LYS B CA 1
ATOM 7280 C C . LYS B 1 374 ? -0.822 74.336 15.836 1.00 20.47 667 LYS B C 1
ATOM 7281 O O . LYS B 1 374 ? -1.442 74.263 14.768 1.00 20.85 667 LYS B O 1
ATOM 7287 N N . ALA B 1 375 ? -1.334 74.928 16.916 1.00 17.59 668 ALA B N 1
ATOM 7288 C CA . ALA B 1 375 ? -2.656 75.545 16.870 1.00 17.11 668 ALA B CA 1
ATOM 7289 C C . ALA B 1 375 ? -2.697 76.680 15.854 1.00 18.08 668 ALA B C 1
ATOM 7290 O O . ALA B 1 375 ? -3.628 76.775 15.045 1.00 20.23 668 ALA B O 1
ATOM 7292 N N . HIS B 1 376 ? -1.686 77.552 15.883 1.00 18.80 669 HIS B N 1
ATOM 7293 C CA . HIS B 1 376 ? -1.640 78.671 14.950 1.00 20.05 669 HIS B CA 1
ATOM 7294 C C . HIS B 1 376 ? -1.517 78.185 13.512 1.00 21.36 669 HIS B C 1
ATOM 7295 O O . HIS B 1 376 ? -2.145 78.742 12.605 1.00 21.98 669 HIS B O 1
ATOM 7302 N N . LYS B 1 377 ? -0.712 77.144 13.284 1.00 22.36 670 LYS B N 1
ATOM 7303 C CA . LYS B 1 377 ? -0.537 76.639 11.928 1.00 26.86 670 LYS B CA 1
ATOM 7304 C C . LYS B 1 377 ? -1.827 76.022 11.403 1.00 25.35 670 LYS B C 1
ATOM 7305 O O . LYS B 1 377 ? -2.198 76.239 10.244 1.00 25.42 670 LYS B O 1
ATOM 7311 N N . GLN B 1 378 ? -2.531 75.265 12.245 1.00 24.83 671 GLN B N 1
ATOM 7312 C CA . GLN B 1 378 ? -3.767 74.620 11.822 1.00 26.93 671 GLN B CA 1
ATOM 7313 C C . GLN B 1 378 ? -4.962 75.563 11.852 1.00 26.31 671 GLN B C 1
ATOM 7314 O O . GLN B 1 378 ? -5.997 75.250 11.251 1.00 25.98 671 GLN B O 1
ATOM 7320 N N . GLY B 1 379 ? -4.842 76.702 12.527 1.00 26.37 672 GLY B N 1
ATOM 7321 C CA . GLY B 1 379 ? -5.900 77.686 12.572 1.00 27.60 672 GLY B CA 1
ATOM 7322 C C . GLY B 1 379 ? -6.912 77.508 13.680 1.00 29.04 672 GLY B C 1
ATOM 7323 O O . GLY B 1 379 ? -7.977 78.130 13.624 1.00 31.35 672 GLY B O 1
ATOM 7324 N N . TRP B 1 380 ? -6.619 76.693 14.686 1.00 27.46 673 TRP B N 1
ATOM 7325 C CA . TRP B 1 380 ? -7.584 76.415 15.738 1.00 27.14 673 TRP B CA 1
ATOM 7326 C C . TRP B 1 380 ? -7.420 77.388 16.899 1.00 22.91 673 TRP B C 1
ATOM 7327 O O . TRP B 1 380 ? -6.314 77.837 17.213 1.00 20.82 673 TRP B O 1
ATOM 7338 N N . CYS B 1 381 ? -8.543 77.712 17.534 1.00 22.14 674 CYS B N 1
ATOM 7339 C CA . CYS B 1 381 ? -8.515 78.533 18.736 1.00 21.15 674 CYS B CA 1
ATOM 7340 C C . CYS B 1 381 ? -7.862 77.758 19.877 1.00 20.62 674 CYS B C 1
ATOM 7341 O O . CYS B 1 381 ? -8.258 76.629 20.182 1.00 21.56 674 CYS B O 1
ATOM 7344 N N . TYR B 1 382 ? -6.851 78.360 20.498 1.00 18.68 675 TYR B N 1
ATOM 7345 C CA . TYR B 1 382 ? -6.118 77.718 21.582 1.00 17.58 675 TYR B CA 1
ATOM 7346 C C . TYR B 1 382 ? -5.557 78.802 22.488 1.00 16.40 675 TYR B C 1
ATOM 7347 O O . TYR B 1 382 ? -5.018 79.796 21.994 1.00 16.83 675 TYR B O 1
ATOM 7356 N N . ARG B 1 383 ? -5.696 78.622 23.804 1.00 14.99 676 ARG B N 1
ATOM 7357 C CA . ARG B 1 383 ? -5.247 79.617 24.769 1.00 14.69 676 ARG B CA 1
ATOM 7358 C C . ARG B 1 383 ? -4.434 78.956 25.871 1.00 14.09 676 ARG B C 1
ATOM 7359 O O . ARG B 1 383 ? -4.709 77.825 26.278 1.00 14.90 676 ARG B O 1
ATOM 7367 N N . VAL B 1 384 ? -3.433 79.682 26.358 1.00 14.29 677 VAL B N 1
ATOM 7368 C CA . VAL B 1 384 ? -2.628 79.257 27.496 1.00 13.33 677 VAL B CA 1
ATOM 7369 C C . VAL B 1 384 ? -2.660 80.376 28.528 1.00 13.90 677 VAL B C 1
ATOM 7370 O O . VAL B 1 384 ? -2.224 81.497 28.241 1.00 14.99 677 VAL B O 1
ATOM 7374 N N . TYR B 1 385 ? -3.203 80.082 29.710 1.00 12.79 678 TYR B N 1
ATOM 7375 C CA . TYR B 1 385 ? -3.185 80.998 30.844 1.00 12.76 678 TYR B CA 1
ATOM 7376 C C . TYR B 1 385 ? -2.086 80.558 31.801 1.00 14.06 678 TYR B C 1
ATOM 7377 O O . TYR B 1 385 ? -2.082 79.409 32.257 1.00 14.13 678 TYR B O 1
ATOM 7386 N N . VAL B 1 386 ? -1.173 81.471 32.121 1.00 14.53 679 VAL B N 1
ATOM 7387 C CA . VAL B 1 386 ? -0.119 81.222 33.097 1.00 14.17 679 VAL B CA 1
ATOM 7388 C C . VAL B 1 386 ? -0.269 82.228 34.230 1.00 15.63 679 VAL B C 1
ATOM 7389 O O . VAL B 1 386 ? -0.307 83.441 33.990 1.00 15.41 679 VAL B O 1
ATOM 7393 N N . LEU B 1 387 ? -0.361 81.723 35.459 1.00 15.65 680 LEU B N 1
ATOM 7394 C CA . LEU B 1 387 ? -0.474 82.554 36.650 1.00 17.37 680 LEU B CA 1
ATOM 7395 C C . LEU B 1 387 ? 0.685 82.227 37.581 1.00 16.69 680 LEU B C 1
ATOM 7396 O O . LEU B 1 387 ? 0.821 81.085 38.036 1.00 14.97 680 LEU B O 1
ATOM 7401 N N . LEU B 1 388 ? 1.513 83.222 37.857 1.00 15.83 681 LEU B N 1
ATOM 7402 C CA . LEU B 1 388 ? 2.733 83.073 38.638 1.00 15.69 681 LEU B CA 1
ATOM 7403 C C . LEU B 1 388 ? 2.764 84.109 39.737 1.00 16.19 681 LEU B C 1
ATOM 7404 O O . LEU B 1 388 ? 2.143 85.175 39.621 1.00 17.53 681 LEU B O 1
ATOM 7409 N N . PRO B 1 389 ? 3.479 83.848 40.833 1.00 16.32 682 PRO B N 1
ATOM 7410 C CA . PRO B 1 389 ? 3.679 84.892 41.840 1.00 16.46 682 PRO B CA 1
ATOM 7411 C C . PRO B 1 389 ? 4.508 86.028 41.260 1.00 16.41 682 PRO B C 1
ATOM 7412 O O . PRO B 1 389 ? 5.460 85.804 40.507 1.00 15.03 682 PRO B O 1
ATOM 7416 N N . LEU B 1 390 ? 4.124 87.259 41.602 1.00 17.29 683 LEU B N 1
ATOM 7417 C CA . LEU B 1 390 ? 4.821 88.416 41.051 1.00 18.49 683 LEU B CA 1
ATOM 7418 C C . LEU B 1 390 ? 6.290 88.424 41.450 1.00 19.77 683 LEU B C 1
ATOM 7419 O O . LEU B 1 390 ? 7.134 88.945 40.712 1.00 20.35 683 LEU B O 1
ATOM 7424 N N . LEU B 1 391 ? 6.614 87.841 42.598 1.00 19.78 684 LEU B N 1
ATOM 7425 C CA . LEU B 1 391 ? 7.978 87.741 43.085 1.00 20.16 684 LEU B CA 1
ATOM 7426 C C . LEU B 1 391 ? 8.192 86.350 43.661 1.00 21.41 684 LEU B C 1
ATOM 7427 O O . LEU B 1 391 ? 7.253 85.745 44.191 1.00 20.67 684 LEU B O 1
ATOM 7432 N N . PRO B 1 392 ? 9.411 85.822 43.571 1.00 22.19 685 PRO B N 1
ATOM 7433 C CA . PRO B 1 392 ? 9.691 84.524 44.191 1.00 23.06 685 PRO B CA 1
ATOM 7434 C C . PRO B 1 392 ? 9.691 84.636 45.706 1.00 23.33 685 PRO B C 1
ATOM 7435 O O . PRO B 1 392 ? 10.057 85.666 46.277 1.00 23.96 685 PRO B O 1
ATOM 7439 N N . GLY B 1 393 ? 9.272 83.552 46.354 1.00 23.72 686 GLY B N 1
ATOM 7440 C CA . GLY B 1 393 ? 9.151 83.527 47.799 1.00 25.28 686 GLY B CA 1
ATOM 7441 C C . GLY B 1 393 ? 10.465 83.388 48.540 1.00 27.04 686 GLY B C 1
ATOM 7442 O O . GLY B 1 393 ? 10.726 82.358 49.169 1.00 26.97 686 GLY B O 1
ATOM 7443 N N . PHE B 1 394 ? 11.302 84.420 48.473 1.00 27.72 687 PHE B N 1
ATOM 7444 C CA . PHE B 1 394 ? 12.555 84.470 49.209 1.00 29.38 687 PHE B CA 1
ATOM 7445 C C . PHE B 1 394 ? 12.670 85.826 49.885 1.00 28.35 687 PHE B C 1
ATOM 7446 O O . PHE B 1 394 ? 12.181 86.834 49.369 1.00 27.35 687 PHE B O 1
ATOM 7454 N N . GLU B 1 395 ? 13.311 85.843 51.051 1.00 29.27 688 GLU B N 1
ATOM 7455 C CA . GLU B 1 395 ? 13.503 87.100 51.759 1.00 31.63 688 GLU B CA 1
ATOM 7456 C C . GLU B 1 395 ? 14.359 88.045 50.927 1.00 32.05 688 GLU B C 1
ATOM 7457 O O . GLU B 1 395 ? 15.363 87.643 50.332 1.00 31.00 688 GLU B O 1
ATOM 7463 N N . GLY B 1 396 ? 13.949 89.309 50.879 1.00 32.90 689 GLY B N 1
ATOM 7464 C CA . GLY B 1 396 ? 14.677 90.299 50.115 1.00 34.46 689 GLY B CA 1
ATOM 7465 C C . GLY B 1 396 ? 13.920 91.600 49.959 1.00 35.15 689 GLY B C 1
ATOM 7466 O O . GLY B 1 396 ? 12.689 91.628 50.048 1.00 36.05 689 GLY B O 1
ATOM 7467 N N . ASP B 1 397 ? 14.651 92.684 49.723 1.00 35.30 690 ASP B N 1
ATOM 7468 C CA . ASP B 1 397 ? 14.072 94.016 49.563 1.00 35.09 690 ASP B CA 1
ATOM 7469 C C . ASP B 1 397 ? 14.000 94.315 48.069 1.00 31.67 690 ASP B C 1
ATOM 7470 O O . ASP B 1 397 ? 15.003 94.678 47.449 1.00 30.16 690 ASP B O 1
ATOM 7475 N N . ILE B 1 398 ? 12.803 94.174 47.493 1.00 30.37 691 ILE B N 1
ATOM 7476 C CA . ILE B 1 398 ? 12.643 94.395 46.061 1.00 30.79 691 ILE B CA 1
ATOM 7477 C C . ILE B 1 398 ? 12.919 95.843 45.677 1.00 31.40 691 ILE B C 1
ATOM 7478 O O . ILE B 1 398 ? 13.253 96.117 44.519 1.00 31.44 691 ILE B O 1
ATOM 7483 N N . SER B 1 399 ? 12.813 96.782 46.623 1.00 32.01 692 SER B N 1
ATOM 7484 C CA . SER B 1 399 ? 13.077 98.180 46.301 1.00 33.87 692 SER B CA 1
ATOM 7485 C C . SER B 1 399 ? 14.528 98.399 45.893 1.00 35.45 692 SER B C 1
ATOM 7486 O O . SER B 1 399 ? 14.825 99.328 45.135 1.00 36.60 692 SER B O 1
ATOM 7489 N N . THR B 1 400 ? 15.443 97.557 46.376 1.00 35.94 693 THR B N 1
ATOM 7490 C CA . THR B 1 400 ? 16.852 97.639 46.011 1.00 36.80 693 THR B CA 1
ATOM 7491 C C . THR B 1 400 ? 17.278 96.503 45.085 1.00 36.50 693 THR B C 1
ATOM 7492 O O . THR B 1 400 ? 18.468 96.180 45.012 1.00 36.47 693 THR B O 1
ATOM 7496 N N . GLY B 1 401 ? 16.330 95.891 44.375 1.00 34.95 694 GLY B N 1
ATOM 7497 C CA . GLY B 1 401 ? 16.615 94.843 43.417 1.00 34.40 694 GLY B CA 1
ATOM 7498 C C . GLY B 1 401 ? 16.186 93.457 43.848 1.00 33.56 694 GLY B C 1
ATOM 7499 O O . GLY B 1 401 ? 16.115 92.556 43.000 1.00 33.19 694 GLY B O 1
ATOM 7500 N N . GLY B 1 402 ? 15.909 93.251 45.135 1.00 33.62 695 GLY B N 1
ATOM 7501 C CA . GLY B 1 402 ? 15.376 92.001 45.628 1.00 33.13 695 GLY B CA 1
ATOM 7502 C C . GLY B 1 402 ? 16.389 91.073 46.269 1.00 33.61 695 GLY B C 1
ATOM 7503 O O . GLY B 1 402 ? 15.990 90.169 47.013 1.00 33.38 695 GLY B O 1
ATOM 7504 N N . GLY B 1 403 ? 17.678 91.270 46.012 1.00 34.34 696 GLY B N 1
ATOM 7505 C CA . GLY B 1 403 ? 18.696 90.359 46.487 1.00 34.47 696 GLY B CA 1
ATOM 7506 C C . GLY B 1 403 ? 18.983 89.248 45.491 1.00 33.38 696 GLY B C 1
ATOM 7507 O O . GLY B 1 403 ? 18.266 89.037 44.512 1.00 30.56 696 GLY B O 1
ATOM 7508 N N . ASN B 1 404 ? 20.059 88.507 45.769 1.00 35.10 697 ASN B N 1
ATOM 7509 C CA . ASN B 1 404 ? 20.583 87.564 44.783 1.00 35.76 697 ASN B CA 1
ATOM 7510 C C . ASN B 1 404 ? 19.650 86.375 44.574 1.00 32.81 697 ASN B C 1
ATOM 7511 O O . ASN B 1 404 ? 19.533 85.866 43.453 1.00 30.94 697 ASN B O 1
ATOM 7516 N N . SER B 1 405 ? 18.981 85.913 45.633 1.00 31.68 698 SER B N 1
ATOM 7517 C CA . SER B 1 405 ? 18.074 84.777 45.486 1.00 29.67 698 SER B CA 1
ATOM 7518 C C . SER B 1 405 ? 16.886 85.137 44.603 1.00 26.82 698 SER B C 1
ATOM 7519 O O . SER B 1 405 ? 16.546 84.402 43.668 1.00 25.07 698 SER B O 1
ATOM 7522 N N . ILE B 1 406 ? 16.243 86.272 44.886 1.00 25.64 699 ILE B N 1
ATOM 7523 C CA . ILE B 1 406 ? 15.124 86.719 44.064 1.00 24.04 699 ILE B CA 1
ATOM 7524 C C . ILE B 1 406 ? 15.583 86.976 42.633 1.00 24.78 699 ILE B C 1
ATOM 7525 O O . ILE B 1 406 ? 14.910 86.588 41.671 1.00 24.10 699 ILE B O 1
ATOM 7530 N N . GLN B 1 407 ? 16.745 87.610 42.468 1.00 26.07 700 GLN B N 1
ATOM 7531 C CA . GLN B 1 407 ? 17.218 87.935 41.126 1.00 27.14 700 GLN B CA 1
ATOM 7532 C C . GLN B 1 407 ? 17.582 86.679 40.340 1.00 26.60 700 GLN B C 1
ATOM 7533 O O . GLN B 1 407 ? 17.360 86.617 39.125 1.00 25.99 700 GLN B O 1
ATOM 7539 N N . ALA B 1 408 ? 18.132 85.666 41.014 1.00 26.41 701 ALA B N 1
ATOM 7540 C CA . ALA B 1 408 ? 18.489 84.431 40.321 1.00 26.50 701 ALA B CA 1
ATOM 7541 C C . ALA B 1 408 ? 17.251 83.701 39.817 1.00 25.05 701 ALA B C 1
ATOM 7542 O O . ALA B 1 408 ? 17.248 83.170 38.700 1.00 24.86 701 ALA B O 1
ATOM 7544 N N . ILE B 1 409 ? 16.188 83.661 40.624 1.00 23.78 702 ILE B N 1
ATOM 7545 C CA . ILE B 1 409 ? 14.953 83.018 40.186 1.00 22.56 702 ILE B CA 1
ATOM 7546 C C . ILE B 1 409 ? 14.296 83.829 39.075 1.00 22.15 702 ILE B C 1
ATOM 7547 O O . ILE B 1 409 ? 13.744 83.267 38.120 1.00 20.45 702 ILE B O 1
ATOM 7552 N N . LEU B 1 410 ? 14.350 85.159 39.177 1.00 22.72 703 LEU B N 1
ATOM 7553 C CA . LEU B 1 410 ? 13.770 86.002 38.134 1.00 24.52 703 LEU B CA 1
ATOM 7554 C C . LEU B 1 410 ? 14.483 85.803 36.803 1.00 23.16 703 LEU B C 1
ATOM 7555 O O . LEU B 1 410 ? 13.845 85.801 35.743 1.00 21.09 703 LEU B O 1
ATOM 7560 N N . HIS B 1 411 ? 15.809 85.637 36.840 1.00 24.58 704 HIS B N 1
ATOM 7561 C CA . HIS B 1 411 ? 16.565 85.418 35.610 1.00 25.00 704 HIS B CA 1
ATOM 7562 C C . HIS B 1 411 ? 16.060 84.191 34.863 1.00 23.11 704 HIS B C 1
ATOM 7563 O O . HIS B 1 411 ? 15.894 84.222 33.638 1.00 21.80 704 HIS B O 1
ATOM 7570 N N . PHE B 1 412 ? 15.800 83.101 35.584 1.00 20.95 705 PHE B N 1
ATOM 7571 C CA . PHE B 1 412 ? 15.341 81.888 34.924 1.00 20.38 705 PHE B CA 1
ATOM 7572 C C . PHE B 1 412 ? 13.857 81.951 34.599 1.00 19.32 705 PHE B C 1
ATOM 7573 O O . PHE B 1 412 ? 13.406 81.292 33.655 1.00 19.35 705 PHE B O 1
ATOM 7581 N N . THR B 1 413 ? 13.091 82.742 35.352 1.00 19.15 706 THR B N 1
ATOM 7582 C CA . THR B 1 413 ? 11.690 82.953 35.008 1.00 19.29 706 THR B CA 1
ATOM 7583 C C . THR B 1 413 ? 11.567 83.709 33.691 1.00 20.39 706 THR B C 1
ATOM 7584 O O . THR B 1 413 ? 10.843 83.283 32.782 1.00 19.26 706 THR B O 1
ATOM 7588 N N . TYR B 1 414 ? 12.278 84.833 33.568 1.00 21.28 707 TYR B N 1
ATOM 7589 C CA . TYR B 1 414 ? 12.231 85.606 32.334 1.00 22.94 707 TYR B CA 1
ATOM 7590 C C . TYR B 1 414 ? 12.875 84.854 31.177 1.00 22.14 707 TYR B C 1
ATOM 7591 O O . TYR B 1 414 ? 12.475 85.039 30.022 1.00 21.51 707 TYR B O 1
ATOM 7600 N N . ARG B 1 415 ? 13.865 84.005 31.465 1.00 22.12 708 ARG B N 1
ATOM 7601 C CA . ARG B 1 415 ? 14.458 83.180 30.419 1.00 22.75 708 ARG B CA 1
ATOM 7602 C C . ARG B 1 415 ? 13.421 82.247 29.807 1.00 21.92 708 ARG B C 1
ATOM 7603 O O . ARG B 1 415 ? 13.433 82.002 28.596 1.00 22.70 708 ARG B O 1
ATOM 7611 N N . THR B 1 416 ? 12.512 81.718 30.630 1.00 20.94 709 THR B N 1
ATOM 7612 C CA . THR B 1 416 ? 11.439 80.886 30.099 1.00 20.99 709 THR B CA 1
ATOM 7613 C C . THR B 1 416 ? 10.418 81.727 29.345 1.00 20.70 709 THR B C 1
ATOM 7614 O O . THR B 1 416 ? 9.906 81.306 28.301 1.00 21.10 709 THR B O 1
ATOM 7618 N N . LEU B 1 417 ? 10.124 82.925 29.850 1.00 19.58 710 LEU B N 1
ATOM 7619 C CA . LEU B 1 417 ? 8.978 83.684 29.360 1.00 20.35 710 LEU B CA 1
ATOM 7620 C C . LEU B 1 417 ? 9.311 84.483 28.103 1.00 20.97 710 LEU B C 1
ATOM 7621 O O . LEU B 1 417 ? 8.659 84.325 27.067 1.00 20.35 710 LEU B O 1
ATOM 7626 N N . CYS B 1 418 ? 10.318 85.353 28.172 1.00 23.34 711 CYS B N 1
ATOM 7627 C CA . CYS B 1 418 ? 10.441 86.361 27.125 1.00 25.56 711 CYS B CA 1
ATOM 7628 C C . CYS B 1 418 ? 11.856 86.822 26.808 1.00 25.13 711 CYS B C 1
ATOM 7629 O O . CYS B 1 418 ? 12.006 87.659 25.913 1.00 25.41 711 CYS B O 1
ATOM 7632 N N . ARG B 1 419 ? 12.894 86.327 27.477 1.00 25.08 712 ARG B N 1
ATOM 7633 C CA . ARG B 1 419 ? 14.244 86.857 27.294 1.00 27.90 712 ARG B CA 1
ATOM 7634 C C . ARG B 1 419 ? 15.165 85.758 26.783 1.00 28.06 712 ARG B C 1
ATOM 7635 O O . ARG B 1 419 ? 15.482 84.814 27.513 1.00 28.13 712 ARG B O 1
ATOM 7643 N N . GLY B 1 420 ? 15.598 85.886 25.538 1.00 29.41 713 GLY B N 1
ATOM 7644 C CA . GLY B 1 420 ? 16.565 84.978 24.958 1.00 30.06 713 GLY B CA 1
ATOM 7645 C C . GLY B 1 420 ? 15.941 84.062 23.918 1.00 30.11 713 GLY B C 1
ATOM 7646 O O . GLY B 1 420 ? 14.721 83.968 23.764 1.00 28.77 713 GLY B O 1
ATOM 7647 N N . GLU B 1 421 ? 16.833 83.364 23.210 1.00 31.29 714 GLU B N 1
ATOM 7648 C CA . GLU B 1 421 ? 16.442 82.525 22.082 1.00 31.82 714 GLU B CA 1
ATOM 7649 C C . GLU B 1 421 ? 15.573 81.345 22.495 1.00 27.93 714 GLU B C 1
ATOM 7650 O O . GLU B 1 421 ? 14.857 80.796 21.651 1.00 26.34 714 GLU B O 1
ATOM 7656 N N . TYR B 1 422 ? 15.625 80.931 23.759 1.00 26.21 715 TYR B N 1
ATOM 7657 C CA . TYR B 1 422 ? 14.849 79.788 24.217 1.00 24.69 715 TYR B CA 1
ATOM 7658 C C . TYR B 1 422 ? 13.479 80.172 24.752 1.00 22.76 715 TYR B C 1
ATOM 7659 O O . TYR B 1 422 ? 12.657 79.283 24.996 1.00 22.65 715 TYR B O 1
ATOM 7668 N N . SER B 1 423 ? 13.209 81.461 24.928 1.00 21.16 716 SER B N 1
ATOM 7669 C CA . SER B 1 423 ? 11.992 81.879 25.605 1.00 19.28 716 SER B CA 1
ATOM 7670 C C . SER B 1 423 ? 10.768 81.647 24.726 1.00 18.67 716 SER B C 1
ATOM 7671 O O . SER B 1 423 ? 10.848 81.622 23.494 1.00 19.06 716 SER B O 1
ATOM 7674 N N . ILE B 1 424 ? 9.621 81.479 25.386 1.00 17.47 717 ILE B N 1
ATOM 7675 C CA . ILE B 1 424 ? 8.375 81.206 24.675 1.00 17.84 717 ILE B CA 1
ATOM 7676 C C . ILE B 1 424 ? 8.030 82.358 23.739 1.00 19.80 717 ILE B C 1
ATOM 7677 O O . ILE B 1 424 ? 7.729 82.150 22.558 1.00 20.66 717 ILE B O 1
ATOM 7682 N N . LEU B 1 425 ? 8.078 83.592 24.249 1.00 20.49 718 LEU B N 1
ATOM 7683 C CA . LEU B 1 425 ? 7.655 84.731 23.439 1.00 23.67 718 LEU B CA 1
ATOM 7684 C C . LEU B 1 425 ? 8.580 84.945 22.246 1.00 23.35 718 LEU B C 1
ATOM 7685 O O . LEU B 1 425 ? 8.109 85.236 21.140 1.00 23.91 718 LEU B O 1
ATOM 7690 N N . HIS B 1 426 ? 9.894 84.801 22.444 1.00 22.05 719 HIS B N 1
ATOM 7691 C CA . HIS B 1 426 ? 10.825 84.943 21.326 1.00 23.46 719 HIS B CA 1
ATOM 7692 C C . HIS B 1 426 ? 10.511 83.947 20.216 1.00 21.50 719 HIS B C 1
ATOM 7693 O O . HIS B 1 426 ? 10.516 84.303 19.031 1.00 21.69 719 HIS B O 1
ATOM 7700 N N . ARG B 1 427 ? 10.218 82.699 20.578 1.00 18.48 720 ARG B N 1
ATOM 7701 C CA . ARG B 1 427 ? 9.943 81.684 19.568 1.00 19.30 720 ARG B CA 1
ATOM 7702 C C . ARG B 1 427 ? 8.559 81.847 18.951 1.00 18.16 720 ARG B C 1
ATOM 7703 O O . ARG B 1 427 ? 8.376 81.542 17.766 1.00 18.94 720 ARG B O 1
ATOM 7711 N N . LEU B 1 428 ? 7.578 82.325 19.722 1.00 17.43 721 LEU B N 1
ATOM 7712 C CA . LEU B 1 428 ? 6.270 82.607 19.140 1.00 18.33 721 LEU B CA 1
ATOM 7713 C C . LEU B 1 428 ? 6.330 83.810 18.207 1.00 19.88 721 LEU B C 1
ATOM 7714 O O . LEU B 1 428 ? 5.744 83.786 17.120 1.00 20.92 721 LEU B O 1
ATOM 7719 N N . LYS B 1 429 ? 7.036 84.871 18.613 1.00 20.83 722 LYS B N 1
ATOM 7720 C CA . LYS B 1 429 ? 7.182 86.043 17.752 1.00 23.25 722 LYS B CA 1
ATOM 7721 C C . LYS B 1 429 ? 7.810 85.677 16.414 1.00 23.40 722 LYS B C 1
ATOM 7722 O O . LYS B 1 429 ? 7.400 86.192 15.366 1.00 23.38 722 LYS B O 1
ATOM 7728 N N . ALA B 1 430 ? 8.819 84.801 16.433 1.00 24.07 723 ALA B N 1
ATOM 7729 C CA . ALA B 1 430 ? 9.498 84.415 15.200 1.00 27.33 723 ALA B CA 1
ATOM 7730 C C . ALA B 1 430 ? 8.539 83.787 14.199 1.00 27.40 723 ALA B C 1
ATOM 7731 O O . ALA B 1 430 ? 8.729 83.927 12.986 1.00 28.74 723 ALA B O 1
ATOM 7733 N N . ALA B 1 431 ? 7.500 83.106 14.682 1.00 26.28 724 ALA B N 1
ATOM 7734 C CA . ALA B 1 431 ? 6.555 82.411 13.819 1.00 26.38 724 ALA B CA 1
ATOM 7735 C C . ALA B 1 431 ? 5.311 83.224 13.493 1.00 27.59 724 ALA B C 1
ATOM 7736 O O . ALA B 1 431 ? 4.713 83.015 12.432 1.00 29.43 724 ALA B O 1
ATOM 7738 N N . MET B 1 432 ? 4.899 84.144 14.371 1.00 26.90 725 MET B N 1
ATOM 7739 C CA . MET B 1 432 ? 3.621 84.818 14.178 1.00 27.79 725 MET B CA 1
ATOM 7740 C C . MET B 1 432 ? 3.623 86.284 14.601 1.00 28.23 725 MET B C 1
ATOM 7741 O O . MET B 1 432 ? 2.555 86.911 14.587 1.00 27.69 725 MET B O 1
ATOM 7746 N N . GLY B 1 433 ? 4.767 86.846 14.985 1.00 29.46 726 GLY B N 1
ATOM 7747 C CA . GLY B 1 433 ? 4.810 88.259 15.324 1.00 31.25 726 GLY B CA 1
ATOM 7748 C C . GLY B 1 433 ? 3.941 88.591 16.521 1.00 33.15 726 GLY B C 1
ATOM 7749 O O . GLY B 1 433 ? 3.904 87.862 17.520 1.00 30.40 726 GLY B O 1
ATOM 7750 N N . THR B 1 434 ? 3.216 89.708 16.416 1.00 37.71 727 THR B N 1
ATOM 7751 C CA . THR B 1 434 ? 2.373 90.184 17.509 1.00 41.54 727 THR B CA 1
ATOM 7752 C C . THR B 1 434 ? 1.216 89.245 17.823 1.00 33.71 727 THR B C 1
ATOM 7753 O O . THR B 1 434 ? 0.599 89.386 18.885 1.00 30.49 727 THR B O 1
ATOM 7757 N N . ALA B 1 435 ? 0.911 88.293 16.942 1.00 29.92 728 ALA B N 1
ATOM 7758 C CA . ALA B 1 435 ? -0.200 87.377 17.166 1.00 27.28 728 ALA B CA 1
ATOM 7759 C C . ALA B 1 435 ? 0.022 86.445 18.350 1.00 25.34 728 ALA B C 1
ATOM 7760 O O . ALA B 1 435 ? -0.896 85.697 18.702 1.00 24.94 728 ALA B O 1
ATOM 7762 N N . TRP B 1 436 ? 1.204 86.469 18.974 1.00 24.70 729 TRP B N 1
ATOM 7763 C CA . TRP B 1 436 ? 1.430 85.623 20.141 1.00 24.38 729 TRP B CA 1
ATOM 7764 C C . TRP B 1 436 ? 0.445 85.932 21.264 1.00 23.85 729 TRP B C 1
ATOM 7765 O O . TRP B 1 436 ? 0.113 85.041 22.053 1.00 21.79 729 TRP B O 1
ATOM 7776 N N . ARG B 1 437 ? -0.042 87.177 21.350 1.00 25.93 730 ARG B N 1
ATOM 7777 C CA . ARG B 1 437 ? -1.011 87.538 22.381 1.00 27.24 730 ARG B CA 1
ATOM 7778 C C . ARG B 1 437 ? -2.338 86.837 22.223 1.00 24.81 730 ARG B C 1
ATOM 7779 O O . ARG B 1 437 ? -3.148 86.866 23.154 1.00 23.70 730 ARG B O 1
ATOM 7787 N N . ASP B 1 438 ? -2.610 86.284 21.050 1.00 24.90 731 ASP B N 1
ATOM 7788 C CA . ASP B 1 438 ? -3.835 85.528 20.869 1.00 23.87 731 ASP B CA 1
ATOM 7789 C C . ASP B 1 438 ? -3.769 84.158 21.523 1.00 20.17 731 ASP B C 1
ATOM 7790 O O . ASP B 1 438 ? -4.802 83.489 21.619 1.00 20.49 731 ASP B O 1
ATOM 7795 N N . TYR B 1 439 ? -2.591 83.724 21.979 1.00 17.77 732 TYR B N 1
ATOM 7796 C CA . TYR B 1 439 ? -2.414 82.346 22.410 1.00 16.36 732 TYR B CA 1
ATOM 7797 C C . TYR B 1 439 ? -1.915 82.174 23.836 1.00 15.65 732 TYR B C 1
ATOM 7798 O O . TYR B 1 439 ? -2.102 81.091 24.398 1.00 14.58 732 TYR B O 1
ATOM 7807 N N . ILE B 1 440 ? -1.286 83.179 24.436 1.00 16.52 733 ILE B N 1
ATOM 7808 C CA . ILE B 1 440 ? -0.760 83.016 25.788 1.00 14.87 733 ILE B CA 1
ATOM 7809 C C . ILE B 1 440 ? -0.906 84.327 26.546 1.00 16.24 733 ILE B C 1
ATOM 7810 O O . ILE B 1 440 ? -0.724 85.412 25.986 1.00 16.34 733 ILE B O 1
ATOM 7815 N N . SER B 1 441 ? -1.255 84.216 27.827 1.00 15.59 734 SER B N 1
ATOM 7816 C CA . SER B 1 441 ? -1.327 85.350 28.738 1.00 17.66 734 SER B CA 1
ATOM 7817 C C . SER B 1 441 ? -0.633 84.969 30.038 1.00 18.63 734 SER B C 1
ATOM 7818 O O . SER B 1 441 ? -0.930 83.919 30.616 1.00 18.53 734 SER B O 1
ATOM 7821 N N . ILE B 1 442 ? 0.293 85.811 30.488 1.00 19.05 735 ILE B N 1
ATOM 7822 C CA . ILE B 1 442 ? 1.072 85.560 31.697 1.00 19.02 735 ILE B CA 1
ATOM 7823 C C . ILE B 1 442 ? 0.720 86.640 32.711 1.00 18.15 735 ILE B C 1
ATOM 7824 O O . ILE B 1 442 ? 0.882 87.835 32.434 1.00 17.83 735 ILE B O 1
ATOM 7829 N N . CYS B 1 443 ? 0.244 86.223 33.882 1.00 16.99 736 CYS B N 1
ATOM 7830 C CA . CYS B 1 443 ? -0.268 87.157 34.873 1.00 17.96 736 CYS B CA 1
ATOM 7831 C C . CYS B 1 443 ? 0.167 86.734 36.269 1.00 18.22 736 CYS B C 1
ATOM 7832 O O . CYS B 1 443 ? 0.658 85.623 36.488 1.00 16.52 736 CYS B O 1
ATOM 7835 N N . GLY B 1 444 ? -0.011 87.656 37.213 1.00 18.21 737 GLY B N 1
ATOM 7836 C CA . GLY B 1 444 ? 0.129 87.384 38.630 1.00 17.62 737 GLY B CA 1
ATOM 7837 C C . GLY B 1 444 ? -1.088 87.898 39.373 1.00 17.75 737 GLY B C 1
ATOM 7838 O O . GLY B 1 444 ? -2.084 88.254 38.736 1.00 18.23 737 GLY B O 1
ATOM 7839 N N . LEU B 1 445 ? -1.031 87.952 40.705 1.00 16.73 738 LEU B N 1
ATOM 7840 C CA . LEU B 1 445 ? -2.156 88.407 41.512 1.00 17.38 738 LEU B CA 1
ATOM 7841 C C . LEU B 1 445 ? -1.696 89.445 42.526 1.00 17.55 738 LEU B C 1
ATOM 7842 O O . LEU B 1 445 ? -0.566 89.399 43.020 1.00 17.76 738 LEU B O 1
ATOM 7847 N N . ARG B 1 446 ? -2.596 90.374 42.844 1.00 18.29 739 ARG B N 1
ATOM 7848 C CA . ARG B 1 446 ? -2.316 91.418 43.818 1.00 19.07 739 ARG B CA 1
ATOM 7849 C C . ARG B 1 446 ? -3.609 91.780 44.536 1.00 19.21 739 ARG B C 1
ATOM 7850 O O . ARG B 1 446 ? -4.704 91.610 43.994 1.00 18.24 739 ARG B O 1
ATOM 7858 N N . THR B 1 447 ? -3.477 92.272 45.764 1.00 21.10 740 THR B N 1
ATOM 7859 C CA . THR B 1 447 ? -4.627 92.737 46.524 1.00 23.26 740 THR B CA 1
ATOM 7860 C C . THR B 1 447 ? -4.238 93.987 47.299 1.00 24.19 740 THR B C 1
ATOM 7861 O O . THR B 1 447 ? -3.080 94.413 47.298 1.00 23.07 740 THR B O 1
ATOM 7865 N N . HIS B 1 448 ? -5.229 94.588 47.955 1.00 25.67 741 HIS B N 1
ATOM 7866 C CA . HIS B 1 448 ? -5.000 95.787 48.745 1.00 28.06 741 HIS B CA 1
ATOM 7867 C C . HIS B 1 448 ? -5.859 95.743 50.000 1.00 27.99 741 HIS B C 1
ATOM 7868 O O . HIS B 1 448 ? -6.835 94.994 50.088 1.00 26.35 741 HIS B O 1
ATOM 7875 N N . GLY B 1 449 ? -5.470 96.555 50.970 1.00 28.96 742 GLY B N 1
ATOM 7876 C CA . GLY B 1 449 ? -6.194 96.675 52.212 1.00 29.82 742 GLY B CA 1
ATOM 7877 C C . GLY B 1 449 ? -5.874 97.996 52.869 1.00 31.32 742 GLY B C 1
ATOM 7878 O O . GLY B 1 449 ? -5.418 98.937 52.219 1.00 31.24 742 GLY B O 1
ATOM 7879 N N . GLU B 1 450 ? -6.105 98.060 54.179 1.00 33.11 743 GLU B N 1
ATOM 7880 C CA . GLU B 1 450 ? -5.864 99.276 54.948 1.00 35.48 743 GLU B CA 1
ATOM 7881 C C . GLU B 1 450 ? -5.058 98.938 56.192 1.00 34.55 743 GLU B C 1
ATOM 7882 O O . GLU B 1 450 ? -5.347 97.950 56.875 1.00 32.96 743 GLU B O 1
ATOM 7888 N N . LEU B 1 451 ? -4.045 99.756 56.477 1.00 35.01 744 LEU B N 1
ATOM 7889 C CA . LEU B 1 451 ? -3.234 99.597 57.679 1.00 35.33 744 LEU B CA 1
ATOM 7890 C C . LEU B 1 451 ? -2.592 100.936 58.006 1.00 36.30 744 LEU B C 1
ATOM 7891 O O . LEU B 1 451 ? -2.015 101.580 57.124 1.00 36.27 744 LEU B O 1
ATOM 7896 N N . GLY B 1 452 ? -2.699 101.353 59.264 1.00 36.96 745 GLY B N 1
ATOM 7897 C CA . GLY B 1 452 ? -2.139 102.628 59.669 1.00 38.59 745 GLY B CA 1
ATOM 7898 C C . GLY B 1 452 ? -2.834 103.833 59.078 1.00 39.36 745 GLY B C 1
ATOM 7899 O O . GLY B 1 452 ? -2.211 104.888 58.931 1.00 40.44 745 GLY B O 1
ATOM 7900 N N . GLY B 1 453 ? -4.111 103.702 58.721 1.00 38.86 746 GLY B N 1
ATOM 7901 C CA . GLY B 1 453 ? -4.886 104.813 58.213 1.00 39.24 746 GLY B CA 1
ATOM 7902 C C . GLY B 1 453 ? -4.814 105.042 56.718 1.00 39.39 746 GLY B C 1
ATOM 7903 O O . GLY B 1 453 ? -5.422 106.002 56.228 1.00 38.48 746 GLY B O 1
ATOM 7904 N N . HIS B 1 454 ? -4.108 104.202 55.974 1.00 38.07 747 HIS B N 1
ATOM 7905 C CA . HIS B 1 454 ? -3.941 104.405 54.546 1.00 37.61 747 HIS B CA 1
ATOM 7906 C C . HIS B 1 454 ? -3.934 103.064 53.833 1.00 34.18 747 HIS B C 1
ATOM 7907 O O . HIS B 1 454 ? -3.657 102.025 54.453 1.00 33.61 747 HIS B O 1
ATOM 7914 N N . PRO B 1 455 ? -4.248 103.041 52.541 1.00 32.55 748 PRO B N 1
ATOM 7915 C CA . PRO B 1 455 ? -4.236 101.777 51.802 1.00 30.99 748 PRO B CA 1
ATOM 7916 C C . PRO B 1 455 ? -2.838 101.185 51.702 1.00 30.55 748 PRO B C 1
ATOM 7917 O O . PRO B 1 455 ? -1.835 101.899 51.611 1.00 30.95 748 PRO B O 1
ATOM 7921 N N . VAL B 1 456 ? -2.786 99.853 51.733 1.00 29.41 749 VAL B N 1
ATOM 7922 C CA . VAL B 1 456 ? -1.556 99.098 51.545 1.00 26.76 749 VAL B CA 1
ATOM 7923 C C . VAL B 1 456 ? -1.831 97.996 50.532 1.00 26.31 749 VAL B C 1
ATOM 7924 O O . VAL B 1 456 ? -2.975 97.591 50.316 1.00 26.91 749 VAL B O 1
ATOM 7928 N N . SER B 1 457 ? -0.762 97.508 49.908 1.00 26.44 750 SER B N 1
ATOM 7929 C CA . SER B 1 457 ? -0.891 96.500 48.868 1.00 22.94 750 SER B CA 1
ATOM 7930 C C . SER B 1 457 ? 0.193 95.446 49.024 1.00 23.47 750 SER B C 1
ATOM 7931 O O . SER B 1 457 ? 1.283 95.716 49.533 1.00 23.46 750 SER B O 1
ATOM 7934 N N . GLU B 1 458 ? -0.120 94.240 48.566 1.00 23.75 751 GLU B N 1
ATOM 7935 C CA . GLU B 1 458 ? 0.844 93.154 48.550 1.00 23.76 751 GLU B CA 1
ATOM 7936 C C . GLU B 1 458 ? 0.405 92.155 47.493 1.00 21.95 751 GLU B C 1
ATOM 7937 O O . GLU B 1 458 ? -0.792 91.987 47.242 1.00 21.04 751 GLU B O 1
ATOM 7943 N N . LEU B 1 459 ? 1.382 91.518 46.859 1.00 21.55 752 LEU B N 1
ATOM 7944 C CA . LEU B 1 459 ? 1.075 90.439 45.935 1.00 20.35 752 LEU B CA 1
ATOM 7945 C C . LEU B 1 459 ? 0.452 89.269 46.689 1.00 18.23 752 LEU B C 1
ATOM 7946 O O . LEU B 1 459 ? 0.702 89.066 47.880 1.00 17.49 752 LEU B O 1
ATOM 7951 N N . ILE B 1 460 ? -0.385 88.509 45.990 1.00 17.08 753 ILE B N 1
ATOM 7952 C CA . ILE B 1 460 ? -0.879 87.236 46.503 1.00 16.76 753 ILE B CA 1
ATOM 7953 C C . ILE B 1 460 ? 0.105 86.162 46.065 1.00 15.55 753 ILE B C 1
ATOM 7954 O O . ILE B 1 460 ? 0.327 85.967 44.865 1.00 14.05 753 ILE B O 1
ATOM 7959 N N . TYR B 1 461 ? 0.708 85.476 47.032 1.00 16.83 754 TYR B N 1
ATOM 7960 C CA . TYR B 1 461 ? 1.757 84.513 46.720 1.00 17.60 754 TYR B CA 1
ATOM 7961 C C . TYR B 1 461 ? 1.125 83.247 46.159 1.00 17.71 754 TYR B C 1
ATOM 7962 O O . TYR B 1 461 ? 0.443 82.505 46.876 1.00 17.55 754 TYR B O 1
ATOM 7971 N N . ILE B 1 462 ? 1.361 82.995 44.875 1.00 17.19 755 ILE B N 1
ATOM 7972 C CA . ILE B 1 462 ? 0.843 81.805 44.211 1.00 17.02 755 ILE B CA 1
ATOM 7973 C C . ILE B 1 462 ? 1.810 80.663 44.509 1.00 16.57 755 ILE B C 1
ATOM 7974 O O . ILE B 1 462 ? 2.869 80.547 43.891 1.00 17.02 755 ILE B O 1
ATOM 7979 N N . HIS B 1 463 ? 1.457 79.829 45.484 1.00 16.09 756 HIS B N 1
ATOM 7980 C CA . HIS B 1 463 ? 2.221 78.634 45.806 1.00 15.76 756 HIS B CA 1
ATOM 7981 C C . HIS B 1 463 ? 1.646 77.388 45.149 1.00 15.31 756 HIS B C 1
ATOM 7982 O O . HIS B 1 463 ? 2.229 76.309 45.282 1.00 14.93 756 HIS B O 1
ATOM 7989 N N . SER B 1 464 ? 0.534 77.522 44.425 1.00 15.12 757 SER B N 1
ATOM 7990 C CA . SER B 1 464 ? -0.129 76.394 43.781 1.00 15.34 757 SER B CA 1
ATOM 7991 C C . SER B 1 464 ? 0.812 75.671 42.821 1.00 14.28 757 SER B C 1
ATOM 7992 O O . SER B 1 464 ? 1.821 76.214 42.364 1.00 14.62 757 SER B O 1
ATOM 7995 N N . LYS B 1 465 ? 0.461 74.409 42.513 1.00 14.58 758 LYS B N 1
ATOM 7996 C CA . LYS B 1 465 ? 1.133 73.602 41.491 1.00 13.61 758 LYS B CA 1
ATOM 7997 C C . LYS B 1 465 ? 0.049 72.818 40.740 1.00 13.00 758 LYS B C 1
ATOM 7998 O O . LYS B 1 465 ? -0.096 71.603 40.869 1.00 12.77 758 LYS B O 1
ATOM 8004 N N . VAL B 1 466 ? -0.744 73.524 39.934 1.00 13.24 759 VAL B N 1
ATOM 8005 C CA . VAL B 1 466 ? -1.921 72.943 39.299 1.00 13.45 759 VAL B CA 1
ATOM 8006 C C . VAL B 1 466 ? -1.890 73.234 37.803 1.00 13.18 759 VAL B C 1
ATOM 8007 O O . VAL B 1 466 ? -1.422 74.295 37.372 1.00 12.56 759 VAL B O 1
ATOM 8011 N N . LEU B 1 467 ? -2.366 72.272 37.015 1.00 12.09 760 LEU B N 1
ATOM 8012 C CA . LEU B 1 467 ? -2.586 72.432 35.583 1.00 13.02 760 LEU B CA 1
ATOM 8013 C C . LEU B 1 467 ? -3.989 71.943 35.261 1.00 12.75 760 LEU B C 1
ATOM 8014 O O . LEU B 1 467 ? -4.403 70.885 35.744 1.00 12.33 760 LEU B O 1
ATOM 8019 N N . ILE B 1 468 ? -4.718 72.714 34.458 1.00 13.73 761 ILE B N 1
ATOM 8020 C CA . ILE B 1 468 ? -6.026 72.317 33.948 1.00 13.79 761 ILE B CA 1
ATOM 8021 C C . ILE B 1 468 ? -5.951 72.302 32.428 1.00 14.25 761 ILE B C 1
ATOM 8022 O O . ILE B 1 468 ? -5.438 73.249 31.821 1.00 15.39 761 ILE B O 1
ATOM 8027 N N . ALA B 1 469 ? -6.459 71.233 31.818 1.00 13.87 762 ALA B N 1
ATOM 8028 C CA . ALA B 1 469 ? -6.514 71.113 30.367 1.00 13.21 762 ALA B CA 1
ATOM 8029 C C . ALA B 1 469 ? -7.947 70.861 29.922 1.00 14.21 762 ALA B C 1
ATOM 8030 O O . ALA B 1 469 ? -8.604 69.943 30.424 1.00 13.67 762 ALA B O 1
ATOM 8032 N N . ASP B 1 470 ? -8.430 71.695 28.997 1.00 13.93 763 ASP B N 1
ATOM 8033 C CA . ASP B 1 470 ? -9.658 71.461 28.233 1.00 15.39 763 ASP B CA 1
ATOM 8034 C C . ASP B 1 470 ? -10.902 71.308 29.104 1.00 14.84 763 ASP B C 1
ATOM 8035 O O . ASP B 1 470 ? -11.885 70.696 28.670 1.00 15.48 763 ASP B O 1
ATOM 8040 N N . ASP B 1 471 ? -10.894 71.850 30.323 1.00 14.20 764 ASP B N 1
ATOM 8041 C CA . ASP B 1 471 ? -12.009 71.685 31.260 1.00 14.98 764 ASP B CA 1
ATOM 8042 C C . ASP B 1 471 ? -12.334 70.211 31.502 1.00 14.67 764 ASP B C 1
ATOM 8043 O O . ASP B 1 471 ? -13.474 69.853 31.801 1.00 13.72 764 ASP B O 1
ATOM 8048 N N . ARG B 1 472 ? -11.335 69.340 31.374 1.00 14.41 765 ARG B N 1
ATOM 8049 C CA . ARG B 1 472 ? -11.551 67.906 31.529 1.00 16.53 765 ARG B CA 1
ATOM 8050 C C . ARG B 1 472 ? -10.468 67.198 32.324 1.00 16.02 765 ARG B C 1
ATOM 8051 O O . ARG B 1 472 ? -10.742 66.127 32.876 1.00 16.70 765 ARG B O 1
ATOM 8059 N N . THR B 1 473 ? -9.261 67.743 32.412 1.00 14.85 766 THR B N 1
ATOM 8060 C CA . THR B 1 473 ? -8.125 67.067 33.020 1.00 14.81 766 THR B CA 1
ATOM 8061 C C . THR B 1 473 ? -7.426 68.026 33.971 1.00 13.65 766 THR B C 1
ATOM 8062 O O . THR B 1 473 ? -7.222 69.197 33.639 1.00 13.38 766 THR B O 1
ATOM 8066 N N . VAL B 1 474 ? -7.070 67.534 35.158 1.00 13.04 767 VAL B N 1
ATOM 8067 C CA . VAL B 1 474 ? -6.379 68.334 36.163 1.00 12.51 767 VAL B CA 1
ATOM 8068 C C . VAL B 1 474 ? -5.185 67.554 36.696 1.00 13.32 767 VAL B C 1
ATOM 8069 O O . VAL B 1 474 ? -5.269 66.340 36.917 1.00 14.20 767 VAL B O 1
ATOM 8073 N N . ILE B 1 475 ? -4.071 68.255 36.897 1.00 13.43 768 ILE B N 1
ATOM 8074 C CA . ILE B 1 475 ? -2.932 67.753 37.658 1.00 12.88 768 ILE B CA 1
ATOM 8075 C C . ILE B 1 475 ? -2.770 68.647 38.881 1.00 13.48 768 ILE B C 1
ATOM 8076 O O . ILE B 1 475 ? -2.640 69.869 38.746 1.00 12.38 768 ILE B O 1
ATOM 8081 N N . ILE B 1 476 ? -2.797 68.044 40.070 1.00 13.80 769 ILE B N 1
ATOM 8082 C CA . ILE B 1 476 ? -2.543 68.741 41.326 1.00 13.55 769 ILE B CA 1
ATOM 8083 C C . ILE B 1 476 ? -1.437 67.991 42.053 1.00 14.89 769 ILE B C 1
ATOM 8084 O O . ILE B 1 476 ? -1.485 66.761 42.153 1.00 15.76 769 ILE B O 1
ATOM 8089 N N . GLY B 1 477 ? -0.445 68.718 42.547 1.00 15.24 770 GLY B N 1
ATOM 8090 C CA . GLY B 1 477 ? 0.620 68.076 43.284 1.00 15.30 770 GLY B CA 1
ATOM 8091 C C . GLY B 1 477 ? 1.527 69.065 43.979 1.00 14.32 770 GLY B C 1
ATOM 8092 O O . GLY B 1 477 ? 1.185 70.235 44.157 1.00 14.04 770 GLY B O 1
ATOM 8093 N N . SER B 1 478 ? 2.694 68.563 44.382 1.00 14.11 771 SER B N 1
ATOM 8094 C CA . SER B 1 478 ? 3.731 69.376 44.994 1.00 15.12 771 SER B CA 1
ATOM 8095 C C . SER B 1 478 ? 4.761 69.876 43.993 1.00 15.02 771 SER B C 1
ATOM 8096 O O . SER B 1 478 ? 5.628 70.668 44.370 1.00 14.60 771 SER B O 1
ATOM 8099 N N . ALA B 1 479 ? 4.679 69.446 42.736 1.00 14.56 772 ALA B N 1
ATOM 8100 C CA . ALA B 1 479 ? 5.757 69.656 41.778 1.00 14.68 772 ALA B CA 1
ATOM 8101 C C . ALA B 1 479 ? 5.656 71.037 41.141 1.00 15.33 772 ALA B C 1
ATOM 8102 O O . ALA B 1 479 ? 4.670 71.351 40.464 1.00 14.43 772 ALA B O 1
ATOM 8104 N N . ASN B 1 480 ? 6.682 71.855 41.357 1.00 15.56 773 ASN B N 1
ATOM 8105 C CA . ASN B 1 480 ? 6.832 73.100 40.626 1.00 15.22 773 ASN B CA 1
ATOM 8106 C C . ASN B 1 480 ? 7.271 72.816 39.193 1.00 15.66 773 ASN B C 1
ATOM 8107 O O . ASN B 1 480 ? 7.713 71.714 38.857 1.00 16.92 773 ASN B O 1
ATOM 8112 N N . ILE B 1 481 ? 7.141 73.823 38.337 1.00 15.30 774 ILE B N 1
ATOM 8113 C CA . ILE B 1 481 ? 7.615 73.708 36.949 1.00 15.80 774 ILE B CA 1
ATOM 8114 C C . ILE B 1 481 ? 9.071 74.191 36.966 1.00 15.28 774 ILE B C 1
ATOM 8115 O O . ILE B 1 481 ? 9.383 75.357 36.727 1.00 15.62 774 ILE B O 1
ATOM 8120 N N . ASN B 1 482 ? 9.959 73.263 37.294 1.00 16.11 775 ASN B N 1
ATOM 8121 C CA . ASN B 1 482 ? 11.400 73.482 37.233 1.00 16.97 775 ASN B CA 1
ATOM 8122 C C . ASN B 1 482 ? 12.070 72.115 37.229 1.00 17.65 775 ASN B C 1
ATOM 8123 O O . ASN B 1 482 ? 11.424 71.088 37.448 1.00 17.47 775 ASN B O 1
ATOM 8128 N N . ASP B 1 483 ? 13.382 72.115 36.975 1.00 16.97 776 ASP B N 1
ATOM 8129 C CA . ASP B 1 483 ? 14.130 70.862 36.957 1.00 17.64 776 ASP B CA 1
ATOM 8130 C C . ASP B 1 483 ? 14.157 70.199 38.328 1.00 16.75 776 ASP B C 1
ATOM 8131 O O . ASP B 1 483 ? 14.152 68.967 38.418 1.00 15.21 776 ASP B O 1
ATOM 8136 N N . ARG B 1 484 ? 14.196 70.995 39.399 1.00 16.98 777 ARG B N 1
ATOM 8137 C CA . ARG B 1 484 ? 14.251 70.438 40.748 1.00 17.49 777 ARG B CA 1
ATOM 8138 C C . ARG B 1 484 ? 13.084 69.492 41.012 1.00 16.81 777 ARG B C 1
ATOM 8139 O O . ARG B 1 484 ? 13.267 68.417 41.598 1.00 18.28 777 ARG B O 1
ATOM 8147 N N . SER B 1 485 ? 11.879 69.866 40.579 1.00 16.29 778 SER B N 1
ATOM 8148 C CA . SER B 1 485 ? 10.687 69.066 40.843 1.00 15.83 778 SER B CA 1
ATOM 8149 C C . SER B 1 485 ? 10.429 67.988 39.798 1.00 16.13 778 SER B C 1
ATOM 8150 O O . SER B 1 485 ? 9.898 66.924 40.138 1.00 16.51 778 SER B O 1
ATOM 8153 N N . LEU B 1 486 ? 10.780 68.234 38.535 1.00 15.87 779 LEU B N 1
ATOM 8154 C CA . LEU B 1 486 ? 10.303 67.397 37.440 1.00 15.62 779 LEU B CA 1
ATOM 8155 C C . LEU B 1 486 ? 11.282 66.317 37.000 1.00 16.71 779 LEU B C 1
ATOM 8156 O O . LEU B 1 486 ? 10.846 65.312 36.425 1.00 16.53 779 LEU B O 1
ATOM 8161 N N . LEU B 1 487 ? 12.583 66.490 37.240 1.00 16.87 780 LEU B N 1
ATOM 8162 C CA . LEU B 1 487 ? 13.553 65.553 36.685 1.00 18.22 780 LEU B CA 1
ATOM 8163 C C . LEU B 1 487 ? 13.557 64.211 37.407 1.00 18.65 780 LEU B C 1
ATOM 8164 O O . LEU B 1 487 ? 14.045 63.224 36.847 1.00 19.56 780 LEU B O 1
ATOM 8169 N N . GLY B 1 488 ? 13.026 64.143 38.624 1.00 19.32 781 GLY B N 1
ATOM 8170 C CA . GLY B 1 488 ? 13.013 62.886 39.353 1.00 19.61 781 GLY B CA 1
ATOM 8171 C C . GLY B 1 488 ? 14.280 62.653 40.151 1.00 21.04 781 GLY B C 1
ATOM 8172 O O . GLY B 1 488 ? 14.226 62.247 41.317 1.00 20.83 781 GLY B O 1
ATOM 8173 N N . LYS B 1 489 ? 15.434 62.914 39.531 1.00 22.53 782 LYS B N 1
ATOM 8174 C CA . LYS B 1 489 ? 16.721 62.734 40.191 1.00 25.63 782 LYS B CA 1
ATOM 8175 C C . LYS B 1 489 ? 16.987 63.761 41.284 1.00 23.11 782 LYS B C 1
ATOM 8176 O O . LYS B 1 489 ? 17.972 63.617 42.014 1.00 21.90 782 LYS B O 1
ATOM 8182 N N . ARG B 1 490 ? 16.151 64.786 41.421 1.00 21.70 783 ARG B N 1
ATOM 8183 C CA . ARG B 1 490 ? 16.431 65.834 42.395 1.00 21.30 783 ARG B CA 1
ATOM 8184 C C . ARG B 1 490 ? 15.436 65.766 43.551 1.00 20.61 783 ARG B C 1
ATOM 8185 O O . ARG B 1 490 ? 15.437 64.782 44.300 1.00 20.63 783 ARG B O 1
ATOM 8193 N N . ASP B 1 491 ? 14.594 66.781 43.725 1.00 21.36 784 ASP B N 1
ATOM 8194 C CA . ASP B 1 491 ? 13.607 66.733 44.796 1.00 21.77 784 ASP B CA 1
ATOM 8195 C C . ASP B 1 491 ? 12.586 65.628 44.542 1.00 20.93 784 ASP B C 1
ATOM 8196 O O . ASP B 1 491 ? 12.237 65.325 43.397 1.00 21.04 784 ASP B O 1
ATOM 8201 N N . SER B 1 492 ? 12.101 65.023 45.626 1.00 19.79 785 SER B N 1
ATOM 8202 C CA . SER B 1 492 ? 11.016 64.053 45.534 1.00 18.39 785 SER B CA 1
ATOM 8203 C C . SER B 1 492 ? 9.680 64.780 45.624 1.00 16.57 785 SER B C 1
ATOM 8204 O O . SER B 1 492 ? 9.518 65.706 46.426 1.00 15.45 785 SER B O 1
ATOM 8207 N N . GLU B 1 493 ? 8.731 64.367 44.779 1.00 16.81 786 GLU B N 1
ATOM 8208 C CA . GLU B 1 493 ? 7.469 65.076 44.597 1.00 16.48 786 GLU B CA 1
ATOM 8209 C C . GLU B 1 493 ? 6.339 64.079 44.372 1.00 15.70 786 GLU B C 1
ATOM 8210 O O . GLU B 1 493 ? 6.562 62.929 43.984 1.00 16.22 786 GLU B O 1
ATOM 8216 N N . LEU B 1 494 ? 5.109 64.549 44.591 1.00 15.34 787 LEU B N 1
ATOM 8217 C CA . LEU B 1 494 ? 3.903 63.777 44.326 1.00 15.63 787 LEU B CA 1
ATOM 8218 C C . LEU B 1 494 ? 2.921 64.611 43.516 1.00 15.46 787 LEU B C 1
ATOM 8219 O O . LEU B 1 494 ? 2.931 65.843 43.577 1.00 15.00 787 LEU B O 1
ATOM 8224 N N . ALA B 1 495 ? 2.066 63.923 42.761 1.00 16.15 788 ALA B N 1
ATOM 8225 C CA . ALA B 1 495 ? 0.970 64.570 42.053 1.00 15.23 788 ALA B CA 1
ATOM 8226 C C . ALA B 1 495 ? -0.078 63.520 41.720 1.00 15.37 788 ALA B C 1
ATOM 8227 O O . ALA B 1 495 ? 0.193 62.317 41.746 1.00 15.58 788 ALA B O 1
ATOM 8229 N N . VAL B 1 496 ? -1.290 63.989 41.430 1.00 15.33 789 VAL B N 1
ATOM 8230 C CA . VAL B 1 496 ? -2.354 63.136 40.922 1.00 15.06 789 VAL B CA 1
ATOM 8231 C C . VAL B 1 496 ? -2.854 63.724 39.613 1.00 16.06 789 VAL B C 1
ATOM 8232 O O . VAL B 1 496 ? -3.025 64.942 39.489 1.00 15.59 789 VAL B O 1
ATOM 8236 N N . LEU B 1 497 ? -3.053 62.852 38.631 1.00 16.79 790 LEU B N 1
ATOM 8237 C CA . LEU B 1 497 ? -3.687 63.198 37.370 1.00 16.76 790 LEU B CA 1
ATOM 8238 C C . LEU B 1 497 ? -5.161 62.827 37.475 1.00 16.59 790 LEU B C 1
ATOM 8239 O O . LEU B 1 497 ? -5.497 61.650 37.647 1.00 18.43 790 LEU B O 1
ATOM 8244 N N . ILE B 1 498 ? -6.033 63.827 37.392 1.00 15.18 791 ILE B N 1
ATOM 8245 C CA . ILE B 1 498 ? -7.463 63.648 37.611 1.00 15.31 791 ILE B CA 1
ATOM 8246 C C . ILE B 1 498 ? -8.183 63.888 36.292 1.00 14.27 791 ILE B C 1
ATOM 8247 O O . ILE B 1 498 ? -8.152 65.001 35.751 1.00 13.67 791 ILE B O 1
ATOM 8252 N N . GLU B 1 499 ? -8.829 62.844 35.778 1.00 14.40 792 GLU B N 1
ATOM 8253 C CA . GLU B 1 499 ? -9.536 62.893 34.507 1.00 15.78 792 GLU B CA 1
ATOM 8254 C C . GLU B 1 499 ? -11.019 62.666 34.750 1.00 15.70 792 GLU B C 1
ATOM 8255 O O . GLU B 1 499 ? -11.404 61.696 35.409 1.00 16.65 792 GLU B O 1
ATOM 8261 N N . ASP B 1 500 ? -11.848 63.554 34.214 1.00 16.05 793 ASP B N 1
ATOM 8262 C CA . ASP B 1 500 ? -13.285 63.437 34.396 1.00 16.49 793 ASP B CA 1
ATOM 8263 C C . ASP B 1 500 ? -13.856 62.345 33.502 1.00 17.14 793 ASP B C 1
ATOM 8264 O O . ASP B 1 500 ? -13.489 62.223 32.328 1.00 17.09 793 ASP B O 1
ATOM 8269 N N . THR B 1 501 ? -14.755 61.547 34.072 1.00 18.44 794 THR B N 1
ATOM 8270 C CA . THR B 1 501 ? -15.570 60.614 33.310 1.00 19.94 794 THR B CA 1
ATOM 8271 C C . THR B 1 501 ? -17.050 60.962 33.362 1.00 19.72 794 THR B C 1
ATOM 8272 O O . THR B 1 501 ? -17.856 60.278 32.718 1.00 20.71 794 THR B O 1
ATOM 8276 N N . GLU B 1 502 ? -17.431 61.997 34.110 1.00 19.10 795 GLU B N 1
ATOM 8277 C CA . GLU B 1 502 ? -18.778 62.549 34.084 1.00 22.44 795 GLU B CA 1
ATOM 8278 C C . GLU B 1 502 ? -18.701 63.992 33.612 1.00 20.73 795 GLU B C 1
ATOM 8279 O O . GLU B 1 502 ? -17.794 64.733 34.001 1.00 17.36 795 GLU B O 1
ATOM 8285 N N . THR B 1 503 ? -19.650 64.390 32.772 1.00 20.42 796 THR B N 1
ATOM 8286 C CA . THR B 1 503 ? -19.591 65.683 32.113 1.00 20.89 796 THR B CA 1
ATOM 8287 C C . THR B 1 503 ? -20.876 66.464 32.354 1.00 22.26 796 THR B C 1
ATOM 8288 O O . THR B 1 503 ? -21.867 65.943 32.873 1.00 22.81 796 THR B O 1
ATOM 8292 N N . GLU B 1 504 ? -20.844 67.735 31.956 1.00 23.03 797 GLU B N 1
ATOM 8293 C CA . GLU B 1 504 ? -22.012 68.601 31.978 1.00 25.42 797 GLU B CA 1
ATOM 8294 C C . GLU B 1 504 ? -21.914 69.563 30.805 1.00 23.75 797 GLU B C 1
ATOM 8295 O O . GLU B 1 504 ? -20.804 69.879 30.357 1.00 21.23 797 GLU B O 1
ATOM 8301 N N . PRO B 1 505 ? -23.045 70.034 30.278 1.00 25.17 798 PRO B N 1
ATOM 8302 C CA . PRO B 1 505 ? -22.996 70.914 29.101 1.00 25.31 798 PRO B CA 1
ATOM 8303 C C . PRO B 1 505 ? -22.323 72.241 29.424 1.00 24.89 798 PRO B C 1
ATOM 8304 O O . PRO B 1 505 ? -22.612 72.873 30.444 1.00 23.99 798 PRO B O 1
ATOM 8308 N N . SER B 1 506 ? -21.417 72.655 28.547 1.00 23.87 799 SER B N 1
ATOM 8309 C CA . SER B 1 506 ? -20.687 73.907 28.707 1.00 23.01 799 SER B CA 1
ATOM 8310 C C . SER B 1 506 ? -20.441 74.482 27.314 1.00 21.50 799 SER B C 1
ATOM 8311 O O . SER B 1 506 ? -21.095 74.083 26.344 1.00 21.50 799 SER B O 1
ATOM 8314 N N . LEU B 1 507 ? -19.494 75.413 27.210 1.00 20.08 800 LEU B N 1
ATOM 8315 C CA . LEU B 1 507 ? -19.162 76.054 25.946 1.00 20.64 800 LEU B CA 1
ATOM 8316 C C . LEU B 1 507 ? -17.662 75.994 25.707 1.00 18.92 800 LEU B C 1
ATOM 8317 O O . LEU B 1 507 ? -16.867 76.010 26.650 1.00 18.89 800 LEU B O 1
ATOM 8322 N N . MET B 1 508 ? -17.282 75.934 24.429 1.00 18.66 801 MET B N 1
ATOM 8323 C CA . MET B 1 508 ? -15.871 75.962 24.038 1.00 18.88 801 MET B CA 1
ATOM 8324 C C . MET B 1 508 ? -15.785 76.722 22.716 1.00 18.31 801 MET B C 1
ATOM 8325 O O . MET B 1 508 ? -16.093 76.166 21.657 1.00 18.31 801 MET B O 1
ATOM 8330 N N . ASN B 1 509 ? -15.361 77.984 22.790 1.00 19.32 802 ASN B N 1
ATOM 8331 C CA . ASN B 1 509 ? -15.384 78.909 21.653 1.00 19.33 802 ASN B CA 1
ATOM 8332 C C . ASN B 1 509 ? -16.749 78.901 20.967 1.00 20.84 802 ASN B C 1
ATOM 8333 O O . ASN B 1 509 ? -16.862 78.747 19.749 1.00 20.12 802 ASN B O 1
ATOM 8338 N N . GLY B 1 510 ? -17.800 79.067 21.771 1.00 22.24 803 GLY B N 1
ATOM 8339 C CA . GLY B 1 510 ? -19.156 79.132 21.272 1.00 24.49 803 GLY B CA 1
ATOM 8340 C C . GLY B 1 510 ? -19.820 77.799 20.998 1.00 25.62 803 GLY B C 1
ATOM 8341 O O . GLY B 1 510 ? -21.053 77.749 20.893 1.00 27.07 803 GLY B O 1
ATOM 8342 N N . ALA B 1 511 ? -19.054 76.720 20.877 1.00 27.78 804 ALA B N 1
ATOM 8343 C CA . ALA B 1 511 ? -19.605 75.411 20.566 1.00 26.92 804 ALA B CA 1
ATOM 8344 C C . ALA B 1 511 ? -20.080 74.705 21.829 1.00 27.51 804 ALA B C 1
ATOM 8345 O O . ALA B 1 511 ? -19.487 74.844 22.903 1.00 22.48 804 ALA B O 1
ATOM 8347 N N . GLU B 1 512 ? -21.162 73.942 21.688 1.00 28.50 805 GLU B N 1
ATOM 8348 C CA . GLU B 1 512 ? -21.618 73.090 22.777 1.00 29.71 805 GLU B CA 1
ATOM 8349 C C . GLU B 1 512 ? -20.555 72.046 23.098 1.00 25.66 805 GLU B C 1
ATOM 8350 O O . GLU B 1 512 ? -20.035 71.372 22.203 1.00 26.31 805 GLU B O 1
ATOM 8356 N N . TYR B 1 513 ? -20.227 71.919 24.380 1.00 24.34 806 TYR B N 1
ATOM 8357 C CA . TYR B 1 513 ? -19.060 71.162 24.809 1.00 22.10 806 TYR B CA 1
ATOM 8358 C C . TYR B 1 513 ? -19.369 70.483 26.133 1.00 20.31 806 TYR B C 1
ATOM 8359 O O . TYR B 1 513 ? -19.839 71.137 27.068 1.00 20.37 806 TYR B O 1
ATOM 8368 N N . GLN B 1 514 ? -19.114 69.177 26.208 1.00 19.94 807 GLN B N 1
ATOM 8369 C CA . GLN B 1 514 ? -19.301 68.421 27.446 1.00 21.72 807 GLN B CA 1
ATOM 8370 C C . GLN B 1 514 ? -18.026 68.545 28.273 1.00 19.03 807 GLN B C 1
ATOM 8371 O O . GLN B 1 514 ? -17.023 67.884 27.994 1.00 17.92 807 GLN B O 1
ATOM 8377 N N . ALA B 1 515 ? -18.060 69.403 29.287 1.00 18.72 808 ALA B N 1
ATOM 8378 C CA . ALA B 1 515 ? -16.912 69.628 30.153 1.00 18.05 808 ALA B CA 1
ATOM 8379 C C . ALA B 1 515 ? -16.967 68.703 31.363 1.00 18.23 808 ALA B C 1
ATOM 8380 O O . ALA B 1 515 ? -18.043 68.327 31.831 1.00 18.76 808 ALA B O 1
ATOM 8382 N N . GLY B 1 516 ? -15.792 68.351 31.877 1.00 16.12 809 GLY B N 1
ATOM 8383 C CA . GLY B 1 516 ? -15.737 67.487 33.043 1.00 16.08 809 GLY B CA 1
ATOM 8384 C C . GLY B 1 516 ? -16.137 68.227 34.310 1.00 16.55 809 GLY B C 1
ATOM 8385 O O . GLY B 1 516 ? -15.792 69.391 34.510 1.00 16.05 809 GLY B O 1
ATOM 8386 N N . ARG B 1 517 ? -16.869 67.528 35.183 1.00 17.44 810 ARG B N 1
ATOM 8387 C CA . ARG B 1 517 ? -17.434 68.172 36.367 1.00 20.07 810 ARG B CA 1
ATOM 8388 C C . ARG B 1 517 ? -16.352 68.630 37.338 1.00 17.16 810 ARG B C 1
ATOM 8389 O O . ARG B 1 517 ? -16.456 69.717 37.918 1.00 17.05 810 ARG B O 1
ATOM 8397 N N . PHE B 1 518 ? -15.320 67.811 37.547 1.00 15.82 811 PHE B N 1
ATOM 8398 C CA . PHE B 1 518 ? -14.252 68.181 38.474 1.00 15.54 811 PHE B CA 1
ATOM 8399 C C . PHE B 1 518 ? -13.432 69.341 37.922 1.00 16.34 811 PHE B C 1
ATOM 8400 O O . PHE B 1 518 ? -13.192 70.338 38.618 1.00 15.99 811 PHE B O 1
ATOM 8408 N N . ALA B 1 519 ? -13.003 69.231 36.663 1.00 14.09 812 ALA B N 1
ATOM 8409 C CA . ALA B 1 519 ? -12.135 70.247 36.079 1.00 13.68 812 ALA B CA 1
ATOM 8410 C C . ALA B 1 519 ? -12.877 71.560 35.858 1.00 13.85 812 ALA B C 1
ATOM 8411 O O . ALA B 1 519 ? -12.322 72.638 36.102 1.00 13.56 812 ALA B O 1
ATOM 8413 N N . LEU B 1 520 ? -14.128 71.494 35.391 1.00 14.60 813 LEU B N 1
ATOM 8414 C CA . LEU B 1 520 ? -14.874 72.721 35.129 1.00 15.83 813 LEU B CA 1
ATOM 8415 C C . LEU B 1 520 ? -15.149 73.489 36.415 1.00 17.45 813 LEU B C 1
ATOM 8416 O O . LEU B 1 520 ? -15.035 74.720 36.446 1.00 17.68 813 LEU B O 1
ATOM 8421 N N . SER B 1 521 ? -15.523 72.783 37.486 1.00 15.68 814 SER B N 1
ATOM 8422 C CA . SER B 1 521 ? -15.813 73.469 38.741 1.00 17.47 814 SER B CA 1
ATOM 8423 C C . SER B 1 521 ? -14.561 74.136 39.298 1.00 17.12 814 SER B C 1
ATOM 8424 O O . SER B 1 521 ? -14.622 75.265 39.803 1.00 15.55 814 SER B O 1
ATOM 8427 N N . LEU B 1 522 ? -13.412 73.465 39.195 1.00 15.32 815 LEU B N 1
ATOM 8428 C CA . LEU B 1 522 ? -12.162 74.069 39.648 1.00 15.00 815 LEU B CA 1
ATOM 8429 C C . LEU B 1 522 ? -11.792 75.275 38.791 1.00 15.14 815 LEU B C 1
ATOM 8430 O O . LEU B 1 522 ? -11.455 76.343 39.318 1.00 16.99 815 LEU B O 1
ATOM 8435 N N . ARG B 1 523 ? -11.853 75.126 37.465 1.00 13.79 816 ARG B N 1
ATOM 8436 C CA . ARG B 1 523 ? -11.482 76.230 36.584 1.00 16.69 816 ARG B CA 1
ATOM 8437 C C . ARG B 1 523 ? -12.368 77.448 36.815 1.00 17.08 816 ARG B C 1
ATOM 8438 O O . ARG B 1 523 ? -11.872 78.578 36.900 1.00 17.52 816 ARG B O 1
ATOM 8446 N N . LYS B 1 524 ? -13.683 77.238 36.934 1.00 17.20 817 LYS B N 1
ATOM 8447 C CA . LYS B 1 524 ? -14.594 78.355 37.164 1.00 18.28 817 LYS B CA 1
ATOM 8448 C C . LYS B 1 524 ? -14.343 79.008 38.516 1.00 20.16 817 LYS B C 1
ATOM 8449 O O . LYS B 1 524 ? -14.505 80.227 38.668 1.00 20.38 817 LYS B O 1
ATOM 8455 N N . HIS B 1 525 ? -13.975 78.208 39.519 1.00 19.12 818 HIS B N 1
ATOM 8456 C CA . HIS B 1 525 ? -13.676 78.764 40.833 1.00 19.45 818 HIS B CA 1
ATOM 8457 C C . HIS B 1 525 ? -12.412 79.613 40.797 1.00 17.91 818 HIS B C 1
ATOM 8458 O O . HIS B 1 525 ? -12.349 80.666 41.443 1.00 18.54 818 HIS B O 1
ATOM 8465 N N . CYS B 1 526 ? -11.393 79.166 40.058 1.00 15.16 819 CYS B N 1
ATOM 8466 C CA . CYS B 1 526 ? -10.196 79.982 39.879 1.00 15.70 819 CYS B CA 1
ATOM 8467 C C . CYS B 1 526 ? -10.524 81.269 39.133 1.00 15.61 819 CYS B C 1
ATOM 8468 O O . CYS B 1 526 ? -10.151 82.365 39.568 1.00 16.76 819 CYS B O 1
ATOM 8471 N N . PHE B 1 527 ? -11.230 81.156 38.004 1.00 15.74 820 PHE B N 1
ATOM 8472 C CA . PHE B 1 527 ? -11.564 82.339 37.219 1.00 17.92 820 PHE B CA 1
ATOM 8473 C C . PHE B 1 527 ? -12.400 83.320 38.034 1.00 19.81 820 PHE B C 1
ATOM 8474 O O . PHE B 1 527 ? -12.138 84.529 38.032 1.00 20.36 820 PHE B O 1
ATOM 8482 N N . GLY B 1 528 ? -13.406 82.811 38.751 1.00 20.48 821 GLY B N 1
ATOM 8483 C CA . GLY B 1 528 ? -14.316 83.693 39.467 1.00 22.49 821 GLY B CA 1
ATOM 8484 C C . GLY B 1 528 ? -13.637 84.473 40.577 1.00 24.08 821 GLY B C 1
ATOM 8485 O O . GLY B 1 528 ? -13.886 85.669 40.751 1.00 25.93 821 GLY B O 1
ATOM 8486 N N . VAL B 1 529 ? -12.770 83.810 41.342 1.00 23.52 822 VAL B N 1
ATOM 8487 C CA . VAL B 1 529 ? -12.054 84.486 42.418 1.00 23.39 822 VAL B CA 1
ATOM 8488 C C . VAL B 1 529 ? -11.067 85.498 41.847 1.00 22.74 822 VAL B C 1
ATOM 8489 O O . VAL B 1 529 ? -10.978 86.640 42.313 1.00 23.89 822 VAL B O 1
ATOM 8493 N N . ILE B 1 530 ? -10.320 85.093 40.819 1.00 21.42 823 ILE B N 1
ATOM 8494 C CA . ILE B 1 530 ? -9.278 85.949 40.259 1.00 21.20 823 ILE B CA 1
ATOM 8495 C C . ILE B 1 530 ? -9.881 87.219 39.666 1.00 22.77 823 ILE B C 1
ATOM 8496 O O . ILE B 1 530 ? -9.313 88.312 39.789 1.00 22.68 823 ILE B O 1
ATOM 8501 N N . LEU B 1 531 ? -11.049 87.102 39.039 1.00 23.18 824 LEU B N 1
ATOM 8502 C CA . LEU B 1 531 ? -11.695 88.221 38.367 1.00 25.54 824 LEU B CA 1
ATOM 8503 C C . LEU B 1 531 ? -12.655 88.987 39.268 1.00 27.18 824 LEU B C 1
ATOM 8504 O O . LEU B 1 531 ? -13.199 90.011 38.841 1.00 27.79 824 LEU B O 1
ATOM 8509 N N . GLY B 1 532 ? -12.873 88.525 40.496 1.00 28.41 825 GLY B N 1
ATOM 8510 C CA . GLY B 1 532 ? -13.812 89.176 41.388 1.00 31.29 825 GLY B CA 1
ATOM 8511 C C . GLY B 1 532 ? -15.241 89.045 40.907 1.00 33.67 825 GLY B C 1
ATOM 8512 O O . GLY B 1 532 ? -15.995 90.022 40.900 1.00 35.41 825 GLY B O 1
ATOM 8513 N N . ALA B 1 533 ? -15.623 87.831 40.500 1.00 34.82 826 ALA B N 1
ATOM 8514 C CA . ALA B 1 533 ? -16.964 87.597 39.975 1.00 37.26 826 ALA B CA 1
ATOM 8515 C C . ALA B 1 533 ? -18.055 87.916 40.989 1.00 40.92 826 ALA B C 1
ATOM 8516 O O . ALA B 1 533 ? -19.192 88.191 40.589 1.00 41.81 826 ALA B O 1
ATOM 8518 N N . ASN B 1 534 ? -17.741 87.881 42.289 1.00 42.42 827 ASN B N 1
ATOM 8519 C CA . ASN B 1 534 ? -18.732 88.250 43.297 1.00 45.96 827 ASN B CA 1
ATOM 8520 C C . ASN B 1 534 ? -19.184 89.694 43.133 1.00 47.12 827 ASN B C 1
ATOM 8521 O O . ASN B 1 534 ? -20.324 90.032 43.470 1.00 48.04 827 ASN B O 1
ATOM 8526 N N . THR B 1 535 ? -18.311 90.554 42.612 1.00 47.58 828 THR B N 1
ATOM 8527 C CA . THR B 1 535 ? -18.630 91.961 42.424 1.00 49.87 828 THR B CA 1
ATOM 8528 C C . THR B 1 535 ? -19.199 92.249 41.039 1.00 50.07 828 THR B C 1
ATOM 8529 O O . THR B 1 535 ? -20.005 93.177 40.887 1.00 51.40 828 THR B O 1
ATOM 8533 N N . ARG B 1 536 ? -18.835 91.460 40.030 1.00 49.03 829 ARG B N 1
ATOM 8534 C CA . ARG B 1 536 ? -19.374 91.619 38.677 1.00 50.83 829 ARG B CA 1
ATOM 8535 C C . ARG B 1 536 ? -20.197 90.400 38.293 1.00 52.39 829 ARG B C 1
ATOM 8536 O O . ARG B 1 536 ? -19.637 89.389 37.833 1.00 50.95 829 ARG B O 1
ATOM 8544 N N . PRO B 1 537 ? -21.521 90.439 38.454 1.00 56.09 830 PRO B N 1
ATOM 8545 C CA . PRO B 1 537 ? -22.343 89.308 37.996 1.00 57.39 830 PRO B CA 1
ATOM 8546 C C . PRO B 1 537 ? -22.499 89.241 36.486 1.00 58.27 830 PRO B C 1
ATOM 8547 O O . PRO B 1 537 ? -22.885 88.185 35.970 1.00 58.70 830 PRO B O 1
ATOM 8551 N N . ASP B 1 538 ? -22.208 90.325 35.762 1.00 58.40 831 ASP B N 1
ATOM 8552 C CA . ASP B 1 538 ? -22.371 90.347 34.311 1.00 57.76 831 ASP B CA 1
ATOM 8553 C C . ASP B 1 538 ? -21.361 89.467 33.585 1.00 53.40 831 ASP B C 1
ATOM 8554 O O . ASP B 1 538 ? -21.476 89.297 32.366 1.00 53.23 831 ASP B O 1
ATOM 8559 N N . LEU B 1 539 ? -20.394 88.903 34.301 1.00 49.60 832 LEU B N 1
ATOM 8560 C CA . LEU B 1 539 ? -19.310 88.146 33.693 1.00 46.85 832 LEU B CA 1
ATOM 8561 C C . LEU B 1 539 ? -19.744 86.709 33.424 1.00 43.70 832 LEU B C 1
ATOM 8562 O O . LEU B 1 539 ? -20.250 86.026 34.320 1.00 43.71 832 LEU B O 1
ATOM 8567 N N . ASP B 1 540 ? -19.549 86.252 32.189 1.00 41.49 833 ASP B N 1
ATOM 8568 C CA . ASP B 1 540 ? -19.865 84.882 31.799 1.00 39.27 833 ASP B CA 1
ATOM 8569 C C . ASP B 1 540 ? -18.581 84.063 31.796 1.00 35.79 833 ASP B C 1
ATOM 8570 O O . ASP B 1 540 ? -17.631 84.392 31.076 1.00 35.23 833 ASP B O 1
ATOM 8575 N N . LEU B 1 541 ? -18.558 82.996 32.594 1.00 33.68 834 LEU B N 1
ATOM 8576 C CA . LEU B 1 541 ? -17.380 82.155 32.749 1.00 32.21 834 LEU B CA 1
ATOM 8577 C C . LEU B 1 541 ? -17.507 80.807 32.051 1.00 29.94 834 LEU B C 1
ATOM 8578 O O . LEU B 1 541 ? -16.611 79.970 32.188 1.00 28.13 834 LEU B O 1
ATOM 8583 N N . ARG B 1 542 ? -18.587 80.580 31.302 1.00 28.56 835 ARG B N 1
ATOM 8584 C CA . ARG B 1 542 ? -18.802 79.274 30.683 1.00 26.01 835 ARG B CA 1
ATOM 8585 C C . ARG B 1 542 ? -17.738 78.964 29.635 1.00 22.30 835 ARG B C 1
ATOM 8586 O O . ARG B 1 542 ? -17.228 77.839 29.575 1.00 20.94 835 ARG B O 1
ATOM 8594 N N . ASP B 1 543 ? -17.406 79.941 28.793 1.00 21.50 836 ASP B N 1
ATOM 8595 C CA . ASP B 1 543 ? -16.506 79.722 27.671 1.00 20.84 836 ASP B CA 1
ATOM 8596 C C . ASP B 1 543 ? -15.123 80.231 28.031 1.00 20.56 836 ASP B C 1
ATOM 8597 O O . ASP B 1 543 ? -14.965 81.436 28.286 1.00 21.59 836 ASP B O 1
ATOM 8602 N N . PRO B 1 544 ? -14.104 79.376 28.065 1.00 19.70 837 PRO B N 1
ATOM 8603 C CA . PRO B 1 544 ? -12.766 79.816 28.477 1.00 18.83 837 PRO B CA 1
ATOM 8604 C C . PRO B 1 544 ? -11.833 80.248 27.353 1.00 19.11 837 PRO B C 1
ATOM 8605 O O . PRO B 1 544 ? -10.710 80.669 27.659 1.00 19.54 837 PRO B O 1
ATOM 8609 N N . ILE B 1 545 ? -12.231 80.174 26.080 1.00 18.49 838 ILE B N 1
ATOM 8610 C CA . ILE B 1 545 ? -11.314 80.448 24.976 1.00 18.48 838 ILE B CA 1
ATOM 8611 C C . ILE B 1 545 ? -11.870 81.418 23.942 1.00 19.39 838 ILE B C 1
ATOM 8612 O O . ILE B 1 545 ? -11.144 81.794 23.019 1.00 19.83 838 ILE B O 1
ATOM 8617 N N . CYS B 1 546 ? -13.128 81.838 24.049 1.00 20.20 839 CYS B N 1
ATOM 8618 C CA . CYS B 1 546 ? -13.678 82.763 23.064 1.00 21.64 839 CYS B CA 1
ATOM 8619 C C . CYS B 1 546 ? -12.915 84.087 23.079 1.00 22.04 839 CYS B C 1
ATOM 8620 O O . CYS B 1 546 ? -12.315 84.473 24.086 1.00 21.35 839 CYS B O 1
ATOM 8623 N N . ASP B 1 547 ? -12.952 84.787 21.940 1.00 23.29 840 ASP B N 1
ATOM 8624 C CA . ASP B 1 547 ? -12.227 86.050 21.810 1.00 23.92 840 ASP B CA 1
ATOM 8625 C C . ASP B 1 547 ? -12.637 87.047 22.886 1.00 24.18 840 ASP B C 1
ATOM 8626 O O . ASP B 1 547 ? -11.787 87.739 23.457 1.00 23.91 840 ASP B O 1
ATOM 8631 N N . ASP B 1 548 ? -13.937 87.139 23.173 1.00 26.13 841 ASP B N 1
ATOM 8632 C CA . ASP B 1 548 ? -14.422 88.151 24.105 1.00 28.12 841 ASP B CA 1
ATOM 8633 C C . ASP B 1 548 ? -13.844 87.941 25.499 1.00 26.86 841 ASP B C 1
ATOM 8634 O O . ASP B 1 548 ? -13.372 88.890 26.138 1.00 24.25 841 ASP B O 1
ATOM 8639 N N . PHE B 1 549 ? -13.869 86.701 25.992 1.00 22.84 842 PHE B N 1
ATOM 8640 C CA . PHE B 1 549 ? -13.385 86.459 27.346 1.00 21.68 842 PHE B CA 1
ATOM 8641 C C . PHE B 1 549 ? -11.871 86.598 27.434 1.00 21.60 842 PHE B C 1
ATOM 8642 O O . PHE B 1 549 ? -11.353 87.166 28.402 1.00 21.67 842 PHE B O 1
ATOM 8650 N N . PHE B 1 550 ? -11.142 86.064 26.451 1.00 20.55 843 PHE B N 1
ATOM 8651 C CA . PHE B 1 550 ? -9.685 86.124 26.506 1.00 21.92 843 PHE B CA 1
ATOM 8652 C C . PHE B 1 550 ? -9.183 87.560 26.429 1.00 22.85 843 PHE B C 1
ATOM 8653 O O . PHE B 1 550 ? -8.181 87.901 27.068 1.00 22.65 843 PHE B O 1
ATOM 8661 N N . GLN B 1 551 ? -9.864 88.415 25.664 1.00 25.44 844 GLN B N 1
ATOM 8662 C CA . GLN B 1 551 ? -9.503 89.829 25.645 1.00 28.42 844 GLN B CA 1
ATOM 8663 C C . GLN B 1 551 ? -9.906 90.514 26.944 1.00 28.24 844 GLN B C 1
ATOM 8664 O O . GLN B 1 551 ? -9.195 91.398 27.437 1.00 27.33 844 GLN B O 1
ATOM 8670 N N . LEU B 1 552 ? -11.051 90.121 27.504 1.00 28.79 845 LEU B N 1
ATOM 8671 C CA . LEU B 1 552 ? -11.481 90.642 28.796 1.00 30.39 845 LEU B CA 1
ATOM 8672 C C . LEU B 1 552 ? -10.479 90.299 29.893 1.00 26.34 845 LEU B C 1
ATOM 8673 O O . LEU B 1 552 ? -10.179 91.133 30.757 1.00 22.33 845 LEU B O 1
ATOM 8678 N N . TRP B 1 553 ? -9.962 89.070 29.879 1.00 22.63 846 TRP B N 1
ATOM 8679 C CA . TRP B 1 553 ? -8.895 88.681 30.796 1.00 20.45 846 TRP B CA 1
ATOM 8680 C C . TRP B 1 553 ? -7.688 89.601 30.650 1.00 20.95 846 TRP B C 1
ATOM 8681 O O . TRP B 1 553 ? -7.181 90.146 31.639 1.00 20.13 846 TRP B O 1
ATOM 8692 N N . GLN B 1 554 ? -7.226 89.798 29.412 1.00 22.53 847 GLN B N 1
ATOM 8693 C CA . GLN B 1 554 ? -6.081 90.669 29.162 1.00 25.72 847 GLN B CA 1
ATOM 8694 C C . GLN B 1 554 ? -6.361 92.102 29.602 1.00 25.49 847 GLN B C 1
ATOM 8695 O O . GLN B 1 554 ? -5.504 92.750 30.214 1.00 24.07 847 GLN B O 1
ATOM 8701 N N . ASP B 1 555 ? -7.555 92.616 29.295 1.00 26.39 848 ASP B N 1
ATOM 8702 C CA . ASP B 1 555 ? -7.866 94.004 29.627 1.00 28.92 848 ASP B CA 1
ATOM 8703 C C . ASP B 1 555 ? -7.957 94.208 31.135 1.00 28.27 848 ASP B C 1
ATOM 8704 O O . ASP B 1 555 ? -7.545 95.254 31.649 1.00 28.53 848 ASP B O 1
ATOM 8709 N N . MET B 1 556 ? -8.495 93.222 31.858 1.00 28.93 849 MET B N 1
ATOM 8710 C CA . MET B 1 556 ? -8.553 93.317 33.315 1.00 31.60 849 MET B CA 1
ATOM 8711 C C . MET B 1 556 ? -7.156 93.298 33.922 1.00 26.93 849 MET B C 1
ATOM 8712 O O . MET B 1 556 ? -6.843 94.098 34.813 1.00 26.06 849 MET B O 1
ATOM 8717 N N . ALA B 1 557 ? -6.303 92.379 33.460 1.00 23.89 850 ALA B N 1
ATOM 8718 C CA . ALA B 1 557 ? -4.938 92.322 33.972 1.00 22.52 850 ALA B CA 1
ATOM 8719 C C . ALA B 1 557 ? -4.204 93.631 33.717 1.00 23.87 850 ALA B C 1
ATOM 8720 O O . ALA B 1 557 ? -3.422 94.089 34.558 1.00 24.59 850 ALA B O 1
ATOM 8722 N N . GLU B 1 558 ? -4.457 94.254 32.565 1.00 25.80 851 GLU B N 1
ATOM 8723 C CA . GLU B 1 558 ? -3.808 95.519 32.244 1.00 29.58 851 GLU B CA 1
ATOM 8724 C C . GLU B 1 558 ? -4.384 96.665 33.068 1.00 28.75 851 GLU B C 1
ATOM 8725 O O . GLU B 1 558 ? -3.637 97.515 33.568 1.00 25.64 851 GLU B O 1
ATOM 8731 N N . SER B 1 559 ? -5.709 96.702 33.224 1.00 28.10 852 SER B N 1
ATOM 8732 C CA . SER B 1 559 ? -6.342 97.796 33.955 1.00 30.52 852 SER B CA 1
ATOM 8733 C C . SER B 1 559 ? -5.974 97.759 35.434 1.00 28.88 852 SER B C 1
ATOM 8734 O O . SER B 1 559 ? -5.640 98.793 36.025 1.00 26.98 852 SER B O 1
ATOM 8737 N N . ASN B 1 560 ? -6.030 96.576 36.053 1.00 27.06 853 ASN B N 1
ATOM 8738 C CA . ASN B 1 560 ? -5.671 96.471 37.466 1.00 25.32 853 ASN B CA 1
ATOM 8739 C C . ASN B 1 560 ? -4.210 96.836 37.692 1.00 25.50 853 ASN B C 1
ATOM 8740 O O . ASN B 1 560 ? -3.885 97.573 38.631 1.00 25.84 853 ASN B O 1
ATOM 8745 N N . ALA B 1 561 ? -3.315 96.330 36.838 1.00 25.39 854 ALA B N 1
ATOM 8746 C CA . ALA B 1 561 ? -1.894 96.628 36.991 1.00 24.78 854 ALA B CA 1
ATOM 8747 C C . ALA B 1 561 ? -1.628 98.124 36.882 1.00 26.64 854 ALA B C 1
ATOM 8748 O O . ALA B 1 561 ? -0.785 98.664 37.609 1.00 28.00 854 ALA B O 1
ATOM 8750 N N . ASN B 1 562 ? -2.342 98.812 35.985 1.00 29.94 855 ASN B N 1
ATOM 8751 C CA . ASN B 1 562 ? -2.141 100.248 35.815 1.00 34.90 855 ASN B CA 1
ATOM 8752 C C . ASN B 1 562 ? -2.631 101.026 37.029 1.00 28.73 855 ASN B C 1
ATOM 8753 O O . ASN B 1 562 ? -2.028 102.037 37.408 1.00 29.86 855 ASN B O 1
ATOM 8758 N N . ILE B 1 563 ? -3.728 100.581 37.647 1.00 31.25 856 ILE B N 1
ATOM 8759 C CA . ILE B 1 563 ? -4.234 101.265 38.833 1.00 32.48 856 ILE B CA 1
ATOM 8760 C C . ILE B 1 563 ? -3.275 101.077 40.001 1.00 31.59 856 ILE B C 1
ATOM 8761 O O . ILE B 1 563 ? -2.942 102.031 40.715 1.00 32.65 856 ILE B O 1
ATOM 8766 N N . TYR B 1 564 ? -2.817 99.840 40.213 1.00 29.47 857 TYR B N 1
ATOM 8767 C CA . TYR B 1 564 ? -1.896 99.566 41.310 1.00 29.32 857 TYR B CA 1
ATOM 8768 C C . TYR B 1 564 ? -0.592 100.334 41.140 1.00 30.59 857 TYR B C 1
ATOM 8769 O O . TYR B 1 564 ? -0.016 100.822 42.121 1.00 31.44 857 TYR B O 1
ATOM 8778 N N . GLU B 1 565 ? -0.110 100.450 39.901 1.00 31.37 858 GLU B N 1
ATOM 8779 C CA . GLU B 1 565 ? 1.096 101.231 39.650 1.00 33.98 858 GLU B CA 1
ATOM 8780 C C . GLU B 1 565 ? 0.857 102.713 39.911 1.00 35.65 858 GLU B C 1
ATOM 8781 O O . GLU B 1 565 ? 1.740 103.408 40.426 1.00 30.89 858 GLU B O 1
ATOM 8787 N N . GLN B 1 566 ? -0.333 103.214 39.566 1.00 34.37 859 GLN B N 1
ATOM 8788 C CA . GLN B 1 566 ? -0.630 104.630 39.762 1.00 37.53 859 GLN B CA 1
ATOM 8789 C C . GLN B 1 566 ? -0.770 104.983 41.238 1.00 36.25 859 GLN B C 1
ATOM 8790 O O . GLN B 1 566 ? -0.452 106.110 41.635 1.00 36.60 859 GLN B O 1
ATOM 8796 N N . ILE B 1 567 ? -1.229 104.046 42.061 1.00 34.18 860 ILE B N 1
ATOM 8797 C CA . ILE B 1 567 ? -1.544 104.322 43.456 1.00 33.93 860 ILE B CA 1
ATOM 8798 C C . ILE B 1 567 ? -0.408 103.919 44.387 1.00 33.93 860 ILE B C 1
ATOM 8799 O O . ILE B 1 567 ? -0.117 104.623 45.355 1.00 32.48 860 ILE B O 1
ATOM 8804 N N . PHE B 1 568 ? 0.248 102.791 44.111 1.00 31.85 861 PHE B N 1
ATOM 8805 C CA . PHE B 1 568 ? 1.267 102.267 45.007 1.00 31.24 861 PHE B CA 1
ATOM 8806 C C . PHE B 1 568 ? 2.678 102.327 44.447 1.00 29.77 861 PHE B C 1
ATOM 8807 O O . PHE B 1 568 ? 3.630 102.180 45.219 1.00 30.16 861 PHE B O 1
ATOM 8815 N N . ARG B 1 569 ? 2.837 102.540 43.140 1.00 29.58 862 ARG B N 1
ATOM 8816 C CA . ARG B 1 569 ? 4.145 102.447 42.490 1.00 30.31 862 ARG B CA 1
ATOM 8817 C C . ARG B 1 569 ? 4.842 101.148 42.885 1.00 30.13 862 ARG B C 1
ATOM 8818 O O . ARG B 1 569 ? 6.043 101.115 43.161 1.00 29.45 862 ARG B O 1
ATOM 8826 N N . CYS B 1 570 ? 4.066 100.068 42.924 1.00 29.06 863 CYS B N 1
ATOM 8827 C CA . CYS B 1 570 ? 4.546 98.800 43.447 1.00 29.62 863 CYS B CA 1
ATOM 8828 C C . CYS B 1 570 ? 5.425 98.084 42.430 1.00 29.54 863 CYS B C 1
ATOM 8829 O O . CYS B 1 570 ? 5.277 98.247 41.216 1.00 30.81 863 CYS B O 1
ATOM 8832 N N . LEU B 1 571 ? 6.352 97.291 42.946 1.00 29.07 864 LEU B N 1
ATOM 8833 C CA . LEU B 1 571 ? 7.279 96.475 42.189 1.00 28.13 864 LEU B CA 1
ATOM 8834 C C . LEU B 1 571 ? 6.906 94.999 42.318 1.00 25.92 864 LEU B C 1
ATOM 8835 O O . LEU B 1 571 ? 6.372 94.582 43.350 1.00 25.62 864 LEU B O 1
ATOM 8840 N N . PRO B 1 572 ? 7.168 94.174 41.289 1.00 24.74 865 PRO B N 1
ATOM 8841 C CA . PRO B 1 572 ? 7.866 94.492 40.038 1.00 24.90 865 PRO B CA 1
ATOM 8842 C C . PRO B 1 572 ? 7.045 95.359 39.088 1.00 26.08 865 PRO B C 1
ATOM 8843 O O . PRO B 1 572 ? 5.819 95.415 39.196 1.00 25.71 865 PRO B O 1
ATOM 8847 N N . SER B 1 573 ? 7.728 96.026 38.161 1.00 27.37 866 SER B N 1
ATOM 8848 C CA . SER B 1 573 ? 7.078 96.982 37.280 1.00 29.34 866 SER B CA 1
ATOM 8849 C C . SER B 1 573 ? 7.866 97.109 35.987 1.00 29.86 866 SER B C 1
ATOM 8850 O O . SER B 1 573 ? 9.094 96.989 35.975 1.00 30.24 866 SER B O 1
ATOM 8853 N N . ASN B 1 574 ? 7.142 97.364 34.897 1.00 30.34 867 ASN B N 1
ATOM 8854 C CA . ASN B 1 574 ? 7.792 97.702 33.640 1.00 30.85 867 ASN B CA 1
ATOM 8855 C C . ASN B 1 574 ? 8.396 99.099 33.657 1.00 31.86 867 ASN B C 1
ATOM 8856 O O . ASN B 1 574 ? 9.154 99.439 32.743 1.00 32.36 867 ASN B O 1
ATOM 8861 N N . ALA B 1 575 ? 8.088 99.909 34.674 1.00 32.25 868 ALA B N 1
ATOM 8862 C CA . ALA B 1 575 ? 8.642 101.255 34.750 1.00 35.09 868 ALA B CA 1
ATOM 8863 C C . ALA B 1 575 ? 10.121 101.255 35.111 1.00 36.35 868 ALA B C 1
ATOM 8864 O O . ALA B 1 575 ? 10.818 102.227 34.805 1.00 38.93 868 ALA B O 1
ATOM 8866 N N . THR B 1 576 ? 10.615 100.194 35.744 1.00 35.15 869 THR B N 1
ATOM 8867 C CA . THR B 1 576 ? 11.989 100.125 36.238 1.00 35.76 869 THR B CA 1
ATOM 8868 C C . THR B 1 576 ? 12.725 99.011 35.498 1.00 35.23 869 THR B C 1
ATOM 8869 O O . THR B 1 576 ? 12.708 97.853 35.923 1.00 33.66 869 THR B O 1
ATOM 8873 N N . ARG B 1 577 ? 13.386 99.367 34.397 1.00 36.97 870 ARG B N 1
ATOM 8874 C CA . ARG B 1 577 ? 14.111 98.397 33.586 1.00 38.84 870 ARG B CA 1
ATOM 8875 C C . ARG B 1 577 ? 15.582 98.279 33.961 1.00 38.16 870 ARG B C 1
ATOM 8876 O O . ARG B 1 577 ? 16.267 97.388 33.446 1.00 37.48 870 ARG B O 1
ATOM 8884 N N . SER B 1 578 ? 16.087 99.148 34.832 1.00 38.38 871 SER B N 1
ATOM 8885 C CA . SER B 1 578 ? 17.461 99.054 35.297 1.00 39.18 871 SER B CA 1
ATOM 8886 C C . SER B 1 578 ? 17.497 99.323 36.793 1.00 39.98 871 SER B C 1
ATOM 8887 O O . SER B 1 578 ? 16.582 99.927 37.357 1.00 39.91 871 SER B O 1
ATOM 8890 N N . LEU B 1 579 ? 18.568 98.850 37.436 1.00 41.86 872 LEU B N 1
ATOM 8891 C CA . LEU B 1 579 ? 18.782 99.181 38.841 1.00 42.76 872 LEU B CA 1
ATOM 8892 C C . LEU B 1 579 ? 18.983 100.677 39.027 1.00 44.97 872 LEU B C 1
ATOM 8893 O O . LEU B 1 579 ? 18.693 101.217 40.101 1.00 45.17 872 LEU B O 1
ATOM 8898 N N . ARG B 1 580 ? 19.476 101.360 37.993 1.00 46.69 873 ARG B N 1
ATOM 8899 C CA . ARG B 1 580 ? 19.644 102.806 38.074 1.00 49.36 873 ARG B CA 1
ATOM 8900 C C . ARG B 1 580 ? 18.294 103.511 38.127 1.00 47.14 873 ARG B C 1
ATOM 8901 O O . ARG B 1 580 ? 18.050 104.336 39.015 1.00 47.03 873 ARG B O 1
ATOM 8909 N N . THR B 1 581 ? 17.400 103.195 37.185 1.00 45.40 874 THR B N 1
ATOM 8910 C CA . THR B 1 581 ? 16.082 103.821 37.191 1.00 44.80 874 THR B CA 1
ATOM 8911 C C . THR B 1 581 ? 15.247 103.354 38.377 1.00 42.36 874 THR B C 1
ATOM 8912 O O . THR B 1 581 ? 14.388 104.100 38.860 1.00 42.31 874 THR B O 1
ATOM 8916 N N . LEU B 1 582 ? 15.487 102.133 38.861 1.00 39.58 875 LEU B N 1
ATOM 8917 C CA . LEU B 1 582 ? 14.776 101.648 40.039 1.00 37.19 875 LEU B CA 1
ATOM 8918 C C . LEU B 1 582 ? 15.101 102.497 41.263 1.00 38.61 875 LEU B C 1
ATOM 8919 O O . LEU B 1 582 ? 14.203 102.894 42.014 1.00 37.90 875 LEU B O 1
ATOM 8924 N N . ARG B 1 583 ? 16.386 102.795 41.473 1.00 41.28 876 ARG B N 1
ATOM 8925 C CA . ARG B 1 583 ? 16.792 103.584 42.631 1.00 44.94 876 ARG B CA 1
ATOM 8926 C C . ARG B 1 583 ? 16.240 105.006 42.589 1.00 45.90 876 ARG B C 1
ATOM 8927 O O . ARG B 1 583 ? 16.017 105.601 43.650 1.00 44.85 876 ARG B O 1
ATOM 8935 N N . GLU B 1 584 ? 16.010 105.566 41.398 1.00 48.49 877 GLU B N 1
ATOM 8936 C CA . GLU B 1 584 ? 15.297 106.837 41.321 1.00 51.68 877 GLU B CA 1
ATOM 8937 C C . GLU B 1 584 ? 13.800 106.654 41.531 1.00 47.27 877 GLU B C 1
ATOM 8938 O O . GLU B 1 584 ? 13.144 107.533 42.100 1.00 47.64 877 GLU B O 1
ATOM 8944 N N . TYR B 1 585 ? 13.255 105.522 41.082 1.00 41.49 878 TYR B N 1
ATOM 8945 C CA . TYR B 1 585 ? 11.814 105.297 41.134 1.00 38.17 878 TYR B CA 1
ATOM 8946 C C . TYR B 1 585 ? 11.327 105.104 42.564 1.00 37.94 878 TYR B C 1
ATOM 8947 O O . TYR B 1 585 ? 10.262 105.611 42.936 1.00 35.89 878 TYR B O 1
ATOM 8956 N N . VAL B 1 586 ? 12.084 104.364 43.378 1.00 37.48 879 VAL B N 1
ATOM 8957 C CA . VAL B 1 586 ? 11.662 104.106 44.749 1.00 36.71 879 VAL B CA 1
ATOM 8958 C C . VAL B 1 586 ? 11.789 105.348 45.620 1.00 37.51 879 VAL B C 1
ATOM 8959 O O . VAL B 1 586 ? 11.186 105.408 46.697 1.00 36.56 879 VAL B O 1
ATOM 8963 N N . ALA B 1 587 ? 12.553 106.349 45.179 1.00 40.67 880 ALA B N 1
ATOM 8964 C CA . ALA B 1 587 ? 12.733 107.591 45.918 1.00 43.00 880 ALA B CA 1
ATOM 8965 C C . ALA B 1 587 ? 11.559 108.552 45.759 1.00 44.35 880 ALA B C 1
ATOM 8966 O O . ALA B 1 587 ? 11.717 109.754 46.000 1.00 46.98 880 ALA B O 1
ATOM 8968 N N . VAL B 1 588 ? 10.397 108.050 45.351 1.00 43.05 881 VAL B N 1
ATOM 8969 C CA . VAL B 1 588 ? 9.186 108.845 45.192 1.00 40.53 881 VAL B CA 1
ATOM 8970 C C . VAL B 1 588 ? 8.109 108.237 46.079 1.00 38.95 881 VAL B C 1
ATOM 8971 O O . VAL B 1 588 ? 7.885 107.022 46.043 1.00 36.66 881 VAL B O 1
ATOM 8975 N N . GLU B 1 589 ? 7.456 109.075 46.878 1.00 39.75 882 GLU B N 1
ATOM 8976 C CA . GLU B 1 589 ? 6.395 108.585 47.750 1.00 39.73 882 GLU B CA 1
ATOM 8977 C C . GLU B 1 589 ? 5.116 108.380 46.943 1.00 39.15 882 GLU B C 1
ATOM 8978 O O . GLU B 1 589 ? 4.695 109.288 46.219 1.00 41.23 882 GLU B O 1
ATOM 8984 N N . PRO B 1 590 ? 4.480 107.217 47.036 1.00 37.85 883 PRO B N 1
ATOM 8985 C CA . PRO B 1 590 ? 3.289 106.954 46.225 1.00 36.79 883 PRO B CA 1
ATOM 8986 C C . PRO B 1 590 ? 2.044 107.626 46.788 1.00 37.67 883 PRO B C 1
ATOM 8987 O O . PRO B 1 590 ? 1.970 107.994 47.962 1.00 37.45 883 PRO B O 1
ATOM 8991 N N . LEU B 1 591 ? 1.046 107.759 45.908 1.00 36.95 884 LEU B N 1
ATOM 8992 C CA . LEU B 1 591 ? -0.220 108.400 46.255 1.00 44.28 884 LEU B CA 1
ATOM 8993 C C . LEU B 1 591 ? -0.907 107.742 47.446 1.00 41.91 884 LEU B C 1
ATOM 8994 O O . LEU B 1 591 ? -1.693 108.404 48.135 1.00 45.43 884 LEU B O 1
ATOM 8999 N N . ALA B 1 592 ? -0.626 106.462 47.707 1.00 40.67 885 ALA B N 1
ATOM 9000 C CA . ALA B 1 592 ? -1.282 105.753 48.804 1.00 37.93 885 ALA B CA 1
ATOM 9001 C C . ALA B 1 592 ? -1.066 106.462 50.138 1.00 37.27 885 ALA B C 1
ATOM 9002 O O . ALA B 1 592 ? -2.005 106.627 50.924 1.00 37.68 885 ALA B O 1
ATOM 9004 N N . THR B 1 593 ? 0.166 106.885 50.413 1.00 37.92 886 THR B N 1
ATOM 9005 C CA . THR B 1 593 ? 0.463 107.574 51.662 1.00 40.01 886 THR B CA 1
ATOM 9006 C C . THR B 1 593 ? 0.397 109.089 51.537 1.00 42.38 886 THR B C 1
ATOM 9007 O O . THR B 1 593 ? 0.309 109.779 52.559 1.00 44.69 886 THR B O 1
ATOM 9011 N N . VAL B 1 594 ? 0.430 109.620 50.316 1.00 42.74 887 VAL B N 1
ATOM 9012 C CA . VAL B 1 594 ? 0.367 111.067 50.136 1.00 44.95 887 VAL B CA 1
ATOM 9013 C C . VAL B 1 594 ? -1.063 111.571 50.286 1.00 46.43 887 VAL B C 1
ATOM 9014 O O . VAL B 1 594 ? -1.301 112.616 50.902 1.00 47.43 887 VAL B O 1
ATOM 9018 N N . SER B 1 595 ? -2.031 110.846 49.732 1.00 45.85 888 SER B N 1
ATOM 9019 C CA . SER B 1 595 ? -3.441 111.236 49.786 1.00 47.98 888 SER B CA 1
ATOM 9020 C C . SER B 1 595 ? -4.293 109.986 49.952 1.00 45.05 888 SER B C 1
ATOM 9021 O O . SER B 1 595 ? -4.925 109.514 49.000 1.00 43.29 888 SER B O 1
ATOM 9024 N N . PRO B 1 596 ? -4.340 109.428 51.160 1.00 44.82 889 PRO B N 1
ATOM 9025 C CA . PRO B 1 596 ? -5.070 108.167 51.385 1.00 44.81 889 PRO B CA 1
ATOM 9026 C C . PRO B 1 596 ? -6.525 108.232 50.940 1.00 46.98 889 PRO B C 1
ATOM 9027 O O . PRO B 1 596 ? -7.018 107.258 50.352 1.00 46.76 889 PRO B O 1
ATOM 9031 N N . PRO B 1 597 ? -7.263 109.328 51.197 1.00 49.58 890 PRO B N 1
ATOM 9032 C CA . PRO B 1 597 ? -8.662 109.350 50.725 1.00 50.23 890 PRO B CA 1
ATOM 9033 C C . PRO B 1 597 ? -8.792 109.269 49.216 1.00 48.82 890 PRO B C 1
ATOM 9034 O O . PRO B 1 597 ? -9.721 108.632 48.704 1.00 47.81 890 PRO B O 1
ATOM 9038 N N . LEU B 1 598 ? -7.881 109.901 48.482 1.00 48.89 891 LEU B N 1
ATOM 9039 C CA . LEU B 1 598 ? -7.948 109.845 47.029 1.00 49.23 891 LEU B CA 1
ATOM 9040 C C . LEU B 1 598 ? -7.453 108.506 46.500 1.00 45.49 891 LEU B C 1
ATOM 9041 O O . LEU B 1 598 ? -8.028 107.961 45.551 1.00 45.16 891 LEU B O 1
ATOM 9046 N N . ALA B 1 599 ? -6.378 107.974 47.084 1.00 43.02 892 ALA B N 1
ATOM 9047 C CA . ALA B 1 599 ? -5.935 106.632 46.723 1.00 40.41 892 ALA B CA 1
ATOM 9048 C C . ALA B 1 599 ? -7.039 105.617 46.983 1.00 39.59 892 ALA B C 1
ATOM 9049 O O . ALA B 1 599 ? -7.327 104.762 46.137 1.00 37.35 892 ALA B O 1
ATOM 9051 N N . ARG B 1 600 ? -7.680 105.714 48.151 1.00 41.90 893 ARG B N 1
ATOM 9052 C CA . ARG B 1 600 ? -8.776 104.813 48.491 1.00 43.40 893 ARG B CA 1
ATOM 9053 C C . ARG B 1 600 ? -9.904 104.892 47.471 1.00 45.25 893 ARG B C 1
ATOM 9054 O O . ARG B 1 600 ? -10.550 103.878 47.178 1.00 44.83 893 ARG B O 1
ATOM 9062 N N . SER B 1 601 ? -10.150 106.079 46.914 1.00 47.09 894 SER B N 1
ATOM 9063 C CA . SER B 1 601 ? -11.191 106.215 45.904 1.00 48.67 894 SER B CA 1
ATOM 9064 C C . SER B 1 601 ? -10.740 105.668 44.555 1.00 46.98 894 SER B C 1
ATOM 9065 O O . SER B 1 601 ? -11.540 105.070 43.831 1.00 46.76 894 SER B O 1
ATOM 9068 N N . GLU B 1 602 ? -9.472 105.862 44.189 1.00 45.89 895 GLU B N 1
ATOM 9069 C CA . GLU B 1 602 ? -9.018 105.335 42.907 1.00 44.77 895 GLU B CA 1
ATOM 9070 C C . GLU B 1 602 ? -8.916 103.817 42.932 1.00 41.51 895 GLU B C 1
ATOM 9071 O O . GLU B 1 602 ? -9.028 103.171 41.884 1.00 40.34 895 GLU B O 1
ATOM 9077 N N . LEU B 1 603 ? -8.727 103.230 44.114 1.00 39.07 896 LEU B N 1
ATOM 9078 C CA . LEU B 1 603 ? -8.603 101.784 44.223 1.00 35.35 896 LEU B CA 1
ATOM 9079 C C . LEU B 1 603 ? -9.935 101.061 44.075 1.00 34.95 896 LEU B C 1
ATOM 9080 O O . LEU B 1 603 ? -9.937 99.847 43.842 1.00 32.57 896 LEU B O 1
ATOM 9085 N N . THR B 1 604 ? -11.064 101.769 44.189 1.00 37.41 897 THR B N 1
ATOM 9086 C CA . THR B 1 604 ? -12.359 101.129 43.981 1.00 38.93 897 THR B CA 1
ATOM 9087 C C . THR B 1 604 ? -12.562 100.682 42.540 1.00 38.50 897 THR B C 1
ATOM 9088 O O . THR B 1 604 ? -13.503 99.928 42.270 1.00 38.49 897 THR B O 1
ATOM 9092 N N . GLN B 1 605 ? -11.713 101.131 41.613 1.00 37.94 898 GLN B N 1
ATOM 9093 C CA . GLN B 1 605 ? -11.799 100.702 40.226 1.00 38.12 898 GLN B CA 1
ATOM 9094 C C . GLN B 1 605 ? -11.073 99.389 39.968 1.00 34.31 898 GLN B C 1
ATOM 9095 O O . GLN B 1 605 ? -11.158 98.864 38.853 1.00 29.60 898 GLN B O 1
ATOM 9101 N N . VAL B 1 606 ? -10.360 98.852 40.958 1.00 31.65 899 VAL B N 1
ATOM 9102 C CA . VAL B 1 606 ? -9.733 97.546 40.802 1.00 28.78 899 VAL B CA 1
ATOM 9103 C C . VAL B 1 606 ? -10.810 96.474 40.847 1.00 30.27 899 VAL B C 1
ATOM 9104 O O . VAL B 1 606 ? -11.678 96.479 41.729 1.00 31.45 899 VAL B O 1
ATOM 9108 N N . GLN B 1 607 ? -10.767 95.553 39.889 1.00 30.56 900 GLN B N 1
ATOM 9109 C CA . GLN B 1 607 ? -11.737 94.469 39.799 1.00 31.17 900 GLN B CA 1
ATOM 9110 C C . GLN B 1 607 ? -10.996 93.146 39.923 1.00 27.55 900 GLN B C 1
ATOM 9111 O O . GLN B 1 607 ? -10.214 92.785 39.038 1.00 26.05 900 GLN B O 1
ATOM 9117 N N . GLY B 1 608 ? -11.250 92.421 41.010 1.00 26.34 901 GLY B N 1
ATOM 9118 C CA . GLY B 1 608 ? -10.548 91.170 41.217 1.00 23.73 901 GLY B CA 1
ATOM 9119 C C . GLY B 1 608 ? -9.098 91.400 41.619 1.00 22.43 901 GLY B C 1
ATOM 9120 O O . GLY B 1 608 ? -8.714 92.460 42.118 1.00 23.63 901 GLY B O 1
ATOM 9121 N N . HIS B 1 609 ? -8.281 90.374 41.376 1.00 20.55 902 HIS B N 1
ATOM 9122 C CA . HIS B 1 609 ? -6.872 90.394 41.740 1.00 20.74 902 HIS B CA 1
ATOM 9123 C C . HIS B 1 609 ? -5.929 90.249 40.557 1.00 20.61 902 HIS B C 1
ATOM 9124 O O . HIS B 1 609 ? -4.712 90.349 40.748 1.00 20.20 902 HIS B O 1
ATOM 9131 N N . LEU B 1 610 ? -6.448 90.020 39.352 1.00 20.14 903 LEU B N 1
ATOM 9132 C CA . LEU B 1 610 ? -5.606 89.732 38.200 1.00 19.06 903 LEU B CA 1
ATOM 9133 C C . LEU B 1 610 ? -4.795 90.956 37.797 1.00 20.30 903 LEU B C 1
ATOM 9134 O O . LEU B 1 610 ? -5.349 92.035 37.572 1.00 21.43 903 LEU B O 1
ATOM 9139 N N . VAL B 1 611 ? -3.481 90.784 37.693 1.00 20.14 904 VAL B N 1
ATOM 9140 C CA . VAL B 1 611 ? -2.594 91.845 37.239 1.00 20.20 904 VAL B CA 1
ATOM 9141 C C . VAL B 1 611 ? -1.643 91.268 36.203 1.00 20.78 904 VAL B C 1
ATOM 9142 O O . VAL B 1 611 ? -1.251 90.098 36.268 1.00 18.77 904 VAL B O 1
ATOM 9146 N N . HIS B 1 612 ? -1.283 92.100 35.232 1.00 23.76 905 HIS B N 1
ATOM 9147 C CA . HIS B 1 612 ? -0.334 91.683 34.211 1.00 27.77 905 HIS B CA 1
ATOM 9148 C C . HIS B 1 612 ? 1.023 91.387 34.839 1.00 24.03 905 HIS B C 1
ATOM 9149 O O . HIS B 1 612 ? 1.485 92.106 35.729 1.00 23.58 905 HIS B O 1
ATOM 9156 N N . PHE B 1 613 ? 1.654 90.312 34.382 1.00 21.37 906 PHE B N 1
ATOM 9157 C CA . PHE B 1 613 ? 3.008 89.994 34.818 1.00 21.16 906 PHE B CA 1
ATOM 9158 C C . PHE B 1 613 ? 3.994 90.879 34.066 1.00 22.37 906 PHE B C 1
ATOM 9159 O O . PHE B 1 613 ? 4.088 90.774 32.838 1.00 21.78 906 PHE B O 1
ATOM 9167 N N . PRO B 1 614 ? 4.736 91.760 34.746 1.00 24.28 907 PRO B N 1
ATOM 9168 C CA . PRO B 1 614 ? 5.604 92.701 34.024 1.00 26.31 907 PRO B CA 1
ATOM 9169 C C . PRO B 1 614 ? 6.808 92.015 33.401 1.00 27.45 907 PRO B C 1
ATOM 9170 O O . PRO B 1 614 ? 7.738 91.616 34.107 1.00 27.33 907 PRO B O 1
ATOM 9174 N N . LEU B 1 615 ? 6.802 91.885 32.075 1.00 28.77 908 LEU B N 1
ATOM 9175 C CA . LEU B 1 615 ? 7.836 91.146 31.361 1.00 30.70 908 LEU B CA 1
ATOM 9176 C C . LEU B 1 615 ? 9.111 91.949 31.145 1.00 31.98 908 LEU B C 1
ATOM 9177 O O . LEU B 1 615 ? 10.080 91.404 30.609 1.00 32.88 908 LEU B O 1
ATOM 9182 N N . LYS B 1 616 ? 9.145 93.216 31.552 1.00 32.79 909 LYS B N 1
ATOM 9183 C CA . LYS B 1 616 ? 10.278 94.088 31.269 1.00 35.06 909 LYS B CA 1
ATOM 9184 C C . LYS B 1 616 ? 10.975 94.569 32.536 1.00 32.16 909 LYS B C 1
ATOM 9185 O O . LYS B 1 616 ? 11.857 95.432 32.457 1.00 31.91 909 LYS B O 1
ATOM 9191 N N . PHE B 1 617 ? 10.615 94.021 33.694 1.00 29.43 910 PHE B N 1
ATOM 9192 C CA . PHE B 1 617 ? 11.191 94.445 34.965 1.00 29.37 910 PHE B CA 1
ATOM 9193 C C . PHE B 1 617 ? 12.678 94.106 35.013 1.00 31.22 910 PHE B C 1
ATOM 9194 O O . PHE B 1 617 ? 13.058 92.935 34.904 1.00 30.87 910 PHE B O 1
ATOM 9202 N N . LEU B 1 618 ? 13.516 95.136 35.170 1.00 33.34 911 LEU B N 1
ATOM 9203 C CA . LEU B 1 618 ? 14.970 94.980 35.264 1.00 34.86 911 LEU B CA 1
ATOM 9204 C C . LEU B 1 618 ? 15.539 94.242 34.053 1.00 37.43 911 LEU B C 1
ATOM 9205 O O . LEU B 1 618 ? 16.490 93.466 34.167 1.00 38.90 911 LEU B O 1
ATOM 9210 N N . GLU B 1 619 ? 14.960 94.492 32.876 1.00 38.42 912 GLU B N 1
ATOM 9211 C CA . GLU B 1 619 ? 15.382 93.771 31.682 1.00 40.19 912 GLU B CA 1
ATOM 9212 C C . GLU B 1 619 ? 16.776 94.163 31.208 1.00 43.06 912 GLU B C 1
ATOM 9213 O O . GLU B 1 619 ? 17.351 93.444 30.384 1.00 43.05 912 GLU B O 1
ATOM 9219 N N . ASP B 1 620 ? 17.335 95.264 31.704 1.00 45.25 913 ASP B N 1
ATOM 9220 C CA . ASP B 1 620 ? 18.677 95.681 31.323 1.00 48.76 913 ASP B CA 1
ATOM 9221 C C . ASP B 1 620 ? 19.759 95.119 32.236 1.00 47.32 913 ASP B C 1
ATOM 9222 O O . ASP B 1 620 ? 20.938 95.428 32.036 1.00 47.85 913 ASP B O 1
ATOM 9227 N N . GLU B 1 621 ? 19.396 94.311 33.225 1.00 46.00 914 GLU B N 1
ATOM 9228 C CA . GLU B 1 621 ? 20.355 93.723 34.147 1.00 47.02 914 GLU B CA 1
ATOM 9229 C C . GLU B 1 621 ? 20.582 92.253 33.814 1.00 48.67 914 GLU B C 1
ATOM 9230 O O . GLU B 1 621 ? 19.781 91.615 33.127 1.00 46.94 914 GLU B O 1
ATOM 9236 N N . SER B 1 622 ? 21.698 91.718 34.317 1.00 52.92 915 SER B N 1
ATOM 9237 C CA . SER B 1 622 ? 22.031 90.318 34.069 1.00 55.43 915 SER B CA 1
ATOM 9238 C C . SER B 1 622 ? 21.280 89.375 35.003 1.00 53.91 915 SER B C 1
ATOM 9239 O O . SER B 1 622 ? 20.953 88.251 34.603 1.00 55.68 915 SER B O 1
ATOM 9242 N N . LEU B 1 623 ? 21.031 89.804 36.243 1.00 51.60 916 LEU B N 1
ATOM 9243 C CA . LEU B 1 623 ? 20.170 89.116 37.205 1.00 46.66 916 LEU B CA 1
ATOM 9244 C C . LEU B 1 623 ? 20.765 87.819 37.747 1.00 47.72 916 LEU B C 1
ATOM 9245 O O . LEU B 1 623 ? 20.245 87.261 38.719 1.00 45.84 916 LEU B O 1
ATOM 9250 N N . LEU B 1 624 ? 21.841 87.323 37.140 1.00 50.75 917 LEU B N 1
ATOM 9251 C CA . LEU B 1 624 ? 22.482 86.151 37.715 1.00 52.59 917 LEU B CA 1
ATOM 9252 C C . LEU B 1 624 ? 23.333 86.557 38.919 1.00 54.98 917 LEU B C 1
ATOM 9253 O O . LEU B 1 624 ? 23.863 87.670 38.962 1.00 56.96 917 LEU B O 1
ATOM 9258 N N . PRO B 1 625 ? 23.463 85.682 39.914 1.00 55.19 918 PRO B N 1
ATOM 9259 C CA . PRO B 1 625 ? 24.228 86.034 41.120 1.00 56.38 918 PRO B CA 1
ATOM 9260 C C . PRO B 1 625 ? 25.674 86.346 40.779 1.00 58.64 918 PRO B C 1
ATOM 9261 O O . PRO B 1 625 ? 26.345 85.559 40.095 1.00 58.65 918 PRO B O 1
ATOM 9265 N N . PRO B 1 626 ? 26.190 87.499 41.233 1.00 60.52 919 PRO B N 1
ATOM 9266 C CA . PRO B 1 626 ? 27.559 87.941 40.947 1.00 63.82 919 PRO B CA 1
ATOM 9267 C C . PRO B 1 626 ? 28.611 86.975 41.482 1.00 66.38 919 PRO B C 1
ATOM 9268 O O . PRO B 1 626 ? 29.276 87.303 42.465 1.00 68.19 919 PRO B O 1
ATOM 9272 N N . GLY B 1 632 ? 26.220 82.841 44.058 1.00 59.20 925 GLY B N 1
ATOM 9273 C CA . GLY B 1 632 ? 27.371 82.851 43.174 1.00 61.77 925 GLY B CA 1
ATOM 9274 C C . GLY B 1 632 ? 28.173 81.568 43.248 1.00 63.97 925 GLY B C 1
ATOM 9275 O O . GLY B 1 632 ? 28.249 80.820 42.278 1.00 64.24 925 GLY B O 1
ATOM 9276 N N . MET B 1 633 ? 28.770 81.311 44.413 1.00 66.12 926 MET B N 1
ATOM 9277 C CA . MET B 1 633 ? 29.533 80.093 44.656 1.00 69.20 926 MET B CA 1
ATOM 9278 C C . MET B 1 633 ? 28.643 78.878 44.918 1.00 67.01 926 MET B C 1
ATOM 9279 O O . MET B 1 633 ? 29.122 77.867 45.445 1.00 67.62 926 MET B O 1
ATOM 9284 N N . ILE B 1 634 ? 27.364 78.967 44.565 1.00 64.30 927 ILE B N 1
ATOM 9285 C CA . ILE B 1 634 ? 26.414 77.866 44.691 1.00 61.87 927 ILE B CA 1
ATOM 9286 C C . ILE B 1 634 ? 26.226 77.266 43.302 1.00 58.85 927 ILE B C 1
ATOM 9287 O O . ILE B 1 634 ? 26.248 78.010 42.310 1.00 59.22 927 ILE B O 1
ATOM 9292 N N . PRO B 1 635 ? 26.070 75.947 43.172 1.00 55.45 928 PRO B N 1
ATOM 9293 C CA . PRO B 1 635 ? 25.824 75.366 41.847 1.00 51.74 928 PRO B CA 1
ATOM 9294 C C . PRO B 1 635 ? 24.599 75.976 41.183 1.00 45.67 928 PRO B C 1
ATOM 9295 O O . PRO B 1 635 ? 23.618 76.330 41.841 1.00 43.00 928 PRO B O 1
ATOM 9299 N N . LEU B 1 636 ? 24.674 76.103 39.854 1.00 44.06 929 LEU B N 1
ATOM 9300 C CA . LEU B 1 636 ? 23.596 76.734 39.098 1.00 41.70 929 LEU B CA 1
ATOM 9301 C C . LEU B 1 636 ? 22.279 75.986 39.269 1.00 35.91 929 LEU B C 1
ATOM 9302 O O . LEU B 1 636 ? 21.213 76.606 39.364 1.00 32.41 929 LEU B O 1
ATOM 9307 N N . GLU B 1 637 ? 22.333 74.652 39.319 1.00 35.63 930 GLU B N 1
ATOM 9308 C CA . GLU B 1 637 ? 21.122 73.843 39.394 1.00 34.61 930 GLU B CA 1
ATOM 9309 C C . GLU B 1 637 ? 20.355 74.030 40.697 1.00 31.48 930 GLU B C 1
ATOM 9310 O O . GLU B 1 637 ? 19.258 73.479 40.831 1.00 29.13 930 GLU B O 1
ATOM 9316 N N . VAL B 1 638 ? 20.897 74.788 41.654 1.00 32.15 931 VAL B N 1
ATOM 9317 C CA . VAL B 1 638 ? 20.154 75.096 42.872 1.00 31.18 931 VAL B CA 1
ATOM 9318 C C . VAL B 1 638 ? 18.899 75.897 42.546 1.00 30.03 931 VAL B C 1
ATOM 9319 O O . VAL B 1 638 ? 17.878 75.783 43.238 1.00 29.34 931 VAL B O 1
ATOM 9323 N N . TRP B 1 639 ? 18.932 76.675 41.464 1.00 30.53 932 TRP B N 1
ATOM 9324 C CA . TRP B 1 639 ? 17.854 77.594 41.124 1.00 30.46 932 TRP B CA 1
ATOM 9325 C C . TRP B 1 639 ? 16.891 77.069 40.063 1.00 29.83 932 TRP B C 1
ATOM 9326 O O . TRP B 1 639 ? 15.815 77.651 39.896 1.00 29.23 932 TRP B O 1
ATOM 9337 N N . THR B 1 640 ? 17.230 75.996 39.354 1.00 30.20 933 THR B N 1
ATOM 9338 C CA . THR B 1 640 ? 16.489 75.631 38.143 1.00 29.35 933 THR B CA 1
ATOM 9339 C C . THR B 1 640 ? 15.467 74.500 38.316 1.00 27.47 933 THR B C 1
ATOM 9340 O O . THR B 1 640 ? 15.473 73.774 39.308 1.00 27.54 933 THR B O 1
#

Sequence (1158 aa):
DFLQLHRHDSYAPPRPGTLARWFVNGAGYFAAVADAILRAQEEIFITDWWLSPEVYLKRPAHSDDWRLDIMLKRKAEEGVRVSILLFKEVELGINSGYSKRALMLLHPNIKVMRHPDQVTLWAHHEKLLVVDQVVAFLGGLDLAYGRWDDLHYRLTDLGPDLSHNQFFWLGKDYSNLITKDWVQLDRPFEDFIDRETTPRMPWRDVGVVVHGLPARDLARHFIQRWNFTKTTKAKYKTPTYPYLLPKSPGGQCTTVQVLRSVDRWSAGTLENSILNAYLHTIRESQHFLYIENQFFISCSDGRTVLNKVGDEIVDRILKAHKQGWCYRVYVLLPLLPGFEGDISTGGGNSIQAILHFTYRTLCRGEYSILHRLKAAMGTAWRDYISICGLRTHGELGGHPVSELIYIHSKVLIADDRTVIIGSANINDRSLLGKRDSELAVLIEDTETEPSLMNGAEYQAGRFALSLRKHCFGVILGPDLDLRDPICDDFFQLWQDMAESNANIYEQIFRCLPSNATRSLRTLREYVAVEPLATVSPPLARSELTQVQGHLVHFPLKFLEDESLLGMIPLEVWTRDFLQLHRHDSYAPPRPGTLARWFVNGAGYFAAVADAILRAQEEIFITDWWLSPEVYLKRPAHSDDWRLDIMLKRKAEEGVRVSILLFKEVELALGINSGYSKRALMLLHPNIKVMRHPDQVTLWAHHEKLLVVDQVVAFLGGLDLAYGRWDDLHYRLTDLGPDLSHNQFFWLGKDYSNLITKDWVQLDRPFEDFIDRETTPRMPWRDVGVVVHGLPARDLARHFIQRWNFTKTTKAKYKTPTYPYLLPKTLPGGQCTTVQVLRSVDRWSAGTLENSILNAYLHTIRESQHFLYIENQFFISCSDGRTVLNKVGDEIVDRILKAHKQGWCYRVYVLLPLLPGFEGDISTGGGNSIQAILHFTYRTLCRGEYSILHRLKAAMGTAWRDYISICGLRTHGELGGHPVSELIYIHSKVLIADDRTVIIGSANINDRSLLGKRDSELAVLIEDTETEPSLMNGAEYQAGRFALSLRKHCFGVILGANTRPDLDLRDPICDDFFQLWQDMAESNANIYEQIFRCLPSNATRSLRTLREYVAVEPLATVSPPLARSELTQVQGHLVHFPLKFLEDESLLPPGMIPLEVWT

InterPro domains:
  IPR001683 Phox homology [PF00787] (92-191)
  IPR001683 Phox homology [PS50195] (65-195)
  IPR001683 Phox homology [SM00312] (64-192)
  IPR001736 Phospholipase D/Transphosphatidylase [PF00614] (438-464)
  IPR001736 Phospholipase D/Transphosphatidylase [PS50035] (437-464)
  IPR001736 Phospholipase D/Transphosphatidylase [PS50035] (751-778)
  IPR001736 Phospholipase D/Transphosphatidylase [SM00155] (437-464)
  IPR001736 Phospholipase D/Transphosphatidylase [SM00155] (751-778)
  IPR001849 Pleckstrin homology domain [SM00233] (203-313)
  IPR011993 PH-like domain superfamily [G3DSA:2.30.29.30] (204-313)
  IPR015679 Phospholipase D family [PTHR18896] (267-913)
  IPR016555 Phospholipase D, eukaryotic type [PIRSF009376] (10-933)
  IPR025202 Cardiolipin synthase-like, phospholipase D-like domain [PF13091] (628-796)
  IPR036871 PX domain superfamily [G3DSA:3.30.1520.10] (69-196)
  IPR036871 PX domain superfamily [SSF64268] (62-195)

GO terms:
  GO:0036465 synaptic vesicle recycling (P, TAS)
  GO:0005886 plasma membrane (C, IDA)
  GO:0004630 D-type glycerophospholipase activity (F, TAS)
  GO:0005886 plasma membrane (C, TAS)
  GO:0007010 cytoskeleton organization (P, TAS)
  GO:0007264 small GTPase-mediated signal transduction (P, TAS)
  GO:0038096 Fc-gamma receptor signaling pathway involved in phagocytosis (P, TAS)
  GO:0005789 endoplasmic reticulum membrane (C, TAS)
  GO:0006654 phosphatidic acid biosynthetic process (P, TAS)
  GO:0005515 protein binding (F, IPI)

B-factor: mean 27.13, std 11.94, range [10.78, 83.62]

Organism: Homo sapiens (NCBI:txid9606)

Foldseek 3Di:
DQPAAEPLRFSWYKDFQKWKDKDKAQLVVLLVVLVLLQPFDAEKEWEAQAAQQQFASHPDDQDSPRRNLVSNLVSVVNVYQYEYEYEDDDVVASPVVVVQVSNVVSHLSHHYDYDDPDDDLFIAFWTWMAGPLFKIKTFADGNDAQRGDDLVLFQAFPLVRRNPPGGGQAAQSQAALQADNDDDSVVVRHHPDDRQFGTGAAEIAMMMMIGDPVSLVVVVQSLQQQVVSLPNDDVSVDCSRPRDDRDVPRIDRWIKTKAKFADCRRGNDGGQSVLSCLLVQLQPFDAEKEWQFAAAFAQDPPPQFHRCNLVSNLVSLVVCVVVVHFYAYEYEYFLWHSHHADVLQPGDQLRLLRVLRRLVCDPDDDRHSVNSVCVRPNPCVLRHYAYWYFKDWDDHPHWIDIHTHRRHGGKMAGPLFKIKGWNAGNGCQGRVSHHHMIMIMIIGAPQFDWFDEQRDTDTGGPNSNVVVCVVVCSQQPPPDDPRYDGHPVVSVVLVVLQALQQVLCCQAQVDPDDLQALASVRSNVSVVDGGNRPVPRVVNVVSCVPRGGTIHGNRSRRNNVDNSHDPPPSSSND/DDQPAAEPLRFSWYKFAFWFKAKDKAQLVVLLVVLVLLVVFDAEKEWEAQAAQQQFASHPDDQASPRGNLVSVLVNVVNHYQYEYEYEDDPCVVAPRPVVVVQVSNCVSHLSHYYDYDDPDDDLFIAFWTWMAGPLFKMKTFADHNDALRGDDLVLFFAFPQVHRNPDGGGQAAQSFDQLQADNGDDSVVVRHHPDDRQPGTGAAAIAMMMMIGGPVSLVVVVQSLLQLVVSLVNDPVSVDCSNPRDDRDDDPGHAGWIKIKAKFAACRRRNDGGQSVLSVLLVLLQPFDAEKEWQFAAAFAQDPPPQFHRCNLVSNLVSLLVCVVVVHFYAYEAEYWLWHSHYADVLQPGDQLRLLRVLRRLVQDPDDPRHSVNSVCVRPNPCVLSHYAYWYFKDWDDHPHWIDIHTHRRHGGKMAGPLFKIKGWNAGNGCQRRVSNHHMIMIMIIGAPAFDWFDEQRDTDTGGPNSNVVQLVVVCSQQVCVVPVVDDDRYDGHPVVSVVLVVLQDVQQVLCCQAQVDDPDLQAQASVSSNVSSPDGGNRVVPRVVNVVSNVPRGGTIHGRRSRRNNVDSSHRVDPDDSSSND

Radius of gyration: 36.25 Å; Cα contacts (8 Å, |Δi|>4): 2696; chains: 2; bounding box: 75×96×106 Å

Nearest PDB structures (foldseek):
  6ohm-assembly1_A  TM=1.002E+00  e=0.000E+00  Homo sapiens
  6oho-assembly1_A  TM=9.993E-01  e=0.000E+00  Homo sapiens
  6ohq-assembly1_A  TM=9.963E-01  e=0.000E+00  Homo sapiens
  6ohq-assembly2_B  TM=9.979E-01  e=0.000E+00  Homo sapiens
  7svp-assembly3_B  TM=9.877E-01  e=0.000E+00  Homo sapiens

Solvent-accessible surface area: 43408 Å² total; per-residue (Å²): 96,67,180,88,48,53,85,27,86,0,15,0,18,41,16,102,50,5,95,0,86,49,10,17,2,0,24,37,5,1,28,22,0,0,60,0,0,98,112,1,136,84,28,0,2,0,2,4,53,10,2,1,4,17,2,9,1,58,35,46,5,100,52,68,68,80,37,0,9,31,8,0,75,105,5,0,102,124,31,3,130,1,6,0,4,5,16,57,12,108,162,102,33,9,42,5,5,41,2,41,138,26,0,60,158,32,40,107,26,1,42,1,0,42,15,11,80,149,137,44,73,38,7,4,21,1,4,5,3,1,4,20,3,72,16,0,2,0,1,0,2,0,6,0,8,4,11,14,0,26,87,124,3,59,8,32,5,78,72,149,119,23,62,163,18,111,64,46,0,30,4,2,7,1,7,3,24,15,75,73,60,21,66,113,9,89,109,18,68,79,72,21,17,78,17,114,92,27,26,2,4,0,4,0,0,1,0,0,7,0,41,39,75,0,0,75,1,0,0,69,0,0,9,68,4,0,37,33,0,3,84,55,63,76,119,10,120,59,124,70,6,58,152,14,130,44,85,124,124,68,34,36,40,0,17,0,0,0,0,6,0,0,19,87,51,0,4,21,29,31,12,54,0,0,22,39,0,2,27,89,13,0,115,99,4,115,51,0,0,0,0,0,0,24,25,1,0,0,0,21,42,52,82,56,0,65,2,72,0,0,18,22,0,2,41,17,0,50,96,1,68,178,101,64,172,38,2,15,0,0,1,0,4,9,6,6,9,16,69,100,24,83,28,37,106,0,1,41,130,41,0,29,7,8,2,41,4,12,2,26,0,0,23,54,50,114,79,0,0,1,86,52,0,96,86,65,23,32,102,30,24,110,74,25,0,7,11,2,0,2,12,11,67,22,79,11,68,58,50,2,19,26,33,2,0,1,0,11,0,2,0,0,0,4,14,0,98,24,0,1,0,2,2,3,6,0,6,0,47,0,0,30,2,110,35,3,0,0,1,1,0,2,1,49,24,92,71,56,66,101,9,42,8,74,59,60,131,19,71,0,0,107,3,0,3,48,0,0,65,59,0,0,24,23,0,0,41,137,133,54,78,29,116,12,0,2,26,104,122,11,7,100,56,1,48,79,22,4,82,5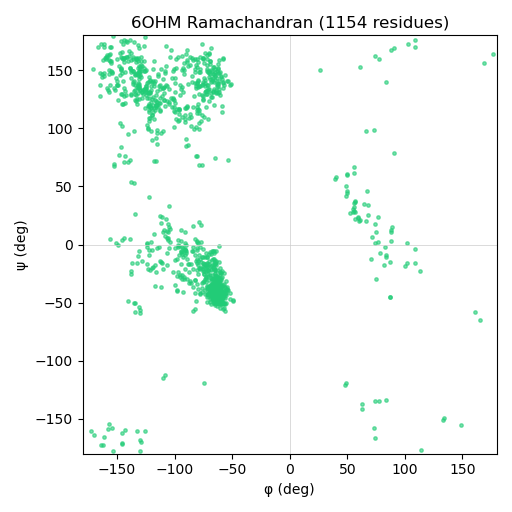1,3,24,81,25,3,65,111,0,22,67,24,17,12,4,53,46,0,114,15,56,177,62,2,150,125,28,59,86,75,105,36,49,3,55,90,22,30,92,108,0,93,70,80,10,101,123,21,78,16,34,0,5,57,2,10,26,104,0,0,72,99,56,91,8,124,108,196,87,60,76,64,34,42,1,82,111,62,100,127,116,40,84,25,87,0,17,0,13,38,7,103,58,6,44,1,102,49,9,18,2,0,24,36,6,2,29,14,0,0,69,9,0,91,147,1,137,85,34,0,2,0,2,4,56,8,1,1,4,17,4,10,0,57,33,40,5,114,46,76,64,82,38,0,8,24,5,0,64,98,11,0,96,116,28,2,120,0,3,0,2,4,14,57,18,71,143,180,73,67,36,9,52,4,8,37,2,36,126,26,0,60,147,31,43,118,22,4,18,0,0,49,2,7,55,98,117,49,68,33,7,4,20,2,4,5,3,1,3,20,3,51,4,0,0,1,1,0,3,1,7,0,7,5,10,13,0,28,89,123,2,62,9,35,6,84,71,144,112,23,76,149,18,124,63,49,0,32,3,3,7,1,5,2,22,14,71,74,58,20,64,120,9,87,132,17,66,89,73,25,19,74,18,115,93,26,28,1,4,0,4,1,0,1,0,0,0,0,10,34,94,1,0,79,1,0,0,83,0,0,6,56,2,0,39,49,1,5,87,36,65,80,105,8,115,50,125,105,12,63,150,13,133,60,124,77,114,66,22,46,41,47,0,14,0,0,0,0,6,0,0,24,67,52,0,4,48,52,103,10,46,0,0,20,40,0,3,29,82,12,0,114,95,4,100,50,0,0,0,0,0,0,26,23,0,1,0,0,23,30,53,179,39,0,61,2,115,0,0,22,26,0,1,81,18,0,56,90,1,69,157,88,61,171,36,2,14,0,1,2,1,4,10,6,5,7,15,71,97,23,84,30,35,104,0,0,40,86,38,0,26,0,8,4,44,5,12,2,26,0,0,31,54,44,47,56,0,0,4,43,62,0,59,20,34,17,16,96,29,15,104,76,24,2,10,4,1,0,2,13,9,68,21,76,12,66,62,53,3,21,26,32,1,0,0,0,11,0,2,0,0,0,4,15,0,98,24,0,1,0,1,1,3,7,0,6,0,47,0,0,22,0,100,30,4,0,0,0,1,0,3,1,51,23,90,82,64,46,112,10,40,7,77,57,58,170,21,86,0,0,105,3,0,4,48,0,0,66,58,0,0,11,26,0,1,9,31,142,90,97,120,104,30,74,23,114,13,0,2,28,108,114,4,5,88,54,3,45,77,18,2,88,54,3,25,68,20,3,60,116,4,23,69,24,17,10,4,46,47,0,86,19,72,130,56,2,153,87,31,58,85,74,112,34,57,3,58,84,34,31,96,79,0,100,68,77,6,99,119,18,25,15,32,0,4,53,2,11,11,63,0,0,66,88,54,86,7,70,25,145,57,204,88,58,78,60,31,26,1